Protein AF-A0A4V3XDA2-F1 (afdb_monomer)

Radius of gyration: 31.99 Å; Cα contacts (8 Å, |Δi|>4): 1890; chains: 1; bounding box: 114×94×76 Å

Secondary structure (DSSP, 8-state):
-----------------------------PPPP-------TT---HHHHSS-EEETTEEE-TT--EE--EEEEE-GGGGS-TT--TTTTTS-TTS---TTSSS-TTTHHHHHHHHHHTT--EEEEEEEHHHHHSSBTTB--HHHHHHHHHHHTTGGGGT-EEEEEEE-BSS-GGGTSBSS-HHHHHHHTB-GGGTTTTTS---TTTTT---STTTTT-GGGGTTSHHHHHHHHHHHHHHHH-TT-EETTEEHHHHHHHHHHHHHHHHHHHHTTSTTEEEEES-SS---TTTT-S-SS---TTTS---EE---HHHHHHHHBT--EEEEEEEE-SSSSEEEEEEEEE-TT--B-B-TTSTTTTS-HHHHTTSEEEETTTTEEEES-TTTTTB-TTT-PBP-HIIIIIHHHHHHHHHHHHHHS-TTSEEEE--STT----TT--STTPPTTEEE--B---HHHHHHT---SEEE-HHHHTTT--GGGSEEEHHHHHHHHHHHHHHHHHHHHHHHS-S--BEEEEEE--TTHHHHHHHHHS--HHHHHHHHHHHHHHHTTT-EEEEE---SS-BTTTBTSSSS----SB-GGG-----S---TT-GGGGTTBSSHHHHS--EEEEESSEEEEEEE-TTT--EEEEEE---TT-----SSSSSPP---SPPP---EEEEE--HHHHTTSEEEEE---TT-EEEEETTTTEEEEE-S---TT-EEEEEEEEESPPPPSS----HHHHHHHHTTTS-------HHHHHHHHHHTSEE--TTTTSS--------PPPPS-SS-------SSSEEEEE-TTS-EEEEE---S--------S-PPTT---S-TTT--TTTSSSSPPSP-HHHHHHHHHHHHHHHHHHEETTEE--TTTTGGGG-SSHHHHHHHHHHHHH---SSSS-TTTHHHIIIIIHHHHHHHHHHHHHHHHHHHHHHHHHTTT---PPP-TTTTTTTS-HHHHHHHHT-

Structure (mmCIF, N/CA/C/O backbone):
data_AF-A0A4V3XDA2-F1
#
_entry.id   AF-A0A4V3XDA2-F1
#
loop_
_atom_site.group_PDB
_atom_site.id
_atom_site.type_symbol
_atom_site.label_atom_id
_atom_site.label_alt_id
_atom_site.label_comp_id
_atom_site.label_asym_id
_atom_site.label_entity_id
_atom_site.label_seq_id
_atom_site.pdbx_PDB_ins_code
_atom_site.Cartn_x
_atom_site.Cartn_y
_atom_site.Cartn_z
_atom_site.occupancy
_atom_site.B_iso_or_equiv
_atom_site.auth_seq_id
_atom_site.auth_comp_id
_atom_site.auth_asym_id
_atom_site.auth_atom_id
_atom_site.pdbx_PDB_model_num
ATOM 1 N N . MET A 1 1 ? -45.654 -39.714 -20.742 1.00 28.86 1 MET A N 1
ATOM 2 C CA . MET A 1 1 ? -46.242 -40.497 -19.630 1.00 28.86 1 MET A CA 1
ATOM 3 C C . MET A 1 1 ? -45.577 -39.979 -18.365 1.00 28.86 1 MET A C 1
ATOM 5 O O . MET A 1 1 ? -44.358 -39.957 -18.372 1.00 28.86 1 MET A O 1
ATOM 9 N N . SER A 1 2 ? -46.224 -39.477 -17.316 1.00 26.77 2 SER A N 1
ATOM 10 C CA . SER A 1 2 ? -47.628 -39.148 -16.969 1.00 26.77 2 SER A CA 1
ATOM 11 C C . SER A 1 2 ? -47.521 -38.215 -15.735 1.00 26.77 2 SER A C 1
ATOM 13 O O . SER A 1 2 ? -46.572 -38.385 -14.980 1.00 26.77 2 SER A O 1
ATOM 15 N N . SER A 1 3 ? -48.375 -37.230 -15.436 1.00 26.89 3 SER A N 1
ATOM 16 C CA . SER A 1 3 ? -49.745 -36.923 -15.890 1.00 26.89 3 SER A CA 1
ATOM 17 C C . SER A 1 3 ? -50.244 -35.603 -15.260 1.00 26.89 3 SER A C 1
ATOM 19 O O . SER A 1 3 ? -50.069 -35.493 -14.055 1.00 26.89 3 SER A O 1
ATOM 21 N N . PHE A 1 4 ? -50.961 -34.745 -16.025 1.00 26.83 4 PHE A N 1
ATOM 22 C CA . PHE A 1 4 ? -51.965 -33.721 -15.591 1.00 26.83 4 PHE A CA 1
ATOM 23 C C . PHE A 1 4 ? -51.520 -32.653 -14.536 1.00 26.83 4 PHE A C 1
ATOM 25 O O . PHE A 1 4 ? -50.597 -32.885 -13.777 1.00 26.83 4 PHE A O 1
ATOM 32 N N . SER A 1 5 ? -52.080 -31.448 -14.341 1.00 26.75 5 SER A N 1
ATOM 33 C CA . SER A 1 5 ? -53.033 -30.524 -15.015 1.00 26.75 5 SER A CA 1
ATOM 34 C C . SER A 1 5 ? -53.033 -29.201 -14.183 1.00 26.75 5 SER A C 1
ATOM 36 O O . SER A 1 5 ? -52.717 -29.278 -13.000 1.00 26.75 5 SER A O 1
ATOM 38 N N . ASN A 1 6 ? -53.393 -27.988 -14.633 1.00 25.33 6 ASN A N 1
ATOM 39 C CA . ASN A 1 6 ? -54.020 -27.546 -15.887 1.00 25.33 6 ASN A CA 1
ATOM 40 C C . ASN A 1 6 ? -53.706 -26.052 -16.229 1.00 25.33 6 ASN A C 1
ATOM 42 O O . ASN A 1 6 ? -52.784 -25.457 -15.683 1.00 25.33 6 ASN A O 1
ATOM 46 N N . VAL A 1 7 ? -54.489 -25.496 -17.161 1.00 25.50 7 VAL A N 1
ATOM 47 C CA . VAL A 1 7 ? -54.579 -24.121 -17.708 1.00 25.50 7 VAL A CA 1
ATOM 48 C C . VAL A 1 7 ? -55.202 -23.050 -16.783 1.00 25.50 7 VAL A C 1
ATOM 50 O O . VAL A 1 7 ? -56.072 -23.379 -15.984 1.00 25.50 7 VAL A O 1
ATOM 53 N N . ASP A 1 8 ? -54.782 -21.788 -16.988 1.00 24.70 8 ASP A N 1
ATOM 54 C CA . ASP A 1 8 ? -55.570 -20.547 -17.264 1.00 24.70 8 ASP A CA 1
ATOM 55 C C . ASP A 1 8 ? -54.923 -19.309 -16.584 1.00 24.70 8 ASP A C 1
ATOM 57 O O . ASP A 1 8 ? -54.677 -19.316 -15.384 1.00 24.70 8 ASP A O 1
ATOM 61 N N . ALA A 1 9 ? -54.428 -18.262 -17.262 1.00 23.17 9 ALA A N 1
ATOM 62 C CA . ALA A 1 9 ? -54.955 -17.394 -18.333 1.00 23.17 9 ALA A CA 1
ATOM 63 C C . ALA A 1 9 ? -55.721 -16.140 -17.830 1.00 23.17 9 ALA A C 1
ATOM 65 O O . ALA A 1 9 ? -56.935 -16.148 -17.686 1.00 23.17 9 ALA A O 1
ATOM 66 N N . SER A 1 10 ? -54.968 -15.032 -17.695 1.00 23.23 10 SER A N 1
ATOM 67 C CA . SER A 1 10 ? -55.341 -13.628 -18.015 1.00 23.23 10 SER A CA 1
ATOM 68 C C . SER A 1 10 ? -56.608 -12.973 -17.414 1.00 23.23 10 SER A C 1
ATOM 70 O O . SER A 1 10 ? -57.718 -13.372 -17.739 1.00 23.23 10 SER A O 1
ATOM 72 N N . PHE A 1 11 ? -56.468 -11.814 -16.744 1.00 22.45 11 PHE A N 1
ATOM 73 C CA . PHE A 1 11 ? -56.603 -10.478 -17.377 1.00 22.45 11 PHE A CA 1
ATOM 74 C C . PHE A 1 11 ? -56.334 -9.299 -16.404 1.00 22.45 11 PHE A C 1
ATOM 76 O O . PHE A 1 11 ? -56.123 -9.487 -15.211 1.00 22.45 11 PHE A O 1
ATOM 83 N N . ILE A 1 12 ? -56.264 -8.093 -16.977 1.00 28.55 12 ILE A N 1
ATOM 84 C CA . ILE A 1 12 ? -55.833 -6.799 -16.407 1.00 28.55 12 ILE A CA 1
ATOM 85 C C . ILE A 1 12 ? -57.029 -6.021 -15.829 1.00 28.55 12 ILE A C 1
ATOM 87 O O . ILE A 1 12 ? -58.125 -6.154 -16.365 1.00 28.55 12 ILE A O 1
ATOM 91 N N . LEU A 1 13 ? -56.805 -5.125 -14.856 1.00 21.78 13 LEU A N 1
ATOM 92 C CA . LEU A 1 13 ? -57.464 -3.805 -14.802 1.00 21.78 13 LEU A CA 1
ATOM 93 C C . LEU A 1 13 ? -56.651 -2.802 -13.956 1.00 21.78 13 LEU A C 1
ATOM 95 O O . LEU A 1 13 ? -55.924 -3.194 -13.046 1.00 21.78 13 LEU A O 1
ATOM 99 N N . VAL A 1 14 ? -56.766 -1.519 -14.300 1.00 27.42 14 VAL A N 1
ATOM 100 C CA . VAL A 1 14 ? -56.057 -0.365 -13.720 1.00 27.42 14 VAL A CA 1
ATOM 101 C C . VAL A 1 14 ? -57.104 0.727 -13.465 1.00 27.42 14 VAL A C 1
ATOM 103 O O . VAL A 1 14 ? -57.921 0.939 -14.356 1.00 27.42 14 VAL A O 1
ATOM 106 N N . ASP A 1 15 ? -57.121 1.338 -12.270 1.00 24.61 15 ASP A N 1
ATOM 107 C CA . ASP A 1 15 ? -57.191 2.802 -12.029 1.00 24.61 15 ASP A CA 1
ATOM 108 C C . ASP A 1 15 ? -57.683 3.217 -10.616 1.00 24.61 15 ASP A C 1
ATOM 110 O O . ASP A 1 15 ? -58.545 2.592 -10.004 1.00 24.61 15 ASP A O 1
ATOM 114 N N . ASP A 1 16 ? -57.081 4.322 -10.163 1.00 24.86 16 ASP A N 1
ATOM 115 C CA . ASP A 1 16 ? -57.533 5.416 -9.285 1.00 24.86 16 ASP A CA 1
ATOM 116 C C . ASP A 1 16 ? -58.114 5.263 -7.850 1.00 24.86 16 ASP A C 1
ATOM 118 O O . ASP A 1 16 ? -59.229 4.825 -7.585 1.00 24.86 16 ASP A O 1
ATOM 122 N N . ALA A 1 17 ? -57.344 5.871 -6.932 1.00 26.00 17 ALA A N 1
ATOM 123 C CA . ALA A 1 17 ? -57.720 6.896 -5.944 1.00 26.00 17 ALA A CA 1
ATOM 124 C C . ALA A 1 17 ? -58.963 6.739 -5.030 1.00 26.00 17 ALA A C 1
ATOM 126 O O . ALA A 1 17 ? -60.100 6.984 -5.423 1.00 26.00 17 ALA A O 1
ATOM 127 N N . SER A 1 18 ? -58.721 6.657 -3.711 1.00 24.75 18 SER A N 1
ATOM 128 C CA . SER A 1 18 ? -59.218 7.687 -2.767 1.00 24.75 18 SER A CA 1
ATOM 129 C C . SER A 1 18 ? -58.582 7.607 -1.367 1.00 24.75 18 SER A C 1
ATOM 131 O O . SER A 1 18 ? -58.018 6.600 -0.947 1.00 24.75 18 SER A O 1
ATOM 133 N N . THR A 1 19 ? -58.643 8.729 -0.650 1.00 27.08 19 THR A N 1
ATOM 134 C CA . THR A 1 19 ? -58.075 8.975 0.684 1.00 27.08 19 THR A CA 1
ATOM 135 C C . THR A 1 19 ? -58.870 8.340 1.830 1.00 27.08 19 THR A C 1
ATOM 137 O O . THR A 1 19 ? -60.068 8.591 1.934 1.00 27.08 19 THR A O 1
ATOM 140 N N . SER A 1 20 ? -58.201 7.719 2.810 1.00 24.02 20 SER A N 1
ATOM 141 C CA . SER A 1 20 ? -58.600 7.849 4.227 1.00 24.02 20 SER A CA 1
ATOM 142 C C . SER A 1 20 ? -57.454 7.531 5.201 1.00 24.02 20 SER A C 1
ATOM 144 O O . SER A 1 20 ? -56.537 6.775 4.892 1.00 24.02 20 SER A O 1
ATOM 146 N N . ALA A 1 21 ? -57.484 8.185 6.362 1.00 30.88 21 ALA A N 1
ATOM 147 C CA . ALA A 1 21 ? -56.413 8.218 7.352 1.00 30.88 21 ALA A CA 1
ATOM 148 C C . ALA A 1 21 ? -56.113 6.861 8.019 1.00 30.88 21 ALA A C 1
ATOM 150 O O . ALA A 1 21 ? -57.022 6.174 8.478 1.00 30.88 21 ALA A O 1
ATOM 151 N N . SER A 1 22 ? -54.822 6.554 8.197 1.00 24.05 22 SER A N 1
ATOM 152 C CA . SER A 1 22 ? -54.360 5.503 9.112 1.00 24.05 22 SER A CA 1
ATOM 153 C C . SER A 1 22 ? -53.925 6.117 10.444 1.00 24.05 22 SER A C 1
ATOM 155 O O . SER A 1 22 ? -52.942 6.858 10.524 1.00 24.05 22 SER A O 1
ATOM 157 N N . THR A 1 23 ? -54.678 5.825 11.503 1.00 24.47 23 THR A N 1
ATOM 158 C CA . THR A 1 23 ? -54.332 6.163 12.888 1.00 24.47 23 THR A CA 1
ATOM 159 C C . THR A 1 23 ? -53.044 5.458 13.313 1.00 24.47 23 THR A C 1
ATOM 161 O O . THR A 1 23 ? -52.998 4.229 13.358 1.00 24.47 23 THR A O 1
ATOM 164 N N . ARG A 1 24 ? -52.016 6.226 13.700 1.00 26.58 24 ARG A N 1
ATOM 165 C CA . ARG A 1 24 ? -50.803 5.682 14.330 1.00 26.58 24 ARG A CA 1
ATOM 166 C C . ARG A 1 24 ? -51.156 5.031 15.670 1.00 26.58 24 ARG A C 1
ATOM 168 O O . ARG A 1 24 ? -51.510 5.730 16.615 1.00 26.58 24 ARG A O 1
ATOM 175 N N . SER A 1 25 ? -51.003 3.713 15.761 1.00 24.34 25 SER A N 1
ATOM 176 C CA . SER A 1 25 ? -50.927 3.013 17.043 1.00 24.34 25 SER A CA 1
ATOM 177 C C . SER A 1 25 ? -49.475 3.028 17.522 1.00 24.34 25 SER A C 1
ATOM 179 O O . SER A 1 25 ? -48.618 2.352 16.958 1.00 24.34 25 SER A O 1
ATOM 181 N N . THR A 1 26 ? -49.185 3.846 18.532 1.00 30.02 26 THR A N 1
ATOM 182 C CA . THR A 1 26 ? -47.903 3.833 19.245 1.00 30.02 26 THR A CA 1
ATOM 183 C C . THR A 1 26 ? -47.937 2.747 20.318 1.00 30.02 26 THR A C 1
ATOM 185 O O . THR A 1 26 ? -48.381 2.996 21.439 1.00 30.02 26 THR A O 1
ATOM 188 N N . THR A 1 27 ? -47.474 1.546 19.980 1.00 25.33 27 THR A N 1
ATOM 189 C CA . THR A 1 27 ? -47.229 0.482 20.963 1.00 25.33 27 THR A CA 1
ATOM 190 C C . THR A 1 27 ? -45.787 0.600 21.465 1.00 25.33 27 THR A C 1
ATOM 192 O O . THR A 1 27 ? -44.879 0.579 20.633 1.00 25.33 27 THR A O 1
ATOM 195 N N . PRO A 1 28 ? -45.535 0.721 22.782 1.00 26.42 28 PRO A N 1
ATOM 196 C CA . PRO A 1 28 ? -44.175 0.714 23.316 1.00 26.42 28 PRO A CA 1
ATOM 197 C C . PRO A 1 28 ? -43.463 -0.606 23.000 1.00 26.42 28 PRO A C 1
ATOM 199 O O . PRO A 1 28 ? -44.058 -1.679 23.122 1.00 26.42 28 PRO A O 1
ATOM 202 N N . LEU A 1 29 ? -42.185 -0.529 22.628 1.00 31.05 29 LEU A N 1
ATOM 203 C CA . LEU A 1 29 ? -41.337 -1.703 22.427 1.00 31.05 29 LEU A CA 1
ATOM 204 C C . LEU A 1 29 ? -41.161 -2.449 23.758 1.00 31.05 29 LEU A C 1
ATOM 206 O O . LEU A 1 29 ? -40.528 -1.949 24.687 1.00 31.05 29 LEU A O 1
ATOM 210 N N . ILE A 1 30 ? -41.721 -3.656 23.847 1.00 27.66 30 ILE A N 1
ATOM 211 C CA . ILE A 1 30 ? -41.461 -4.577 24.959 1.00 27.66 30 ILE A CA 1
ATOM 212 C C . ILE A 1 30 ? -40.076 -5.205 24.728 1.00 27.66 30 ILE A C 1
ATOM 214 O O . ILE A 1 30 ? -39.846 -5.725 23.632 1.00 27.66 30 ILE A O 1
ATOM 218 N N . PRO A 1 31 ? -39.158 -5.204 25.714 1.00 30.58 31 PRO A N 1
ATOM 219 C CA . PRO A 1 31 ? -37.855 -5.839 25.555 1.00 30.58 31 PRO A CA 1
ATOM 220 C C . PRO A 1 31 ? -38.009 -7.349 25.339 1.00 30.58 31 PRO A C 1
ATOM 222 O O . PRO A 1 31 ? -38.519 -8.050 26.213 1.00 30.58 31 PRO A O 1
ATOM 225 N N . GLN A 1 32 ? -37.543 -7.868 24.200 1.00 29.66 32 GLN A N 1
ATOM 226 C CA . GLN A 1 32 ? -37.264 -9.300 24.089 1.00 29.66 32 GLN A CA 1
ATOM 227 C C . GLN A 1 32 ? -36.017 -9.629 24.916 1.00 29.66 32 GLN A C 1
ATOM 229 O O . GLN A 1 32 ? -35.025 -8.901 24.870 1.00 29.66 32 GLN A O 1
ATOM 234 N N . GLU A 1 33 ? -36.077 -10.725 25.673 1.00 28.50 33 GLU A N 1
ATOM 235 C CA . GLU A 1 33 ? -34.959 -11.203 26.487 1.00 28.50 33 GLU A CA 1
ATOM 236 C C . GLU A 1 33 ? -33.714 -11.426 25.620 1.00 28.50 33 GLU A C 1
ATOM 238 O O . GLU A 1 33 ? -33.759 -12.105 24.589 1.00 28.50 33 GLU A O 1
ATOM 243 N N . SER A 1 34 ? -32.586 -10.849 26.038 1.00 32.06 34 SER A N 1
ATOM 244 C CA . SER A 1 34 ? -31.341 -10.922 25.286 1.00 32.06 34 SER A CA 1
ATOM 245 C C . SER A 1 34 ? -30.760 -12.337 25.330 1.00 32.06 34 SER A C 1
ATOM 247 O O . SER A 1 34 ? -30.082 -12.739 26.277 1.00 32.06 34 SER A O 1
ATOM 249 N N . GLN A 1 35 ? -30.955 -13.093 24.247 1.00 27.19 35 GLN A N 1
ATOM 250 C CA . GLN A 1 35 ? -30.144 -14.278 23.967 1.00 27.19 35 GLN A CA 1
ATOM 251 C C . GLN A 1 35 ? -28.719 -13.831 23.618 1.00 27.19 35 GLN A C 1
ATOM 253 O O . GLN A 1 35 ? -28.338 -13.684 22.456 1.00 27.19 35 GLN A O 1
ATOM 258 N N . THR A 1 36 ? -27.939 -13.564 24.664 1.00 31.34 36 THR A N 1
ATOM 259 C CA . THR A 1 36 ? -26.550 -13.119 24.586 1.00 31.34 36 THR A CA 1
ATOM 260 C C . THR A 1 36 ? -25.681 -14.210 23.968 1.00 31.34 36 THR A C 1
ATOM 262 O O . THR A 1 36 ? -25.166 -15.106 24.633 1.00 31.34 36 THR A O 1
ATOM 265 N N . THR A 1 37 ? -25.467 -14.111 22.657 1.00 36.97 37 THR A N 1
ATOM 266 C CA . THR A 1 37 ? -24.346 -14.811 22.024 1.00 36.97 37 THR A CA 1
ATOM 267 C C . THR A 1 37 ? -23.060 -14.207 22.609 1.00 36.97 37 THR A C 1
ATOM 269 O O . THR A 1 37 ? -22.962 -12.977 22.644 1.00 36.97 37 THR A O 1
ATOM 272 N N . PRO A 1 38 ? -22.081 -14.995 23.097 1.00 55.16 38 PRO A N 1
ATOM 273 C CA . PRO A 1 38 ? -20.864 -14.464 23.717 1.00 55.16 38 PRO A CA 1
ATOM 274 C C . PRO A 1 38 ? -19.900 -13.878 22.664 1.00 55.16 38 PRO A C 1
ATOM 276 O O . PRO A 1 38 ? -18.874 -14.461 22.318 1.00 55.16 38 PRO A O 1
ATOM 279 N N . SER A 1 39 ? -20.282 -12.712 22.143 1.00 72.56 39 SER A N 1
ATOM 280 C CA . SER A 1 39 ? -19.540 -11.843 21.226 1.00 72.56 39 SER A CA 1
ATOM 281 C C . SER A 1 39 ? -18.641 -10.872 21.997 1.00 72.56 39 SER A C 1
ATOM 283 O O . SER A 1 39 ? -18.866 -10.601 23.182 1.00 72.56 39 SER A O 1
ATOM 285 N N . TYR A 1 40 ? -17.647 -10.335 21.293 1.00 90.12 40 TYR A N 1
ATOM 286 C CA . TYR A 1 40 ? -16.782 -9.226 21.694 1.00 90.12 40 TYR A CA 1
ATOM 287 C C . TYR A 1 40 ? -16.754 -8.158 20.590 1.00 90.12 40 TYR A C 1
ATOM 289 O O . TYR A 1 40 ? -17.110 -8.435 19.441 1.00 90.12 40 TYR A O 1
ATOM 297 N N . ALA A 1 41 ? -16.327 -6.939 20.926 1.00 95.88 41 ALA A N 1
ATOM 298 C CA . ALA A 1 41 ? -16.465 -5.751 20.080 1.00 95.88 41 ALA A CA 1
ATOM 299 C C . ALA A 1 41 ? -15.973 -5.952 18.642 1.00 95.88 41 ALA A C 1
ATOM 301 O O . ALA A 1 41 ? -16.674 -5.614 17.695 1.00 95.88 41 ALA A O 1
ATOM 302 N N . HIS A 1 42 ? -14.802 -6.563 18.481 1.00 96.00 42 HIS A N 1
ATOM 303 C CA . HIS A 1 42 ? -14.140 -6.787 17.195 1.00 96.00 42 HIS A CA 1
ATOM 304 C C . HIS A 1 42 ? -14.361 -8.212 16.629 1.00 96.00 42 HIS A C 1
ATOM 306 O O . HIS A 1 42 ? -13.563 -8.693 15.828 1.00 96.00 42 HIS A O 1
ATOM 312 N N . ASP A 1 43 ? -15.413 -8.916 17.064 1.00 96.56 43 ASP A N 1
ATOM 313 C CA . ASP A 1 43 ? -15.856 -10.195 16.488 1.00 96.56 43 ASP A CA 1
ATOM 314 C C . ASP A 1 43 ? -16.723 -9.972 15.240 1.00 96.56 43 ASP A C 1
ATOM 316 O O . ASP A 1 43 ? -17.844 -9.456 15.340 1.00 96.56 43 ASP A O 1
ATOM 320 N N . TRP A 1 44 ? -16.221 -10.396 14.079 1.00 96.81 44 TRP A N 1
ATOM 321 C CA . TRP A 1 44 ? -16.870 -10.188 12.781 1.00 96.81 44 TRP A CA 1
ATOM 322 C C . TRP A 1 44 ? -17.617 -11.409 12.227 1.00 96.81 44 TRP A C 1
ATOM 324 O O . TRP A 1 44 ? -18.223 -11.297 11.157 1.00 96.81 44 TRP A O 1
ATOM 334 N N . ARG A 1 45 ? -17.632 -12.548 12.943 1.00 94.56 45 ARG A N 1
ATOM 335 C CA . ARG A 1 45 ? -18.327 -13.788 12.529 1.00 94.56 45 ARG A CA 1
ATOM 336 C C . ARG A 1 45 ? -19.745 -13.532 12.030 1.00 94.56 45 ARG A C 1
ATOM 338 O O . ARG A 1 45 ? -20.478 -12.733 12.616 1.00 94.56 45 ARG A O 1
ATOM 345 N N . ALA A 1 46 ? -20.185 -14.291 11.031 1.00 92.06 46 ALA A N 1
ATOM 346 C CA . ALA A 1 46 ? -21.539 -14.201 10.497 1.00 92.06 46 ALA A CA 1
ATOM 347 C C . ALA A 1 46 ? -22.602 -14.626 11.526 1.00 92.06 46 ALA A C 1
ATOM 349 O O . ALA A 1 46 ? -23.713 -14.101 11.510 1.00 92.06 46 ALA A O 1
ATOM 350 N N . SER A 1 47 ? -22.274 -15.503 12.480 1.00 90.44 47 SER A N 1
ATOM 351 C CA . SER A 1 47 ? -23.157 -15.802 13.622 1.00 90.44 47 SER A CA 1
ATOM 352 C C . SER A 1 47 ? -23.428 -14.561 14.492 1.00 90.44 47 SER A C 1
ATOM 354 O O . SER A 1 47 ? -24.580 -14.260 14.830 1.00 90.44 47 SER A O 1
ATOM 356 N N . THR A 1 48 ? -22.378 -13.788 14.773 1.00 89.81 48 THR A N 1
ATOM 357 C CA . THR A 1 48 ? -22.406 -12.552 15.563 1.00 89.81 48 THR A CA 1
ATOM 358 C C . THR A 1 48 ? -23.064 -11.403 14.795 1.00 89.81 48 THR A C 1
ATOM 360 O O . THR A 1 48 ? -24.087 -10.867 15.228 1.00 89.81 48 THR A O 1
ATOM 363 N N . THR A 1 49 ? -22.525 -11.055 13.625 1.00 92.94 49 THR A N 1
ATOM 364 C CA . THR A 1 49 ? -22.928 -9.885 12.825 1.00 92.94 49 THR A CA 1
ATOM 365 C C . THR A 1 49 ? -24.133 -10.144 11.922 1.00 92.94 49 THR A C 1
ATOM 367 O O . THR A 1 49 ? -24.767 -9.200 11.472 1.00 92.94 49 THR A O 1
ATOM 370 N N . GLY A 1 50 ? -24.478 -11.403 11.640 1.00 91.31 50 GLY A N 1
ATOM 371 C CA . GLY A 1 50 ? -25.391 -11.769 10.546 1.00 91.31 50 GLY A CA 1
ATOM 372 C C . GLY A 1 50 ? -24.782 -11.668 9.149 1.00 91.31 50 GLY A C 1
ATOM 373 O O . GLY A 1 50 ? -25.521 -11.765 8.172 1.00 91.31 50 GLY A O 1
ATOM 374 N N . GLY A 1 51 ? -23.467 -11.458 9.060 1.00 92.25 51 GLY A N 1
ATOM 375 C CA . GLY A 1 51 ? -22.789 -11.026 7.846 1.00 92.25 51 GLY A CA 1
ATOM 376 C C . GLY A 1 51 ? -22.774 -9.501 7.750 1.00 92.25 51 GLY A C 1
ATOM 377 O O . GLY A 1 51 ? -23.783 -8.834 7.980 1.00 92.25 51 GLY A O 1
ATOM 378 N N . LEU A 1 52 ? -21.611 -8.948 7.408 1.00 95.00 52 LEU A N 1
ATOM 379 C CA . LEU A 1 52 ? -21.472 -7.527 7.102 1.00 95.00 52 LEU A CA 1
ATOM 380 C C . LEU A 1 52 ? -22.192 -7.215 5.783 1.00 95.00 52 LEU A C 1
ATOM 382 O O . LEU A 1 52 ? -22.120 -7.994 4.832 1.00 95.00 52 LEU A O 1
ATOM 386 N N . ARG A 1 53 ? -22.846 -6.055 5.705 1.00 93.88 53 ARG A N 1
ATOM 387 C CA . ARG A 1 53 ? -23.454 -5.511 4.478 1.00 93.88 53 ARG A CA 1
ATOM 388 C C . ARG A 1 53 ? -23.058 -4.045 4.295 1.00 93.88 53 ARG A C 1
ATOM 390 O O . ARG A 1 53 ? -22.697 -3.384 5.264 1.00 93.88 53 ARG A O 1
ATOM 397 N N . ILE A 1 54 ? -23.143 -3.539 3.068 1.00 92.69 54 ILE A N 1
ATOM 398 C CA . ILE A 1 54 ? -22.901 -2.122 2.761 1.00 92.69 54 ILE A CA 1
ATOM 399 C C . ILE A 1 54 ? -24.218 -1.344 2.857 1.00 92.69 54 ILE A C 1
ATOM 401 O O . ILE A 1 54 ? -25.252 -1.819 2.389 1.00 92.69 54 ILE A O 1
ATOM 405 N N . SER A 1 55 ? -24.162 -0.155 3.455 1.00 88.50 55 SER A N 1
ATOM 406 C CA . SER A 1 55 ? -25.234 0.841 3.497 1.00 88.50 55 SER A CA 1
ATOM 407 C C . SER A 1 55 ? -24.589 2.221 3.325 1.00 88.50 55 SER A C 1
ATOM 409 O O . SER A 1 55 ? -23.874 2.692 4.213 1.00 88.50 55 SER A O 1
ATOM 411 N N . GLY A 1 56 ? -24.745 2.824 2.143 1.00 87.12 56 GLY A N 1
ATOM 412 C CA . GLY A 1 56 ? -23.992 4.008 1.726 1.00 87.12 56 GLY A CA 1
ATOM 413 C C . GLY A 1 56 ? -22.484 3.811 1.918 1.00 87.12 56 GLY A C 1
ATOM 414 O O . GLY A 1 56 ? -21.926 2.779 1.547 1.00 87.12 56 GLY A O 1
ATOM 415 N N . ARG A 1 57 ? -21.828 4.773 2.577 1.00 89.44 57 ARG A N 1
ATOM 416 C CA . ARG A 1 57 ? -20.395 4.704 2.921 1.00 89.44 57 ARG A CA 1
ATOM 417 C C . ARG A 1 57 ? -20.039 3.782 4.101 1.00 89.44 57 ARG A C 1
ATOM 419 O O . ARG A 1 57 ? -18.876 3.740 4.496 1.00 89.44 57 ARG A O 1
ATOM 426 N N . HIS A 1 58 ? -21.000 3.077 4.698 1.00 92.56 58 HIS A N 1
ATOM 427 C CA . HIS A 1 58 ? -20.795 2.303 5.925 1.00 92.56 58 HIS A CA 1
ATOM 428 C C . HIS A 1 58 ? -20.913 0.792 5.704 1.00 92.56 58 HIS A C 1
ATOM 430 O O . HIS A 1 58 ? -21.780 0.312 4.974 1.00 92.56 58 HIS A O 1
ATOM 436 N N . PHE A 1 59 ? -20.084 0.032 6.421 1.00 95.50 59 PHE A N 1
ATOM 437 C CA . PHE A 1 59 ? -20.382 -1.363 6.735 1.00 95.50 59 PHE A CA 1
ATOM 438 C C . PHE A 1 59 ? -21.353 -1.393 7.913 1.00 95.50 59 PHE A C 1
ATOM 440 O O . PHE A 1 59 ? -21.155 -0.660 8.884 1.00 95.50 59 PHE A O 1
ATOM 447 N N . VAL A 1 60 ? -22.377 -2.238 7.849 1.00 94.69 60 VAL A N 1
ATOM 448 C CA . VAL A 1 60 ? -23.331 -2.433 8.947 1.00 94.69 60 VAL A CA 1
ATOM 449 C C . VAL A 1 60 ? -23.602 -3.915 9.205 1.00 94.69 60 VAL A C 1
ATOM 451 O O . VAL A 1 60 ? -23.461 -4.748 8.305 1.00 94.69 60 VAL A O 1
ATOM 454 N N . ASP A 1 61 ? -24.006 -4.244 10.432 1.00 94.94 61 ASP A N 1
ATOM 455 C CA . ASP A 1 61 ? -24.427 -5.594 10.830 1.00 94.94 61 ASP A CA 1
ATOM 456 C C . ASP A 1 61 ? -25.952 -5.813 10.680 1.00 94.94 61 ASP A C 1
ATOM 458 O O . ASP A 1 61 ? -26.708 -4.915 10.286 1.00 94.94 61 ASP A O 1
ATOM 462 N N . LYS A 1 62 ? -26.443 -7.021 10.997 1.00 93.50 62 LYS A N 1
ATOM 463 C CA . LYS A 1 62 ? -27.877 -7.369 10.948 1.00 93.50 62 LYS A CA 1
ATOM 464 C C . LYS A 1 62 ? -28.753 -6.474 11.824 1.00 93.50 62 LYS A C 1
ATOM 466 O O . LYS A 1 62 ? -29.921 -6.282 11.483 1.00 93.50 62 LYS A O 1
ATOM 471 N N . TYR A 1 63 ? -28.194 -5.916 12.897 1.00 92.69 63 TYR A N 1
ATOM 472 C CA . TYR A 1 63 ? -28.876 -5.023 13.829 1.00 92.69 63 TYR A CA 1
ATOM 473 C C . TYR A 1 63 ? -28.858 -3.557 13.369 1.00 92.69 63 TYR A C 1
ATOM 475 O O . TYR A 1 63 ? -29.440 -2.713 14.043 1.00 92.69 63 TYR A O 1
ATOM 483 N N . GLY A 1 64 ? -28.216 -3.243 12.237 1.00 90.81 64 GLY A N 1
ATOM 484 C CA . GLY A 1 64 ? -28.108 -1.875 11.724 1.00 90.81 64 GLY A CA 1
ATOM 485 C C . GLY A 1 64 ? -27.043 -1.035 12.429 1.00 90.81 64 GLY A C 1
ATOM 486 O O . GLY A 1 64 ? -27.071 0.183 12.308 1.00 90.81 64 GLY A O 1
ATOM 487 N N . ARG A 1 65 ? -26.110 -1.657 13.160 1.00 94.19 65 ARG A N 1
ATOM 488 C CA . ARG A 1 65 ? -24.988 -0.942 13.781 1.00 94.19 65 ARG A CA 1
ATOM 489 C C . ARG A 1 65 ? -23.887 -0.689 12.761 1.00 94.19 65 ARG A C 1
ATOM 491 O O . ARG A 1 65 ? -23.580 -1.590 11.983 1.00 94.19 65 ARG A O 1
ATOM 498 N N . VAL A 1 66 ? -23.254 0.484 12.795 1.00 95.50 66 VAL A N 1
ATOM 499 C CA . VAL A 1 66 ? -22.093 0.791 11.940 1.00 95.50 66 VAL A CA 1
ATOM 500 C C . VAL A 1 66 ? -20.859 0.046 12.448 1.00 95.50 66 VAL A C 1
ATOM 502 O O . VAL A 1 66 ? -20.497 0.159 13.622 1.00 95.50 66 VAL A O 1
ATOM 505 N N . CYS A 1 67 ? -20.214 -0.707 11.559 1.00 97.31 67 CYS A N 1
ATOM 506 C CA . CYS A 1 67 ? -19.048 -1.536 11.847 1.00 97.31 67 CYS A CA 1
ATOM 507 C C . CYS A 1 67 ? -17.747 -0.845 11.411 1.00 97.31 67 CYS A C 1
ATOM 509 O O . CYS A 1 67 ? -17.477 -0.706 10.217 1.00 97.31 67 CYS A O 1
ATOM 511 N N . SER A 1 68 ? -16.918 -0.446 12.376 1.00 97.12 68 SER A N 1
ATOM 512 C CA . SER A 1 68 ? -15.609 0.172 12.124 1.00 97.12 68 SER A CA 1
ATOM 513 C C . SER A 1 68 ? -14.536 -0.908 11.983 1.00 97.12 68 SER A C 1
ATOM 515 O O . SER A 1 68 ? -14.030 -1.415 12.982 1.00 97.12 68 SER A O 1
ATOM 517 N N . LEU A 1 69 ? -14.180 -1.273 10.752 1.00 98.00 69 LEU A N 1
ATOM 518 C CA . LEU A 1 69 ? -13.214 -2.345 10.490 1.00 98.00 69 LEU A CA 1
ATOM 519 C C . LEU A 1 69 ? -11.762 -1.855 10.652 1.00 98.00 69 LEU A C 1
ATOM 521 O O . LEU A 1 69 ? -11.368 -0.851 10.057 1.00 98.00 69 LEU A O 1
ATOM 525 N N . ARG A 1 70 ? -10.953 -2.576 11.438 1.00 98.00 70 ARG A N 1
ATOM 526 C CA . ARG A 1 70 ? -9.511 -2.327 11.617 1.00 98.00 70 ARG A CA 1
ATOM 527 C C . ARG A 1 70 ? -8.726 -3.636 11.629 1.00 98.00 70 ARG A C 1
ATOM 529 O O . ARG A 1 70 ? -9.139 -4.600 12.276 1.00 98.00 70 ARG A O 1
ATOM 536 N N . GLY A 1 71 ? -7.565 -3.653 10.984 1.00 97.88 71 GLY A N 1
ATOM 537 C CA . GLY A 1 71 ? -6.608 -4.743 11.142 1.00 97.88 71 GLY A CA 1
ATOM 538 C C . GLY A 1 71 ? -5.333 -4.589 10.323 1.00 97.88 71 GLY A C 1
ATOM 539 O O . GLY A 1 71 ? -4.652 -3.570 10.445 1.00 97.88 71 GLY A O 1
ATOM 540 N N . VAL A 1 72 ? -4.952 -5.622 9.569 1.00 98.44 72 VAL A N 1
ATOM 541 C CA . VAL A 1 72 ? -3.575 -5.812 9.071 1.00 98.44 72 VAL A CA 1
ATOM 542 C C . VAL A 1 72 ? -3.501 -6.334 7.645 1.00 98.44 72 VAL A C 1
ATOM 544 O O . VAL A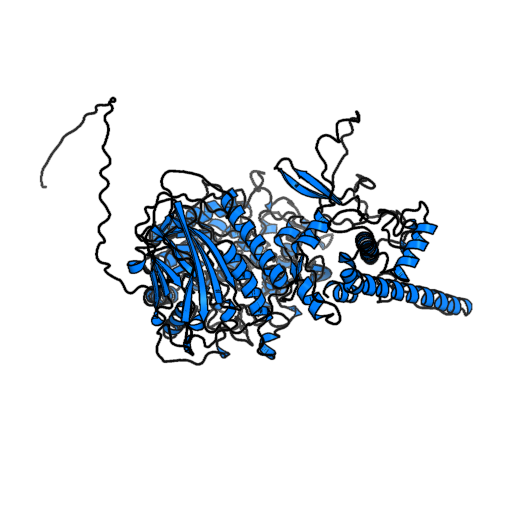 1 72 ? -4.387 -7.051 7.191 1.00 98.44 72 VAL A O 1
ATOM 547 N N . ASN A 1 73 ? -2.374 -6.054 6.999 1.00 98.75 73 ASN A N 1
ATOM 548 C CA . ASN A 1 73 ? -1.867 -6.826 5.874 1.00 98.75 73 ASN A CA 1
ATOM 549 C C . ASN A 1 73 ? -1.147 -8.087 6.383 1.00 98.75 73 ASN A C 1
ATOM 551 O O . ASN A 1 73 ? -0.190 -7.986 7.160 1.00 98.75 73 ASN A O 1
ATOM 555 N N . LEU A 1 74 ? -1.614 -9.262 5.949 1.00 98.06 74 LEU A N 1
ATOM 556 C CA . LEU A 1 74 ? -1.140 -10.588 6.355 1.00 98.06 74 LEU A CA 1
ATOM 557 C C . LEU A 1 74 ? -0.843 -11.470 5.119 1.00 98.06 74 LEU A C 1
ATOM 559 O O . LEU A 1 74 ? -1.747 -12.085 4.566 1.00 98.06 74 LEU A O 1
ATOM 563 N N . SER A 1 75 ? 0.399 -11.562 4.647 1.00 95.69 75 SER A N 1
ATOM 564 C CA . SER A 1 75 ? 1.569 -10.779 5.068 1.00 95.69 75 SER A CA 1
ATOM 565 C C . SER A 1 75 ? 2.502 -10.482 3.898 1.00 95.69 75 SER A C 1
ATOM 567 O O . SER A 1 75 ? 2.452 -11.152 2.869 1.00 95.69 75 SER A O 1
ATOM 569 N N . GLY A 1 76 ? 3.446 -9.560 4.102 1.00 93.75 76 GLY A N 1
ATOM 570 C CA . GLY A 1 76 ? 4.570 -9.361 3.180 1.00 93.75 76 GLY A CA 1
ATOM 571 C C . GLY A 1 76 ? 5.471 -10.595 2.987 1.00 93.75 76 GLY A C 1
ATOM 572 O O . GLY A 1 76 ? 6.263 -10.604 2.056 1.00 93.75 76 GLY A O 1
ATOM 573 N N . ALA A 1 77 ? 5.331 -11.663 3.788 1.00 94.81 77 ALA A N 1
ATOM 574 C CA . ALA A 1 77 ? 6.034 -12.928 3.539 1.00 94.81 77 ALA A CA 1
ATOM 575 C C . ALA A 1 77 ? 5.511 -13.669 2.291 1.00 94.81 77 ALA A C 1
ATOM 577 O O . ALA A 1 77 ? 6.169 -14.584 1.814 1.00 94.81 77 ALA A O 1
ATOM 578 N N . CYS A 1 78 ? 4.359 -13.279 1.725 1.00 95.38 78 CYS A N 1
ATOM 579 C CA . CYS A 1 78 ? 3.911 -13.796 0.425 1.00 95.38 78 CYS A CA 1
ATOM 580 C C . CYS A 1 78 ? 4.835 -13.397 -0.742 1.00 95.38 78 CYS A C 1
ATOM 582 O O . CYS A 1 78 ? 4.751 -14.006 -1.806 1.00 95.38 78 CYS A O 1
ATOM 584 N N . LYS A 1 79 ? 5.704 -12.388 -0.562 1.00 95.44 79 LYS A N 1
ATOM 585 C CA . LYS A 1 79 ? 6.562 -11.845 -1.624 1.00 95.44 79 LYS A CA 1
ATOM 586 C C . LYS A 1 79 ? 7.713 -12.776 -2.021 1.00 95.44 79 LYS A C 1
ATOM 588 O O . LYS A 1 79 ? 8.290 -12.567 -3.084 1.00 95.44 79 LYS A O 1
ATOM 593 N N . THR A 1 80 ? 8.030 -13.794 -1.213 1.00 93.50 80 THR A N 1
ATOM 594 C CA . THR A 1 80 ? 9.057 -14.812 -1.502 1.00 93.50 80 THR A CA 1
ATOM 595 C C . THR A 1 80 ? 8.566 -16.226 -1.146 1.00 93.50 80 THR A C 1
ATOM 597 O O . THR A 1 80 ? 7.874 -16.408 -0.136 1.00 93.50 80 THR A O 1
ATOM 600 N N . PRO A 1 81 ? 8.901 -17.262 -1.939 1.00 95.50 81 PRO A N 1
ATOM 601 C CA . PRO A 1 81 ? 8.555 -18.645 -1.616 1.00 95.50 81 PRO A CA 1
ATOM 602 C C . PRO A 1 81 ? 9.237 -19.119 -0.323 1.00 95.50 81 PRO A C 1
ATOM 604 O O . PRO A 1 81 ? 10.167 -18.493 0.184 1.00 95.50 81 PRO A O 1
ATOM 607 N N . THR A 1 82 ? 8.763 -20.222 0.254 1.00 94.94 82 THR A N 1
ATOM 608 C CA . THR A 1 82 ? 9.339 -20.805 1.485 1.00 94.94 82 THR A CA 1
ATOM 609 C C . THR A 1 82 ? 10.676 -21.510 1.250 1.00 94.94 82 THR A C 1
ATOM 611 O O . THR A 1 82 ? 11.459 -21.656 2.185 1.00 94.94 82 THR A O 1
ATOM 614 N N . ASN A 1 83 ? 10.948 -21.917 0.008 1.00 93.81 83 ASN A N 1
ATOM 615 C CA . ASN A 1 83 ? 12.183 -22.560 -0.438 1.00 93.81 83 ASN A CA 1
ATOM 616 C C . ASN A 1 83 ? 13.075 -21.637 -1.294 1.00 93.81 83 ASN A C 1
ATOM 618 O O . ASN A 1 83 ? 13.851 -22.144 -2.101 1.00 93.81 83 ASN A O 1
ATOM 622 N N . ASP A 1 84 ? 12.949 -20.310 -1.153 1.00 87.69 84 ASP A N 1
ATOM 623 C CA . ASP A 1 84 ? 13.739 -19.352 -1.940 1.00 87.69 84 ASP A CA 1
ATOM 624 C C . ASP A 1 84 ? 15.244 -19.441 -1.631 1.00 87.69 84 ASP A C 1
ATOM 626 O O . ASP A 1 84 ? 15.644 -19.623 -0.477 1.00 87.69 84 ASP A O 1
ATOM 630 N N . ASP A 1 85 ? 16.079 -19.267 -2.657 1.00 87.44 85 ASP A N 1
ATOM 631 C CA . ASP A 1 85 ? 17.539 -19.213 -2.529 1.00 87.44 85 ASP A CA 1
ATOM 632 C C . ASP A 1 85 ? 18.124 -18.076 -3.380 1.00 87.44 85 ASP A C 1
ATOM 634 O O . ASP A 1 85 ? 18.278 -18.166 -4.604 1.00 87.44 85 ASP A O 1
ATOM 638 N N . ASN A 1 86 ? 18.516 -17.009 -2.684 1.00 87.69 86 ASN A N 1
ATOM 639 C CA . ASN A 1 86 ? 19.138 -15.813 -3.248 1.00 87.69 86 ASN A CA 1
ATOM 640 C C . ASN A 1 86 ? 20.419 -16.112 -4.050 1.00 87.69 86 ASN A C 1
ATOM 642 O O . ASN A 1 86 ? 20.788 -15.310 -4.910 1.00 87.69 86 ASN A O 1
ATOM 646 N N . ALA A 1 87 ? 21.117 -17.220 -3.766 1.00 87.00 87 ALA A N 1
ATOM 647 C CA . ALA A 1 87 ? 22.353 -17.594 -4.450 1.00 87.00 87 ALA A CA 1
ATOM 648 C C . ALA A 1 87 ? 22.107 -18.229 -5.828 1.00 87.00 87 ALA A C 1
ATOM 650 O O . ALA A 1 87 ? 22.953 -18.086 -6.712 1.00 87.00 87 ALA A O 1
ATOM 651 N N . THR A 1 88 ? 20.964 -18.895 -6.025 1.00 88.56 88 THR A N 1
ATOM 652 C CA . THR A 1 88 ? 20.571 -19.493 -7.314 1.00 88.56 88 THR A CA 1
ATOM 653 C C . THR A 1 88 ? 19.581 -18.641 -8.111 1.00 88.56 88 THR A C 1
ATOM 655 O O . THR A 1 88 ? 19.403 -18.875 -9.301 1.00 88.56 88 THR A O 1
ATOM 658 N N . PHE A 1 89 ? 18.956 -17.620 -7.516 1.00 92.06 89 PHE A N 1
ATOM 659 C CA . PHE A 1 89 ? 17.997 -16.751 -8.212 1.00 92.06 89 PHE A CA 1
ATOM 660 C C . PHE A 1 89 ? 18.602 -16.065 -9.472 1.00 92.06 89 PHE A C 1
ATOM 662 O O . PHE A 1 89 ? 19.535 -15.249 -9.364 1.00 92.06 89 PHE A O 1
ATOM 669 N N . PRO A 1 90 ? 18.056 -16.306 -10.685 1.00 93.06 90 PRO A N 1
ATOM 670 C CA . PRO A 1 90 ? 16.642 -16.569 -10.967 1.00 93.06 90 PRO A CA 1
ATOM 671 C C . PRO A 1 90 ? 16.322 -18.012 -11.414 1.00 93.06 90 PRO A C 1
ATOM 673 O O . PRO A 1 90 ? 15.277 -18.230 -12.027 1.00 93.06 90 PRO A O 1
ATOM 676 N N . ASP A 1 91 ? 17.203 -18.979 -11.160 1.00 92.12 91 ASP A N 1
ATOM 677 C CA . ASP A 1 91 ? 17.018 -20.379 -11.562 1.00 92.12 91 ASP A CA 1
ATOM 678 C C . ASP A 1 91 ? 15.827 -21.044 -10.835 1.00 92.12 91 ASP A C 1
ATOM 680 O O . ASP A 1 91 ? 15.407 -20.601 -9.764 1.00 92.12 91 ASP A O 1
ATOM 684 N N . ARG A 1 92 ? 15.323 -22.157 -11.395 1.00 89.81 92 ARG A N 1
ATOM 685 C CA . ARG A 1 92 ? 14.316 -23.055 -10.784 1.00 89.81 92 ARG A CA 1
ATOM 686 C C . ARG A 1 92 ? 13.007 -22.372 -10.362 1.00 89.81 92 ARG A C 1
ATOM 688 O O . ARG A 1 92 ? 12.401 -22.733 -9.352 1.00 89.81 92 ARG A O 1
ATOM 695 N N . HIS A 1 93 ? 12.552 -21.399 -11.147 1.00 93.56 93 HIS A N 1
ATOM 696 C CA . HIS A 1 93 ? 11.293 -20.688 -10.912 1.00 93.56 93 HIS A CA 1
ATOM 697 C C . HIS A 1 93 ? 10.055 -21.603 -10.958 1.00 93.56 93 HIS A C 1
ATOM 699 O O . HIS A 1 93 ? 8.995 -21.241 -10.461 1.00 93.56 93 HIS A O 1
ATOM 705 N N . GLU A 1 94 ? 10.180 -22.771 -11.582 1.00 95.06 94 GLU A N 1
ATOM 706 C CA . GLU A 1 94 ? 9.161 -23.807 -11.726 1.00 95.06 94 GLU A CA 1
ATOM 707 C C . GLU A 1 94 ? 9.060 -24.767 -10.524 1.00 95.06 94 GLU A C 1
ATOM 709 O O . GLU A 1 94 ? 8.089 -25.508 -10.441 1.00 95.06 94 GLU A O 1
ATOM 714 N N . ASP A 1 95 ? 10.025 -24.736 -9.592 1.00 94.44 95 ASP A N 1
ATOM 715 C CA . ASP A 1 95 ? 10.111 -25.628 -8.416 1.00 94.44 95 ASP A CA 1
ATOM 716 C C . ASP A 1 95 ? 9.833 -24.900 -7.075 1.00 94.44 95 ASP A C 1
ATOM 718 O O . ASP A 1 95 ? 10.086 -25.434 -5.985 1.00 94.44 95 ASP A O 1
ATOM 722 N N . VAL A 1 96 ? 9.409 -23.635 -7.120 1.00 96.31 96 VAL A N 1
ATOM 723 C CA . VAL A 1 96 ? 9.173 -22.819 -5.916 1.00 96.31 96 VAL A CA 1
ATOM 724 C C . VAL A 1 96 ? 7.889 -23.240 -5.202 1.00 96.31 96 VAL A C 1
ATOM 726 O O . VAL A 1 96 ? 6.946 -23.694 -5.829 1.00 96.31 96 VAL A O 1
ATOM 729 N N . THR A 1 97 ? 7.796 -23.061 -3.883 1.00 97.12 97 THR A N 1
ATOM 730 C CA . THR A 1 97 ? 6.537 -23.312 -3.166 1.00 97.12 97 THR A CA 1
ATOM 731 C C . THR A 1 97 ? 6.235 -22.265 -2.106 1.00 97.12 97 THR A C 1
ATOM 733 O O . THR A 1 97 ? 7.099 -21.823 -1.344 1.00 97.12 97 THR A O 1
ATOM 736 N N . PHE A 1 98 ? 4.963 -21.881 -2.039 1.00 97.94 98 PHE A N 1
ATOM 737 C CA . PHE A 1 98 ? 4.426 -20.909 -1.088 1.00 97.94 98 PHE A CA 1
ATOM 738 C C . PHE A 1 98 ? 3.565 -21.578 -0.006 1.00 97.94 98 PHE A C 1
ATOM 740 O O . PHE A 1 98 ? 3.018 -20.892 0.861 1.00 97.94 98 PHE A O 1
ATOM 747 N N . VAL A 1 99 ? 3.466 -22.916 -0.008 1.00 98.44 99 VAL A N 1
ATOM 748 C CA . VAL A 1 99 ? 2.862 -23.689 1.087 1.00 98.44 99 VAL A CA 1
ATOM 749 C C . VAL A 1 99 ? 3.573 -23.328 2.391 1.00 98.44 99 VAL A C 1
ATOM 751 O O . VAL A 1 99 ? 4.787 -23.461 2.501 1.00 98.44 99 VAL A O 1
ATOM 754 N N . GLY A 1 100 ? 2.820 -22.847 3.381 1.00 97.00 100 GLY A N 1
ATOM 755 C CA . GLY A 1 100 ? 3.384 -22.330 4.631 1.00 97.00 100 GLY A CA 1
ATOM 756 C C . GLY A 1 100 ? 3.646 -20.818 4.665 1.00 97.00 100 GLY A C 1
ATOM 757 O O . GLY A 1 100 ? 4.107 -20.342 5.697 1.00 97.00 100 GLY A O 1
ATOM 758 N N . ARG A 1 101 ? 3.320 -20.039 3.619 1.00 96.44 101 ARG A N 1
ATOM 759 C CA . ARG A 1 101 ? 3.201 -18.565 3.702 1.00 96.44 101 ARG A CA 1
ATOM 760 C C . ARG A 1 101 ? 1.754 -18.157 4.022 1.00 96.44 101 ARG A C 1
ATOM 762 O O . ARG A 1 101 ? 0.857 -18.559 3.289 1.00 96.44 101 ARG A O 1
ATOM 769 N N . PRO A 1 102 ? 1.487 -17.308 5.031 1.00 96.38 102 PRO A N 1
ATOM 770 C CA . PRO A 1 102 ? 2.446 -16.506 5.787 1.00 96.38 102 PRO A CA 1
ATOM 771 C C . PRO A 1 102 ? 3.183 -17.276 6.892 1.00 96.38 102 PRO A C 1
ATOM 773 O O . PRO A 1 102 ? 4.258 -16.840 7.273 1.00 96.38 102 PRO A O 1
ATOM 776 N N . PHE A 1 103 ? 2.623 -18.375 7.403 1.00 96.06 103 PHE A N 1
ATOM 777 C CA . PHE A 1 103 ? 3.235 -19.236 8.428 1.00 96.06 103 PHE A CA 1
ATOM 778 C C . PHE A 1 103 ? 2.679 -20.677 8.355 1.00 96.06 103 PHE A C 1
ATOM 780 O O . PHE A 1 103 ? 1.596 -20.889 7.789 1.00 96.06 103 PHE A O 1
ATOM 787 N N . PRO A 1 104 ? 3.358 -21.683 8.940 1.00 96.25 104 PRO A N 1
ATOM 788 C CA . PRO A 1 104 ? 2.837 -23.048 9.053 1.00 96.25 104 PRO A CA 1
ATOM 789 C C . PRO A 1 104 ? 1.471 -23.122 9.764 1.00 96.25 104 PRO A C 1
ATOM 791 O O . PRO A 1 104 ? 1.141 -22.288 10.613 1.00 96.25 104 PRO A O 1
ATOM 794 N N . LEU A 1 105 ? 0.656 -24.133 9.436 1.00 96.69 105 LEU A N 1
ATOM 795 C CA . LEU A 1 105 ? -0.709 -24.275 9.977 1.00 96.69 105 LEU A CA 1
ATOM 796 C C . LEU A 1 105 ? -0.727 -24.459 11.504 1.00 96.69 105 LEU A C 1
ATOM 798 O O . LEU A 1 105 ? -1.687 -24.066 12.163 1.00 96.69 105 LEU A O 1
ATOM 802 N N . GLU A 1 106 ? 0.331 -25.034 12.067 1.00 95.38 106 GLU A N 1
ATOM 803 C CA . GLU A 1 106 ? 0.536 -25.224 13.500 1.00 95.38 106 GLU A CA 1
ATOM 804 C C . GLU A 1 106 ? 0.866 -23.926 14.258 1.00 95.38 106 GLU A C 1
ATOM 806 O O . GLU A 1 106 ? 0.555 -23.834 15.446 1.00 95.38 106 GLU A O 1
ATOM 811 N N . GLU A 1 107 ? 1.440 -22.917 13.592 1.00 94.75 107 GLU A N 1
ATOM 812 C CA . GLU A 1 107 ? 1.719 -21.591 14.175 1.00 94.75 107 GLU A CA 1
ATOM 813 C C . GLU A 1 107 ? 0.487 -20.664 14.067 1.00 94.75 107 GLU A C 1
ATOM 815 O O . GLU A 1 107 ? 0.295 -19.759 14.886 1.00 94.75 107 GLU A O 1
ATOM 820 N N . ALA A 1 108 ? -0.406 -20.924 13.102 1.00 96.62 108 ALA A N 1
ATOM 821 C CA . ALA A 1 108 ? -1.564 -20.084 12.789 1.00 96.62 108 ALA A CA 1
ATOM 822 C C . ALA A 1 108 ? -2.468 -19.707 13.986 1.00 96.62 108 ALA A C 1
ATOM 824 O O . ALA A 1 108 ? -2.825 -18.529 14.093 1.00 96.62 108 ALA A O 1
ATOM 825 N N . PRO A 1 109 ? -2.823 -20.619 14.920 1.00 96.50 109 PRO A N 1
ATOM 826 C CA . PRO A 1 109 ? -3.635 -20.270 16.087 1.00 96.50 109 PRO A CA 1
ATOM 827 C C . PRO A 1 109 ? -3.011 -19.187 16.978 1.00 96.50 109 PRO A C 1
ATOM 829 O O . PRO A 1 109 ? -3.741 -18.354 17.515 1.00 96.50 109 PRO A O 1
ATOM 832 N N . GLU A 1 110 ? -1.680 -19.160 17.125 1.00 95.69 110 GLU A N 1
ATOM 833 C CA . GLU A 1 110 ? -0.987 -18.164 17.953 1.00 95.69 110 GLU A CA 1
ATOM 834 C C . GLU A 1 110 ? -1.012 -16.784 17.281 1.00 95.69 110 GLU A C 1
ATOM 836 O O . GLU A 1 110 ? -1.383 -15.788 17.907 1.00 95.69 110 GLU A O 1
ATOM 841 N N . HIS A 1 111 ? -0.709 -16.723 15.980 1.00 96.88 111 HIS A N 1
ATOM 842 C CA . HIS A 1 111 ? -0.773 -15.482 15.203 1.00 96.88 111 HIS A CA 1
ATOM 843 C C . HIS A 1 111 ? -2.197 -14.901 15.157 1.00 96.88 111 HIS A C 1
ATOM 845 O O . HIS A 1 111 ? -2.384 -13.700 15.363 1.00 96.88 111 HIS A O 1
ATOM 851 N N . PHE A 1 112 ? -3.217 -15.741 14.967 1.00 98.00 112 PHE A N 1
ATOM 852 C CA . PHE A 1 112 ? -4.619 -15.315 14.976 1.00 98.00 112 PHE A CA 1
ATOM 853 C C . PHE A 1 112 ? -5.104 -14.872 16.366 1.00 98.00 112 PHE A C 1
ATOM 855 O O . PHE A 1 112 ? -5.802 -13.860 16.476 1.00 98.00 112 PHE A O 1
ATOM 862 N N . ALA A 1 113 ? -4.683 -15.547 17.441 1.00 96.75 113 ALA A N 1
ATOM 863 C CA . ALA A 1 113 ? -4.952 -15.108 18.811 1.00 96.75 113 ALA A CA 1
ATOM 864 C C . ALA A 1 113 ? -4.299 -13.754 19.135 1.00 96.75 113 ALA A C 1
ATOM 866 O O . ALA A 1 113 ? -4.936 -12.903 19.761 1.00 96.75 113 ALA A O 1
ATOM 867 N N . ARG A 1 114 ? -3.064 -13.535 18.667 1.00 96.38 114 ARG A N 1
ATOM 868 C CA . ARG A 1 114 ? -2.311 -12.278 18.797 1.00 96.38 114 ARG A CA 1
ATOM 869 C C . ARG A 1 114 ? -3.008 -11.120 18.075 1.00 96.38 114 ARG A C 1
ATOM 871 O O . ARG A 1 114 ? -3.277 -10.096 18.698 1.00 96.38 114 ARG A O 1
ATOM 878 N N . LEU A 1 115 ? -3.399 -11.301 16.810 1.00 98.12 115 LEU A N 1
ATOM 879 C CA . LEU A 1 115 ? -4.159 -10.292 16.053 1.00 98.12 115 LEU A CA 1
ATOM 880 C C . LEU A 1 115 ? -5.507 -9.954 16.715 1.00 98.12 115 LEU A C 1
ATOM 882 O O . LEU A 1 115 ? -5.853 -8.776 16.834 1.00 98.12 115 LEU A O 1
ATOM 886 N N . ARG A 1 116 ? -6.224 -10.964 17.230 1.00 97.69 116 ARG A N 1
ATOM 887 C CA . ARG A 1 116 ? -7.442 -10.770 18.034 1.00 97.69 116 ARG A CA 1
ATOM 888 C C . ARG A 1 116 ? -7.174 -9.954 19.299 1.00 97.69 116 ARG A C 1
ATOM 890 O O . ARG A 1 116 ? -7.852 -8.957 19.522 1.00 97.69 116 ARG A O 1
ATOM 897 N N . ARG A 1 117 ? -6.173 -10.325 20.107 1.00 96.62 117 ARG A N 1
ATOM 898 C CA . ARG A 1 117 ? -5.801 -9.594 21.335 1.00 96.62 117 ARG A CA 1
ATOM 899 C C . ARG A 1 117 ? -5.515 -8.114 21.061 1.00 96.62 117 ARG A C 1
ATOM 901 O O . ARG A 1 117 ? -5.818 -7.280 21.911 1.00 96.62 117 ARG A O 1
ATOM 908 N N . TRP A 1 118 ? -4.950 -7.799 19.898 1.00 98.00 118 TRP A N 1
ATOM 909 C CA . TRP A 1 118 ? -4.632 -6.440 19.453 1.00 98.00 118 TRP A CA 1
ATOM 910 C C . TRP A 1 118 ? -5.820 -5.678 18.834 1.00 98.00 118 TRP A C 1
ATOM 912 O O . TRP A 1 118 ? -5.667 -4.518 18.455 1.00 98.00 118 TRP A O 1
ATOM 922 N N . GLY A 1 119 ? -7.000 -6.303 18.731 1.00 97.75 119 GLY A N 1
ATOM 923 C CA . GLY A 1 119 ? -8.202 -5.720 18.123 1.00 97.75 119 GLY A CA 1
ATOM 924 C C . GLY A 1 119 ? -8.121 -5.571 16.602 1.00 97.75 119 GLY A C 1
ATOM 925 O O . GLY A 1 119 ? -8.927 -4.849 16.014 1.00 97.75 119 GLY A O 1
ATOM 926 N N . LEU A 1 120 ? -7.148 -6.231 15.969 1.00 98.25 120 LEU A N 1
ATOM 927 C CA . LEU A 1 120 ? -6.798 -6.108 14.556 1.00 98.25 120 LEU A CA 1
ATOM 928 C C . LEU A 1 120 ? -7.396 -7.264 13.742 1.00 98.25 120 LEU A C 1
ATOM 930 O O . LEU A 1 120 ? -6.676 -8.066 13.147 1.00 98.25 120 LEU A O 1
ATOM 934 N N . THR A 1 121 ? -8.723 -7.384 13.761 1.00 98.06 121 THR A N 1
ATOM 935 C CA . THR A 1 121 ? -9.429 -8.584 13.282 1.00 98.06 121 THR A CA 1
ATOM 936 C C . THR A 1 121 ? -9.966 -8.525 11.854 1.00 98.06 121 THR A C 1
ATOM 938 O O . THR A 1 121 ? -10.582 -9.488 11.391 1.00 98.06 121 THR A O 1
ATOM 941 N N . PHE A 1 122 ? -9.710 -7.430 11.139 1.00 98.62 122 PHE A N 1
ATOM 942 C CA . PHE A 1 122 ? -9.994 -7.294 9.713 1.00 98.62 122 PHE A CA 1
ATOM 943 C C . PHE A 1 122 ? -8.705 -7.426 8.888 1.00 98.62 122 PHE A C 1
ATOM 945 O O . PHE A 1 122 ? -7.815 -6.584 8.976 1.00 98.62 122 PHE A O 1
ATOM 952 N N . ILE A 1 123 ? -8.575 -8.501 8.116 1.00 98.75 123 ILE A N 1
ATOM 953 C CA . ILE A 1 123 ? -7.334 -8.859 7.420 1.00 98.75 123 ILE A CA 1
ATOM 954 C C . ILE A 1 123 ? -7.430 -8.533 5.917 1.00 98.75 123 ILE A C 1
ATOM 956 O O . ILE A 1 123 ? -8.340 -8.998 5.235 1.00 98.75 123 ILE A O 1
ATOM 960 N N . ARG A 1 124 ? -6.441 -7.816 5.376 1.00 98.81 124 ARG A N 1
ATOM 961 C CA . ARG A 1 124 ? -6.060 -7.907 3.957 1.00 98.81 124 ARG A CA 1
ATOM 962 C C . ARG A 1 124 ? -5.123 -9.105 3.863 1.00 98.81 124 ARG A C 1
ATOM 964 O O . ARG A 1 124 ? -4.053 -9.078 4.470 1.00 98.81 124 ARG A O 1
ATOM 971 N N . PHE A 1 125 ? -5.564 -10.196 3.245 1.00 98.81 125 PHE A N 1
ATOM 972 C CA . PHE A 1 125 ? -4.791 -11.437 3.161 1.00 98.81 125 PHE A CA 1
ATOM 973 C C . PHE A 1 125 ? -4.125 -11.533 1.792 1.00 98.81 125 PHE A C 1
ATOM 975 O O . PHE A 1 125 ? -4.811 -11.478 0.770 1.00 98.81 125 PHE A O 1
ATOM 982 N N . LEU A 1 126 ? -2.803 -11.672 1.788 1.00 98.62 126 LEU A N 1
ATOM 983 C CA . LEU A 1 126 ? -1.987 -11.514 0.592 1.00 98.62 126 LEU A CA 1
ATOM 984 C C . LEU A 1 126 ? -1.632 -12.864 -0.028 1.00 98.62 126 LEU A C 1
ATOM 986 O O . LEU A 1 126 ? -1.128 -13.763 0.649 1.00 98.62 126 LEU A O 1
ATOM 990 N N . VAL A 1 127 ? -1.839 -12.963 -1.335 1.00 98.50 127 VAL A N 1
ATOM 991 C CA . VAL A 1 127 ? -1.456 -14.091 -2.190 1.00 98.50 127 VAL A CA 1
ATOM 992 C C . VAL A 1 127 ? -0.742 -13.521 -3.409 1.00 98.50 127 VAL A C 1
ATOM 994 O O . VAL A 1 127 ? -1.185 -12.513 -3.928 1.00 98.50 127 VAL A O 1
ATOM 997 N N . THR A 1 128 ? 0.330 -14.130 -3.910 1.00 98.62 128 THR A N 1
ATOM 998 C CA . THR A 1 128 ? 0.930 -13.722 -5.195 1.00 98.62 128 THR A CA 1
ATOM 999 C C . THR A 1 128 ? 0.415 -14.613 -6.326 1.00 98.62 128 THR A C 1
ATOM 1001 O O . THR A 1 128 ? 0.055 -15.769 -6.102 1.00 98.62 128 THR A O 1
ATOM 1004 N N . TRP A 1 129 ? 0.386 -14.112 -7.564 1.00 98.75 129 TRP A N 1
ATOM 1005 C CA . TRP A 1 129 ? 0.033 -14.945 -8.726 1.00 98.75 129 TRP A CA 1
ATOM 1006 C C . TRP A 1 129 ? 1.049 -16.083 -8.923 1.00 98.75 129 TRP A C 1
ATOM 1008 O O . TRP A 1 129 ? 0.674 -17.214 -9.228 1.00 98.75 129 TRP A O 1
ATOM 1018 N N . GLU A 1 130 ? 2.326 -15.816 -8.644 1.00 98.62 130 GLU A N 1
ATOM 1019 C CA . GLU A 1 130 ? 3.400 -16.807 -8.594 1.00 98.62 130 GLU A CA 1
ATOM 1020 C C . GLU A 1 130 ? 3.071 -17.963 -7.639 1.00 98.62 130 GLU A C 1
ATOM 1022 O O . GLU A 1 130 ? 3.229 -19.122 -8.012 1.00 98.62 130 GLU A O 1
ATOM 1027 N N . ALA A 1 131 ? 2.506 -17.686 -6.462 1.00 98.38 131 ALA A N 1
ATOM 1028 C CA . ALA A 1 131 ? 2.104 -18.732 -5.526 1.00 98.38 131 ALA A CA 1
ATOM 1029 C C . ALA A 1 131 ? 1.034 -19.693 -6.072 1.00 98.38 131 ALA A C 1
ATOM 1031 O O . ALA A 1 131 ? 0.942 -20.824 -5.606 1.00 98.38 131 ALA A O 1
ATOM 1032 N N . ILE A 1 132 ? 0.237 -19.264 -7.055 1.00 98.75 132 ILE A N 1
ATOM 1033 C CA . ILE A 1 132 ? -0.843 -20.064 -7.649 1.00 98.75 132 ILE A CA 1
ATOM 1034 C C . ILE A 1 132 ? -0.387 -20.772 -8.932 1.00 98.75 132 ILE A C 1
ATOM 1036 O O . ILE A 1 132 ? -0.884 -21.855 -9.215 1.00 98.75 132 ILE A O 1
ATOM 1040 N N . GLU A 1 133 ? 0.506 -20.173 -9.725 1.00 98.56 133 GLU A N 1
ATOM 1041 C CA . GLU A 1 133 ? 0.768 -20.572 -11.122 1.00 98.56 133 GLU A CA 1
ATOM 1042 C C . GLU A 1 133 ? 2.267 -20.447 -11.495 1.00 98.56 133 GLU A C 1
ATOM 1044 O O . GLU A 1 133 ? 2.613 -19.937 -12.561 1.00 98.56 133 GLU A O 1
ATOM 1049 N N . HIS A 1 134 ? 3.188 -20.852 -10.607 1.00 97.88 134 HIS A N 1
ATOM 1050 C CA . HIS A 1 134 ? 4.643 -20.751 -10.837 1.00 97.88 134 HIS A CA 1
ATOM 1051 C C . HIS A 1 134 ? 5.172 -21.712 -11.914 1.00 97.88 134 HIS A C 1
ATOM 1053 O O . HIS A 1 134 ? 5.962 -21.290 -12.763 1.00 97.88 134 HIS A O 1
ATOM 1059 N N . THR A 1 135 ? 4.727 -22.975 -11.907 1.00 97.81 135 THR A N 1
ATOM 1060 C CA . THR A 1 135 ? 5.230 -24.050 -12.784 1.00 97.81 135 THR A CA 1
ATOM 1061 C C . THR A 1 135 ? 5.066 -23.709 -14.259 1.00 97.81 135 THR A C 1
ATOM 1063 O O . THR A 1 135 ? 5.979 -23.899 -15.063 1.00 97.81 135 THR A O 1
ATOM 1066 N N . GLY A 1 136 ? 3.904 -23.167 -14.630 1.00 97.25 136 GLY A N 1
ATOM 1067 C CA . GLY A 1 136 ? 3.619 -22.797 -16.005 1.00 97.25 136 GLY A CA 1
ATOM 1068 C C . GLY A 1 136 ? 2.182 -22.325 -16.236 1.00 97.25 136 GLY A C 1
ATOM 1069 O O . GLY A 1 136 ? 1.321 -22.457 -15.369 1.00 97.25 136 GLY A O 1
ATOM 1070 N N . PRO A 1 137 ? 1.902 -21.780 -17.430 1.00 97.81 137 PRO A N 1
ATOM 1071 C CA . PRO A 1 137 ? 0.628 -21.148 -17.748 1.00 97.81 137 PRO A CA 1
ATOM 1072 C C . PRO A 1 137 ? -0.523 -22.167 -17.812 1.00 97.81 137 PRO A C 1
ATOM 1074 O O . PRO A 1 137 ? -0.728 -22.844 -18.824 1.00 97.81 137 PRO A O 1
ATOM 1077 N N . GLY A 1 138 ? -1.385 -22.170 -16.801 1.00 97.44 138 GLY A N 1
ATOM 1078 C CA . GLY A 1 138 ? -2.515 -23.079 -16.598 1.00 97.44 138 GLY A CA 1
ATOM 1079 C C . GLY A 1 138 ? -2.206 -24.286 -15.712 1.00 97.44 138 GLY A C 1
ATOM 1080 O O . GLY A 1 138 ? -3.060 -25.166 -15.612 1.00 97.44 138 GLY A O 1
ATOM 1081 N N . ASP A 1 139 ? -1.018 -24.340 -15.108 1.00 98.31 139 ASP A N 1
ATOM 1082 C CA . ASP A 1 139 ? -0.625 -25.365 -14.142 1.00 98.31 139 ASP A CA 1
ATOM 1083 C C . ASP A 1 139 ? -0.673 -24.760 -12.733 1.00 98.31 139 ASP A C 1
ATOM 1085 O O . ASP A 1 139 ? 0.090 -23.847 -12.411 1.00 98.31 139 ASP A O 1
ATOM 1089 N N . TYR A 1 140 ? -1.651 -25.195 -11.935 1.00 98.69 140 TYR A N 1
ATOM 1090 C CA . TYR A 1 140 ? -2.025 -24.536 -10.683 1.00 98.69 140 TYR A CA 1
ATOM 1091 C C . TYR A 1 140 ? -1.528 -25.314 -9.460 1.00 98.69 140 TYR A C 1
ATOM 1093 O O . TYR A 1 140 ? -1.811 -26.507 -9.332 1.00 98.69 140 TYR A O 1
ATOM 1101 N N . ASP A 1 141 ? -0.879 -24.627 -8.513 1.00 98.62 141 ASP A N 1
ATOM 1102 C CA . ASP A 1 141 ? -0.444 -25.207 -7.236 1.00 98.62 141 ASP A CA 1
ATOM 1103 C C . ASP A 1 141 ? -1.657 -25.516 -6.339 1.00 98.62 141 ASP A C 1
ATOM 1105 O O . ASP A 1 141 ? -2.137 -24.712 -5.529 1.00 98.62 141 ASP A O 1
ATOM 1109 N N . MET A 1 142 ? -2.179 -26.729 -6.505 1.00 98.56 142 MET A N 1
ATOM 1110 C CA . MET A 1 142 ? -3.301 -27.233 -5.723 1.00 98.56 142 MET A CA 1
ATOM 1111 C C . MET A 1 142 ? -2.941 -27.460 -4.251 1.00 98.56 142 MET A C 1
ATOM 1113 O O . MET A 1 142 ? -3.842 -27.398 -3.410 1.00 98.56 142 MET A O 1
ATOM 1117 N N . ASP A 1 143 ? -1.672 -27.693 -3.911 1.00 98.62 143 ASP A N 1
ATOM 1118 C CA . ASP A 1 143 ? -1.243 -27.879 -2.523 1.00 98.62 143 ASP A CA 1
ATOM 1119 C C . ASP A 1 143 ? -1.250 -26.540 -1.781 1.00 98.62 143 ASP A C 1
ATOM 1121 O O . ASP A 1 143 ? -1.794 -26.457 -0.674 1.00 98.62 143 ASP A O 1
ATOM 1125 N N . TYR A 1 144 ? -0.794 -25.462 -2.424 1.00 98.75 144 TYR A N 1
ATOM 1126 C CA . TYR A 1 144 ? -0.933 -24.100 -1.913 1.00 98.75 144 TYR A CA 1
ATOM 1127 C C . TYR A 1 144 ? -2.403 -23.687 -1.759 1.00 98.75 144 TYR A C 1
ATOM 1129 O O . TYR A 1 144 ? -2.794 -23.211 -0.690 1.00 98.75 144 TYR A O 1
ATOM 1137 N N . LEU A 1 145 ? -3.262 -23.946 -2.752 1.00 98.81 145 LEU A N 1
ATOM 1138 C CA . LEU A 1 145 ? -4.701 -23.652 -2.651 1.00 98.81 145 LEU A CA 1
ATOM 1139 C C . LEU A 1 145 ? -5.395 -24.444 -1.523 1.00 98.81 145 LEU A C 1
ATOM 1141 O O . LEU A 1 145 ? -6.245 -23.900 -0.807 1.00 98.81 145 LEU A O 1
ATOM 1145 N N . ASN A 1 146 ? -5.024 -25.712 -1.314 1.00 98.81 146 ASN A N 1
ATOM 1146 C CA . ASN A 1 146 ? -5.518 -26.534 -0.202 1.00 98.81 146 ASN A CA 1
ATOM 1147 C C . ASN A 1 146 ? -5.011 -26.035 1.162 1.00 98.81 146 ASN A C 1
ATOM 1149 O O . ASN A 1 146 ? -5.770 -26.012 2.140 1.00 98.81 146 ASN A O 1
ATOM 1153 N N . TYR A 1 147 ? -3.754 -25.598 1.232 1.00 98.81 147 TYR A N 1
ATOM 1154 C CA . TYR A 1 147 ? -3.170 -24.966 2.412 1.00 98.81 147 TYR A CA 1
ATOM 1155 C C . TYR A 1 147 ? -3.884 -23.641 2.747 1.00 98.81 147 TYR A C 1
ATOM 1157 O O . TYR A 1 147 ? -4.324 -23.475 3.886 1.00 98.81 147 TYR A O 1
ATOM 1165 N N . LEU A 1 148 ? -4.125 -22.757 1.768 1.00 98.75 148 LEU A N 1
ATOM 1166 C CA . LEU A 1 148 ? -4.875 -21.506 1.962 1.00 98.75 148 LEU A CA 1
ATOM 1167 C C . LEU A 1 148 ? -6.290 -21.761 2.480 1.00 98.75 148 LEU A C 1
ATOM 1169 O O . LEU A 1 148 ? -6.740 -21.109 3.423 1.00 98.75 148 LEU A O 1
ATOM 1173 N N . LYS A 1 149 ? -6.992 -22.744 1.908 1.00 98.75 149 LYS A N 1
ATOM 1174 C CA . LYS A 1 149 ? -8.316 -23.163 2.382 1.00 98.75 149 LYS A CA 1
ATOM 1175 C C . LYS A 1 149 ? -8.285 -23.640 3.833 1.00 98.75 149 LYS A C 1
ATOM 1177 O O . LYS A 1 149 ? -9.166 -23.276 4.612 1.00 98.75 149 LYS A O 1
ATOM 1182 N N . SER A 1 150 ? -7.274 -24.424 4.198 1.00 98.75 150 SER A N 1
ATOM 1183 C CA . SER A 1 150 ? -7.086 -24.923 5.564 1.00 98.75 150 SER A CA 1
ATOM 1184 C C . SER A 1 150 ? -6.825 -23.769 6.535 1.00 98.75 150 SER A C 1
ATOM 1186 O O . SER A 1 150 ? -7.516 -23.649 7.545 1.00 98.75 150 SER A O 1
ATOM 1188 N N . LEU A 1 151 ? -5.914 -22.863 6.180 1.00 98.69 151 LEU A N 1
ATOM 1189 C CA . LEU A 1 151 ? -5.552 -21.687 6.965 1.00 98.69 151 LEU A CA 1
ATOM 1190 C C . LEU A 1 151 ? -6.739 -20.736 7.185 1.00 98.69 151 LEU A C 1
ATOM 1192 O O . LEU A 1 151 ? -7.075 -20.403 8.322 1.00 98.69 151 LEU A O 1
ATOM 1196 N N . LEU A 1 152 ? -7.405 -20.316 6.105 1.00 98.69 152 LEU A N 1
ATOM 1197 C CA . LEU A 1 152 ? -8.493 -19.334 6.166 1.00 98.69 152 LEU A CA 1
ATOM 1198 C C . LEU A 1 152 ? -9.762 -19.894 6.834 1.00 98.69 152 LEU A C 1
ATOM 1200 O O . LEU A 1 152 ? -10.574 -19.122 7.346 1.00 98.69 152 LEU A O 1
ATOM 1204 N N . SER A 1 153 ? -9.920 -21.222 6.911 1.00 98.25 153 SER A N 1
ATOM 1205 C CA . SER A 1 153 ? -11.001 -21.859 7.681 1.00 98.25 153 SER A CA 1
ATOM 1206 C C . SER A 1 153 ? -10.895 -21.639 9.199 1.00 98.25 153 SER A C 1
ATOM 1208 O O . SER A 1 153 ? -11.893 -21.771 9.909 1.00 98.25 153 SER A O 1
ATOM 1210 N N . LEU A 1 154 ? -9.713 -21.266 9.705 1.00 98.19 154 LEU A N 1
ATOM 1211 C CA . LEU A 1 154 ? -9.489 -20.985 11.125 1.00 98.19 154 LEU A CA 1
ATOM 1212 C C . LEU A 1 154 ? -9.960 -19.581 11.539 1.00 98.19 154 LEU A C 1
ATOM 1214 O O . LEU A 1 154 ? -10.262 -19.380 12.714 1.00 98.19 154 LEU A O 1
ATOM 1218 N N . LEU A 1 155 ? -10.063 -18.622 10.607 1.00 98.12 155 LEU A N 1
ATOM 1219 C CA . LEU A 1 155 ? -10.361 -17.212 10.913 1.00 98.12 155 LEU A CA 1
ATOM 1220 C C . LEU A 1 155 ? -11.601 -17.009 11.817 1.00 98.12 155 LEU A C 1
ATOM 1222 O O . LEU A 1 155 ? -11.474 -16.318 12.837 1.00 98.12 155 LEU A O 1
ATOM 1226 N N . PRO A 1 156 ? -12.763 -17.658 11.567 1.00 96.38 156 PRO A N 1
ATOM 1227 C CA . PRO A 1 156 ? -13.943 -17.497 12.418 1.00 96.38 156 PRO A CA 1
ATOM 1228 C C . PRO A 1 156 ? -13.709 -17.915 13.878 1.00 96.38 156 PRO A C 1
ATOM 1230 O O . PRO A 1 156 ? -14.311 -17.338 14.782 1.00 96.38 156 PRO A O 1
ATOM 1233 N N . GLN A 1 157 ? -12.801 -18.859 14.155 1.00 95.44 157 GLN A N 1
ATOM 1234 C CA . GLN A 1 157 ? -12.501 -19.312 15.525 1.00 95.44 157 GLN A CA 1
ATOM 1235 C C . GLN A 1 157 ? -11.914 -18.183 16.398 1.00 95.44 157 GLN A C 1
ATOM 1237 O O . GLN A 1 157 ? -12.047 -18.199 17.624 1.00 95.44 157 GLN A O 1
ATOM 1242 N N . PHE A 1 158 ? -11.336 -17.161 15.761 1.00 96.31 158 PHE A N 1
ATOM 1243 C CA . PHE A 1 158 ? -10.740 -15.986 16.396 1.00 96.31 158 PHE A CA 1
ATOM 1244 C C . PHE A 1 158 ? -11.523 -14.690 16.122 1.00 96.31 158 PHE A C 1
ATOM 1246 O O . PHE A 1 158 ? -11.018 -13.607 16.405 1.00 96.31 158 PHE A O 1
ATOM 1253 N N . GLY A 1 159 ? -12.749 -14.779 15.588 1.00 96.12 159 GLY A N 1
ATOM 1254 C CA . GLY A 1 159 ? -13.556 -13.601 15.236 1.00 96.12 159 GLY A CA 1
ATOM 1255 C C . GLY A 1 159 ? -13.003 -12.798 14.053 1.00 96.12 159 GLY A C 1
ATOM 1256 O O . GLY A 1 159 ? -13.451 -11.676 13.816 1.00 96.12 159 GLY A O 1
ATOM 1257 N N . LEU A 1 160 ? -12.028 -13.363 13.333 1.00 98.06 160 LEU A N 1
ATOM 1258 C CA . LEU A 1 160 ? -11.347 -12.741 12.204 1.00 98.06 160 LEU A CA 1
ATOM 1259 C C . LEU A 1 160 ? -12.184 -12.874 10.931 1.00 98.06 160 LEU A C 1
ATOM 1261 O O . LEU A 1 160 ? -12.807 -13.911 10.686 1.00 98.06 160 LEU A O 1
ATOM 1265 N N . VAL A 1 161 ? -12.104 -11.856 10.081 1.00 98.44 161 VAL A N 1
ATOM 1266 C CA . VAL A 1 161 ? -12.511 -11.932 8.673 1.00 98.44 161 VAL A CA 1
ATOM 1267 C C . VAL A 1 161 ? -11.434 -11.310 7.793 1.00 98.44 161 VAL A C 1
ATOM 1269 O O . VAL A 1 161 ? -10.687 -10.436 8.233 1.00 98.44 161 VAL A O 1
ATOM 1272 N N . ALA A 1 162 ? -11.362 -11.758 6.548 1.00 98.56 162 ALA A N 1
ATOM 1273 C CA . ALA A 1 162 ? -10.396 -11.326 5.561 1.00 98.56 162 ALA A CA 1
ATOM 1274 C C . ALA A 1 162 ? -11.061 -10.972 4.228 1.00 98.56 162 ALA A C 1
ATOM 1276 O O . ALA A 1 162 ? -12.065 -11.570 3.831 1.00 98.56 162 ALA A O 1
ATOM 1277 N N . PHE A 1 163 ? -10.450 -10.047 3.500 1.00 98.62 163 PHE A N 1
ATOM 1278 C CA . PHE A 1 163 ? -10.553 -9.985 2.047 1.00 98.62 163 PHE A CA 1
ATOM 1279 C C . PHE A 1 163 ? -9.216 -10.422 1.452 1.00 98.62 163 PHE A C 1
ATOM 1281 O O . PHE A 1 163 ? -8.168 -10.196 2.058 1.00 98.62 163 PHE A O 1
ATOM 1288 N N . VAL A 1 164 ? -9.260 -11.112 0.314 1.00 98.81 164 VAL A N 1
ATOM 1289 C CA . VAL A 1 164 ? -8.065 -11.722 -0.288 1.00 98.81 164 VAL A CA 1
ATOM 1290 C C . VAL A 1 164 ? -7.642 -10.941 -1.523 1.00 98.81 164 VAL A C 1
ATOM 1292 O O . VAL A 1 164 ? -8.476 -10.569 -2.347 1.00 98.81 164 VAL A O 1
ATOM 1295 N N . GLU A 1 165 ? -6.348 -10.681 -1.620 1.00 98.06 165 GLU A N 1
ATOM 1296 C CA . GLU A 1 165 ? -5.731 -9.753 -2.560 1.00 98.06 165 GLU A CA 1
ATOM 1297 C C . GLU A 1 165 ? -4.593 -10.462 -3.313 1.00 98.06 165 GLU A C 1
ATOM 1299 O O . GLU A 1 165 ? -3.854 -11.242 -2.704 1.00 98.06 165 GLU A O 1
ATOM 1304 N N . MET A 1 166 ? -4.490 -10.240 -4.632 1.00 97.94 166 MET A N 1
ATOM 1305 C CA . MET A 1 166 ? -3.427 -10.821 -5.466 1.00 97.94 166 MET A CA 1
ATOM 1306 C C . MET A 1 166 ? -2.246 -9.850 -5.619 1.00 97.94 166 MET A C 1
ATOM 1308 O O . MET A 1 166 ? -2.132 -9.112 -6.603 1.00 97.94 166 MET A O 1
ATOM 1312 N N . HIS A 1 167 ? -1.372 -9.898 -4.620 1.00 98.50 167 HIS A N 1
ATOM 1313 C CA . HIS A 1 167 ? -0.300 -8.953 -4.379 1.00 98.50 167 HIS A CA 1
ATOM 1314 C C . HIS A 1 167 ? 0.762 -8.972 -5.479 1.00 98.50 167 HIS A C 1
ATOM 1316 O O . HIS A 1 167 ? 1.146 -10.028 -5.990 1.00 98.50 167 HIS A O 1
ATOM 1322 N N . GLN A 1 168 ? 1.274 -7.787 -5.798 1.00 97.81 168 GLN A N 1
ATOM 1323 C CA . GLN A 1 168 ? 2.428 -7.576 -6.663 1.00 97.81 168 GLN A CA 1
ATOM 1324 C C . GLN A 1 168 ? 3.143 -6.286 -6.273 1.00 97.81 168 GLN A C 1
ATOM 1326 O O . GLN A 1 168 ? 2.508 -5.330 -5.835 1.00 97.81 168 GLN A O 1
ATOM 1331 N N . ASP A 1 169 ? 4.438 -6.229 -6.541 1.00 96.81 169 ASP A N 1
ATOM 1332 C CA . ASP A 1 169 ? 5.192 -4.984 -6.629 1.00 96.81 169 ASP A CA 1
ATOM 1333 C C . ASP A 1 169 ? 6.085 -5.081 -7.855 1.00 96.81 169 ASP A C 1
ATOM 1335 O O . ASP A 1 169 ? 6.737 -6.106 -8.056 1.00 96.81 169 ASP A O 1
ATOM 1339 N N . VAL A 1 170 ? 6.195 -4.020 -8.655 1.00 97.00 170 VAL A N 1
ATOM 1340 C CA . VAL A 1 170 ? 7.103 -4.007 -9.820 1.00 97.00 170 VAL A CA 1
ATOM 1341 C C . VAL A 1 170 ? 6.868 -5.235 -10.722 1.00 97.00 170 VAL A C 1
ATOM 1343 O O . VAL A 1 170 ? 7.796 -5.789 -11.305 1.00 97.00 170 VAL A O 1
ATOM 1346 N N . TRP A 1 171 ? 5.613 -5.676 -10.829 1.00 98.12 171 TRP A N 1
ATOM 1347 C CA . TRP A 1 171 ? 5.125 -6.862 -11.536 1.00 98.12 171 TRP A CA 1
ATOM 1348 C C . TRP A 1 171 ? 5.558 -8.238 -10.988 1.00 98.12 171 TRP A C 1
ATOM 1350 O O . TRP A 1 171 ? 4.718 -9.130 -10.913 1.00 98.12 171 TRP A O 1
ATOM 1360 N N . SER A 1 172 ? 6.836 -8.474 -10.676 1.00 97.88 172 SER A N 1
ATOM 1361 C CA . SER A 1 172 ? 7.376 -9.815 -10.387 1.00 97.88 172 SER A CA 1
ATOM 1362 C C . SER A 1 172 ? 8.726 -9.776 -9.659 1.00 97.88 172 SER A C 1
ATOM 1364 O O . SER A 1 172 ? 9.496 -8.822 -9.809 1.00 97.88 172 SER A O 1
ATOM 1366 N N . ARG A 1 173 ? 9.092 -10.866 -8.961 1.00 96.25 173 ARG A N 1
ATOM 1367 C CA . ARG A 1 173 ? 10.469 -11.083 -8.461 1.00 96.25 173 ARG A CA 1
ATOM 1368 C C . ARG A 1 173 ? 11.497 -10.964 -9.584 1.00 96.25 173 ARG A C 1
ATOM 1370 O O . ARG A 1 173 ? 12.533 -10.325 -9.425 1.00 96.25 173 ARG A O 1
ATOM 1377 N N . TYR A 1 174 ? 11.158 -11.476 -10.764 1.00 96.81 174 TYR A N 1
ATOM 1378 C CA . TYR A 1 174 ? 12.005 -11.479 -11.961 1.00 96.81 174 TYR A CA 1
ATOM 1379 C C . TYR A 1 174 ? 12.147 -10.105 -12.633 1.00 96.81 174 TYR A C 1
ATOM 1381 O O . TYR A 1 174 ? 12.910 -9.960 -13.586 1.00 96.81 174 TYR A O 1
ATOM 1389 N N . THR A 1 175 ? 11.456 -9.082 -12.126 1.00 97.31 175 THR A N 1
ATOM 1390 C CA . THR A 1 175 ? 11.578 -7.682 -12.558 1.00 97.31 175 THR A CA 1
ATOM 1391 C C . THR A 1 175 ? 12.017 -6.734 -11.437 1.00 97.31 175 THR A C 1
ATOM 1393 O O . THR A 1 175 ? 12.236 -5.551 -11.703 1.00 97.31 175 THR A O 1
ATOM 1396 N N . GLY A 1 176 ? 12.256 -7.257 -10.227 1.00 94.31 176 GLY A N 1
ATOM 1397 C CA . GLY A 1 176 ? 12.813 -6.529 -9.079 1.00 94.31 176 GLY A CA 1
ATOM 1398 C C . GLY A 1 176 ? 11.869 -6.344 -7.889 1.00 94.31 176 GLY A C 1
ATOM 1399 O O . GLY A 1 176 ? 12.234 -5.667 -6.927 1.00 94.31 176 GLY A O 1
ATOM 1400 N N . GLY A 1 177 ? 10.669 -6.925 -7.941 1.00 95.06 177 GLY A N 1
ATOM 1401 C CA . GLY A 1 177 ? 9.674 -6.831 -6.877 1.00 95.06 177 GLY A CA 1
ATOM 1402 C C . GLY A 1 177 ? 9.051 -8.179 -6.515 1.00 95.06 177 GLY A C 1
ATOM 1403 O O . GLY A 1 177 ? 9.758 -9.069 -6.051 1.00 95.06 177 GLY A O 1
ATOM 1404 N N . SER A 1 178 ? 7.736 -8.329 -6.648 1.00 96.75 178 SER A N 1
ATOM 1405 C CA . SER A 1 178 ? 6.978 -9.534 -6.280 1.00 96.75 178 SER A CA 1
ATOM 1406 C C . SER A 1 178 ? 5.707 -9.674 -7.135 1.00 96.75 178 SER A C 1
ATOM 1408 O O . SER A 1 178 ? 5.312 -8.717 -7.798 1.00 96.75 178 SER A O 1
ATOM 1410 N N . GLY A 1 179 ? 5.054 -10.841 -7.141 1.00 97.81 179 GLY A N 1
ATOM 1411 C CA . GLY A 1 179 ? 3.696 -10.981 -7.687 1.00 97.81 179 GLY A CA 1
ATOM 1412 C C . GLY A 1 179 ? 3.540 -12.011 -8.799 1.00 97.81 179 GLY A C 1
ATOM 1413 O O . GLY A 1 179 ? 3.120 -13.132 -8.532 1.00 97.81 179 GLY A O 1
ATOM 1414 N N . ALA A 1 180 ? 3.798 -11.637 -10.051 1.00 98.56 180 ALA A N 1
ATOM 1415 C CA . ALA A 1 180 ? 3.568 -12.489 -11.218 1.00 98.56 180 ALA A CA 1
ATOM 1416 C C . ALA A 1 180 ? 4.660 -13.564 -11.409 1.00 98.56 180 ALA A C 1
ATOM 1418 O O . ALA A 1 180 ? 5.840 -13.280 -11.177 1.00 98.56 180 ALA A O 1
ATOM 1419 N N . PRO A 1 181 ? 4.312 -14.771 -11.897 1.00 98.31 181 PRO A N 1
ATOM 1420 C CA . PRO A 1 181 ? 5.278 -15.839 -12.144 1.00 98.31 181 PRO A CA 1
ATOM 1421 C C . PRO A 1 181 ? 6.230 -15.519 -13.303 1.00 98.31 181 PRO A C 1
ATOM 1423 O O . PRO A 1 181 ? 5.890 -14.785 -14.240 1.00 98.31 181 PRO A O 1
ATOM 1426 N N . ALA A 1 182 ? 7.420 -16.127 -13.267 1.00 98.12 182 ALA A N 1
ATOM 1427 C CA . ALA A 1 182 ? 8.502 -15.920 -14.233 1.00 98.12 182 ALA A CA 1
ATOM 1428 C C . ALA A 1 182 ? 8.074 -16.099 -15.698 1.00 98.12 182 ALA A C 1
ATOM 1430 O O . ALA A 1 182 ? 8.519 -15.355 -16.578 1.00 98.12 182 ALA A O 1
ATOM 1431 N N . TRP A 1 183 ? 7.173 -17.050 -15.972 1.00 98.06 183 TRP A N 1
ATOM 1432 C CA . TRP A 1 183 ? 6.715 -17.326 -17.332 1.00 98.06 183 TRP A CA 1
ATOM 1433 C C . TRP A 1 183 ? 5.978 -16.137 -17.967 1.00 98.06 183 TRP A C 1
ATOM 1435 O O . TRP A 1 183 ? 5.986 -16.016 -19.188 1.00 98.06 183 TRP A O 1
ATOM 1445 N N . THR A 1 184 ? 5.418 -15.200 -17.189 1.00 98.56 184 THR A N 1
ATOM 1446 C CA . THR A 1 184 ? 4.809 -13.967 -17.739 1.00 98.56 184 THR A CA 1
ATOM 1447 C C . THR A 1 184 ? 5.845 -13.067 -18.417 1.00 98.56 184 THR A C 1
ATOM 1449 O O . THR A 1 184 ? 5.567 -12.445 -19.442 1.00 98.56 184 THR A O 1
ATOM 1452 N N . ILE A 1 185 ? 7.068 -13.051 -17.880 1.00 98.38 185 ILE A N 1
ATOM 1453 C CA . ILE A 1 185 ? 8.212 -12.291 -18.389 1.00 98.38 185 ILE A CA 1
ATOM 1454 C C . ILE A 1 185 ? 8.773 -12.974 -19.640 1.00 98.38 185 ILE A C 1
ATOM 1456 O O . ILE A 1 185 ? 8.980 -12.335 -20.677 1.00 98.38 185 ILE A O 1
ATOM 1460 N N . THR A 1 186 ? 8.957 -14.296 -19.585 1.00 97.88 186 THR A N 1
ATOM 1461 C CA . THR A 1 186 ? 9.486 -15.058 -20.724 1.00 97.88 186 THR A CA 1
ATOM 1462 C C . THR A 1 186 ? 8.482 -15.146 -21.880 1.00 97.88 186 THR A C 1
ATOM 1464 O O . THR A 1 186 ? 8.914 -15.113 -23.036 1.00 97.88 186 THR A O 1
ATOM 1467 N N . ALA A 1 187 ? 7.169 -15.149 -21.612 1.00 98.00 187 ALA A N 1
ATOM 1468 C CA . ALA A 1 187 ? 6.098 -15.088 -22.614 1.00 98.00 187 ALA A CA 1
ATOM 1469 C C . ALA A 1 187 ? 6.104 -13.783 -23.430 1.00 98.00 187 ALA A C 1
ATOM 1471 O O . ALA A 1 187 ? 5.751 -13.797 -24.604 1.00 98.00 187 ALA A O 1
ATOM 1472 N N . VAL A 1 188 ? 6.564 -12.663 -22.861 1.00 97.94 188 VAL A N 1
ATOM 1473 C CA . VAL A 1 188 ? 6.780 -11.414 -23.621 1.00 97.94 188 VAL A CA 1
ATOM 1474 C C . VAL A 1 188 ? 8.062 -11.464 -24.472 1.00 97.94 188 VAL A C 1
ATOM 1476 O O . VAL A 1 188 ? 8.192 -10.720 -25.443 1.00 97.94 188 VAL A O 1
ATOM 1479 N N . GLY A 1 189 ? 8.975 -12.393 -24.172 1.00 98.00 189 GLY A N 1
ATOM 1480 C CA . GLY A 1 189 ? 10.189 -12.674 -24.947 1.00 98.00 189 GLY A CA 1
ATOM 1481 C C . GLY A 1 189 ? 11.502 -12.418 -24.211 1.00 98.00 189 GLY A C 1
ATOM 1482 O O . GLY A 1 189 ? 12.562 -12.599 -24.807 1.00 98.00 189 GLY A O 1
ATOM 1483 N N . PHE A 1 190 ? 11.457 -12.031 -22.936 1.00 98.50 190 PHE A N 1
ATOM 1484 C CA . PHE A 1 190 ? 12.646 -11.744 -22.135 1.00 98.50 190 PHE A CA 1
ATOM 1485 C C . PHE A 1 190 ? 13.431 -13.001 -21.718 1.00 98.50 190 PHE A C 1
ATOM 1487 O O . PHE A 1 190 ? 12.867 -14.083 -21.537 1.00 98.50 190 PHE A O 1
ATOM 1494 N N . ASP A 1 191 ? 14.737 -12.819 -21.531 1.00 98.12 191 ASP A N 1
ATOM 1495 C CA . ASP A 1 191 ? 15.699 -13.736 -20.918 1.00 98.12 191 ASP A CA 1
ATOM 1496 C C . ASP A 1 191 ? 15.997 -13.276 -19.483 1.00 98.12 191 ASP A C 1
ATOM 1498 O O . ASP A 1 191 ? 16.601 -12.219 -19.274 1.00 98.12 191 ASP A O 1
ATOM 1502 N N . LEU A 1 192 ? 15.573 -14.071 -18.497 1.00 97.44 192 LEU A N 1
ATOM 1503 C CA . LEU A 1 192 ? 15.620 -13.722 -17.072 1.00 97.44 192 LEU A CA 1
ATOM 1504 C C . LEU A 1 192 ? 17.045 -13.446 -16.569 1.00 97.44 192 LEU A C 1
ATOM 1506 O O . LEU A 1 192 ? 17.250 -12.556 -15.743 1.00 97.44 192 LEU A O 1
ATOM 1510 N N . HIS A 1 193 ? 18.046 -14.160 -17.091 1.00 96.81 193 HIS A N 1
ATOM 1511 C CA . HIS A 1 193 ? 19.430 -14.071 -16.612 1.00 96.81 193 HIS A CA 1
ATOM 1512 C C . HIS A 1 193 ? 20.135 -12.797 -17.098 1.00 96.81 193 HIS A C 1
ATOM 1514 O O . HIS A 1 193 ? 21.161 -12.404 -16.541 1.00 96.81 193 HIS A O 1
ATOM 1520 N N . LYS A 1 194 ? 19.584 -12.124 -18.117 1.00 97.75 194 LYS A N 1
ATOM 1521 C CA . LYS A 1 194 ? 20.176 -10.934 -18.750 1.00 97.75 194 LYS A CA 1
ATOM 1522 C C . LYS A 1 194 ? 19.608 -9.605 -18.246 1.00 97.75 194 LYS A C 1
ATOM 1524 O O . LYS A 1 194 ? 20.217 -8.563 -18.491 1.00 97.75 194 LYS A O 1
ATOM 1529 N N . LEU A 1 195 ? 18.470 -9.626 -17.546 1.00 97.56 195 LEU A N 1
ATOM 1530 C CA . LEU A 1 195 ? 17.717 -8.418 -17.184 1.00 97.56 195 LEU A CA 1
ATOM 1531 C C . LEU A 1 195 ? 18.515 -7.428 -16.323 1.00 97.56 195 LEU A C 1
ATOM 1533 O O . LEU A 1 195 ? 18.483 -6.229 -16.595 1.00 97.56 195 LEU A O 1
ATOM 1537 N N . GLU A 1 196 ? 19.247 -7.915 -15.318 1.00 95.19 196 GLU A N 1
ATOM 1538 C CA . GLU A 1 196 ? 20.020 -7.051 -14.413 1.00 95.19 196 GLU A CA 1
ATOM 1539 C C . GLU A 1 196 ? 21.187 -6.368 -15.131 1.00 95.19 196 GLU A C 1
ATOM 1541 O O . GLU A 1 196 ? 21.315 -5.146 -15.103 1.00 95.19 196 GLU A O 1
ATOM 1546 N N . ASN A 1 197 ? 22.010 -7.152 -15.831 1.00 95.25 197 ASN A N 1
ATOM 1547 C CA . ASN A 1 197 ? 23.256 -6.671 -16.432 1.00 95.25 197 ASN A CA 1
ATOM 1548 C C . ASN A 1 197 ? 23.002 -5.698 -17.599 1.00 95.25 197 ASN A C 1
ATOM 1550 O O . ASN A 1 197 ? 23.790 -4.782 -17.831 1.00 95.25 197 ASN A O 1
ATOM 1554 N N . ALA A 1 198 ? 21.874 -5.851 -18.301 1.00 96.69 198 ALA A N 1
ATOM 1555 C CA . ALA A 1 198 ? 21.417 -4.888 -19.300 1.00 96.69 198 ALA A CA 1
ATOM 1556 C C . ALA A 1 198 ? 20.746 -3.634 -18.693 1.00 96.69 198 ALA A C 1
ATOM 1558 O O . ALA A 1 198 ? 20.416 -2.706 -19.424 1.00 96.69 198 ALA A O 1
ATOM 1559 N N . GLY A 1 199 ? 20.505 -3.590 -17.377 1.00 96.25 199 GLY A N 1
ATOM 1560 C CA . GLY A 1 199 ? 19.793 -2.503 -16.689 1.00 96.25 199 GLY A CA 1
ATOM 1561 C C . GLY A 1 199 ? 18.262 -2.539 -16.823 1.00 96.25 199 GLY A C 1
ATOM 1562 O O . GLY A 1 199 ? 17.587 -1.618 -16.350 1.00 96.25 199 GLY A O 1
ATOM 1563 N N . ALA A 1 200 ? 17.713 -3.596 -17.432 1.00 97.50 200 ALA A N 1
ATOM 1564 C CA . ALA A 1 200 ? 16.291 -3.792 -17.729 1.00 97.50 200 ALA A CA 1
ATOM 1565 C C . ALA A 1 200 ? 15.424 -4.153 -16.502 1.00 97.50 200 ALA A C 1
ATOM 1567 O O . ALA A 1 200 ? 14.199 -4.045 -16.584 1.00 97.50 200 ALA A O 1
ATOM 1568 N N . ALA A 1 201 ? 16.051 -4.540 -15.386 1.00 97.19 201 ALA A N 1
ATOM 1569 C CA . ALA A 1 201 ? 15.444 -4.751 -14.067 1.00 97.19 201 ALA A CA 1
ATOM 1570 C C . ALA A 1 201 ? 16.357 -4.200 -12.942 1.00 97.19 201 ALA A C 1
ATOM 1572 O O . ALA A 1 201 ? 17.380 -3.562 -13.221 1.00 97.19 201 ALA A O 1
ATOM 1573 N N . TRP A 1 202 ? 15.940 -4.356 -11.683 1.00 94.38 202 TRP A N 1
ATOM 1574 C CA . TRP A 1 202 ? 16.803 -4.222 -10.501 1.00 94.38 202 TRP A CA 1
ATOM 1575 C C . TRP A 1 202 ? 16.533 -5.402 -9.564 1.00 94.38 202 TRP A C 1
ATOM 1577 O O . TRP A 1 202 ? 15.589 -5.391 -8.787 1.00 94.38 202 TRP A O 1
ATOM 1587 N N . LEU A 1 203 ? 17.338 -6.449 -9.684 1.00 94.31 203 LEU A N 1
ATOM 1588 C CA . LEU A 1 203 ? 17.194 -7.733 -8.999 1.00 94.31 203 LEU A CA 1
ATOM 1589 C C . LEU A 1 203 ? 18.063 -7.822 -7.739 1.00 94.31 203 LEU A C 1
ATOM 1591 O O . LEU A 1 203 ? 18.075 -8.849 -7.066 1.00 94.31 203 LEU A O 1
ATOM 1595 N N . LYS A 1 204 ? 18.835 -6.775 -7.418 1.00 91.31 204 LYS A N 1
ATOM 1596 C CA . LYS A 1 204 ? 19.748 -6.808 -6.272 1.00 91.31 204 LYS A CA 1
ATOM 1597 C C . LYS A 1 204 ? 19.018 -6.988 -4.939 1.00 91.31 204 LYS A C 1
ATOM 1599 O O . LYS A 1 204 ? 19.515 -7.734 -4.104 1.00 91.31 204 LYS A O 1
ATOM 1604 N N . GLY A 1 205 ? 17.866 -6.346 -4.740 1.00 87.81 205 GLY A N 1
ATOM 1605 C CA . GLY A 1 205 ? 17.083 -6.486 -3.508 1.00 87.81 205 GLY A CA 1
ATOM 1606 C C . GLY A 1 205 ? 16.614 -7.926 -3.278 1.00 87.81 205 GLY A C 1
ATOM 1607 O O . GLY A 1 205 ? 17.041 -8.534 -2.300 1.00 87.81 205 GLY A O 1
ATOM 1608 N N . VAL A 1 206 ? 15.910 -8.517 -4.254 1.00 90.12 206 VAL A N 1
ATOM 1609 C CA . VAL A 1 206 ? 15.461 -9.929 -4.225 1.00 90.12 206 VAL A CA 1
ATOM 1610 C C . VAL A 1 206 ? 16.598 -10.965 -4.173 1.00 90.12 206 VAL A C 1
ATOM 1612 O O . VAL A 1 206 ? 16.354 -12.133 -3.904 1.00 90.12 206 VAL A O 1
ATOM 1615 N N . ARG A 1 207 ? 17.858 -10.555 -4.376 1.00 90.56 207 ARG A N 1
ATOM 1616 C CA . ARG A 1 207 ? 19.068 -11.371 -4.145 1.00 90.56 207 ARG A CA 1
ATOM 1617 C C . ARG A 1 207 ? 19.708 -11.133 -2.765 1.00 90.56 207 ARG A C 1
ATOM 1619 O O . ARG A 1 207 ? 20.894 -11.400 -2.576 1.00 90.56 207 ARG A O 1
ATOM 1626 N N . GLY A 1 208 ? 18.952 -10.622 -1.791 1.00 85.62 208 GLY A N 1
ATOM 1627 C CA . GLY A 1 208 ? 19.434 -10.316 -0.435 1.00 85.62 208 GLY A CA 1
ATOM 1628 C C . GLY A 1 208 ? 20.195 -8.990 -0.316 1.00 85.62 208 GLY A C 1
ATOM 1629 O O . GLY A 1 208 ? 21.048 -8.837 0.560 1.00 85.62 208 GLY A O 1
ATOM 1630 N N . GLY A 1 209 ? 19.941 -8.048 -1.226 1.00 88.19 209 GLY A N 1
ATOM 1631 C CA . GLY A 1 209 ? 20.455 -6.677 -1.182 1.00 88.19 209 GLY 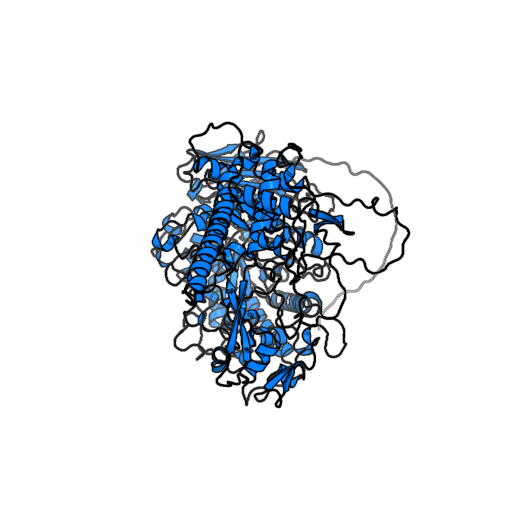A CA 1
ATOM 1632 C C . GLY A 1 209 ? 19.501 -5.708 -0.477 1.00 88.19 209 GLY A C 1
ATOM 1633 O O . GLY A 1 209 ? 18.631 -6.101 0.291 1.00 88.19 209 GLY A O 1
ATOM 1634 N N . GLY A 1 210 ? 19.664 -4.403 -0.708 1.00 83.38 210 GLY A N 1
ATOM 1635 C CA . GLY A 1 210 ? 18.740 -3.382 -0.178 1.00 83.38 210 GLY A CA 1
ATOM 1636 C C . GLY A 1 210 ? 18.977 -2.983 1.286 1.00 83.38 210 GLY A C 1
ATOM 1637 O O . GLY A 1 210 ? 18.577 -1.897 1.703 1.00 83.38 210 GLY A O 1
ATOM 1638 N N . HIS A 1 211 ? 19.701 -3.794 2.064 1.00 82.12 211 HIS A N 1
ATOM 1639 C CA . HIS A 1 211 ? 19.979 -3.527 3.482 1.00 82.12 211 HIS A CA 1
ATOM 1640 C C . HIS A 1 211 ? 20.906 -2.317 3.729 1.00 82.12 211 HIS A C 1
ATOM 1642 O O . HIS A 1 211 ? 20.826 -1.687 4.791 1.00 82.12 211 HIS A O 1
ATOM 1648 N N . VAL A 1 212 ? 21.778 -1.967 2.774 1.00 85.19 212 VAL A N 1
ATOM 1649 C CA . VAL A 1 212 ? 22.739 -0.850 2.886 1.00 85.19 212 VAL A CA 1
ATOM 1650 C C . VAL A 1 212 ? 22.146 0.480 2.414 1.00 85.19 212 VAL A C 1
ATOM 1652 O O . VAL A 1 212 ? 21.308 0.522 1.520 1.00 85.19 212 VAL A O 1
ATOM 1655 N N . GLU A 1 213 ? 22.604 1.592 2.993 1.00 78.88 213 GLU A N 1
ATOM 1656 C CA . GLU A 1 213 ? 22.001 2.924 2.801 1.00 78.88 213 GLU A CA 1
ATOM 1657 C C . GLU A 1 213 ? 21.899 3.370 1.330 1.00 78.88 213 GLU A C 1
ATOM 1659 O O . GLU A 1 213 ? 20.919 4.000 0.939 1.00 78.88 213 GLU A O 1
ATOM 1664 N N . THR A 1 214 ? 22.883 3.004 0.505 1.00 81.94 214 THR A N 1
ATOM 1665 C CA . THR A 1 214 ? 22.921 3.306 -0.935 1.00 81.94 214 THR A CA 1
ATOM 1666 C C . THR A 1 214 ? 21.907 2.519 -1.763 1.00 81.94 214 THR A C 1
ATOM 1668 O O . THR A 1 214 ? 21.683 2.878 -2.910 1.00 81.94 214 THR A O 1
ATOM 1671 N N . GLU A 1 215 ? 21.305 1.461 -1.215 1.00 85.94 215 GLU A N 1
ATOM 1672 C CA . GLU A 1 215 ? 20.370 0.568 -1.919 1.00 85.94 215 GLU A CA 1
ATOM 1673 C C . GLU A 1 215 ? 18.923 0.691 -1.417 1.00 85.94 215 GLU A C 1
ATOM 1675 O O . GLU A 1 215 ? 17.984 0.273 -2.096 1.00 85.94 215 GLU A O 1
ATOM 1680 N N . ARG A 1 216 ? 18.719 1.299 -0.242 1.00 82.88 216 ARG A N 1
ATOM 1681 C CA . ARG A 1 216 ? 17.397 1.446 0.380 1.00 82.88 216 ARG A CA 1
ATOM 1682 C C . ARG A 1 216 ? 16.457 2.302 -0.463 1.00 82.88 216 ARG A C 1
ATOM 1684 O O . ARG A 1 216 ? 16.774 3.448 -0.798 1.00 82.88 216 ARG A O 1
ATOM 1691 N N . GLY A 1 217 ? 15.256 1.778 -0.707 1.00 83.81 217 GLY A N 1
ATOM 1692 C CA . GLY A 1 217 ? 14.187 2.476 -1.426 1.00 83.81 217 GLY A CA 1
ATOM 1693 C C . GLY A 1 217 ? 14.437 2.644 -2.928 1.00 83.81 217 GLY A C 1
ATOM 1694 O O . GLY A 1 217 ? 13.808 3.502 -3.536 1.00 83.81 217 GLY A O 1
ATOM 1695 N N . ILE A 1 218 ? 15.356 1.870 -3.524 1.00 89.19 218 ILE A N 1
ATOM 1696 C CA . ILE A 1 218 ? 15.542 1.836 -4.986 1.00 89.19 218 ILE A CA 1
ATOM 1697 C C . ILE A 1 218 ? 14.448 1.012 -5.672 1.00 89.19 218 ILE A C 1
ATOM 1699 O O . ILE A 1 218 ? 14.030 1.379 -6.767 1.00 89.19 218 ILE A O 1
ATOM 1703 N N . TRP A 1 219 ? 13.961 -0.063 -5.041 1.00 91.38 219 TRP A N 1
ATOM 1704 C CA . TRP A 1 219 ? 13.045 -1.021 -5.672 1.00 91.38 219 TRP A CA 1
ATOM 1705 C C . TRP A 1 219 ? 11.817 -0.400 -6.377 1.00 91.38 219 TRP A C 1
ATOM 1707 O O . TRP A 1 219 ? 11.524 -0.860 -7.481 1.00 91.38 219 TRP A O 1
ATOM 1717 N N . PRO A 1 220 ? 11.151 0.677 -5.890 1.00 91.12 220 PRO A N 1
ATOM 1718 C CA . PRO A 1 220 ? 9.991 1.230 -6.593 1.00 91.12 220 PRO A CA 1
ATOM 1719 C C . PRO A 1 220 ? 10.369 1.937 -7.906 1.00 91.12 220 PRO A C 1
ATOM 1721 O O . PRO A 1 220 ? 9.530 2.064 -8.791 1.00 91.12 220 PRO A O 1
ATOM 1724 N N . CYS A 1 221 ? 11.641 2.318 -8.095 1.00 92.19 221 CYS A N 1
ATOM 1725 C CA . CYS A 1 221 ? 12.157 2.808 -9.384 1.00 92.19 221 CYS A CA 1
ATOM 1726 C C . CYS A 1 221 ? 12.255 1.689 -10.444 1.00 92.19 221 CYS A C 1
ATOM 1728 O O . CYS A 1 221 ? 12.646 1.924 -11.588 1.00 92.19 221 CYS A O 1
ATOM 1730 N N . GLY A 1 222 ? 11.933 0.446 -10.073 1.00 94.69 222 GLY A N 1
ATOM 1731 C CA . GLY A 1 222 ? 11.782 -0.661 -11.003 1.00 94.69 222 GLY A CA 1
ATOM 1732 C C . GLY A 1 222 ? 10.545 -0.544 -11.896 1.00 94.69 222 GLY A C 1
ATOM 1733 O O . GLY A 1 222 ? 10.569 -1.079 -13.002 1.00 94.69 222 GLY A O 1
ATOM 1734 N N . TYR A 1 223 ? 9.504 0.197 -11.492 1.00 94.25 223 TYR A N 1
ATOM 1735 C CA . TYR A 1 223 ? 8.297 0.398 -12.310 1.00 94.25 223 TYR A CA 1
ATOM 1736 C C . TYR A 1 223 ? 8.587 1.091 -13.655 1.00 94.25 223 TYR A C 1
ATOM 1738 O O . TYR A 1 223 ? 7.899 0.828 -14.641 1.00 94.25 223 TYR A O 1
ATOM 1746 N N . GLN A 1 224 ? 9.630 1.925 -13.712 1.00 92.50 224 GLN A N 1
ATOM 1747 C CA . GLN A 1 224 ? 10.105 2.635 -14.906 1.00 92.50 224 GLN A CA 1
ATOM 1748 C C . GLN A 1 224 ? 11.055 1.786 -15.774 1.00 92.50 224 GLN A C 1
ATOM 1750 O O . GLN A 1 224 ? 11.374 2.161 -16.905 1.00 92.50 224 GLN A O 1
ATOM 1755 N N . LYS A 1 225 ? 11.534 0.639 -15.272 1.00 96.62 225 LYS A N 1
ATOM 1756 C CA . LYS A 1 225 ? 12.490 -0.216 -15.987 1.00 96.62 225 LYS A CA 1
ATOM 1757 C C . LYS A 1 225 ? 11.809 -1.075 -17.048 1.00 96.62 225 LYS A C 1
ATOM 1759 O O . LYS A 1 225 ? 10.644 -1.453 -16.922 1.00 96.62 225 LYS A O 1
ATOM 1764 N N . LEU A 1 226 ? 12.584 -1.410 -18.086 1.00 98.38 226 LEU A N 1
ATOM 1765 C CA . LEU A 1 226 ? 12.103 -2.043 -19.317 1.00 98.38 226 LEU A CA 1
ATOM 1766 C C . LEU A 1 226 ? 11.154 -3.215 -19.066 1.00 98.38 226 LEU A C 1
ATOM 1768 O O . LEU A 1 226 ? 10.100 -3.278 -19.695 1.00 98.38 226 LEU A O 1
ATOM 1772 N N . ALA A 1 227 ? 11.540 -4.156 -18.203 1.00 98.38 227 ALA A N 1
ATOM 1773 C CA . ALA A 1 227 ? 10.808 -5.404 -18.058 1.00 98.38 227 ALA A CA 1
ATOM 1774 C C . ALA A 1 227 ? 9.433 -5.184 -17.403 1.00 98.38 227 ALA A C 1
ATOM 1776 O O . ALA A 1 227 ? 8.418 -5.496 -18.025 1.00 98.38 227 ALA A O 1
ATOM 1777 N N . ALA A 1 228 ? 9.378 -4.562 -16.219 1.00 98.19 228 ALA A N 1
ATOM 1778 C CA . ALA A 1 228 ? 8.119 -4.278 -15.524 1.00 98.19 228 ALA A CA 1
ATOM 1779 C C . ALA A 1 228 ? 7.187 -3.386 -16.364 1.00 98.19 228 ALA A C 1
ATOM 1781 O O . ALA A 1 228 ? 6.022 -3.729 -16.577 1.00 98.19 228 ALA A O 1
ATOM 1782 N N . ALA A 1 229 ? 7.709 -2.284 -16.916 1.00 98.00 229 ALA A N 1
ATOM 1783 C CA . ALA A 1 229 ? 6.922 -1.366 -17.735 1.00 98.00 229 ALA A CA 1
ATOM 1784 C C . ALA A 1 229 ? 6.392 -2.032 -19.017 1.00 98.00 229 ALA A C 1
ATOM 1786 O O . ALA A 1 229 ? 5.238 -1.812 -19.398 1.00 98.00 229 ALA A O 1
ATOM 1787 N N . THR A 1 230 ? 7.191 -2.889 -19.666 1.00 98.69 230 THR A N 1
ATOM 1788 C CA . THR A 1 230 ? 6.763 -3.609 -20.874 1.00 98.69 230 THR A CA 1
ATOM 1789 C C . THR A 1 230 ? 5.668 -4.623 -20.566 1.00 98.69 230 THR A C 1
ATOM 1791 O O . THR A 1 230 ? 4.634 -4.590 -21.232 1.00 98.69 230 THR A O 1
ATOM 1794 N N . VAL A 1 231 ? 5.851 -5.501 -19.572 1.00 98.62 231 VAL A N 1
ATOM 1795 C CA . VAL A 1 231 ? 4.868 -6.566 -19.303 1.00 98.62 231 VAL A CA 1
ATOM 1796 C C . VAL A 1 231 ? 3.551 -5.984 -18.779 1.00 98.62 231 VAL A C 1
ATOM 1798 O O . VAL A 1 231 ? 2.494 -6.390 -19.260 1.00 98.62 231 VAL A O 1
ATOM 1801 N N . ALA A 1 232 ? 3.591 -4.944 -17.936 1.00 98.38 232 ALA A N 1
ATOM 1802 C CA . ALA A 1 232 ? 2.392 -4.198 -17.543 1.00 98.38 232 ALA A CA 1
ATOM 1803 C C . ALA A 1 232 ? 1.657 -3.594 -18.759 1.00 98.38 232 ALA A C 1
ATOM 1805 O O . ALA A 1 232 ? 0.438 -3.723 -18.880 1.00 98.38 232 ALA A O 1
ATOM 1806 N N . THR A 1 233 ? 2.386 -3.001 -19.714 1.00 98.69 233 THR A N 1
ATOM 1807 C CA . THR A 1 233 ? 1.784 -2.462 -20.951 1.00 98.69 233 THR A CA 1
ATOM 1808 C C . THR A 1 233 ? 1.149 -3.568 -21.801 1.00 98.69 233 THR A C 1
ATOM 1810 O O . THR A 1 233 ? 0.056 -3.381 -22.336 1.00 98.69 233 THR A O 1
ATOM 1813 N N . CYS A 1 234 ? 1.794 -4.735 -21.909 1.00 98.69 234 CYS A N 1
ATOM 1814 C CA . CYS A 1 234 ? 1.252 -5.897 -22.616 1.00 98.69 234 CYS A CA 1
ATOM 1815 C C . CYS A 1 234 ? -0.004 -6.470 -21.939 1.00 98.69 234 CYS A C 1
ATOM 1817 O O . CYS A 1 234 ? -0.936 -6.856 -22.641 1.00 98.69 234 CYS A O 1
ATOM 1819 N N . PHE A 1 235 ? -0.050 -6.500 -20.605 1.00 98.75 235 PHE A N 1
ATOM 1820 C CA . PHE A 1 235 ? -1.198 -6.982 -19.834 1.00 98.75 235 PHE A CA 1
ATOM 1821 C C . PHE A 1 235 ? -2.415 -6.058 -19.932 1.00 98.75 235 PHE A C 1
ATOM 1823 O O . PHE A 1 235 ? -3.528 -6.534 -20.147 1.00 98.75 235 PHE A O 1
ATOM 1830 N N . TRP A 1 236 ? -2.227 -4.743 -19.796 1.00 98.44 236 TRP A N 1
ATOM 1831 C CA . TRP A 1 236 ? -3.340 -3.788 -19.833 1.00 98.44 236 TRP A CA 1
ATOM 1832 C C . TRP A 1 236 ? -3.820 -3.478 -21.255 1.00 98.44 236 TRP A C 1
ATOM 1834 O O . TRP A 1 236 ? -5.023 -3.360 -21.474 1.00 98.44 236 TRP A O 1
ATOM 1844 N N . ALA A 1 237 ? -2.894 -3.338 -22.208 1.00 98.25 237 ALA A N 1
ATOM 1845 C CA . ALA A 1 237 ? -3.166 -2.732 -23.513 1.00 98.25 237 ALA A CA 1
ATOM 1846 C C . ALA A 1 237 ? -2.366 -3.356 -24.674 1.00 98.25 237 ALA A C 1
ATOM 1848 O O . ALA A 1 237 ? -2.095 -2.696 -25.685 1.00 98.25 237 ALA A O 1
ATOM 1849 N N . GLY A 1 238 ? -1.975 -4.628 -24.556 1.00 98.06 238 GLY A N 1
ATOM 1850 C CA . GLY A 1 238 ? -1.272 -5.360 -25.609 1.00 98.06 238 GLY A CA 1
ATOM 1851 C C . GLY A 1 238 ? -2.028 -5.423 -26.942 1.00 98.06 238 GLY A C 1
ATOM 1852 O O . GLY A 1 238 ? -1.389 -5.337 -27.986 1.00 98.06 238 GLY A O 1
ATOM 1853 N N . ASP A 1 239 ? -3.362 -5.456 -26.947 1.00 97.69 239 ASP A N 1
ATOM 1854 C CA . ASP A 1 239 ? -4.152 -5.438 -28.190 1.00 97.69 239 ASP A CA 1
ATOM 1855 C C . ASP A 1 239 ? -4.056 -4.079 -28.920 1.00 97.69 239 ASP A C 1
ATOM 1857 O O . ASP A 1 239 ? -4.155 -4.017 -30.147 1.00 97.69 239 ASP A O 1
ATOM 1861 N N . ALA A 1 240 ? -3.809 -2.986 -28.187 1.00 97.31 240 ALA A N 1
ATOM 1862 C CA . ALA A 1 240 ? -3.648 -1.641 -28.744 1.00 97.31 240 ALA A CA 1
ATOM 1863 C C . ALA A 1 240 ? -2.189 -1.324 -29.125 1.00 97.31 240 ALA A C 1
ATOM 1865 O O . ALA A 1 240 ? -1.935 -0.801 -30.215 1.00 97.31 240 ALA A O 1
ATOM 1866 N N . PHE A 1 241 ? -1.233 -1.629 -28.239 1.00 98.31 241 PHE A N 1
ATOM 1867 C CA . PHE A 1 241 ? 0.175 -1.219 -28.359 1.00 98.31 241 PHE A CA 1
ATOM 1868 C C . PHE A 1 241 ? 1.146 -2.359 -28.710 1.00 98.31 241 PHE A C 1
ATOM 1870 O O . PHE A 1 241 ? 2.259 -2.087 -29.147 1.00 98.31 241 PHE A O 1
ATOM 1877 N N . ALA A 1 242 ? 0.758 -3.627 -28.566 1.00 98.00 242 ALA A N 1
ATOM 1878 C CA . ALA A 1 242 ? 1.581 -4.779 -28.947 1.00 98.00 242 ALA A CA 1
ATOM 1879 C C . ALA A 1 242 ? 0.878 -5.791 -29.896 1.00 98.00 242 ALA A C 1
ATOM 1881 O O . ALA A 1 242 ? 1.131 -6.991 -29.769 1.00 98.00 242 ALA A O 1
ATOM 1882 N N . PRO A 1 243 ? 0.049 -5.375 -30.885 1.00 97.12 243 PRO A N 1
ATOM 1883 C CA . PRO A 1 243 ? -0.826 -6.276 -31.656 1.00 97.12 243 PRO A CA 1
ATOM 1884 C C . PRO A 1 243 ? -0.114 -7.332 -32.523 1.00 97.12 243 PRO A C 1
ATOM 1886 O O . PRO A 1 243 ? -0.761 -8.239 -33.041 1.00 97.12 243 PRO A O 1
ATOM 1889 N N . LYS A 1 244 ? 1.205 -7.228 -32.734 1.00 97.19 244 LYS A N 1
ATOM 1890 C CA . LYS A 1 244 ? 2.002 -8.261 -33.421 1.00 97.19 244 LYS A CA 1
ATOM 1891 C C . LYS A 1 244 ? 2.492 -9.357 -32.470 1.00 97.19 244 LYS A C 1
ATOM 1893 O O . LYS A 1 244 ? 2.856 -10.432 -32.943 1.00 97.19 244 LYS A O 1
ATOM 1898 N N . LEU A 1 245 ? 2.540 -9.096 -31.161 1.00 98.12 245 LEU A N 1
ATOM 1899 C CA . LEU A 1 245 ? 3.053 -10.038 -30.170 1.00 98.12 245 LEU A CA 1
ATOM 1900 C C . LEU A 1 245 ? 1.983 -11.085 -29.837 1.00 98.12 245 LEU A C 1
ATOM 1902 O O . LEU A 1 245 ? 0.952 -10.776 -29.239 1.00 98.12 245 LEU A O 1
ATOM 1906 N N . ASN A 1 246 ? 2.257 -12.328 -30.226 1.00 96.75 246 ASN A N 1
ATOM 1907 C CA . ASN A 1 246 ? 1.389 -13.473 -29.988 1.00 96.75 246 ASN A CA 1
ATOM 1908 C C . ASN A 1 246 ? 2.174 -14.578 -29.274 1.00 96.75 246 ASN A C 1
ATOM 1910 O O . ASN A 1 246 ? 3.341 -14.810 -29.590 1.00 96.75 246 ASN A O 1
ATOM 1914 N N . VAL A 1 247 ? 1.512 -15.274 -28.354 1.00 95.81 247 VAL A N 1
ATOM 1915 C CA . VAL A 1 247 ? 2.027 -16.443 -27.628 1.00 95.81 247 VAL A CA 1
ATOM 1916 C C . VAL A 1 247 ? 1.056 -17.586 -27.890 1.00 95.81 247 VAL A C 1
ATOM 1918 O O . VAL A 1 247 ? -0.150 -17.409 -27.739 1.00 95.81 247 VAL A O 1
ATOM 1921 N N . ASP A 1 248 ? 1.553 -18.718 -28.385 1.00 91.62 248 ASP A N 1
ATOM 1922 C CA . ASP A 1 248 ? 0.741 -19.880 -28.791 1.00 91.62 248 ASP A CA 1
ATOM 1923 C C . ASP A 1 248 ? -0.422 -19.542 -29.755 1.00 91.62 248 ASP A C 1
ATOM 1925 O O . ASP A 1 248 ? -1.474 -20.179 -29.759 1.00 91.62 248 ASP A O 1
ATOM 1929 N N . GLY A 1 249 ? -0.236 -18.513 -30.592 1.00 94.38 249 GLY A N 1
ATOM 1930 C CA . GLY A 1 249 ? -1.252 -18.012 -31.529 1.00 94.38 249 GLY A CA 1
ATOM 1931 C C . GLY A 1 249 ? -2.317 -17.094 -30.911 1.00 94.38 249 GLY A C 1
ATOM 1932 O O . GLY A 1 249 ? -3.249 -16.703 -31.612 1.00 94.38 249 GLY A O 1
ATOM 1933 N N . VAL A 1 250 ? -2.183 -16.732 -29.632 1.00 97.81 250 VAL A N 1
ATOM 1934 C CA . VAL A 1 250 ? -3.080 -15.827 -28.897 1.00 97.81 250 VAL A CA 1
ATOM 1935 C C . VAL A 1 250 ? -2.409 -14.455 -28.708 1.00 97.81 250 VAL A C 1
ATOM 1937 O O . VAL A 1 250 ? -1.233 -14.415 -28.334 1.00 97.81 250 VAL A O 1
ATOM 1940 N N . PRO A 1 251 ? -3.116 -13.323 -28.909 1.00 98.44 251 PRO A N 1
ATOM 1941 C CA . PRO A 1 251 ? -2.588 -11.991 -28.608 1.00 98.44 251 PRO A CA 1
ATOM 1942 C C . PRO A 1 251 ? -2.147 -11.857 -27.147 1.00 98.44 251 PRO A C 1
ATOM 1944 O O . PRO A 1 251 ? -2.842 -12.321 -26.240 1.00 98.44 251 PRO A O 1
ATOM 1947 N N . ILE A 1 252 ? -1.008 -11.198 -26.904 1.00 98.50 252 ILE A N 1
ATOM 1948 C CA . ILE A 1 252 ? -0.359 -11.168 -25.580 1.00 98.50 252 ILE A CA 1
ATOM 1949 C C . ILE A 1 252 ? -1.270 -10.683 -24.440 1.00 98.50 252 ILE A C 1
ATOM 1951 O O . ILE A 1 252 ? -1.223 -11.242 -23.345 1.00 98.50 252 ILE A O 1
ATOM 1955 N N . GLN A 1 253 ? -2.133 -9.694 -24.695 1.00 98.56 253 GLN A N 1
ATOM 1956 C CA . GLN A 1 253 ? -3.078 -9.190 -23.698 1.00 98.56 253 GLN A CA 1
ATOM 1957 C C . GLN A 1 253 ? -4.076 -10.276 -23.299 1.00 98.56 253 GLN A C 1
ATOM 1959 O O . GLN A 1 253 ? -4.222 -10.575 -22.117 1.00 98.56 253 GLN A O 1
ATOM 1964 N N . GLN A 1 254 ? -4.724 -10.905 -24.282 1.00 98.50 254 GLN A N 1
ATOM 1965 C CA . GLN A 1 254 ? -5.701 -11.970 -24.048 1.00 98.50 254 GLN A CA 1
ATOM 1966 C C . GLN A 1 254 ? -5.059 -13.199 -23.390 1.00 98.50 254 GLN A C 1
ATOM 1968 O O . GLN A 1 254 ? -5.685 -13.831 -22.540 1.00 98.50 254 GLN A O 1
ATOM 1973 N N . TYR A 1 255 ? -3.801 -13.503 -23.727 1.00 98.69 255 TYR A N 1
ATOM 1974 C CA . TYR A 1 255 ? -3.023 -14.570 -23.100 1.00 98.69 255 TYR A CA 1
ATOM 1975 C C . TYR A 1 255 ? -2.778 -14.295 -21.607 1.00 98.69 255 TYR A C 1
ATOM 1977 O O . TYR A 1 255 ? -3.212 -15.076 -20.760 1.00 98.69 255 TYR A O 1
ATOM 1985 N N . LEU A 1 256 ? -2.144 -13.164 -21.267 1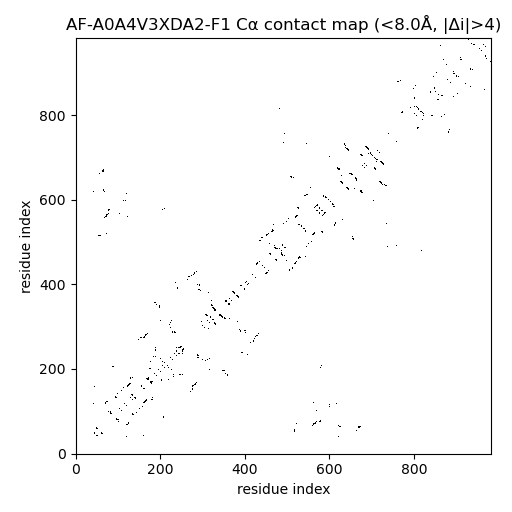.00 98.75 256 LEU A N 1
ATOM 1986 C CA . LEU A 1 256 ? -1.807 -12.829 -19.878 1.00 98.75 256 LEU A CA 1
ATOM 1987 C C . LEU A 1 256 ? -3.065 -12.597 -19.024 1.00 98.75 256 LEU A C 1
ATOM 1989 O O . LEU A 1 256 ? -3.172 -13.148 -17.929 1.00 98.75 256 LEU A O 1
ATOM 1993 N N . GLN A 1 257 ? -4.047 -11.844 -19.534 1.00 98.69 257 GLN A N 1
ATOM 1994 C CA . GLN A 1 257 ? -5.320 -11.614 -18.843 1.00 98.69 257 GLN A CA 1
ATOM 1995 C C . GLN A 1 257 ? -6.120 -12.908 -18.654 1.00 98.69 257 GLN A C 1
ATOM 1997 O O . GLN A 1 257 ? -6.722 -13.103 -17.602 1.00 98.69 257 GLN A O 1
ATOM 2002 N N . GLY A 1 258 ? -6.138 -13.800 -19.650 1.00 98.62 258 GLY A N 1
ATOM 2003 C CA . GLY A 1 258 ? -6.843 -15.079 -19.564 1.00 98.62 258 GLY A CA 1
ATOM 2004 C C . GLY A 1 258 ? -6.276 -15.988 -18.473 1.00 98.62 258 GLY A C 1
ATOM 2005 O O . GLY A 1 258 ? -7.040 -16.559 -17.698 1.00 98.62 258 GLY A O 1
ATOM 2006 N N . LYS A 1 259 ? -4.944 -16.073 -18.368 1.00 98.69 259 LYS A N 1
ATOM 2007 C CA . LYS A 1 259 ? -4.262 -16.861 -17.329 1.00 98.69 259 LYS A CA 1
ATOM 2008 C C . LYS A 1 259 ? -4.464 -16.266 -15.932 1.00 98.69 259 LYS A C 1
ATOM 2010 O O . LYS A 1 259 ? -4.918 -16.978 -15.042 1.00 98.69 259 LYS A O 1
ATOM 2015 N N . PHE A 1 260 ? -4.289 -14.951 -15.779 1.00 98.81 260 PHE A N 1
ATOM 2016 C CA . PHE A 1 260 ? -4.546 -14.236 -14.520 1.00 98.81 260 PHE A CA 1
ATOM 2017 C C . PHE A 1 260 ? -5.985 -14.424 -14.009 1.00 98.81 260 PHE A C 1
ATOM 2019 O O . PHE A 1 260 ? -6.205 -14.660 -12.821 1.00 98.81 260 PHE A O 1
ATOM 2026 N N . LEU A 1 261 ? -6.980 -14.368 -14.905 1.00 98.88 261 LEU A N 1
ATOM 2027 C CA . LEU A 1 261 ? -8.376 -14.649 -14.552 1.00 98.88 261 LEU A CA 1
ATOM 2028 C C . LEU A 1 261 ? -8.600 -16.121 -14.170 1.00 98.88 261 LEU A C 1
ATOM 2030 O O . LEU A 1 261 ? -9.388 -16.383 -13.267 1.00 98.88 261 LEU A O 1
ATOM 2034 N N . GLY A 1 262 ? -7.889 -17.065 -14.795 1.00 98.81 262 GLY A N 1
ATOM 2035 C CA . GLY A 1 262 ? -7.909 -18.482 -14.418 1.00 98.81 262 GLY A CA 1
ATOM 2036 C C . GLY A 1 262 ? -7.342 -18.740 -13.016 1.00 98.81 262 GLY A C 1
ATOM 2037 O O . GLY A 1 262 ? -7.986 -19.416 -12.214 1.00 98.81 262 GLY A O 1
ATOM 2038 N N . ALA A 1 263 ? -6.200 -18.135 -12.671 1.00 98.88 263 ALA A N 1
ATOM 2039 C CA . ALA A 1 263 ? -5.652 -18.178 -11.311 1.00 98.88 263 ALA A CA 1
ATOM 2040 C C . ALA A 1 263 ? -6.632 -17.590 -10.278 1.00 98.88 263 ALA A C 1
ATOM 2042 O O . ALA A 1 263 ? -6.877 -18.197 -9.232 1.00 98.88 263 ALA A O 1
ATOM 2043 N N . TRP A 1 264 ? -7.265 -16.455 -10.599 1.00 98.81 264 TRP A N 1
ATOM 2044 C CA . TRP A 1 264 ? -8.324 -15.865 -9.774 1.00 98.81 264 TRP A CA 1
ATOM 2045 C C . TRP A 1 264 ? -9.548 -16.769 -9.615 1.00 98.81 264 TRP A C 1
ATOM 2047 O O . TRP A 1 264 ? -10.097 -16.858 -8.515 1.00 98.81 264 TRP A O 1
ATOM 2057 N N . GLU A 1 265 ? -9.981 -17.447 -10.680 1.00 98.81 265 GLU A N 1
ATOM 2058 C CA . GLU A 1 265 ? -11.088 -18.403 -10.627 1.00 98.81 265 GLU A CA 1
ATOM 2059 C C . GLU A 1 265 ? -10.759 -19.561 -9.675 1.00 98.81 265 GLU A C 1
ATOM 2061 O O . GLU A 1 265 ? -11.562 -19.891 -8.800 1.00 98.81 265 GLU A O 1
ATOM 2066 N N . MET A 1 266 ? -9.560 -20.139 -9.791 1.00 98.75 266 MET A N 1
ATOM 2067 C CA . MET A 1 266 ? -9.100 -21.240 -8.939 1.00 98.75 266 MET A CA 1
ATOM 2068 C C . MET A 1 266 ? -8.999 -20.832 -7.466 1.00 98.75 266 MET A C 1
ATOM 2070 O O . MET A 1 266 ? -9.516 -21.543 -6.598 1.00 98.75 266 MET A O 1
ATOM 2074 N N . LEU A 1 267 ? -8.433 -19.655 -7.179 1.00 98.81 267 LEU A N 1
ATOM 2075 C CA . LEU A 1 267 ? -8.392 -19.091 -5.829 1.00 98.81 267 LEU A CA 1
ATOM 2076 C C . LEU A 1 267 ? -9.809 -18.880 -5.272 1.00 98.81 267 LEU A C 1
ATOM 2078 O O . LEU A 1 267 ? -10.148 -19.397 -4.204 1.00 98.81 267 LEU A O 1
ATOM 2082 N N . ALA A 1 268 ? -10.681 -18.193 -6.013 1.00 98.62 268 ALA A N 1
ATOM 2083 C CA . ALA A 1 268 ? -12.050 -17.918 -5.581 1.00 98.62 268 ALA A CA 1
ATOM 2084 C C . ALA A 1 268 ? -12.871 -19.204 -5.353 1.00 98.62 268 ALA A C 1
ATOM 2086 O O . ALA A 1 268 ? -13.630 -19.269 -4.382 1.00 98.62 268 ALA A O 1
ATOM 2087 N N . ARG A 1 269 ? -12.672 -20.256 -6.163 1.00 98.56 269 ARG A N 1
ATOM 2088 C CA . ARG A 1 269 ? -13.277 -21.587 -5.949 1.00 98.56 269 ARG A CA 1
ATOM 2089 C C . ARG A 1 269 ? -12.757 -22.277 -4.686 1.00 98.56 269 ARG A C 1
ATOM 2091 O O . ARG A 1 269 ? -13.544 -22.910 -3.979 1.00 98.56 269 ARG A O 1
ATOM 2098 N N . ALA A 1 270 ? -11.461 -22.168 -4.390 1.00 98.56 270 ALA A N 1
ATOM 2099 C CA . ALA A 1 270 ? -10.840 -22.821 -3.237 1.00 98.56 270 ALA A CA 1
ATOM 2100 C C . ALA A 1 270 ? -11.303 -22.225 -1.896 1.00 98.56 270 ALA A C 1
ATOM 2102 O O . ALA A 1 270 ? -11.623 -22.975 -0.967 1.00 98.56 270 ALA A O 1
ATOM 2103 N N . ILE A 1 271 ? -11.362 -20.891 -1.801 1.00 98.56 271 ILE A N 1
ATOM 2104 C CA . ILE A 1 271 ? -11.534 -20.172 -0.525 1.00 98.56 271 ILE A CA 1
ATOM 2105 C C . ILE A 1 271 ? -12.818 -19.335 -0.420 1.00 98.56 271 ILE A C 1
ATOM 2107 O O . ILE A 1 271 ? -13.225 -18.970 0.682 1.00 98.56 271 ILE A O 1
ATOM 2111 N N . GLY A 1 272 ? -13.508 -19.048 -1.526 1.00 97.44 272 GLY A N 1
ATOM 2112 C CA . GLY A 1 272 ? -14.636 -18.112 -1.541 1.00 97.44 272 GLY A CA 1
ATOM 2113 C C . GLY A 1 272 ? -15.868 -18.568 -0.754 1.00 97.44 272 GLY A C 1
ATOM 2114 O O . GLY A 1 272 ? -16.653 -17.733 -0.317 1.00 97.44 272 GLY A O 1
ATOM 2115 N N . ASN A 1 273 ? -16.036 -19.865 -0.495 1.00 96.31 273 ASN A N 1
ATOM 2116 C CA . ASN A 1 273 ? -17.142 -20.373 0.328 1.00 96.31 273 ASN A CA 1
ATOM 2117 C C . ASN A 1 273 ? -16.865 -20.348 1.844 1.00 96.31 273 ASN A C 1
ATOM 2119 O O . ASN A 1 273 ? -17.734 -20.731 2.625 1.00 96.31 273 ASN A O 1
ATOM 2123 N N . LEU A 1 274 ? -15.682 -19.903 2.281 1.00 97.56 274 LEU A N 1
ATOM 2124 C CA . LEU A 1 274 ? -15.344 -19.798 3.702 1.00 97.56 274 LEU A CA 1
ATOM 2125 C C . LEU A 1 274 ? -16.039 -18.586 4.345 1.00 97.56 274 LEU A C 1
ATOM 2127 O O . LEU A 1 274 ? -16.056 -17.498 3.769 1.00 97.56 274 LEU A O 1
ATOM 2131 N N . GLU A 1 275 ? -16.569 -18.761 5.563 1.00 95.00 275 GLU A N 1
ATOM 2132 C CA . GLU A 1 275 ? -17.203 -17.683 6.351 1.00 95.00 275 GLU A CA 1
ATOM 2133 C C . GLU A 1 275 ? -16.238 -16.513 6.584 1.00 95.00 275 GLU A C 1
ATOM 2135 O O . GLU A 1 275 ? -16.625 -15.353 6.467 1.00 95.00 275 GLU A O 1
ATOM 2140 N N . GLY A 1 276 ? -14.970 -16.827 6.865 1.00 96.25 276 GLY A N 1
ATOM 2141 C CA . GLY A 1 276 ? -13.928 -15.838 7.121 1.00 96.25 276 GLY A CA 1
ATOM 2142 C C . GLY A 1 276 ? -13.535 -14.994 5.905 1.00 96.25 276 GLY A C 1
ATOM 2143 O O . GLY A 1 276 ? -12.882 -13.981 6.098 1.00 96.25 276 GLY A O 1
ATOM 2144 N N . VAL A 1 277 ? -13.908 -15.358 4.673 1.00 98.38 277 VAL A N 1
ATOM 2145 C CA . VAL A 1 277 ? -13.541 -14.608 3.455 1.00 98.38 277 VAL A CA 1
ATOM 2146 C C . VAL A 1 277 ? -14.728 -13.752 3.018 1.00 98.38 277 VAL A C 1
ATOM 2148 O O . VAL A 1 277 ? -15.714 -14.286 2.515 1.00 98.38 277 VAL A O 1
ATOM 2151 N N . ILE A 1 278 ? -14.669 -12.428 3.177 1.00 97.69 278 ILE A N 1
ATOM 2152 C CA . ILE A 1 278 ? -15.809 -11.530 2.891 1.00 97.69 278 ILE A CA 1
ATOM 2153 C C . ILE A 1 278 ? -15.749 -10.853 1.516 1.00 97.69 278 ILE A C 1
ATOM 2155 O O . ILE A 1 278 ? -16.766 -10.360 1.030 1.00 97.69 278 ILE A O 1
ATOM 2159 N N . GLY A 1 279 ? -14.588 -10.839 0.866 1.00 98.12 279 GLY A N 1
ATOM 2160 C CA . GLY A 1 279 ? -14.394 -10.152 -0.407 1.00 98.12 279 GLY A CA 1
ATOM 2161 C C . GLY A 1 279 ? -13.032 -10.409 -1.034 1.00 98.12 279 GLY A C 1
ATOM 2162 O O . GLY A 1 279 ? -12.215 -11.149 -0.483 1.00 98.12 279 GLY A O 1
ATOM 2163 N N . PHE A 1 280 ? -12.806 -9.775 -2.179 1.00 98.62 280 PHE A N 1
ATOM 2164 C CA . PHE A 1 280 ? -11.573 -9.888 -2.956 1.00 98.62 280 PHE A CA 1
ATOM 2165 C C . PHE A 1 280 ? -11.104 -8.518 -3.455 1.00 98.62 280 PHE A C 1
ATOM 2167 O O . PHE A 1 280 ? -11.928 -7.615 -3.618 1.00 98.62 280 PHE A O 1
ATOM 2174 N N . GLN A 1 281 ? -9.808 -8.387 -3.732 1.00 98.38 281 GLN A N 1
ATOM 2175 C CA . GLN A 1 281 ? -9.169 -7.217 -4.343 1.00 98.38 281 GLN A CA 1
ATOM 2176 C C . GLN A 1 281 ? -8.284 -7.672 -5.508 1.00 98.38 281 GLN A C 1
ATOM 2178 O O . GLN A 1 281 ? -7.469 -8.567 -5.321 1.00 98.38 281 GLN A O 1
ATOM 2183 N N . MET A 1 282 ? -8.457 -7.092 -6.700 1.00 97.62 282 MET A N 1
ATOM 2184 C CA . MET A 1 282 ? -7.917 -7.654 -7.950 1.00 97.62 282 MET A CA 1
ATOM 2185 C C . MET A 1 282 ? -6.391 -7.758 -7.997 1.00 97.62 282 MET A C 1
ATOM 2187 O O . MET A 1 282 ? -5.876 -8.753 -8.506 1.00 97.62 282 MET A O 1
ATOM 2191 N N . MET A 1 283 ? -5.702 -6.697 -7.579 1.00 96.50 283 MET A N 1
ATOM 2192 C CA . MET A 1 283 ? -4.263 -6.502 -7.751 1.00 96.50 283 MET A CA 1
ATOM 2193 C C . MET A 1 283 ? -3.810 -5.304 -6.911 1.00 96.50 283 MET A C 1
ATOM 2195 O O . MET A 1 283 ? -4.378 -4.221 -7.067 1.00 96.50 283 MET A O 1
ATOM 2199 N N . ASN A 1 284 ? -2.778 -5.503 -6.095 1.00 97.69 284 ASN A N 1
ATOM 2200 C CA . ASN A 1 284 ? -2.033 -4.468 -5.379 1.00 97.69 284 ASN A CA 1
ATOM 2201 C C . ASN A 1 284 ? -1.399 -3.456 -6.338 1.00 97.69 284 ASN A C 1
ATOM 2203 O O . ASN A 1 284 ? -0.809 -3.845 -7.345 1.00 97.69 284 ASN A O 1
ATOM 2207 N N . GLU A 1 285 ? -1.476 -2.177 -5.994 1.00 95.69 285 GLU A N 1
ATOM 2208 C CA . GLU A 1 285 ? -0.784 -1.030 -6.588 1.00 95.69 285 GLU A CA 1
ATOM 2209 C C . GLU A 1 285 ? -0.679 -1.091 -8.126 1.00 95.69 285 GLU A C 1
ATOM 2211 O O . GLU A 1 285 ? 0.424 -1.096 -8.686 1.00 95.69 285 GLU A O 1
ATOM 2216 N N . PRO A 1 286 ? -1.818 -1.190 -8.842 1.00 94.25 286 PRO A N 1
ATOM 2217 C CA . PRO A 1 286 ? -1.838 -1.504 -10.266 1.00 94.25 286 PRO A CA 1
ATOM 2218 C C . PRO A 1 286 ? -1.122 -0.420 -11.080 1.00 94.25 286 PRO A C 1
ATOM 2220 O O . PRO A 1 286 ? -1.555 0.729 -11.132 1.00 94.25 286 PRO A O 1
ATOM 2223 N N . HIS A 1 287 ? -0.032 -0.792 -11.755 1.00 92.75 287 HIS A N 1
ATOM 2224 C CA . HIS A 1 287 ? 0.791 0.144 -12.523 1.00 92.75 287 HIS A CA 1
ATOM 2225 C C . HIS A 1 287 ? 0.498 0.081 -14.032 1.00 92.75 287 HIS A C 1
ATOM 2227 O O . HIS A 1 287 ? 0.389 -0.999 -14.618 1.00 92.75 287 HIS A O 1
ATOM 2233 N N . ARG A 1 288 ? 0.422 1.250 -14.685 1.00 94.50 288 ARG A N 1
ATOM 2234 C CA . ARG A 1 288 ? 0.036 1.408 -16.105 1.00 94.50 288 ARG A CA 1
ATOM 2235 C C . ARG A 1 288 ? 1.130 1.070 -17.130 1.00 94.50 288 ARG A C 1
ATOM 2237 O O . ARG A 1 288 ? 0.854 0.997 -18.325 1.00 94.50 288 ARG A O 1
ATOM 2244 N N . GLY A 1 289 ? 2.372 0.868 -16.691 1.00 95.62 289 GLY A N 1
ATOM 2245 C CA . GLY A 1 289 ? 3.517 0.678 -17.589 1.00 95.62 289 GLY A CA 1
ATOM 2246 C C . GLY A 1 289 ? 3.818 1.951 -18.387 1.00 95.62 289 GLY A C 1
ATOM 2247 O O . GLY A 1 289 ? 3.892 3.030 -17.809 1.00 95.62 289 GLY A O 1
ATOM 2248 N N . TYR A 1 290 ? 3.972 1.841 -19.709 1.00 96.94 290 TYR A N 1
ATOM 2249 C CA . TYR A 1 290 ? 4.198 2.993 -20.594 1.00 96.94 290 TYR A CA 1
ATOM 2250 C C . TYR A 1 290 ? 2.914 3.722 -21.008 1.00 96.94 290 TYR A C 1
ATOM 2252 O O . TYR A 1 290 ? 2.997 4.766 -21.653 1.00 96.94 290 TYR A O 1
ATOM 2260 N N . ILE A 1 291 ? 1.730 3.191 -20.688 1.00 96.62 291 ILE A N 1
ATOM 2261 C CA . ILE A 1 291 ? 0.448 3.791 -21.080 1.00 96.62 291 ILE A CA 1
ATOM 2262 C C . ILE A 1 291 ? 0.355 5.203 -20.485 1.00 96.62 291 ILE A C 1
ATOM 2264 O O . ILE A 1 291 ? 0.631 5.398 -19.306 1.00 96.62 291 ILE A O 1
ATOM 2268 N N . GLU A 1 292 ? -0.001 6.188 -21.314 1.00 93.50 292 GLU A N 1
ATOM 2269 C CA . GLU A 1 292 ? 0.001 7.618 -20.962 1.00 93.50 292 GLU A CA 1
ATOM 2270 C C . GLU A 1 292 ? 1.363 8.211 -20.528 1.00 93.50 292 GLU A C 1
ATOM 2272 O O . GLU A 1 292 ? 1.385 9.319 -19.990 1.00 93.50 292 GLU A O 1
ATOM 2277 N N . VAL A 1 293 ? 2.507 7.563 -20.812 1.00 91.75 293 VAL A N 1
ATOM 2278 C CA . VAL A 1 293 ? 3.826 8.187 -20.577 1.00 91.75 293 VAL A CA 1
ATOM 2279 C C . VAL A 1 293 ? 3.928 9.518 -21.355 1.00 91.75 293 VAL A C 1
ATOM 2281 O O . VAL A 1 293 ? 3.664 9.525 -22.562 1.00 91.75 293 VAL A O 1
ATOM 2284 N N . PRO A 1 294 ? 4.275 10.659 -20.717 1.00 86.25 294 PRO A N 1
ATOM 2285 C CA . PRO A 1 294 ? 4.178 11.968 -21.375 1.00 86.25 294 PRO A CA 1
ATOM 2286 C C . PRO A 1 294 ? 5.131 12.164 -22.558 1.00 86.25 294 PRO A C 1
ATOM 2288 O O . PRO A 1 294 ? 4.828 12.938 -23.466 1.00 86.25 294 PRO A O 1
ATOM 2291 N N . SER A 1 295 ? 6.283 11.489 -22.544 1.00 91.19 295 SER A N 1
ATOM 2292 C CA . SER A 1 295 ? 7.267 11.494 -23.627 1.00 91.19 295 SER A CA 1
ATOM 2293 C C . SER A 1 295 ? 8.063 10.191 -23.643 1.00 91.19 295 SER A C 1
ATOM 2295 O O . SER A 1 295 ? 8.285 9.560 -22.611 1.00 91.19 295 SER A O 1
ATOM 2297 N N . MET A 1 296 ? 8.583 9.823 -24.811 1.00 94.12 296 MET A N 1
ATOM 2298 C CA . MET A 1 296 ? 9.556 8.734 -24.937 1.00 94.12 296 MET A CA 1
ATOM 2299 C C . MET A 1 296 ? 10.908 9.054 -24.278 1.00 94.12 296 MET A C 1
ATOM 2301 O O . MET A 1 296 ? 11.694 8.140 -24.016 1.00 94.12 296 MET A O 1
ATOM 2305 N N . HIS A 1 297 ? 11.182 10.336 -24.014 1.00 94.00 297 HIS A N 1
ATOM 2306 C CA . HIS A 1 297 ? 12.463 10.838 -23.521 1.00 94.00 297 HIS A CA 1
ATOM 2307 C C . HIS A 1 297 ? 12.524 11.067 -22.003 1.00 94.00 297 HIS A C 1
ATOM 2309 O O . HIS A 1 297 ? 13.630 11.189 -21.480 1.00 94.00 297 HIS A O 1
ATOM 2315 N N . ALA A 1 298 ? 11.391 11.094 -21.290 1.00 88.12 298 ALA A N 1
ATOM 2316 C CA . ALA A 1 298 ? 11.342 11.285 -19.837 1.00 88.12 298 ALA A CA 1
ATOM 2317 C C . ALA A 1 298 ? 10.030 10.767 -19.218 1.00 88.12 298 ALA A C 1
ATOM 2319 O O . ALA A 1 298 ? 8.976 10.816 -19.850 1.00 88.12 298 ALA A O 1
ATOM 2320 N N . PHE A 1 299 ? 10.114 10.326 -17.961 1.00 85.50 299 PHE A N 1
ATOM 2321 C CA . PHE A 1 299 ? 8.970 10.079 -17.076 1.00 85.50 299 PHE A CA 1
ATOM 2322 C C . PHE A 1 299 ? 8.464 11.397 -16.449 1.00 85.50 299 PHE A C 1
ATOM 2324 O O . PHE A 1 299 ? 9.133 12.430 -16.559 1.00 85.50 299 PHE A O 1
ATOM 2331 N N . ASP A 1 300 ? 7.288 11.405 -15.809 1.00 82.31 300 ASP A N 1
ATOM 2332 C CA . ASP A 1 300 ? 6.794 12.605 -15.119 1.00 82.31 300 ASP A CA 1
ATOM 2333 C C . ASP A 1 300 ? 7.470 12.742 -13.758 1.00 82.31 300 ASP A C 1
ATOM 2335 O O . ASP A 1 300 ? 7.138 12.062 -12.791 1.00 82.31 300 ASP A O 1
ATOM 2339 N N . TYR A 1 301 ? 8.384 13.701 -13.663 1.00 76.56 301 TYR A N 1
ATOM 2340 C CA . TYR A 1 301 ? 9.127 13.995 -12.444 1.00 76.56 301 TYR A CA 1
ATOM 2341 C C . TYR A 1 301 ? 8.254 14.281 -11.198 1.00 76.56 301 TYR A C 1
ATOM 2343 O O . TYR A 1 301 ? 8.732 14.157 -10.071 1.00 76.56 301 TYR A O 1
ATOM 2351 N N . ASN A 1 302 ? 6.986 14.672 -11.369 1.00 71.69 302 ASN A N 1
ATOM 2352 C CA . ASN A 1 302 ? 6.088 15.001 -10.256 1.00 71.69 302 ASN A CA 1
ATOM 2353 C C . ASN A 1 302 ? 5.268 13.810 -9.739 1.00 71.69 302 ASN A C 1
ATOM 2355 O O . ASN A 1 302 ? 4.743 13.893 -8.625 1.00 71.69 302 ASN A O 1
ATOM 2359 N N . THR A 1 303 ? 5.122 12.745 -10.534 1.00 73.88 303 THR A N 1
ATOM 2360 C CA . THR A 1 303 ? 4.300 11.568 -10.194 1.00 73.88 303 THR A CA 1
ATOM 2361 C C . THR A 1 303 ? 5.094 10.260 -10.167 1.00 73.88 303 THR A C 1
ATOM 2363 O O . THR A 1 303 ? 4.772 9.388 -9.364 1.00 73.88 303 THR A O 1
ATOM 2366 N N . ASP A 1 304 ? 6.176 10.151 -10.940 1.00 82.44 304 ASP A N 1
ATOM 2367 C CA . ASP A 1 304 ? 7.072 8.993 -10.985 1.00 82.44 304 ASP A CA 1
ATOM 2368 C C . ASP A 1 304 ? 8.271 9.151 -10.023 1.00 82.44 304 ASP A C 1
ATOM 2370 O O . ASP A 1 304 ? 8.870 10.226 -9.899 1.00 82.44 304 ASP A O 1
ATOM 2374 N N . LEU A 1 305 ? 8.678 8.068 -9.350 1.00 84.56 305 LEU A N 1
ATOM 2375 C CA . LEU A 1 305 ? 9.828 8.078 -8.436 1.00 84.56 305 LEU A CA 1
ATOM 2376 C C . LEU A 1 305 ? 11.163 8.058 -9.203 1.00 84.56 305 LEU A C 1
ATOM 2378 O O . LEU A 1 305 ? 11.355 7.243 -10.100 1.00 84.56 305 LEU A O 1
ATOM 2382 N N . HIS A 1 306 ? 12.109 8.916 -8.804 1.00 87.06 306 HIS A N 1
ATOM 2383 C CA . HIS A 1 306 ? 13.393 9.086 -9.494 1.00 87.06 306 HIS A CA 1
ATOM 2384 C C . HIS A 1 306 ? 14.614 8.857 -8.577 1.00 87.06 306 HIS A C 1
ATOM 2386 O O . HIS A 1 306 ? 15.146 9.800 -8.001 1.00 87.06 306 HIS A O 1
ATOM 2392 N N . LEU A 1 307 ? 15.109 7.624 -8.427 1.00 89.62 307 LEU A N 1
ATOM 2393 C CA . LEU A 1 307 ? 16.306 7.328 -7.618 1.00 89.62 307 LEU A CA 1
ATOM 2394 C C . LEU A 1 307 ? 17.237 6.326 -8.320 1.00 89.62 307 LEU A C 1
ATOM 2396 O O . LEU A 1 307 ? 16.777 5.375 -8.945 1.00 89.62 307 LEU A O 1
ATOM 2400 N N . ALA A 1 308 ? 18.552 6.527 -8.181 1.00 92.00 308 ALA A N 1
ATOM 2401 C CA . ALA A 1 308 ? 19.588 5.793 -8.909 1.00 92.00 308 ALA A CA 1
ATOM 2402 C C . ALA A 1 308 ? 19.380 5.882 -10.437 1.00 92.00 308 ALA A C 1
ATOM 2404 O O . ALA A 1 308 ? 19.069 6.959 -10.943 1.00 92.00 308 ALA A O 1
ATOM 2405 N N . TYR A 1 309 ? 19.600 4.797 -11.185 1.00 92.75 309 TYR A N 1
ATOM 2406 C CA . TYR A 1 309 ? 19.483 4.784 -12.648 1.00 92.75 309 TYR A CA 1
ATOM 2407 C C . TYR A 1 309 ? 18.023 4.709 -13.104 1.00 92.75 309 TYR A C 1
ATOM 2409 O O . TYR A 1 309 ? 17.381 3.665 -12.959 1.00 92.75 309 TYR A O 1
ATOM 2417 N N . VAL A 1 310 ? 17.534 5.785 -13.725 1.00 92.25 310 VAL A N 1
ATOM 2418 C CA . VAL A 1 310 ? 16.141 5.904 -14.189 1.00 92.25 310 VAL A CA 1
ATOM 2419 C C . VAL A 1 310 ? 16.136 6.158 -15.701 1.00 92.25 310 VAL A C 1
ATOM 2421 O O . VAL A 1 310 ? 16.096 7.309 -16.133 1.00 92.25 310 VAL A O 1
ATOM 2424 N N . PRO A 1 311 ? 16.252 5.110 -16.538 1.00 95.62 311 PRO A N 1
ATOM 2425 C CA . PRO A 1 311 ? 16.237 5.281 -17.986 1.00 95.62 311 PRO A CA 1
ATOM 2426 C C . PRO A 1 311 ? 14.859 5.752 -18.449 1.00 95.62 311 PRO A C 1
ATOM 2428 O O . PRO A 1 311 ? 13.845 5.253 -17.974 1.00 95.62 311 PRO A O 1
ATOM 2431 N N . SER A 1 312 ? 14.809 6.651 -19.430 1.00 96.00 312 SER A N 1
ATOM 2432 C CA . SER A 1 312 ? 13.576 6.952 -20.163 1.00 96.00 312 SER A CA 1
ATOM 2433 C C . SER A 1 312 ? 13.065 5.735 -20.938 1.00 96.00 312 SER A C 1
ATOM 2435 O O . SER A 1 312 ? 13.802 4.767 -21.145 1.00 96.00 312 SER A O 1
ATOM 2437 N N . ALA A 1 313 ? 11.825 5.785 -21.435 1.00 97.00 313 ALA A N 1
ATOM 2438 C CA . ALA A 1 313 ? 11.274 4.706 -22.253 1.00 97.00 313 ALA A CA 1
ATOM 2439 C C . ALA A 1 313 ? 12.205 4.356 -23.435 1.00 97.00 313 ALA A C 1
ATOM 2441 O O . ALA A 1 313 ? 12.613 3.201 -23.565 1.00 97.00 313 ALA A O 1
ATOM 2442 N N . LEU A 1 314 ? 12.665 5.348 -24.209 1.00 98.19 314 LEU A N 1
ATOM 2443 C CA . LEU A 1 314 ? 13.610 5.141 -25.315 1.00 98.19 314 LEU A CA 1
ATOM 2444 C C . LEU A 1 314 ? 14.956 4.546 -24.862 1.00 98.19 314 LEU A C 1
ATOM 2446 O O . LEU A 1 314 ? 15.453 3.614 -25.494 1.00 98.19 314 LEU A O 1
ATOM 2450 N N . GLN A 1 315 ? 15.541 5.055 -23.771 1.00 98.06 315 GLN A N 1
ATOM 2451 C CA . GLN A 1 315 ? 16.790 4.509 -23.220 1.00 98.06 315 GLN A CA 1
ATOM 2452 C C . GLN A 1 315 ? 16.603 3.054 -22.780 1.00 98.06 315 GLN A C 1
ATOM 2454 O O . GLN A 1 315 ? 17.429 2.207 -23.104 1.00 98.06 315 GLN A O 1
ATOM 2459 N N . SER A 1 316 ? 15.496 2.744 -22.102 1.00 98.00 316 SER A N 1
ATOM 2460 C CA . SER A 1 316 ? 15.179 1.393 -21.635 1.00 98.00 316 SER A CA 1
ATOM 2461 C C . SER A 1 316 ? 15.026 0.405 -22.798 1.00 98.00 316 SER A C 1
ATOM 2463 O O . SER A 1 316 ? 15.492 -0.730 -22.704 1.00 98.00 316 SER A O 1
ATOM 2465 N N . PHE A 1 317 ? 14.460 0.843 -23.929 1.00 98.50 317 PHE A N 1
ATOM 2466 C CA . PHE A 1 317 ? 14.328 0.022 -25.135 1.00 98.50 317 PHE A CA 1
ATOM 2467 C C . PHE A 1 317 ? 15.692 -0.289 -25.757 1.00 98.50 317 PHE A C 1
ATOM 2469 O O . PHE A 1 317 ? 15.980 -1.448 -26.062 1.00 98.50 317 PHE A O 1
ATOM 2476 N N . ALA A 1 318 ? 16.539 0.735 -25.895 1.00 98.44 318 ALA A N 1
ATOM 2477 C CA . ALA A 1 318 ? 17.890 0.608 -26.430 1.00 98.44 318 ALA A CA 1
ATOM 2478 C C . ALA A 1 318 ? 18.765 -0.309 -25.562 1.00 98.44 318 ALA A C 1
ATOM 2480 O O . ALA A 1 318 ? 19.403 -1.220 -26.093 1.00 98.44 318 ALA A O 1
ATOM 2481 N N . LEU A 1 319 ? 18.715 -0.136 -24.234 1.00 98.31 319 LEU A N 1
ATOM 2482 C CA . LEU A 1 319 ? 19.362 -1.027 -23.268 1.00 98.31 319 LEU A CA 1
ATOM 2483 C C . LEU A 1 319 ? 18.970 -2.484 -23.512 1.00 98.31 319 LEU A C 1
ATOM 2485 O O . LEU A 1 319 ? 19.843 -3.325 -23.707 1.00 98.31 319 LEU A O 1
ATOM 2489 N N . GLY A 1 320 ? 17.669 -2.783 -23.568 1.00 98.06 320 GLY A N 1
ATOM 2490 C CA . GLY A 1 320 ? 17.194 -4.150 -23.780 1.00 98.06 320 GLY A CA 1
ATOM 2491 C C . GLY A 1 320 ? 17.581 -4.753 -25.131 1.00 98.06 320 GLY A C 1
ATOM 2492 O O . GLY A 1 320 ? 17.822 -5.953 -25.215 1.00 98.06 320 GLY A O 1
ATOM 2493 N N . ALA A 1 321 ? 17.670 -3.943 -26.187 1.00 98.25 321 ALA A N 1
ATOM 2494 C CA . ALA A 1 321 ? 18.115 -4.387 -27.511 1.00 98.25 321 ALA A CA 1
ATOM 2495 C C . ALA A 1 321 ? 19.638 -4.642 -27.613 1.00 98.25 321 ALA A C 1
ATOM 2497 O O . ALA A 1 321 ? 20.109 -5.079 -28.661 1.00 98.25 321 ALA A O 1
ATOM 2498 N N . GLY A 1 322 ? 20.411 -4.423 -26.542 1.00 97.75 322 GLY A N 1
ATOM 2499 C CA . GLY A 1 322 ? 21.864 -4.626 -26.539 1.00 97.75 322 GLY A CA 1
ATOM 2500 C C . GLY A 1 322 ? 22.673 -3.385 -26.915 1.00 97.75 322 GLY A C 1
ATOM 2501 O O . GLY A 1 322 ? 23.815 -3.507 -27.356 1.00 97.75 322 GLY A O 1
ATOM 2502 N N . HIS A 1 323 ? 22.118 -2.185 -26.746 1.00 97.94 323 HIS A N 1
ATOM 2503 C CA . HIS A 1 323 ? 22.859 -0.939 -26.928 1.00 97.94 323 HIS A CA 1
ATOM 2504 C C . HIS A 1 323 ? 23.324 -0.368 -25.590 1.00 97.94 323 HIS A C 1
ATOM 2506 O O . HIS A 1 323 ? 22.559 -0.291 -24.629 1.00 97.94 323 HIS A O 1
ATOM 2512 N N . ALA A 1 324 ? 24.577 0.083 -25.555 1.00 96.94 324 ALA A N 1
ATOM 2513 C CA . ALA A 1 324 ? 25.106 0.836 -24.430 1.00 96.94 324 ALA A CA 1
ATOM 2514 C C . ALA A 1 324 ? 24.619 2.289 -24.527 1.00 96.94 324 ALA A C 1
ATOM 2516 O O . ALA A 1 324 ? 24.842 2.937 -25.551 1.00 96.94 324 ALA A O 1
ATOM 2517 N N . VAL A 1 325 ? 23.963 2.810 -23.489 1.00 96.50 325 VAL A N 1
ATOM 2518 C CA . VAL A 1 325 ? 23.440 4.189 -23.477 1.00 96.50 325 VAL A CA 1
ATOM 2519 C C . VAL A 1 325 ? 23.739 4.890 -22.160 1.00 96.50 325 VAL A C 1
ATOM 2521 O O . VAL A 1 325 ? 23.817 4.263 -21.105 1.00 96.50 325 VAL A O 1
ATOM 2524 N N . HIS A 1 326 ? 23.904 6.211 -22.226 1.00 96.25 326 HIS A N 1
ATOM 2525 C CA . HIS A 1 326 ? 24.053 7.048 -21.041 1.00 96.25 326 HIS A CA 1
ATOM 2526 C C . HIS A 1 326 ? 22.688 7.242 -20.375 1.00 96.25 326 HIS A C 1
ATOM 2528 O O . HIS A 1 326 ? 21.789 7.842 -20.966 1.00 96.25 326 HIS A O 1
ATOM 2534 N N . VAL A 1 327 ? 22.542 6.725 -19.158 1.00 96.25 327 VAL A N 1
ATOM 2535 C CA . VAL A 1 327 ? 21.323 6.776 -18.339 1.00 96.25 327 VAL A CA 1
ATOM 2536 C C . VAL A 1 327 ? 21.495 7.842 -17.255 1.00 96.25 327 VAL A C 1
ATOM 2538 O O . VAL A 1 327 ? 22.560 7.884 -16.634 1.00 96.25 327 VAL A O 1
ATOM 2541 N N . PRO A 1 328 ? 20.493 8.704 -17.002 1.00 94.75 328 PRO A N 1
ATOM 2542 C CA . PRO A 1 328 ? 20.551 9.655 -15.899 1.00 94.75 328 PRO A CA 1
ATOM 2543 C C . PRO A 1 328 ? 20.534 8.928 -14.546 1.00 94.75 328 PRO A C 1
ATOM 2545 O O . PRO A 1 328 ? 19.725 8.024 -14.310 1.00 94.75 328 PRO A O 1
ATOM 2548 N N . HIS A 1 329 ? 21.423 9.347 -13.651 1.00 93.69 329 HIS A N 1
ATOM 2549 C CA . HIS A 1 329 ? 21.510 8.858 -12.283 1.00 93.69 329 HIS A CA 1
ATOM 2550 C C . HIS A 1 329 ? 21.030 9.939 -11.306 1.00 93.69 329 HIS A C 1
ATOM 2552 O O . HIS A 1 329 ? 21.552 11.058 -11.277 1.00 93.69 329 HIS A O 1
ATOM 2558 N N . TYR A 1 330 ? 20.033 9.597 -10.492 1.00 90.44 330 TYR A N 1
ATOM 2559 C CA . TYR A 1 330 ? 19.406 10.485 -9.517 1.00 90.44 330 TYR A CA 1
ATOM 2560 C C . TYR A 1 330 ? 19.841 10.153 -8.090 1.00 90.44 330 TYR A C 1
ATOM 2562 O O . TYR A 1 330 ? 19.949 8.993 -7.692 1.00 90.44 330 TYR A O 1
ATOM 2570 N N . SER A 1 331 ? 20.061 11.180 -7.276 1.00 86.31 331 SER A N 1
ATOM 2571 C CA . SER A 1 331 ? 20.387 11.047 -5.851 1.00 86.31 331 SER A CA 1
ATOM 2572 C C . SER A 1 331 ? 19.423 11.862 -4.993 1.00 86.31 331 SER A C 1
ATOM 2574 O O . SER A 1 331 ? 18.873 12.858 -5.458 1.00 86.31 331 SER A O 1
ATOM 2576 N N . ARG A 1 332 ? 19.230 11.454 -3.732 1.00 80.75 332 ARG A N 1
ATOM 2577 C CA . ARG A 1 332 ? 18.379 12.173 -2.765 1.00 80.75 332 ARG A CA 1
ATOM 2578 C C . ARG A 1 332 ? 18.846 13.626 -2.585 1.00 80.75 332 ARG A C 1
ATOM 2580 O O . ARG A 1 332 ? 20.047 13.885 -2.498 1.00 80.75 332 ARG A O 1
ATOM 2587 N N . SER A 1 333 ? 17.904 14.560 -2.489 1.00 66.75 333 SER A N 1
ATOM 2588 C CA . SER A 1 333 ? 18.152 15.988 -2.255 1.00 66.75 333 SER A CA 1
ATOM 2589 C C . SER A 1 333 ? 16.976 16.669 -1.542 1.00 66.75 333 SER A C 1
ATOM 2591 O O . SER A 1 333 ? 16.016 16.020 -1.134 1.00 66.75 333 SER A O 1
ATOM 2593 N N . PHE A 1 334 ? 17.069 17.987 -1.368 1.00 54.56 334 PHE A N 1
ATOM 2594 C CA . PHE A 1 334 ? 16.035 18.855 -0.803 1.00 54.56 334 PHE A CA 1
ATOM 2595 C C . PHE A 1 334 ? 16.227 20.276 -1.377 1.00 54.56 334 PHE A C 1
ATOM 2597 O O . PHE A 1 334 ? 17.367 20.621 -1.696 1.00 54.56 334 PHE A O 1
ATOM 2604 N N . PRO A 1 335 ? 15.185 21.125 -1.511 1.00 50.53 335 PRO A N 1
ATOM 2605 C CA . PRO A 1 335 ? 13.767 20.879 -1.205 1.00 50.53 335 PRO A CA 1
ATOM 2606 C C . PRO A 1 335 ? 13.068 19.955 -2.204 1.00 50.53 335 PRO A C 1
ATOM 2608 O O . PRO A 1 335 ? 12.034 19.377 -1.885 1.00 50.53 335 PRO A O 1
ATOM 2611 N N . ILE A 1 336 ? 13.645 19.784 -3.393 1.00 65.38 336 ILE A N 1
ATOM 2612 C CA . ILE A 1 336 ? 13.211 18.789 -4.374 1.00 65.38 336 ILE A CA 1
ATOM 2613 C C . ILE A 1 336 ? 13.764 17.422 -3.926 1.00 65.38 336 ILE A C 1
ATOM 2615 O O . ILE A 1 336 ? 14.967 17.349 -3.663 1.00 65.38 336 ILE A O 1
ATOM 2619 N N . PRO A 1 337 ? 12.947 16.351 -3.832 1.00 67.44 337 PRO A N 1
ATOM 2620 C CA . PRO A 1 337 ? 13.336 15.096 -3.171 1.00 67.44 337 PRO A CA 1
ATOM 2621 C C . PRO A 1 337 ? 14.521 14.384 -3.832 1.00 67.44 337 PRO A C 1
ATOM 2623 O O . PRO A 1 337 ? 15.266 13.668 -3.163 1.00 67.44 337 PRO A O 1
ATOM 2626 N N . THR A 1 338 ? 14.719 14.573 -5.137 1.00 80.38 338 THR A N 1
ATOM 2627 C CA . THR A 1 338 ? 15.836 13.990 -5.884 1.00 80.38 338 THR A CA 1
ATOM 2628 C C . THR A 1 338 ? 16.461 15.034 -6.806 1.00 80.38 338 THR A C 1
ATOM 2630 O O . THR A 1 338 ? 15.819 16.023 -7.169 1.00 80.38 338 THR A O 1
ATOM 2633 N N . LYS A 1 339 ? 17.718 14.825 -7.193 1.00 82.75 339 LYS A N 1
ATOM 2634 C CA . LYS A 1 339 ? 18.380 15.597 -8.244 1.00 82.75 339 LYS A CA 1
ATOM 2635 C C . LYS A 1 339 ? 19.184 14.680 -9.148 1.00 82.75 339 LYS A C 1
ATOM 2637 O O . LYS A 1 339 ? 19.771 13.703 -8.683 1.00 82.75 339 LYS A O 1
ATOM 2642 N N . LEU A 1 340 ? 19.232 15.037 -10.424 1.00 87.75 340 LEU A N 1
ATOM 2643 C CA . LEU A 1 340 ? 20.141 14.450 -11.399 1.00 87.75 340 LEU A CA 1
ATOM 2644 C C . LEU A 1 340 ? 21.586 14.783 -10.992 1.00 87.75 340 LEU A C 1
ATOM 2646 O O . LEU A 1 340 ? 21.914 15.958 -10.832 1.00 87.75 340 LEU A O 1
ATOM 2650 N N . THR A 1 341 ? 22.425 13.768 -10.780 1.00 89.25 341 THR A N 1
ATOM 2651 C CA . THR A 1 341 ? 23.820 13.938 -10.326 1.00 89.25 341 THR A CA 1
ATOM 2652 C C . THR A 1 341 ? 24.856 13.554 -11.374 1.00 89.25 341 THR A C 1
ATOM 2654 O O . THR A 1 341 ? 25.900 14.199 -11.448 1.00 89.25 341 THR A O 1
ATOM 2657 N N . SER A 1 342 ? 24.574 12.553 -12.205 1.00 93.06 342 SER A N 1
ATOM 2658 C CA . SER A 1 342 ? 25.458 12.098 -13.283 1.00 93.06 342 SER A CA 1
ATOM 2659 C C . SER A 1 342 ? 24.647 11.498 -14.437 1.00 93.06 342 SER A C 1
ATOM 2661 O O . SER A 1 342 ? 23.442 11.269 -14.327 1.00 93.06 342 SER A O 1
ATOM 2663 N N . HIS A 1 343 ? 25.315 11.251 -15.563 1.00 94.94 343 HIS A N 1
ATOM 2664 C CA . HIS A 1 343 ? 24.858 10.294 -16.568 1.00 94.94 343 HIS A CA 1
ATOM 2665 C C . HIS A 1 343 ? 25.933 9.226 -16.713 1.00 94.94 343 HIS A C 1
ATOM 2667 O O . HIS A 1 343 ? 27.112 9.564 -16.821 1.00 94.94 343 HIS A O 1
ATOM 2673 N N . GLU A 1 344 ? 25.542 7.957 -16.743 1.00 94.56 344 GLU A N 1
ATOM 2674 C CA . GLU A 1 344 ? 26.485 6.836 -16.734 1.00 94.56 344 GLU A CA 1
ATOM 2675 C C . GLU A 1 344 ? 26.147 5.827 -17.829 1.00 94.56 344 GLU A C 1
ATOM 2677 O O . GLU A 1 344 ? 24.980 5.622 -18.164 1.00 94.56 344 GLU A O 1
ATOM 2682 N N . LEU A 1 345 ? 27.179 5.228 -18.425 1.00 96.19 345 LEU A N 1
ATOM 2683 C CA . LEU A 1 345 ? 27.029 4.281 -19.525 1.00 96.19 345 LEU A CA 1
ATOM 2684 C C . LEU A 1 345 ? 26.574 2.917 -18.988 1.00 96.19 345 LEU A C 1
ATOM 2686 O O . LEU A 1 345 ? 27.361 2.181 -18.395 1.00 96.19 345 LEU A O 1
ATOM 2690 N N . VAL A 1 346 ? 25.314 2.566 -19.235 1.00 96.75 346 VAL A N 1
ATOM 2691 C CA . VAL A 1 346 ? 24.715 1.281 -18.837 1.00 96.75 346 VAL A CA 1
ATOM 2692 C C . VAL A 1 346 ? 24.695 0.325 -20.039 1.00 96.75 346 VAL A C 1
ATOM 2694 O O . VAL A 1 346 ? 24.647 0.765 -21.187 1.00 96.75 346 VAL A O 1
ATOM 2697 N N . ASN A 1 347 ? 24.766 -0.986 -19.776 1.00 96.94 347 ASN A N 1
ATOM 2698 C CA . ASN A 1 347 ? 24.885 -2.067 -20.767 1.00 96.94 347 ASN A CA 1
ATOM 2699 C C . ASN A 1 347 ? 26.104 -1.955 -21.713 1.00 96.94 347 ASN A C 1
ATOM 2701 O O . ASN A 1 347 ? 26.011 -2.187 -22.920 1.00 96.94 347 ASN A O 1
ATOM 2705 N N . ALA A 1 348 ? 27.279 -1.624 -21.165 1.00 96.12 348 ALA A N 1
ATOM 2706 C CA . ALA A 1 348 ? 28.536 -1.559 -21.923 1.00 96.12 348 ALA A CA 1
ATOM 2707 C C . ALA A 1 348 ? 28.908 -2.888 -22.625 1.00 96.12 348 ALA A C 1
ATOM 2709 O O . ALA A 1 348 ? 29.556 -2.871 -23.671 1.00 96.12 348 ALA A O 1
ATOM 2710 N N . GLU A 1 349 ? 28.457 -4.025 -22.085 1.00 96.75 349 GLU A N 1
ATOM 2711 C CA . GLU A 1 349 ? 28.654 -5.372 -22.644 1.00 96.75 349 GLU A CA 1
ATOM 2712 C C . GLU A 1 349 ? 27.721 -5.703 -23.826 1.00 96.75 349 GLU A C 1
ATOM 2714 O O . GLU A 1 349 ? 27.878 -6.752 -24.451 1.00 96.75 349 GLU A O 1
ATOM 2719 N N . LYS A 1 350 ? 26.785 -4.807 -24.179 1.00 96.88 350 LYS A N 1
ATOM 2720 C CA . LYS A 1 350 ? 25.851 -4.955 -25.313 1.00 96.88 350 LYS A CA 1
ATOM 2721 C C . LYS A 1 350 ? 24.959 -6.202 -25.219 1.00 96.88 350 LYS A C 1
ATOM 2723 O O . LYS A 1 350 ? 24.658 -6.866 -26.212 1.00 96.88 350 LYS A O 1
ATOM 2728 N N . ILE A 1 351 ? 24.509 -6.510 -24.005 1.00 98.06 351 ILE A N 1
ATOM 2729 C CA . ILE A 1 351 ? 23.648 -7.651 -23.687 1.00 98.06 351 ILE A CA 1
ATOM 2730 C C . ILE A 1 351 ? 22.234 -7.388 -24.212 1.00 98.06 351 ILE A C 1
ATOM 2732 O O . ILE A 1 351 ? 21.543 -6.497 -23.724 1.00 98.06 351 ILE A O 1
ATOM 2736 N N . ASN A 1 352 ? 21.787 -8.188 -25.178 1.00 98.19 352 ASN A N 1
ATOM 2737 C CA . ASN A 1 352 ? 20.400 -8.200 -25.640 1.00 98.19 352 ASN A CA 1
ATOM 2738 C C . ASN A 1 352 ? 19.560 -9.128 -24.737 1.00 98.19 352 ASN A C 1
ATOM 2740 O O . ASN A 1 352 ? 19.880 -10.312 -24.602 1.00 98.19 352 ASN A O 1
ATOM 2744 N N . VAL A 1 353 ? 18.498 -8.595 -24.122 1.00 98.44 353 VAL A N 1
ATOM 2745 C CA . VAL A 1 353 ? 17.618 -9.327 -23.184 1.00 98.44 353 VAL A CA 1
ATOM 2746 C C . VAL A 1 353 ? 16.508 -10.131 -23.863 1.00 98.44 353 VAL A C 1
ATOM 2748 O O . VAL A 1 353 ? 15.741 -10.797 -23.175 1.00 98.44 353 VAL A O 1
ATOM 2751 N N . TRP A 1 354 ? 16.375 -10.057 -25.185 1.00 98.38 354 TRP A N 1
ATOM 2752 C CA . TRP A 1 354 ? 15.324 -10.724 -25.947 1.00 98.38 354 TRP A CA 1
ATOM 2753 C C . TRP A 1 354 ? 15.807 -12.090 -26.441 1.00 98.38 354 TRP A C 1
ATOM 2755 O O . TRP A 1 354 ? 16.892 -12.223 -27.013 1.00 98.38 354 TRP A O 1
ATOM 2765 N N . ARG A 1 355 ? 14.995 -13.125 -26.225 1.00 97.38 355 ARG A N 1
ATOM 2766 C CA . ARG A 1 355 ? 15.330 -14.512 -26.569 1.00 97.38 355 ARG A CA 1
ATOM 2767 C C . ARG A 1 355 ? 15.250 -14.744 -28.086 1.00 97.38 355 ARG A C 1
ATOM 2769 O O . ARG A 1 355 ? 14.194 -14.464 -28.660 1.00 97.38 355 ARG A O 1
ATOM 2776 N N . PRO A 1 356 ? 16.301 -15.273 -28.748 1.00 96.38 356 PRO A N 1
ATOM 2777 C CA . PRO A 1 356 ? 16.269 -15.616 -30.177 1.00 96.38 356 PRO A CA 1
ATOM 2778 C C . PRO A 1 356 ? 15.147 -16.592 -30.554 1.00 96.38 356 PRO A C 1
ATOM 2780 O O . PRO A 1 356 ? 14.584 -16.497 -31.640 1.00 96.38 356 PRO A O 1
ATOM 2783 N N . GLU A 1 357 ? 14.810 -17.506 -29.647 1.00 94.94 357 GLU A N 1
ATOM 2784 C CA . GLU A 1 357 ? 13.717 -18.478 -29.747 1.00 94.94 357 GLU A CA 1
ATOM 2785 C C . GLU A 1 357 ? 12.379 -17.976 -29.168 1.00 94.94 357 GLU A C 1
ATOM 2787 O O . GLU A 1 357 ? 11.380 -18.692 -29.203 1.00 94.94 357 GLU A O 1
ATOM 2792 N N . GLY A 1 358 ? 12.347 -16.752 -28.632 1.00 93.88 358 GLY A N 1
ATOM 2793 C CA . GLY A 1 358 ? 11.139 -16.110 -28.117 1.00 93.88 358 GLY A CA 1
ATOM 2794 C C . GLY A 1 358 ? 10.221 -15.563 -29.223 1.00 93.88 358 GLY A C 1
ATOM 2795 O O . GLY A 1 358 ? 10.616 -15.476 -30.387 1.00 93.88 358 GLY A O 1
ATOM 2796 N N . PRO A 1 359 ? 9.002 -15.109 -28.875 1.00 95.19 359 PRO A N 1
ATOM 2797 C CA . PRO A 1 359 ? 8.002 -14.643 -29.843 1.00 95.19 359 PRO A CA 1
ATOM 2798 C C . PRO A 1 359 ? 8.392 -13.359 -30.598 1.00 95.19 359 PRO A C 1
ATOM 2800 O O . PRO A 1 359 ? 7.758 -13.025 -31.597 1.00 95.19 359 PRO A O 1
ATOM 2803 N N . THR A 1 360 ? 9.436 -12.645 -30.160 1.00 94.06 360 THR A N 1
ATOM 2804 C CA . THR A 1 360 ? 10.023 -11.501 -30.880 1.00 94.06 360 THR A CA 1
ATOM 2805 C C . THR A 1 360 ? 11.277 -11.860 -31.690 1.00 94.06 360 THR A C 1
ATOM 2807 O O . THR A 1 360 ? 11.888 -10.969 -32.278 1.00 94.06 360 THR A O 1
ATOM 2810 N N . ALA A 1 361 ? 11.685 -13.135 -31.725 1.00 95.12 361 ALA A N 1
ATOM 2811 C CA . ALA A 1 361 ? 12.878 -13.634 -32.420 1.00 95.12 361 ALA A CA 1
ATOM 2812 C C . ALA A 1 361 ? 14.174 -12.849 -32.099 1.00 95.12 361 ALA A C 1
ATOM 2814 O O . ALA A 1 361 ? 14.965 -12.524 -32.986 1.00 95.12 361 ALA A O 1
ATOM 2815 N N . GLY A 1 362 ? 14.378 -12.501 -30.823 1.00 95.94 362 GLY A N 1
ATOM 2816 C CA . GLY A 1 362 ? 15.531 -11.724 -30.349 1.00 95.94 362 GLY A CA 1
ATOM 2817 C C . GLY A 1 362 ? 15.463 -10.210 -30.598 1.00 95.94 362 GLY A C 1
ATOM 2818 O O . GLY A 1 362 ? 16.429 -9.508 -30.297 1.00 95.94 362 GLY A O 1
ATOM 2819 N N . ALA A 1 363 ? 14.354 -9.686 -31.130 1.00 96.12 363 ALA A N 1
ATOM 2820 C CA . ALA A 1 363 ? 14.140 -8.250 -31.324 1.00 96.12 363 ALA A CA 1
ATOM 2821 C C . ALA A 1 363 ? 13.391 -7.601 -30.148 1.00 96.12 363 ALA A C 1
ATOM 2823 O O . ALA A 1 363 ? 12.623 -8.252 -29.434 1.00 96.12 363 ALA A O 1
ATOM 2824 N N . CYS A 1 364 ? 13.548 -6.284 -29.987 1.00 98.25 364 CYS A N 1
ATOM 2825 C CA . CYS A 1 364 ? 12.758 -5.518 -29.027 1.00 98.25 364 CYS A CA 1
ATOM 2826 C C . CYS A 1 364 ? 11.284 -5.456 -29.458 1.00 98.25 364 CYS A C 1
ATOM 2828 O O . CYS A 1 364 ? 10.985 -5.066 -30.589 1.00 98.25 364 CYS A O 1
ATOM 2830 N N . VAL A 1 365 ? 10.344 -5.758 -28.551 1.00 98.19 365 VAL A N 1
ATOM 2831 C CA . VAL A 1 365 ? 8.899 -5.694 -28.857 1.00 98.19 365 VAL A CA 1
ATOM 2832 C C . VAL A 1 365 ? 8.477 -4.319 -29.396 1.00 98.19 365 VAL A C 1
ATOM 2834 O O . VAL A 1 365 ? 7.681 -4.239 -30.330 1.00 98.19 365 VAL A O 1
ATOM 2837 N N . TRP A 1 366 ? 9.052 -3.228 -28.888 1.00 98.44 366 TRP A N 1
ATOM 2838 C CA . TRP A 1 366 ? 8.719 -1.867 -29.317 1.00 98.44 366 TRP A CA 1
ATOM 2839 C C . TRP A 1 366 ? 9.388 -1.475 -30.647 1.00 98.44 366 TRP A C 1
ATOM 2841 O O . TRP A 1 366 ? 8.826 -0.691 -31.413 1.00 98.44 366 TRP A O 1
ATOM 2851 N N . GLU A 1 367 ? 10.534 -2.075 -30.983 1.00 97.75 367 GLU A N 1
ATOM 2852 C CA . GLU A 1 367 ? 11.155 -1.945 -32.313 1.00 97.75 367 GLU A CA 1
ATOM 2853 C C . GLU A 1 367 ? 10.338 -2.716 -33.361 1.00 97.75 367 GLU A C 1
ATOM 2855 O O . GLU A 1 367 ? 9.997 -2.179 -34.415 1.00 97.75 367 GLU A O 1
ATOM 2860 N N . MET A 1 368 ? 9.893 -3.935 -33.027 1.00 96.81 368 MET A N 1
ATOM 2861 C CA . MET A 1 368 ? 8.996 -4.755 -33.853 1.00 96.81 368 MET A CA 1
ATOM 2862 C C . MET A 1 368 ? 7.688 -4.021 -34.210 1.00 96.81 368 MET A C 1
ATOM 2864 O O . MET A 1 368 ? 7.124 -4.232 -35.289 1.00 96.81 368 MET A O 1
ATOM 2868 N N . HIS A 1 369 ? 7.207 -3.124 -33.344 1.00 97.50 369 HIS A N 1
ATOM 2869 C CA . HIS A 1 369 ? 6.033 -2.274 -33.584 1.00 97.50 369 HIS A CA 1
ATOM 2870 C C . HIS A 1 369 ? 6.342 -0.930 -34.270 1.00 97.50 369 HIS A C 1
ATOM 2872 O O . HIS A 1 369 ? 5.413 -0.189 -34.606 1.00 97.50 369 HIS A O 1
ATOM 2878 N N . GLY A 1 370 ? 7.615 -0.633 -34.549 1.00 96.81 370 GLY A N 1
ATOM 2879 C CA . GLY A 1 370 ? 8.051 0.609 -35.188 1.00 96.81 370 GLY A CA 1
ATOM 2880 C C . GLY A 1 370 ? 7.852 1.838 -34.302 1.00 96.81 370 GLY A C 1
ATOM 2881 O O . GLY A 1 370 ? 7.504 2.901 -34.811 1.00 96.81 370 GLY A O 1
ATOM 2882 N N . VAL A 1 371 ? 8.005 1.691 -32.982 1.00 97.62 371 VAL A N 1
ATOM 2883 C CA . VAL A 1 371 ? 7.934 2.801 -32.012 1.00 97.62 371 VAL A CA 1
ATOM 2884 C C . VAL A 1 371 ? 9.248 3.586 -31.991 1.00 97.62 371 VAL A C 1
ATOM 2886 O O . VAL A 1 371 ? 9.243 4.814 -31.895 1.00 97.62 371 VAL A O 1
ATOM 2889 N N . TRP A 1 372 ? 10.366 2.875 -32.139 1.00 98.19 372 TRP A N 1
ATOM 2890 C CA . TRP A 1 372 ? 11.735 3.389 -32.113 1.00 98.19 372 TRP A CA 1
ATOM 2891 C C . TRP A 1 372 ? 12.641 2.555 -33.043 1.00 98.19 372 TRP A C 1
ATOM 2893 O O . TRP A 1 372 ? 12.195 1.542 -33.586 1.00 98.19 372 TRP A O 1
ATOM 2903 N N . GLY A 1 373 ? 13.900 2.966 -33.211 1.00 97.81 373 GLY A N 1
ATOM 2904 C CA . GLY A 1 373 ? 14.967 2.158 -33.820 1.00 97.81 373 GLY A CA 1
ATOM 2905 C C . GLY A 1 373 ? 16.361 2.749 -33.566 1.00 97.81 373 GLY A C 1
ATOM 2906 O O . GLY A 1 373 ? 16.478 3.799 -32.936 1.00 97.81 373 GLY A O 1
ATOM 2907 N N . TRP A 1 374 ? 17.423 2.105 -34.063 1.00 97.44 374 TRP A N 1
ATOM 2908 C CA . TRP A 1 374 ? 18.813 2.577 -33.903 1.00 97.44 374 TRP A CA 1
ATOM 2909 C C . TRP A 1 374 ? 19.366 3.258 -35.167 1.00 97.44 374 TRP A C 1
ATOM 2911 O O . TRP A 1 374 ? 19.459 2.633 -36.232 1.00 97.44 374 TRP A O 1
ATOM 2921 N N . ASP A 1 375 ? 19.802 4.518 -35.062 1.00 96.50 375 ASP A N 1
ATOM 2922 C CA . ASP A 1 375 ? 20.538 5.204 -36.131 1.00 96.50 375 ASP A CA 1
ATOM 2923 C C . ASP A 1 375 ? 22.002 4.744 -36.136 1.00 96.50 375 ASP A C 1
ATOM 2925 O O . ASP A 1 375 ? 22.859 5.252 -35.413 1.00 96.50 375 ASP A O 1
ATOM 2929 N N . ARG A 1 376 ? 22.308 3.798 -37.029 1.00 94.31 376 ARG A N 1
ATOM 2930 C CA . ARG A 1 376 ? 23.653 3.225 -37.214 1.00 94.31 376 ARG A CA 1
ATOM 2931 C C . ARG A 1 376 ? 24.736 4.225 -37.644 1.00 94.31 376 ARG A C 1
ATOM 2933 O O . ARG A 1 376 ? 25.904 3.849 -37.648 1.00 94.31 376 ARG A O 1
ATOM 2940 N N . LYS A 1 377 ? 24.389 5.442 -38.083 1.00 94.75 377 LYS A N 1
ATOM 2941 C CA . LYS A 1 377 ? 25.377 6.476 -38.452 1.00 94.75 377 LYS A CA 1
ATOM 2942 C C . LYS A 1 377 ? 25.775 7.343 -37.266 1.00 94.75 377 LYS A C 1
ATOM 2944 O O . LYS A 1 377 ? 26.906 7.817 -37.232 1.00 94.75 377 LYS A O 1
ATOM 2949 N N . LYS A 1 378 ? 24.838 7.580 -36.351 1.00 93.38 378 LYS A N 1
ATOM 2950 C CA . LYS A 1 378 ? 25.040 8.395 -35.149 1.00 93.38 378 LYS A CA 1
ATOM 2951 C C . LYS A 1 378 ? 25.360 7.570 -33.902 1.00 93.38 378 LYS A C 1
ATOM 2953 O O . LYS A 1 378 ? 25.872 8.126 -32.941 1.00 93.38 378 LYS A O 1
ATOM 2958 N N . ASP A 1 379 ? 25.060 6.272 -33.945 1.00 93.12 379 ASP A N 1
ATOM 2959 C CA . ASP A 1 379 ? 25.082 5.352 -32.805 1.00 93.12 379 ASP A CA 1
ATOM 2960 C C . ASP A 1 379 ? 24.154 5.828 -31.666 1.00 93.12 379 ASP A C 1
ATOM 2962 O O . ASP A 1 379 ? 24.529 5.868 -30.497 1.00 93.12 379 ASP A O 1
ATOM 2966 N N . GLU A 1 380 ? 22.923 6.218 -32.033 1.00 95.25 380 GLU A N 1
ATOM 2967 C CA . GLU A 1 380 ? 21.887 6.691 -31.104 1.00 95.25 380 GLU A CA 1
ATOM 2968 C C . GLU A 1 380 ? 20.529 6.010 -31.343 1.00 95.25 380 GLU A C 1
ATOM 2970 O O . GLU A 1 380 ? 20.185 5.619 -32.464 1.00 95.25 380 GLU A O 1
ATOM 2975 N N . ALA A 1 381 ? 19.719 5.914 -30.287 1.00 97.25 381 ALA A N 1
ATOM 2976 C CA . ALA A 1 381 ? 18.326 5.497 -30.386 1.00 97.25 381 ALA A CA 1
ATOM 2977 C C . ALA A 1 381 ? 17.456 6.666 -30.867 1.00 97.25 381 ALA A C 1
ATOM 2979 O O . ALA A 1 381 ? 17.553 7.775 -30.342 1.00 97.25 381 ALA A O 1
ATOM 2980 N N . ILE A 1 382 ? 16.572 6.410 -31.831 1.00 97.31 382 ILE A N 1
ATOM 2981 C CA . ILE A 1 382 ? 15.649 7.400 -32.393 1.00 97.31 382 ILE A CA 1
ATOM 2982 C C . ILE A 1 382 ? 14.195 6.991 -32.165 1.00 97.31 382 ILE A C 1
ATOM 2984 O O . ILE A 1 382 ? 13.818 5.830 -32.344 1.00 97.31 382 ILE A O 1
ATOM 2988 N N . VAL A 1 383 ? 13.354 7.959 -31.803 1.00 97.50 383 VAL A N 1
ATOM 2989 C CA . VAL A 1 383 ? 11.904 7.762 -31.724 1.00 97.50 383 VAL A CA 1
ATOM 2990 C C . VAL A 1 383 ? 11.306 7.836 -33.125 1.00 97.50 383 VAL A C 1
ATOM 2992 O O . VAL A 1 383 ? 11.553 8.782 -33.870 1.00 97.50 383 VAL A O 1
ATOM 2995 N N . LEU A 1 384 ? 10.476 6.854 -33.474 1.00 97.25 384 LEU A N 1
ATOM 2996 C CA . LEU A 1 384 ? 9.709 6.840 -34.721 1.00 97.25 384 LEU A CA 1
ATOM 2997 C C . LEU A 1 384 ? 8.253 7.283 -34.495 1.00 97.25 384 LEU A C 1
ATOM 2999 O O . LEU A 1 384 ? 7.602 7.761 -35.424 1.00 97.25 384 LEU A O 1
ATOM 3003 N N . ARG A 1 385 ? 7.723 7.124 -33.270 1.00 95.50 385 ARG A N 1
ATOM 3004 C CA . ARG A 1 385 ? 6.328 7.434 -32.909 1.00 95.50 385 ARG A CA 1
ATOM 3005 C C . ARG A 1 385 ? 6.204 8.000 -31.484 1.00 95.50 385 ARG A C 1
ATOM 3007 O O . ARG A 1 385 ? 5.782 7.290 -30.583 1.00 95.50 385 ARG A O 1
ATOM 3014 N N . GLU A 1 386 ? 6.488 9.290 -31.284 1.00 94.12 386 GLU A N 1
ATOM 3015 C CA . GLU A 1 386 ? 6.480 9.928 -29.944 1.00 94.12 386 GLU A CA 1
ATOM 3016 C C . GLU A 1 386 ? 5.174 9.714 -29.159 1.00 94.12 386 GLU A C 1
ATOM 3018 O O . GLU A 1 386 ? 5.183 9.365 -27.988 1.00 94.12 386 GLU A O 1
ATOM 3023 N N . ASN A 1 387 ? 4.025 9.854 -29.824 1.00 93.19 387 ASN A N 1
ATOM 3024 C CA . ASN A 1 387 ? 2.713 9.751 -29.179 1.00 93.19 387 ASN A CA 1
ATOM 3025 C C . ASN A 1 387 ? 2.201 8.298 -29.040 1.00 93.19 387 ASN A C 1
ATOM 3027 O O . ASN A 1 387 ? 0.998 8.109 -28.847 1.00 93.19 387 ASN A O 1
ATOM 3031 N N . TYR A 1 388 ? 3.053 7.272 -29.204 1.00 96.31 388 TYR A N 1
ATOM 3032 C CA . TYR A 1 388 ? 2.599 5.882 -29.368 1.00 96.31 388 TYR A CA 1
ATOM 3033 C C . TYR A 1 388 ? 1.762 5.363 -28.202 1.00 96.31 388 TYR A C 1
ATOM 3035 O O . TYR A 1 388 ? 0.765 4.704 -28.458 1.00 96.31 388 TYR A O 1
ATOM 3043 N N . PHE A 1 389 ? 2.122 5.697 -26.960 1.00 96.69 389 PHE A N 1
ATOM 3044 C CA . PHE A 1 389 ? 1.420 5.236 -25.755 1.00 96.69 389 PHE A CA 1
ATOM 3045 C C . PHE A 1 389 ? 0.366 6.221 -25.214 1.00 96.69 389 PHE A C 1
ATOM 3047 O O . PHE A 1 389 ? -0.365 5.899 -24.280 1.00 96.69 389 PHE A O 1
ATOM 3054 N N . VAL A 1 390 ? 0.266 7.415 -25.809 1.00 95.56 390 VAL A N 1
ATOM 3055 C CA . VAL A 1 390 ? -0.715 8.460 -25.445 1.00 95.56 390 VAL A CA 1
ATOM 3056 C C . VAL A 1 390 ? -1.949 8.409 -26.355 1.00 95.56 390 VAL A C 1
ATOM 3058 O O . VAL A 1 390 ? -3.027 8.890 -25.994 1.00 95.56 390 VAL A O 1
ATOM 3061 N N . LYS A 1 391 ? -1.815 7.838 -27.560 1.00 95.06 391 LYS A N 1
ATOM 3062 C CA . LYS A 1 391 ? -2.894 7.728 -28.548 1.00 95.06 391 LYS A CA 1
ATOM 3063 C C . LYS A 1 391 ? -2.981 6.325 -29.126 1.00 95.06 391 LYS A C 1
ATOM 3065 O O . LYS A 1 391 ? -1.979 5.771 -29.564 1.00 95.06 391 LYS A O 1
ATOM 3070 N N . HIS A 1 392 ? -4.197 5.797 -29.229 1.00 94.44 392 HIS A N 1
ATOM 3071 C CA . HIS A 1 392 ? -4.450 4.462 -29.761 1.00 94.44 392 HIS A CA 1
ATOM 3072 C C . HIS A 1 392 ? -3.904 4.338 -31.205 1.00 94.44 392 HIS A C 1
ATOM 3074 O O . HIS A 1 392 ? -4.416 5.024 -32.103 1.00 94.44 392 HIS A O 1
ATOM 3080 N N . PRO A 1 393 ? -2.929 3.446 -31.491 1.00 90.75 393 PRO A N 1
ATOM 3081 C CA . PRO A 1 393 ? -2.136 3.479 -32.725 1.00 90.75 393 PRO A CA 1
ATOM 3082 C C . PRO A 1 393 ? -2.915 3.393 -34.040 1.00 90.75 393 PRO A C 1
ATOM 3084 O O . PRO A 1 393 ? -2.428 3.903 -35.048 1.00 90.75 393 PRO A O 1
ATOM 3087 N N . MET A 1 394 ? -4.091 2.753 -34.027 1.00 88.19 394 MET A N 1
ATOM 3088 C CA . MET A 1 394 ? -4.965 2.579 -35.199 1.00 88.19 394 MET A CA 1
ATOM 3089 C C . MET A 1 394 ? -6.070 3.638 -35.350 1.00 88.19 394 MET A C 1
ATOM 3091 O O . MET A 1 394 ? -6.579 3.814 -36.451 1.00 88.19 394 MET A O 1
ATOM 3095 N N . THR A 1 395 ? -6.482 4.320 -34.273 1.00 92.81 395 THR A N 1
ATOM 3096 C CA . THR A 1 395 ? -7.655 5.226 -34.290 1.00 92.81 395 THR A CA 1
ATOM 3097 C C . THR A 1 395 ? -7.287 6.686 -34.038 1.00 92.81 395 THR A C 1
ATOM 3099 O O . THR A 1 395 ? -8.102 7.571 -34.287 1.00 92.81 395 THR A O 1
ATOM 3102 N N . GLY A 1 396 ? -6.080 6.957 -33.529 1.00 93.00 396 GLY A N 1
ATOM 3103 C CA . GLY A 1 396 ? -5.586 8.303 -33.229 1.00 93.00 396 GLY A CA 1
ATOM 3104 C C . GLY A 1 396 ? -6.247 8.988 -32.026 1.00 93.00 396 GLY A C 1
ATOM 3105 O O . GLY A 1 396 ? -5.832 10.091 -31.667 1.00 93.00 396 GLY A O 1
ATOM 3106 N N . LYS A 1 397 ? -7.245 8.357 -31.390 1.00 95.00 397 LYS A N 1
ATOM 3107 C CA . LYS A 1 397 ? -7.881 8.857 -30.162 1.00 95.00 397 LYS A CA 1
ATOM 3108 C C . LYS A 1 397 ? -6.867 8.905 -29.018 1.00 95.00 397 LYS A C 1
ATOM 3110 O O . LYS A 1 397 ? -6.019 8.017 -28.934 1.00 95.00 397 LYS A O 1
ATOM 3115 N N . LYS A 1 398 ? -6.970 9.913 -28.141 1.00 95.56 398 LYS A N 1
ATOM 3116 C CA . LYS A 1 398 ? -6.254 9.894 -26.855 1.00 95.56 398 LYS A CA 1
ATOM 3117 C C . LYS A 1 398 ? -6.756 8.694 -26.048 1.00 95.56 398 LYS A C 1
ATOM 3119 O O . LYS A 1 398 ? -7.953 8.428 -26.072 1.00 95.56 398 LYS A O 1
ATOM 3124 N N . VAL A 1 399 ? -5.830 8.015 -25.390 1.00 95.06 399 VAL A N 1
ATOM 3125 C CA . VAL A 1 399 ? -6.086 6.946 -24.427 1.00 95.06 399 VAL A CA 1
ATOM 3126 C C . VAL A 1 399 ? -6.150 7.535 -23.013 1.00 95.06 399 VAL A C 1
ATOM 3128 O O . VAL A 1 399 ? -5.457 8.518 -22.734 1.00 95.06 399 VAL A O 1
ATOM 3131 N N . GLU A 1 400 ? -6.968 6.951 -22.140 1.00 93.31 400 GLU A N 1
ATOM 3132 C CA . GLU A 1 400 ? -6.930 7.155 -20.684 1.00 93.31 400 GLU A CA 1
ATOM 3133 C C . GLU A 1 400 ? -6.989 5.786 -19.989 1.00 93.31 400 GLU A C 1
ATOM 3135 O O . GLU A 1 400 ? -7.884 4.980 -20.243 1.00 93.31 400 GLU A O 1
ATOM 3140 N N . TRP A 1 401 ? -5.976 5.467 -19.177 1.00 94.56 401 TRP A N 1
ATOM 3141 C CA . TRP A 1 401 ? -5.726 4.084 -18.742 1.00 94.56 401 TRP A CA 1
ATOM 3142 C C . TRP A 1 401 ? -6.846 3.502 -17.871 1.00 94.56 401 TRP A C 1
ATOM 3144 O O . TRP A 1 401 ? -7.181 2.320 -18.011 1.00 94.56 401 TRP A O 1
ATOM 3154 N N . TYR A 1 402 ? -7.445 4.320 -17.000 1.00 92.88 402 TYR A N 1
ATOM 3155 C CA . TYR A 1 402 ? -8.491 3.856 -16.095 1.00 92.88 402 TYR A CA 1
ATOM 3156 C C . TYR A 1 402 ? -9.755 3.427 -16.867 1.00 92.88 402 TYR A C 1
ATOM 3158 O O . TYR A 1 402 ? -10.283 2.338 -16.638 1.00 92.88 402 TYR A O 1
ATOM 3166 N N . THR A 1 403 ? -10.206 4.252 -17.814 1.00 91.38 403 THR A N 1
ATOM 3167 C CA . THR A 1 403 ? -11.420 4.053 -18.625 1.00 91.38 403 THR A CA 1
ATOM 3168 C C . THR A 1 403 ? -11.246 3.034 -19.741 1.00 91.38 403 THR A C 1
ATOM 3170 O O . THR A 1 403 ? -12.098 2.157 -19.884 1.00 91.38 403 THR A O 1
ATOM 3173 N N . ASP A 1 404 ? -10.161 3.115 -20.516 1.00 93.38 404 ASP A N 1
ATOM 3174 C CA . ASP A 1 404 ? -9.975 2.268 -21.700 1.00 93.38 404 ASP A CA 1
ATOM 3175 C C . ASP A 1 404 ? -9.538 0.834 -21.346 1.00 93.38 404 ASP A C 1
ATOM 3177 O O . ASP A 1 404 ? -9.831 -0.093 -22.106 1.00 93.38 404 ASP A O 1
ATOM 3181 N N . PHE A 1 405 ? -8.857 0.624 -20.207 1.00 95.50 405 PHE A N 1
ATOM 3182 C CA . PHE A 1 405 ? -8.248 -0.672 -19.864 1.00 95.50 405 PHE A CA 1
ATOM 3183 C C . PHE A 1 405 ? -8.561 -1.181 -18.452 1.00 95.50 405 PHE A C 1
ATOM 3185 O O . PHE A 1 405 ? -8.964 -2.339 -18.307 1.00 95.50 405 PHE A O 1
ATOM 3192 N N . TYR A 1 406 ? -8.399 -0.356 -17.411 1.00 94.94 406 TYR A N 1
ATOM 3193 C CA . TYR A 1 406 ? -8.506 -0.827 -16.024 1.00 94.94 406 TYR A CA 1
ATOM 3194 C C . TYR A 1 406 ? -9.938 -1.226 -15.631 1.00 94.94 406 TYR A C 1
ATOM 3196 O O . TYR A 1 406 ? -10.135 -2.368 -15.212 1.00 94.94 406 TYR A O 1
ATOM 3204 N N . TYR A 1 407 ? -10.961 -0.364 -15.777 1.00 90.56 407 TYR A N 1
ATOM 3205 C CA . TYR A 1 407 ? -12.331 -0.757 -15.387 1.00 90.56 407 TYR A CA 1
ATOM 3206 C C . TYR A 1 407 ? -12.898 -1.909 -16.216 1.00 90.56 407 TYR A C 1
ATOM 3208 O O . TYR A 1 407 ? -13.494 -2.796 -15.605 1.00 90.56 407 TYR A O 1
ATOM 3216 N N . PRO A 1 408 ? -12.749 -1.949 -17.560 1.00 92.69 408 PRO A N 1
ATOM 3217 C CA . PRO A 1 408 ? -13.245 -3.073 -18.349 1.00 92.69 408 PRO A CA 1
ATOM 3218 C C . PRO A 1 408 ? -12.681 -4.410 -17.855 1.00 92.69 408 PRO A C 1
ATOM 3220 O O . PRO A 1 408 ? -13.409 -5.401 -17.779 1.00 92.69 408 PRO A O 1
ATOM 3223 N N . PHE A 1 409 ? -11.409 -4.425 -17.444 1.00 96.44 409 PHE A N 1
ATOM 3224 C CA . PHE A 1 409 ? -10.793 -5.604 -16.851 1.00 96.44 409 PHE A CA 1
ATOM 3225 C C . PHE A 1 409 ? -11.261 -5.873 -15.412 1.00 96.44 409 PHE A C 1
ATOM 3227 O O . PHE A 1 409 ? -11.613 -7.007 -15.100 1.00 96.44 409 PHE A O 1
ATOM 3234 N N . ASN A 1 410 ? -11.352 -4.850 -14.559 1.00 94.38 410 ASN A N 1
ATOM 3235 C CA . ASN A 1 410 ? -11.839 -4.966 -13.179 1.00 94.38 410 ASN A CA 1
ATOM 3236 C C . ASN A 1 410 ? -13.294 -5.471 -13.104 1.00 94.38 410 ASN A C 1
ATOM 3238 O O . ASN A 1 410 ? -13.622 -6.289 -12.249 1.00 94.38 410 ASN A O 1
ATOM 3242 N N . LEU A 1 411 ? -14.169 -5.043 -14.021 1.00 93.56 411 LEU A N 1
ATOM 3243 C CA . LEU A 1 411 ? -15.543 -5.546 -14.129 1.00 93.56 411 LEU A CA 1
ATOM 3244 C C . LEU A 1 411 ? -15.560 -7.029 -14.534 1.00 93.56 411 LEU A C 1
ATOM 3246 O O . LEU A 1 411 ? -16.175 -7.841 -13.843 1.00 93.56 411 LEU A O 1
ATOM 3250 N N . LYS A 1 412 ? -14.811 -7.399 -15.582 1.00 96.19 412 LYS A N 1
ATOM 3251 C CA . LYS A 1 412 ? -14.641 -8.794 -16.031 1.00 96.19 412 LYS A CA 1
ATOM 3252 C C . LYS A 1 412 ? -14.079 -9.692 -14.919 1.00 96.19 412 LYS A C 1
ATOM 3254 O O . LYS A 1 412 ? -14.535 -10.817 -14.735 1.00 96.19 412 LYS A O 1
ATOM 3259 N N . TRP A 1 413 ? -13.112 -9.196 -14.151 1.00 97.81 413 TRP A N 1
ATOM 3260 C CA . TRP A 1 413 ? -12.560 -9.889 -12.988 1.00 97.81 413 TRP A CA 1
ATOM 3261 C C . TRP A 1 413 ? -13.593 -10.056 -11.864 1.00 97.81 413 TRP A C 1
ATOM 3263 O O . TRP A 1 413 ? -13.761 -11.163 -11.348 1.00 97.81 413 TRP A O 1
ATOM 3273 N N . ALA A 1 414 ? -14.329 -8.994 -11.519 1.00 96.94 414 ALA A N 1
ATOM 3274 C CA . ALA A 1 414 ? -15.360 -9.024 -10.482 1.00 96.94 414 ALA A CA 1
ATOM 3275 C C . ALA A 1 414 ? -16.485 -10.027 -10.804 1.00 96.94 414 ALA A C 1
ATOM 3277 O O . ALA A 1 414 ? -17.020 -10.669 -9.895 1.00 96.94 414 ALA A O 1
ATOM 3278 N N . GLU A 1 415 ? -16.824 -10.195 -12.086 1.00 96.38 415 GLU A N 1
ATOM 3279 C CA . GLU A 1 415 ? -17.726 -11.245 -12.571 1.00 96.38 415 GLU A CA 1
ATOM 3280 C C . GLU A 1 415 ? -17.144 -12.649 -12.342 1.00 96.38 415 GLU A C 1
ATOM 3282 O O . GLU A 1 415 ? -17.822 -13.492 -11.749 1.00 96.38 415 GLU A O 1
ATOM 3287 N N . VAL A 1 416 ? -15.885 -12.891 -12.733 1.00 97.94 416 VAL A N 1
ATOM 3288 C CA . VAL A 1 416 ? -15.197 -14.188 -12.557 1.00 97.94 416 VAL A CA 1
ATOM 3289 C C . VAL A 1 416 ? -15.151 -14.606 -11.086 1.00 97.94 416 VAL A C 1
ATOM 3291 O O . VAL A 1 416 ? -15.627 -15.693 -10.747 1.00 97.94 416 VAL A O 1
ATOM 3294 N N . VAL A 1 417 ? -14.648 -13.754 -10.183 1.00 97.81 417 VAL A N 1
ATOM 3295 C CA . VAL A 1 417 ? -14.499 -14.136 -8.763 1.00 97.81 417 VAL A CA 1
ATOM 3296 C C . VAL A 1 417 ? -15.844 -14.366 -8.075 1.00 97.81 417 VAL A C 1
ATOM 3298 O O . VAL A 1 417 ? -15.947 -15.235 -7.208 1.00 97.81 417 VAL A O 1
ATOM 3301 N N . ARG A 1 418 ? -16.906 -13.653 -8.476 1.00 95.81 418 ARG A N 1
ATOM 3302 C CA . ARG A 1 418 ? -18.264 -13.860 -7.942 1.00 95.81 418 ARG A CA 1
ATOM 3303 C C . ARG A 1 418 ? -18.943 -15.099 -8.504 1.00 95.81 418 ARG A C 1
ATOM 3305 O O . ARG A 1 418 ? -19.583 -15.810 -7.734 1.00 95.81 418 ARG A O 1
ATOM 3312 N N . ALA A 1 419 ? -18.779 -15.390 -9.793 1.00 97.12 419 ALA A N 1
ATOM 3313 C CA . ALA A 1 419 ? -19.268 -16.626 -10.405 1.00 97.12 419 ALA A CA 1
ATOM 3314 C C . ALA A 1 419 ? -18.576 -17.871 -9.816 1.00 97.12 419 ALA A C 1
ATOM 3316 O O . ALA A 1 419 ? -19.201 -18.921 -9.666 1.00 97.12 419 ALA A O 1
ATOM 3317 N N . ALA A 1 420 ? -17.305 -17.739 -9.432 1.00 97.75 420 ALA A N 1
ATOM 3318 C CA . ALA A 1 420 ? -16.527 -18.766 -8.744 1.00 97.75 420 ALA A CA 1
ATOM 3319 C C . ALA A 1 420 ? -16.871 -18.938 -7.248 1.00 97.75 420 ALA A C 1
ATOM 3321 O O . ALA A 1 420 ? -16.537 -19.976 -6.676 1.00 97.75 420 ALA A O 1
ATOM 3322 N N . SER A 1 421 ? -17.521 -17.950 -6.614 1.00 96.19 421 SER A N 1
ATOM 3323 C CA . SER A 1 421 ? -17.790 -17.934 -5.168 1.00 96.19 421 SER A CA 1
ATOM 3324 C C . SER A 1 421 ? -19.240 -17.566 -4.811 1.00 96.19 421 SER A C 1
ATOM 3326 O O . SER A 1 421 ? -20.080 -18.447 -4.648 1.00 96.19 421 SER A O 1
ATOM 3328 N N . SER A 1 422 ? -19.554 -16.279 -4.640 1.00 92.94 422 SER A N 1
ATOM 3329 C CA . SER A 1 422 ? -20.890 -15.783 -4.300 1.00 92.94 422 SER A CA 1
ATOM 3330 C C . SER A 1 422 ? -21.072 -14.321 -4.731 1.00 92.94 422 SER A C 1
ATOM 3332 O O . SER A 1 422 ? -20.151 -13.520 -4.548 1.00 92.94 422 SER A O 1
ATOM 3334 N N . PRO A 1 423 ? -22.266 -13.908 -5.206 1.00 91.50 423 PRO A N 1
ATOM 3335 C CA . PRO A 1 423 ? -22.554 -12.504 -5.518 1.00 91.50 423 PRO A CA 1
ATOM 3336 C C . PRO A 1 423 ? -22.462 -11.573 -4.297 1.00 91.50 423 PRO A C 1
ATOM 3338 O O . PRO A 1 423 ? -22.247 -10.376 -4.464 1.00 91.50 423 PRO A O 1
ATOM 3341 N N . ASN A 1 424 ? -22.569 -12.111 -3.076 1.00 91.25 424 ASN A N 1
ATOM 3342 C CA . ASN A 1 424 ? -22.537 -11.331 -1.834 1.00 91.25 424 ASN A CA 1
ATOM 3343 C C . ASN A 1 424 ? -21.122 -10.896 -1.406 1.00 91.25 424 ASN A C 1
ATOM 3345 O O . ASN A 1 424 ? -20.991 -10.169 -0.425 1.00 91.25 424 ASN A O 1
ATOM 3349 N N . LYS A 1 425 ? -20.061 -11.349 -2.088 1.00 95.94 425 LYS A N 1
ATOM 3350 C CA . LYS A 1 425 ? -18.681 -10.956 -1.761 1.00 95.94 425 LYS A CA 1
ATOM 3351 C C . LYS A 1 425 ? -18.426 -9.500 -2.131 1.00 95.94 425 LYS A C 1
ATOM 3353 O O . LYS A 1 425 ? -18.818 -9.067 -3.218 1.00 95.94 425 LYS A O 1
ATOM 3358 N N . PHE A 1 426 ? -17.753 -8.763 -1.254 1.00 97.69 426 PHE A N 1
ATOM 3359 C CA . PHE A 1 426 ? -17.324 -7.393 -1.532 1.00 97.69 426 PHE A CA 1
ATOM 3360 C C . PHE A 1 426 ? -16.214 -7.358 -2.581 1.00 97.69 426 PHE A C 1
ATOM 3362 O O . PHE A 1 426 ? -15.382 -8.265 -2.653 1.00 97.69 426 PHE A O 1
ATOM 3369 N N . ILE A 1 427 ? -16.210 -6.290 -3.374 1.00 97.62 427 ILE A N 1
ATOM 3370 C CA . ILE A 1 427 ? -15.220 -6.049 -4.421 1.00 97.62 427 ILE A CA 1
ATOM 3371 C C . ILE A 1 427 ? -14.404 -4.826 -4.016 1.00 97.62 427 ILE A C 1
ATOM 3373 O O . ILE A 1 427 ? -14.866 -3.693 -4.132 1.00 97.62 427 ILE A O 1
ATOM 3377 N N . PHE A 1 428 ? -13.213 -5.060 -3.482 1.00 97.94 428 PHE A N 1
ATOM 3378 C CA . PHE A 1 428 ? -12.279 -4.009 -3.100 1.00 97.94 428 PHE A CA 1
ATOM 3379 C C . PHE A 1 428 ? -11.532 -3.547 -4.354 1.00 97.94 428 PHE A C 1
ATOM 3381 O O . PHE A 1 428 ? -11.010 -4.368 -5.109 1.00 97.94 428 PHE A O 1
ATOM 3388 N N . VAL A 1 429 ? -11.515 -2.238 -4.599 1.00 95.31 429 VAL A N 1
ATOM 3389 C CA . VAL A 1 429 ? -10.903 -1.640 -5.794 1.00 95.31 429 VAL A CA 1
ATOM 3390 C C . VAL A 1 429 ? -9.990 -0.499 -5.365 1.00 95.31 429 VAL A C 1
ATOM 3392 O O . VAL A 1 429 ? -10.413 0.401 -4.634 1.00 95.31 429 VAL A O 1
ATOM 3395 N N . GLU A 1 430 ? -8.746 -0.536 -5.833 1.00 93.50 430 GLU A N 1
ATOM 3396 C CA . GLU A 1 430 ? -7.692 0.425 -5.506 1.00 93.50 430 GLU A CA 1
ATOM 3397 C C . GLU A 1 430 ? -7.175 1.158 -6.761 1.00 93.50 430 GLU A C 1
ATOM 3399 O O . GLU A 1 430 ? -7.107 0.556 -7.834 1.00 93.50 430 GLU A O 1
ATOM 3404 N N . PRO A 1 431 ? -6.861 2.463 -6.667 1.00 91.88 431 PRO A N 1
ATOM 3405 C CA . PRO A 1 431 ? -6.148 3.206 -7.704 1.00 91.88 431 PRO A CA 1
ATOM 3406 C C . PRO A 1 431 ? -4.628 2.992 -7.574 1.00 91.88 431 PRO A C 1
ATOM 3408 O O . PRO A 1 431 ? -4.164 2.253 -6.709 1.00 91.88 431 PRO A O 1
ATOM 3411 N N . ILE A 1 432 ? -3.843 3.732 -8.359 1.00 89.75 432 ILE A N 1
ATOM 3412 C CA . ILE A 1 432 ? -2.411 3.928 -8.085 1.00 89.75 432 ILE A CA 1
ATOM 3413 C C . ILE A 1 432 ? -2.224 4.544 -6.667 1.00 89.75 432 ILE A C 1
ATOM 3415 O O . ILE A 1 432 ? -3.019 5.400 -6.256 1.00 89.75 432 ILE A O 1
ATOM 3419 N N . PRO A 1 433 ? -1.190 4.147 -5.897 1.00 85.88 433 PRO A N 1
ATOM 3420 C CA . PRO A 1 433 ? -0.981 4.585 -4.511 1.00 85.88 433 PRO A CA 1
ATOM 3421 C C . PRO A 1 433 ? -0.884 6.097 -4.331 1.00 85.88 433 PRO A C 1
ATOM 3423 O O . PRO A 1 433 ? -0.339 6.806 -5.175 1.00 85.88 433 PRO A O 1
ATOM 3426 N N . ASN A 1 434 ? -1.370 6.604 -3.192 1.00 82.81 434 ASN A N 1
ATOM 3427 C CA . ASN A 1 434 ? -1.358 8.030 -2.838 1.00 82.81 434 ASN A CA 1
ATOM 3428 C C . ASN A 1 434 ? -2.033 8.985 -3.868 1.00 82.81 434 ASN A C 1
ATOM 3430 O O . ASN A 1 434 ? -2.040 10.209 -3.658 1.00 82.81 434 ASN A O 1
ATOM 3434 N N . GLU A 1 435 ? -2.644 8.472 -4.944 1.00 86.19 435 GLU A N 1
ATOM 3435 C CA . GLU A 1 435 ? -3.497 9.247 -5.844 1.00 86.19 435 GLU A CA 1
ATOM 3436 C C . GLU A 1 435 ? -4.835 9.612 -5.178 1.00 86.19 435 GLU A C 1
ATOM 3438 O O . GLU A 1 435 ? -5.260 9.072 -4.153 1.00 86.19 435 GLU A O 1
ATOM 3443 N N . PHE A 1 436 ? -5.520 10.584 -5.775 1.00 90.44 436 PHE A N 1
ATOM 3444 C CA . PHE A 1 436 ? -6.929 10.822 -5.478 1.00 90.44 436 PHE A CA 1
ATOM 3445 C C . PHE A 1 436 ? -7.776 9.925 -6.368 1.00 90.44 436 PHE A C 1
ATOM 3447 O O . PHE A 1 436 ? -7.395 9.711 -7.512 1.00 90.44 436 PHE A O 1
ATOM 3454 N N . CYS A 1 437 ? -8.938 9.486 -5.868 1.00 90.38 437 CYS A N 1
ATOM 3455 C CA . CYS A 1 437 ? -9.919 8.731 -6.649 1.00 90.38 437 CYS A CA 1
ATOM 3456 C C . CYS A 1 437 ? -10.161 9.435 -7.998 1.00 90.38 437 CYS A C 1
ATOM 3458 O O . CYS A 1 437 ? -10.721 10.543 -7.991 1.00 90.38 437 CYS A O 1
ATOM 3460 N N . PRO A 1 438 ? -9.699 8.865 -9.129 1.00 87.62 438 PRO A N 1
ATOM 3461 C CA . PRO A 1 438 ? -9.689 9.577 -10.397 1.00 87.62 438 PRO A CA 1
ATOM 3462 C C . PRO A 1 438 ? -11.099 10.012 -10.789 1.00 87.62 438 PRO A C 1
ATOM 3464 O O . PRO A 1 438 ? -12.079 9.314 -10.543 1.00 87.62 438 PRO A O 1
ATOM 3467 N N . THR A 1 439 ? -11.228 11.189 -11.399 1.00 88.88 439 THR A N 1
ATOM 3468 C CA . THR A 1 439 ? -12.544 11.778 -11.711 1.00 88.88 439 THR A CA 1
ATOM 3469 C C . THR A 1 439 ? -13.325 11.007 -12.777 1.00 88.88 439 THR A C 1
ATOM 3471 O O . THR A 1 439 ? -14.500 11.289 -12.989 1.00 88.88 439 THR A O 1
ATOM 3474 N N . SER A 1 440 ? -12.682 10.047 -13.447 1.00 84.94 440 SER A N 1
ATOM 3475 C CA . SER A 1 440 ? -13.310 9.072 -14.337 1.00 84.94 440 SER A CA 1
ATOM 3476 C C . SER A 1 440 ? -14.003 7.919 -13.590 1.00 84.94 440 SER A C 1
ATOM 3478 O O . SER A 1 440 ? -14.796 7.210 -14.204 1.00 84.94 440 SER A O 1
ATOM 3480 N N . TRP A 1 441 ? -13.776 7.743 -12.279 1.00 85.00 441 TRP A N 1
ATOM 3481 C CA . TRP A 1 441 ? -14.484 6.760 -11.447 1.00 85.00 441 TRP A CA 1
ATOM 3482 C C . 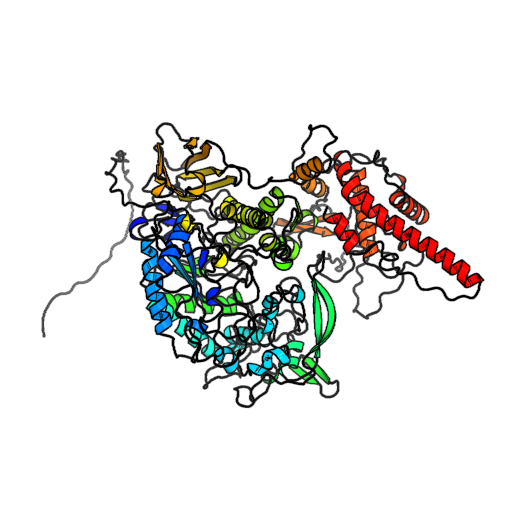TRP A 1 441 ? -15.891 7.303 -11.133 1.00 85.00 441 TRP A C 1
ATOM 3484 O O . TRP A 1 441 ? -16.118 7.906 -10.087 1.00 85.00 441 TRP A O 1
ATOM 3494 N N . THR A 1 442 ? -16.843 7.142 -12.050 1.00 83.88 442 THR A N 1
ATOM 3495 C CA . THR A 1 442 ? -18.245 7.585 -11.897 1.00 83.88 442 THR A CA 1
ATOM 3496 C C . THR A 1 442 ? -19.124 6.492 -11.252 1.00 83.88 442 THR A C 1
ATOM 3498 O O . THR A 1 442 ? -18.629 5.467 -10.787 1.00 83.88 442 THR A O 1
ATOM 3501 N N . THR A 1 443 ? -20.445 6.693 -11.129 1.00 79.06 443 THR A N 1
ATOM 3502 C CA . THR A 1 443 ? -21.405 5.665 -10.643 1.00 79.06 443 THR A CA 1
ATOM 3503 C C . THR A 1 443 ? -21.485 4.424 -11.532 1.00 79.06 443 THR A C 1
ATOM 3505 O O . THR A 1 443 ? -21.677 3.324 -11.028 1.00 79.06 443 THR A O 1
ATOM 3508 N N . GLU A 1 444 ? -21.356 4.616 -12.839 1.00 78.88 444 GLU A N 1
ATOM 3509 C CA . GLU A 1 444 ? -21.522 3.612 -13.901 1.00 78.88 444 GLU A CA 1
ATOM 3510 C C . GLU A 1 444 ? -20.363 2.603 -13.989 1.00 78.88 444 GLU A C 1
ATOM 3512 O O . GLU A 1 444 ? -20.607 1.444 -14.309 1.00 78.88 444 GLU A O 1
ATOM 3517 N N . TYR A 1 445 ? -19.128 2.989 -13.639 1.00 76.12 445 TYR A N 1
ATOM 3518 C CA . TYR A 1 445 ? -17.952 2.099 -13.684 1.00 76.12 445 TYR A CA 1
ATOM 3519 C C . TYR A 1 445 ? -17.706 1.311 -12.386 1.00 76.12 445 TYR A C 1
ATOM 3521 O O . TYR A 1 445 ? -16.656 0.684 -12.228 1.00 76.12 445 TYR A O 1
ATOM 3529 N N . ARG A 1 446 ? -18.649 1.322 -11.434 1.00 83.50 446 ARG A N 1
ATOM 3530 C CA . ARG A 1 446 ? -18.498 0.605 -10.158 1.00 83.50 446 ARG A CA 1
ATOM 3531 C C . ARG A 1 446 ? -19.022 -0.825 -10.256 1.00 83.50 446 ARG A C 1
ATOM 3533 O O . ARG A 1 446 ? -20.204 -1.009 -10.556 1.00 83.50 446 ARG A O 1
ATOM 3540 N N . PRO A 1 447 ? -18.222 -1.841 -9.889 1.00 87.00 447 PRO A N 1
ATOM 3541 C CA . PRO A 1 447 ? -18.765 -3.151 -9.561 1.00 87.00 447 PRO A CA 1
ATOM 3542 C C . PRO A 1 447 ? -19.852 -3.021 -8.470 1.00 87.00 447 PRO A C 1
ATOM 3544 O O . PRO A 1 447 ? -19.685 -2.238 -7.530 1.00 87.00 447 PRO A O 1
ATOM 3547 N N . PRO A 1 448 ? -20.954 -3.792 -8.514 1.00 87.31 448 PRO A N 1
ATOM 3548 C CA . PRO A 1 448 ? -21.906 -3.837 -7.403 1.00 87.31 448 PRO A CA 1
ATOM 3549 C C . PRO A 1 448 ? -21.189 -4.212 -6.098 1.00 87.31 448 PRO A C 1
ATOM 3551 O O . PRO A 1 448 ? -20.266 -5.021 -6.135 1.00 87.31 448 PRO A O 1
ATOM 3554 N N . GLY A 1 449 ? -21.582 -3.673 -4.940 1.00 89.56 449 GLY A N 1
ATOM 3555 C CA . GLY A 1 449 ? -20.924 -3.998 -3.659 1.00 89.56 449 GLY A CA 1
ATOM 3556 C C . GLY A 1 449 ? -19.427 -3.648 -3.602 1.00 89.56 449 GLY A C 1
ATOM 3557 O O . GLY A 1 449 ? -18.654 -4.367 -2.964 1.00 89.56 449 GLY A O 1
ATOM 3558 N N . MET A 1 450 ? -19.025 -2.594 -4.317 1.00 94.62 450 MET A N 1
ATOM 3559 C CA . MET A 1 450 ? -17.670 -2.048 -4.311 1.00 94.62 450 MET A CA 1
ATOM 3560 C C . MET A 1 450 ? -17.298 -1.446 -2.949 1.00 94.62 450 MET A C 1
ATOM 3562 O O . MET A 1 450 ? -18.105 -0.765 -2.317 1.00 94.62 450 MET A O 1
ATOM 3566 N N . VAL A 1 451 ? -16.043 -1.640 -2.553 1.00 97.12 451 VAL A N 1
ATOM 3567 C CA . VAL A 1 451 ? -15.355 -0.904 -1.487 1.00 97.12 451 VAL A CA 1
ATOM 3568 C C . VAL A 1 451 ? -14.163 -0.195 -2.120 1.00 97.12 451 VAL A C 1
ATOM 3570 O O . VAL A 1 451 ? -13.399 -0.807 -2.865 1.00 97.12 451 VAL A O 1
ATOM 3573 N N . TYR A 1 452 ? -13.994 1.092 -1.839 1.00 96.75 452 TYR A N 1
ATOM 3574 C CA . TYR A 1 452 ? -12.829 1.847 -2.287 1.00 96.75 452 TYR A CA 1
ATOM 3575 C C . TYR A 1 452 ? -11.671 1.636 -1.311 1.00 96.75 452 TYR A C 1
ATOM 3577 O O . TYR A 1 452 ? -11.817 1.893 -0.115 1.00 96.75 452 TYR A O 1
ATOM 3585 N N . ALA A 1 453 ? -10.544 1.142 -1.822 1.00 97.06 453 ALA A N 1
ATOM 3586 C CA . ALA A 1 453 ? -9.457 0.588 -1.017 1.00 97.06 453 ALA A CA 1
ATOM 3587 C C . ALA A 1 453 ? -8.080 1.262 -1.253 1.00 97.06 453 ALA A C 1
ATOM 3589 O O . ALA A 1 453 ? -7.098 0.556 -1.456 1.00 97.06 453 ALA A O 1
ATOM 3590 N N . PRO A 1 454 ? -7.966 2.607 -1.276 1.00 97.00 454 PRO A N 1
ATOM 3591 C CA . PRO A 1 454 ? -6.714 3.296 -1.591 1.00 97.00 454 PRO A CA 1
ATOM 3592 C C . PRO A 1 454 ? -5.640 3.095 -0.518 1.00 97.00 454 PRO A C 1
ATOM 3594 O O . PRO A 1 454 ? -5.941 2.838 0.648 1.00 97.00 454 PRO A O 1
ATOM 3597 N N . HIS A 1 455 ? -4.382 3.304 -0.898 1.00 96.69 455 HIS A N 1
ATOM 3598 C CA . HIS A 1 455 ? -3.246 3.296 0.025 1.00 96.69 455 HIS A CA 1
ATOM 3599 C C . HIS A 1 455 ? -2.849 4.713 0.445 1.00 96.69 455 HIS A C 1
ATOM 3601 O O . HIS A 1 455 ? -3.048 5.682 -0.297 1.00 96.69 455 HIS A O 1
ATOM 3607 N N . TRP A 1 456 ? -2.276 4.836 1.643 1.00 95.56 456 TRP A N 1
ATOM 3608 C CA . TRP A 1 456 ? -1.692 6.086 2.118 1.00 95.56 456 TRP A CA 1
ATOM 3609 C C . TRP A 1 456 ? -0.395 5.855 2.890 1.00 95.56 456 TRP A C 1
ATOM 3611 O O . TRP A 1 456 ? -0.384 5.233 3.952 1.00 95.56 456 TRP A O 1
ATOM 3621 N N . TYR A 1 457 ? 0.673 6.477 2.400 1.00 93.88 457 TYR A N 1
ATOM 3622 C CA . TYR A 1 457 ? 1.943 6.624 3.103 1.00 93.88 457 TYR A CA 1
ATOM 3623 C C . TYR A 1 457 ? 2.360 8.097 3.216 1.00 93.88 457 TYR A C 1
ATOM 3625 O O . TYR A 1 457 ? 2.120 8.899 2.306 1.00 93.88 457 TYR A O 1
ATOM 3633 N N . ASP A 1 458 ? 3.064 8.456 4.297 1.00 92.88 458 ASP A N 1
ATOM 3634 C CA . ASP A 1 458 ? 3.835 9.704 4.347 1.00 92.88 458 ASP A CA 1
ATOM 3635 C C . ASP A 1 458 ? 5.064 9.574 3.441 1.00 92.88 458 ASP A C 1
ATOM 3637 O O . ASP A 1 458 ? 6.119 9.082 3.850 1.00 92.88 458 ASP A O 1
ATOM 3641 N N . LEU A 1 459 ? 4.919 10.030 2.197 1.00 87.94 459 LEU A N 1
ATOM 3642 C CA . LEU A 1 459 ? 5.957 9.937 1.170 1.00 87.94 459 LEU A CA 1
ATOM 3643 C C . LEU A 1 459 ? 7.280 10.591 1.600 1.00 87.94 459 LEU A C 1
ATOM 3645 O O . LEU A 1 459 ? 8.340 10.125 1.194 1.00 87.94 459 LEU A O 1
ATOM 3649 N N . ASN A 1 460 ? 7.251 11.626 2.449 1.00 85.81 460 ASN A N 1
ATOM 3650 C CA . ASN A 1 460 ? 8.474 12.261 2.941 1.00 85.81 460 ASN A CA 1
ATOM 3651 C C . ASN A 1 460 ? 9.225 11.361 3.936 1.00 85.81 460 ASN A C 1
ATOM 3653 O O . ASN A 1 460 ? 10.438 11.185 3.801 1.00 85.81 460 ASN A O 1
ATOM 3657 N N . GLY A 1 461 ? 8.524 10.790 4.920 1.00 87.44 461 GLY A N 1
ATOM 3658 C CA . GLY A 1 461 ? 9.111 9.860 5.883 1.00 87.44 461 GLY A CA 1
ATOM 3659 C C . GLY A 1 461 ? 9.546 8.538 5.248 1.00 87.44 461 GLY A C 1
ATOM 3660 O O . GLY A 1 461 ? 10.610 8.017 5.586 1.00 87.44 461 GLY A O 1
ATOM 3661 N N . LEU A 1 462 ? 8.772 8.042 4.277 1.00 87.75 462 LEU A N 1
ATOM 3662 C CA . LEU A 1 462 ? 9.065 6.841 3.492 1.00 87.75 462 LEU A CA 1
ATOM 3663 C C . LEU A 1 462 ? 10.329 7.014 2.635 1.00 87.75 462 LEU A C 1
ATOM 3665 O O . LEU A 1 462 ? 11.288 6.260 2.788 1.00 87.75 462 LEU A O 1
ATOM 3669 N N . PHE A 1 463 ? 10.376 8.048 1.790 1.00 84.56 463 PHE A N 1
ATOM 3670 C CA . PHE A 1 463 ? 11.478 8.280 0.848 1.00 84.56 463 PHE A CA 1
ATOM 3671 C C . PHE A 1 463 ? 12.834 8.528 1.533 1.00 84.56 463 PHE A C 1
ATOM 3673 O O . PHE A 1 463 ? 13.879 8.043 1.077 1.00 84.56 463 PHE A O 1
ATOM 3680 N N . ASN A 1 464 ? 12.817 9.272 2.645 1.00 82.00 464 ASN A N 1
ATOM 3681 C CA . ASN A 1 464 ? 13.999 9.543 3.466 1.00 82.00 464 ASN A CA 1
ATOM 3682 C C . ASN A 1 464 ? 14.305 8.428 4.479 1.00 82.00 464 ASN A C 1
ATOM 3684 O O . ASN A 1 464 ? 15.350 8.478 5.125 1.00 82.00 464 ASN A O 1
ATOM 3688 N N . LYS A 1 465 ? 13.392 7.462 4.660 1.00 86.12 465 LYS A N 1
ATOM 3689 C CA . LYS A 1 465 ? 13.431 6.431 5.710 1.00 86.12 465 LYS A CA 1
ATOM 3690 C C . LYS A 1 465 ? 13.729 7.028 7.097 1.00 86.12 465 LYS A C 1
ATOM 3692 O O . LYS A 1 465 ? 14.569 6.535 7.854 1.00 86.12 465 LYS A O 1
ATOM 3697 N N . ALA A 1 466 ? 13.081 8.148 7.415 1.00 87.31 466 ALA A N 1
ATOM 3698 C CA . ALA A 1 466 ? 13.390 8.963 8.586 1.00 87.31 466 ALA A CA 1
ATOM 3699 C C . ALA A 1 466 ? 12.173 9.753 9.082 1.00 87.31 466 ALA A C 1
ATOM 3701 O O . ALA A 1 466 ? 11.386 10.255 8.284 1.00 87.31 466 ALA A O 1
ATOM 3702 N N . PHE A 1 467 ? 12.052 9.919 10.400 1.00 91.44 467 PHE A N 1
ATOM 3703 C CA . PHE A 1 467 ? 10.984 10.705 11.020 1.00 91.44 467 PHE A CA 1
ATOM 3704 C C . PHE A 1 467 ? 11.511 11.536 12.196 1.00 91.44 467 PHE A C 1
ATOM 3706 O O . PHE A 1 467 ? 12.429 11.124 12.909 1.00 91.44 467 PHE A O 1
ATOM 3713 N N . GLY A 1 468 ? 10.932 12.721 12.394 1.00 87.44 468 GLY A N 1
ATOM 3714 C CA . GLY A 1 468 ? 11.394 13.717 13.360 1.00 87.44 468 GLY A CA 1
ATOM 3715 C C . GLY A 1 468 ? 10.281 14.676 13.788 1.00 87.44 468 GLY A C 1
ATOM 3716 O O . GLY A 1 468 ? 9.102 14.414 13.585 1.00 87.44 468 GLY A O 1
ATOM 3717 N N . ASN A 1 469 ? 10.643 15.834 14.349 1.00 82.19 469 ASN A N 1
ATOM 3718 C CA . ASN A 1 469 ? 9.677 16.883 14.723 1.00 82.19 469 ASN A CA 1
ATOM 3719 C C . ASN A 1 469 ? 9.247 17.774 13.531 1.00 82.19 469 ASN A C 1
ATOM 3721 O O . ASN A 1 469 ? 8.826 18.911 13.739 1.00 82.19 469 ASN A O 1
ATOM 3725 N N . PHE A 1 470 ? 9.366 17.282 12.298 1.00 79.88 470 PHE A N 1
ATOM 3726 C CA . PHE A 1 470 ? 9.005 17.981 11.065 1.00 79.88 470 PHE A CA 1
ATOM 3727 C C . PHE A 1 470 ? 8.378 16.984 10.088 1.00 79.88 470 PHE A C 1
ATOM 3729 O O . PHE A 1 470 ? 8.918 15.894 9.900 1.00 79.88 470 PHE A O 1
ATOM 3736 N N . SER A 1 471 ? 7.257 17.353 9.470 1.00 84.06 471 SER A N 1
ATOM 3737 C CA . SER A 1 471 ? 6.602 16.560 8.424 1.00 84.06 471 SER A CA 1
ATOM 3738 C C . SER A 1 471 ? 6.118 17.454 7.285 1.00 84.06 471 SER A C 1
ATOM 3740 O O . SER A 1 471 ? 5.935 18.663 7.460 1.00 84.06 471 SER A O 1
ATOM 3742 N N . VAL A 1 472 ? 5.933 16.852 6.109 1.00 82.62 472 VAL A N 1
ATOM 3743 C CA . VAL A 1 472 ? 5.648 17.567 4.861 1.00 82.62 472 VAL A CA 1
ATOM 3744 C C . VAL A 1 472 ? 4.364 17.034 4.233 1.00 82.62 472 VAL A C 1
ATOM 3746 O O . VAL A 1 472 ? 4.150 15.827 4.154 1.00 82.62 472 VAL A O 1
ATOM 3749 N N . ASN A 1 473 ? 3.505 17.926 3.754 1.00 86.19 473 ASN A N 1
ATOM 3750 C CA . ASN A 1 473 ? 2.336 17.584 2.955 1.00 86.19 473 ASN A CA 1
ATOM 3751 C C . ASN A 1 473 ? 2.747 17.402 1.484 1.00 86.19 473 ASN A C 1
ATOM 3753 O O . ASN A 1 473 ? 2.540 18.281 0.644 1.00 86.19 473 ASN A O 1
ATOM 3757 N N . VAL A 1 474 ? 3.368 16.259 1.179 1.00 83.19 474 VAL A N 1
ATOM 3758 C CA . VAL A 1 474 ? 3.838 15.920 -0.178 1.00 83.19 474 VAL A CA 1
ATOM 3759 C C . VAL A 1 474 ? 2.673 15.840 -1.170 1.00 83.19 474 VAL A C 1
ATOM 3761 O O . VAL A 1 474 ? 2.802 16.296 -2.307 1.00 83.19 474 VAL A O 1
ATOM 3764 N N . GLN A 1 475 ? 1.505 15.356 -0.732 1.00 85.00 475 GLN A N 1
ATOM 3765 C CA . GLN A 1 475 ? 0.267 15.358 -1.521 1.00 85.00 475 GLN A CA 1
ATOM 3766 C C . GLN A 1 475 ? -0.135 16.779 -1.961 1.00 85.00 475 GLN A C 1
ATOM 3768 O O . GLN A 1 475 ? -0.589 16.974 -3.089 1.00 85.00 475 GLN A O 1
ATOM 3773 N N . GLY A 1 476 ? 0.061 17.775 -1.093 1.00 77.38 476 GLY A N 1
ATOM 3774 C CA . GLY A 1 476 ? -0.129 19.189 -1.397 1.00 77.38 476 GLY A CA 1
ATOM 3775 C C . GLY A 1 476 ? 0.944 19.742 -2.335 1.00 77.38 476 GLY A C 1
ATOM 3776 O O . GLY A 1 476 ? 0.603 20.359 -3.343 1.00 77.38 476 GLY A O 1
ATOM 3777 N N . LEU A 1 477 ? 2.229 19.525 -2.028 1.00 74.81 477 LEU A N 1
ATOM 3778 C CA . LEU A 1 477 ? 3.354 20.045 -2.826 1.00 74.81 477 LEU A CA 1
ATOM 3779 C C . LEU A 1 477 ? 3.300 19.577 -4.285 1.00 74.81 477 LEU A C 1
ATOM 3781 O O . LEU A 1 477 ? 3.346 20.408 -5.188 1.00 74.81 477 LEU A O 1
ATOM 3785 N N . SER A 1 478 ? 3.105 18.273 -4.507 1.00 71.62 478 SER A N 1
ATOM 3786 C CA . SER A 1 478 ? 2.938 17.659 -5.841 1.00 71.62 478 SER A CA 1
ATOM 3787 C C . SER A 1 478 ? 1.766 18.234 -6.650 1.00 71.62 478 SER A C 1
ATOM 3789 O O . SER A 1 478 ? 1.698 18.059 -7.862 1.00 71.62 478 SER A O 1
ATOM 3791 N N . ARG A 1 479 ? 0.840 18.949 -5.997 1.00 74.44 479 ARG A N 1
ATOM 3792 C CA . ARG A 1 479 ? -0.333 19.597 -6.605 1.00 74.44 479 ARG A CA 1
ATOM 3793 C C . ARG A 1 479 ? -0.246 21.132 -6.567 1.00 74.44 479 ARG A C 1
ATOM 3795 O O . ARG A 1 479 ? -1.262 21.813 -6.715 1.00 74.44 479 ARG A O 1
ATOM 3802 N N . GLY A 1 480 ? 0.956 21.686 -6.376 1.00 66.75 480 GLY A N 1
ATOM 3803 C CA . GLY A 1 480 ? 1.230 23.127 -6.425 1.00 66.75 480 GLY A CA 1
ATOM 3804 C C . GLY A 1 480 ? 0.904 23.901 -5.142 1.00 66.75 480 GLY A C 1
ATOM 3805 O O . GLY A 1 480 ? 0.693 25.114 -5.194 1.00 66.75 480 GLY A O 1
ATOM 3806 N N . MET A 1 481 ? 0.830 23.239 -3.982 1.00 70.62 481 MET A N 1
ATOM 3807 C CA . MET A 1 481 ? 0.698 23.932 -2.694 1.00 70.62 481 MET A CA 1
ATOM 3808 C C . MET A 1 481 ? 1.945 24.775 -2.398 1.00 70.62 481 MET A C 1
ATOM 3810 O O . MET A 1 481 ? 3.072 24.303 -2.519 1.00 70.62 481 MET A O 1
ATOM 3814 N N . PHE A 1 482 ? 1.742 26.014 -1.943 1.00 68.69 482 PHE A N 1
ATOM 3815 C CA . PHE A 1 482 ? 2.834 26.886 -1.506 1.00 68.69 482 PHE A CA 1
ATOM 3816 C C . PHE A 1 482 ? 3.625 26.244 -0.342 1.00 68.69 482 PHE A C 1
ATOM 3818 O O . PHE A 1 482 ? 2.990 25.883 0.655 1.00 68.69 482 PHE A O 1
ATOM 3825 N N . PRO A 1 483 ? 4.970 26.131 -0.401 1.00 64.75 483 PRO A N 1
ATOM 3826 C CA . PRO A 1 483 ? 5.731 25.283 0.521 1.00 64.75 483 PRO A CA 1
ATOM 3827 C C . PRO A 1 483 ? 5.503 25.529 2.015 1.00 64.75 483 PRO A C 1
ATOM 3829 O O . PRO A 1 483 ? 5.334 24.571 2.763 1.00 64.75 483 PRO A O 1
ATOM 3832 N N . LEU A 1 484 ? 5.385 26.785 2.461 1.00 65.00 484 LEU A N 1
ATOM 3833 C CA . LEU A 1 484 ? 5.152 27.084 3.884 1.00 65.00 484 LEU A CA 1
ATOM 3834 C C . LEU A 1 484 ? 3.777 26.612 4.400 1.00 65.00 484 LEU A C 1
ATOM 3836 O O . LEU A 1 484 ? 3.603 26.474 5.606 1.00 65.00 484 LEU A O 1
ATOM 3840 N N . LYS A 1 485 ? 2.811 26.328 3.512 1.00 68.56 485 LYS A N 1
ATOM 3841 C CA . LYS A 1 485 ? 1.525 25.691 3.865 1.00 68.56 485 LYS A CA 1
ATOM 3842 C C . LYS A 1 485 ? 1.602 24.164 3.908 1.00 68.56 485 LYS A C 1
ATOM 3844 O O . LYS A 1 485 ? 0.691 23.534 4.433 1.00 68.56 485 LYS A O 1
ATOM 3849 N N . ALA A 1 486 ? 2.668 23.580 3.367 1.00 75.50 486 ALA A N 1
ATOM 3850 C CA . ALA A 1 486 ? 2.909 22.144 3.375 1.00 75.50 486 ALA A CA 1
ATOM 3851 C C . ALA A 1 486 ? 3.816 21.689 4.530 1.00 75.50 486 ALA A C 1
ATOM 3853 O O . ALA A 1 486 ? 4.085 20.498 4.645 1.00 75.50 486 ALA A O 1
ATOM 3854 N N . PHE A 1 487 ? 4.312 22.602 5.366 1.00 80.44 487 PHE A N 1
ATOM 3855 C CA . PHE A 1 487 ? 5.271 22.308 6.430 1.00 80.44 487 PHE A CA 1
ATOM 3856 C C . PHE A 1 487 ? 4.598 22.282 7.806 1.00 80.44 487 PHE A C 1
ATOM 3858 O O . PHE A 1 487 ? 3.846 23.191 8.156 1.00 80.44 487 PHE A O 1
ATOM 3865 N N . TYR A 1 488 ? 4.884 21.239 8.589 1.00 83.31 488 TYR A N 1
ATOM 3866 C CA . TYR A 1 488 ? 4.254 20.984 9.885 1.00 83.31 488 TYR A CA 1
ATOM 3867 C C . TYR A 1 488 ? 5.297 20.599 10.940 1.00 83.31 488 TYR A C 1
ATOM 3869 O O . TYR A 1 488 ? 6.192 19.798 10.668 1.00 83.31 488 TYR A O 1
ATOM 3877 N N . TRP A 1 489 ? 5.151 21.125 12.161 1.00 80.38 489 TRP A N 1
ATOM 3878 C CA . TRP A 1 489 ? 6.135 20.984 13.243 1.00 80.38 489 TRP A CA 1
ATOM 3879 C C . TRP A 1 489 ? 5.572 20.313 14.501 1.00 80.38 489 TRP A C 1
ATOM 3881 O O . TRP A 1 489 ? 4.457 20.598 14.944 1.00 80.38 489 TRP A O 1
ATOM 3891 N N . GLY A 1 490 ? 6.405 19.477 15.121 1.00 84.25 490 GLY A N 1
ATOM 3892 C CA . GLY A 1 490 ? 6.080 18.697 16.314 1.00 84.25 490 GLY A CA 1
ATOM 3893 C C . GLY A 1 490 ? 5.074 17.568 16.061 1.00 84.25 490 GLY A C 1
ATOM 3894 O O . GLY A 1 490 ? 4.531 17.419 14.966 1.00 84.25 490 GLY A O 1
ATOM 3895 N N . GLN A 1 491 ? 4.812 16.763 17.093 1.00 92.81 491 GLN A N 1
ATOM 3896 C CA . GLN A 1 491 ? 3.844 15.663 17.018 1.00 92.81 491 GLN A CA 1
ATOM 3897 C C . GLN A 1 491 ? 2.419 16.159 16.725 1.00 92.81 491 GLN A C 1
ATOM 3899 O O . GLN A 1 491 ? 1.671 15.487 16.018 1.00 92.81 491 GLN A O 1
ATOM 3904 N N . ALA A 1 492 ? 2.048 17.341 17.232 1.00 88.56 492 ALA A N 1
ATOM 3905 C CA . ALA A 1 492 ? 0.755 17.954 16.930 1.00 88.56 492 ALA A CA 1
ATOM 3906 C C . ALA A 1 492 ? 0.619 18.273 15.430 1.00 88.56 492 ALA A C 1
ATOM 3908 O O . ALA A 1 492 ? -0.350 17.854 14.802 1.00 88.56 492 ALA A O 1
ATOM 3909 N N . GLY A 1 493 ? 1.633 18.913 14.834 1.00 88.25 493 GLY A N 1
ATOM 3910 C CA . GLY A 1 493 ? 1.647 19.207 13.401 1.00 88.25 493 GLY A CA 1
ATOM 3911 C C . GLY A 1 493 ? 1.654 17.946 12.532 1.00 88.25 493 GLY A C 1
ATOM 3912 O O . GLY A 1 493 ? 0.982 17.915 11.508 1.00 88.25 493 GLY A O 1
ATOM 3913 N N . ALA A 1 494 ? 2.355 16.883 12.943 1.00 93.69 494 ALA A N 1
ATOM 3914 C CA . ALA A 1 494 ? 2.325 15.603 12.229 1.00 93.69 494 ALA A CA 1
ATOM 3915 C C . ALA A 1 494 ? 0.923 14.964 12.225 1.00 93.69 494 ALA A C 1
ATOM 3917 O O . ALA A 1 494 ? 0.450 14.544 11.169 1.00 93.69 494 ALA A O 1
ATOM 3918 N N . ARG A 1 495 ? 0.229 14.957 13.376 1.00 96.31 495 ARG A N 1
ATOM 3919 C CA . ARG A 1 495 ? -1.179 14.524 13.472 1.00 96.31 495 ARG A CA 1
ATOM 3920 C C . ARG A 1 495 ? -2.069 15.353 12.533 1.00 96.31 495 ARG A C 1
ATOM 3922 O O . ARG A 1 495 ? -2.779 14.779 11.717 1.00 96.31 495 ARG A O 1
ATOM 3929 N N . GLU A 1 496 ? -1.983 16.686 12.579 1.00 94.50 496 GLU A N 1
ATOM 3930 C CA . GLU A 1 496 ? -2.758 17.592 11.708 1.00 94.50 496 GLU A CA 1
ATOM 3931 C C . GLU A 1 496 ? -2.507 17.350 10.205 1.00 94.50 496 GLU A C 1
ATOM 3933 O O . GLU A 1 496 ? -3.458 17.272 9.421 1.00 94.50 496 GLU A O 1
ATOM 3938 N N . ASN A 1 497 ? -1.240 17.200 9.803 1.00 94.31 497 ASN A N 1
ATOM 3939 C CA . ASN A 1 497 ? -0.823 16.926 8.425 1.00 94.31 497 ASN A CA 1
ATOM 3940 C C . ASN A 1 497 ? -1.442 15.624 7.897 1.00 94.31 497 ASN A C 1
ATOM 3942 O O . ASN A 1 497 ? -2.058 15.599 6.827 1.00 94.31 497 ASN A O 1
ATOM 3946 N N . PHE A 1 498 ? -1.304 14.539 8.661 1.00 97.00 498 PHE A N 1
ATOM 3947 C CA . PHE A 1 498 ? -1.766 13.218 8.243 1.00 97.00 498 PHE A CA 1
ATOM 3948 C C . PHE A 1 498 ? -3.303 13.155 8.231 1.00 97.00 498 PHE A C 1
ATOM 3950 O O . PHE A 1 498 ? -3.876 12.686 7.246 1.00 97.00 498 PHE A O 1
ATOM 3957 N N . THR A 1 499 ? -3.985 13.747 9.225 1.00 96.94 499 THR A N 1
ATOM 3958 C CA . THR A 1 499 ? -5.450 13.938 9.211 1.00 96.94 499 THR A CA 1
ATOM 3959 C C . THR A 1 499 ? -5.922 14.640 7.934 1.00 96.94 499 THR A C 1
ATOM 3961 O O . THR A 1 499 ? -6.912 14.213 7.337 1.00 96.94 499 THR A O 1
ATOM 3964 N N . LEU A 1 500 ? -5.236 15.697 7.482 1.00 95.12 500 LEU A N 1
ATOM 3965 C CA . LEU A 1 500 ? -5.615 16.426 6.267 1.00 95.12 500 LEU A CA 1
ATOM 3966 C C . LEU A 1 500 ? -5.406 15.594 4.992 1.00 95.12 500 LEU A C 1
ATOM 3968 O O . LEU A 1 500 ? -6.303 15.533 4.152 1.00 95.12 500 LEU A O 1
ATOM 3972 N N . GLN A 1 501 ? -4.249 14.945 4.837 1.00 94.69 501 GLN A N 1
ATOM 3973 C CA . GLN A 1 501 ? -3.942 14.170 3.627 1.00 94.69 501 GLN A CA 1
ATOM 3974 C C . GLN A 1 501 ? -4.868 12.957 3.454 1.00 94.69 501 GLN A C 1
ATOM 3976 O O . GLN A 1 501 ? -5.325 12.690 2.340 1.00 94.69 501 GLN A O 1
ATOM 3981 N N . ILE A 1 502 ? -5.190 12.267 4.553 1.00 95.88 502 ILE A N 1
ATOM 3982 C CA . ILE A 1 502 ? -6.132 11.138 4.579 1.00 95.88 502 ILE A CA 1
ATOM 3983 C C . ILE A 1 502 ? -7.557 11.615 4.258 1.00 95.88 502 ILE A C 1
ATOM 3985 O O . ILE A 1 502 ? -8.244 11.000 3.439 1.00 95.88 502 ILE A O 1
ATOM 3989 N N . ARG A 1 503 ? -7.988 12.756 4.823 1.00 95.56 503 ARG A N 1
ATOM 3990 C CA . ARG A 1 503 ? -9.290 13.369 4.506 1.00 95.56 503 ARG A CA 1
ATOM 3991 C C . ARG A 1 503 ? -9.445 13.629 3.015 1.00 95.56 503 ARG A C 1
ATOM 3993 O O . ARG A 1 503 ? -10.475 13.287 2.443 1.00 95.56 503 ARG A O 1
ATOM 4000 N N . ASN A 1 504 ? -8.427 14.214 2.387 1.00 94.62 504 ASN A N 1
ATOM 4001 C CA . ASN A 1 504 ? -8.473 14.565 0.970 1.00 94.62 504 ASN A CA 1
ATOM 4002 C C . ASN A 1 504 ? -8.698 13.340 0.068 1.00 94.62 504 ASN A C 1
ATOM 4004 O O . ASN A 1 504 ? -9.426 13.455 -0.914 1.00 94.62 504 ASN A O 1
ATOM 4008 N N . ILE A 1 505 ? -8.121 12.178 0.404 1.00 93.50 505 ILE A N 1
ATOM 4009 C CA . ILE A 1 505 ? -8.289 10.932 -0.364 1.00 93.50 505 ILE A CA 1
ATOM 4010 C C . ILE A 1 505 ? -9.735 10.429 -0.288 1.00 93.50 505 ILE A C 1
ATOM 4012 O O . ILE A 1 505 ? -10.350 10.189 -1.328 1.00 93.50 505 ILE A O 1
ATOM 4016 N N . ALA A 1 506 ? -10.303 10.327 0.917 1.00 93.38 506 ALA A N 1
ATOM 4017 C CA . ALA A 1 506 ? -11.682 9.865 1.092 1.00 93.38 506 ALA A CA 1
ATOM 4018 C C . ALA A 1 506 ? -12.716 10.882 0.570 1.00 93.38 506 ALA A C 1
ATOM 4020 O O . ALA A 1 506 ? -13.699 10.514 -0.067 1.00 93.38 506 ALA A O 1
ATOM 4021 N N . GLU A 1 507 ? -12.493 12.185 0.747 1.00 94.06 507 GLU A N 1
ATOM 4022 C CA . GLU A 1 507 ? -13.370 13.189 0.137 1.00 94.06 507 GLU A CA 1
ATOM 4023 C C . GLU A 1 507 ? -13.254 13.239 -1.391 1.00 94.06 507 GLU A C 1
ATOM 4025 O O . GLU A 1 507 ? -14.232 13.567 -2.060 1.00 94.06 507 GLU A O 1
ATOM 4030 N N . ALA A 1 508 ? -12.090 12.930 -1.971 1.00 93.38 508 ALA A N 1
ATOM 4031 C CA . ALA A 1 508 ? -11.971 12.767 -3.418 1.00 93.38 508 ALA A CA 1
ATOM 4032 C C . ALA A 1 508 ? -12.800 11.573 -3.908 1.00 93.38 508 ALA A C 1
ATOM 4034 O O . ALA A 1 508 ? -13.501 11.706 -4.911 1.00 93.38 508 ALA A O 1
ATOM 4035 N N . SER A 1 509 ? -12.816 10.451 -3.177 1.00 92.62 509 SER A N 1
ATOM 4036 C CA . SER A 1 509 ? -13.697 9.334 -3.531 1.00 92.62 509 SER A CA 1
ATOM 4037 C C . SER A 1 509 ? -15.170 9.684 -3.395 1.00 92.62 509 SER A C 1
ATOM 4039 O O . SER A 1 509 ? -15.924 9.391 -4.310 1.00 92.62 509 SER A O 1
ATOM 4041 N N . TYR A 1 510 ? -15.604 10.405 -2.360 1.00 91.56 510 TYR A N 1
ATOM 4042 C CA . TYR A 1 510 ? -17.010 10.833 -2.286 1.00 91.56 510 TYR A CA 1
ATOM 4043 C C . TYR A 1 510 ? -17.410 11.815 -3.409 1.00 91.56 510 TYR A C 1
ATOM 4045 O O . TYR A 1 510 ? -18.588 11.911 -3.748 1.00 91.56 510 TYR A O 1
ATOM 4053 N N . LYS A 1 511 ? -16.449 12.523 -4.024 1.00 91.62 511 LYS A N 1
ATOM 4054 C CA . LYS A 1 511 ? -16.679 13.415 -5.182 1.00 91.62 511 LYS A CA 1
ATOM 4055 C C . LYS A 1 511 ? -16.819 12.644 -6.498 1.00 91.62 511 LYS A C 1
ATOM 4057 O O . LYS A 1 511 ? -17.711 12.975 -7.272 1.00 91.62 511 LYS A O 1
ATOM 4062 N N . SER A 1 512 ? -15.983 11.633 -6.738 1.00 91.00 512 SER A N 1
ATOM 4063 C CA . SER A 1 512 ? -16.034 10.797 -7.953 1.00 91.00 512 SER A CA 1
ATOM 4064 C C . SER A 1 512 ? -17.070 9.666 -7.812 1.00 91.00 512 SER A C 1
ATOM 4066 O O . SER A 1 512 ? -18.052 9.582 -8.554 1.00 91.00 512 SER A O 1
ATOM 4068 N N . ILE A 1 513 ? -16.908 8.841 -6.773 1.00 90.00 513 ILE A N 1
ATOM 4069 C CA . ILE A 1 513 ? -17.694 7.635 -6.491 1.00 90.00 513 ILE A CA 1
ATOM 4070 C C . ILE A 1 513 ? -18.732 7.777 -5.358 1.00 90.00 513 ILE A C 1
ATOM 4072 O O . ILE A 1 513 ? -19.175 6.762 -4.826 1.00 90.00 513 ILE A O 1
ATOM 4076 N N . GLY A 1 514 ? -19.214 8.979 -5.023 1.00 88.88 514 GLY A N 1
ATOM 4077 C CA . GLY A 1 514 ? -20.376 9.170 -4.128 1.00 88.88 514 GL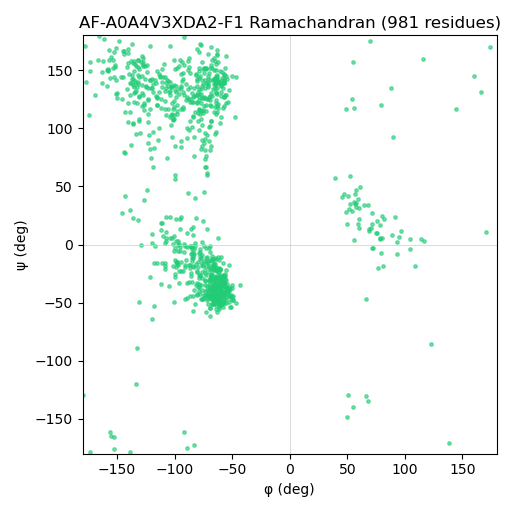Y A CA 1
ATOM 4078 C C . GLY A 1 514 ? -20.310 8.378 -2.810 1.00 88.88 514 GLY A C 1
ATOM 4079 O O . GLY A 1 514 ? -19.230 8.104 -2.307 1.00 88.88 514 GLY A O 1
ATOM 4080 N N . GLU A 1 515 ? -21.456 7.962 -2.265 1.00 86.94 515 GLU A N 1
ATOM 4081 C CA . GLU A 1 515 ? -21.554 7.209 -0.997 1.00 86.94 515 GLU A CA 1
ATOM 4082 C C . GLU A 1 515 ? -21.077 5.741 -1.107 1.00 86.94 515 GLU A C 1
ATOM 4084 O O . GLU A 1 515 ? -21.872 4.812 -0.990 1.00 86.94 515 GLU A O 1
ATOM 4089 N N . THR A 1 516 ? -19.781 5.530 -1.349 1.00 91.19 516 THR A N 1
ATOM 4090 C CA . THR A 1 516 ? -19.117 4.211 -1.381 1.00 91.19 516 THR A CA 1
ATOM 4091 C C . THR A 1 516 ? -18.237 4.043 -0.132 1.00 91.19 516 THR A C 1
ATOM 4093 O O . THR A 1 516 ? -17.569 5.009 0.241 1.00 91.19 516 THR A O 1
ATOM 4096 N N . PRO A 1 517 ? -18.186 2.870 0.533 1.00 94.25 517 PRO A N 1
ATOM 4097 C CA . PRO A 1 517 ? -17.320 2.676 1.696 1.00 94.25 517 PRO A CA 1
ATOM 4098 C C . PRO A 1 517 ? -15.842 2.841 1.350 1.00 94.25 517 PRO A C 1
ATOM 4100 O O . PRO A 1 517 ? -15.391 2.362 0.308 1.00 94.25 517 PRO A O 1
ATOM 4103 N N . VAL A 1 518 ? -15.092 3.479 2.251 1.00 96.25 518 VAL A N 1
ATOM 4104 C CA . VAL A 1 518 ? -13.648 3.702 2.116 1.00 96.25 518 VAL A CA 1
ATOM 4105 C C . VAL A 1 518 ? -12.904 2.965 3.224 1.00 96.25 518 VAL A C 1
ATOM 4107 O O . VAL A 1 518 ? -13.192 3.154 4.407 1.00 96.25 518 VAL A O 1
ATOM 4110 N N . ILE A 1 519 ? -11.921 2.161 2.833 1.00 97.81 519 ILE A N 1
ATOM 4111 C CA . ILE A 1 519 ? -10.926 1.539 3.709 1.00 97.81 519 ILE A CA 1
ATOM 4112 C C . ILE A 1 519 ? -9.550 1.970 3.204 1.00 97.81 519 ILE A C 1
ATOM 4114 O O . ILE A 1 519 ? -9.305 1.895 2.005 1.00 97.81 519 ILE A O 1
ATOM 4118 N N . ILE A 1 520 ? -8.630 2.381 4.079 1.00 98.12 520 ILE A N 1
ATOM 4119 C CA . ILE A 1 520 ? -7.223 2.488 3.669 1.00 98.12 520 ILE A CA 1
ATOM 4120 C C . ILE A 1 520 ? -6.639 1.072 3.627 1.00 98.12 520 ILE A C 1
ATOM 4122 O O . ILE A 1 520 ? -6.388 0.476 4.677 1.00 98.12 520 ILE A O 1
ATOM 4126 N N . GLY A 1 521 ? -6.495 0.521 2.417 1.00 97.31 521 GLY A N 1
ATOM 4127 C CA . GLY A 1 521 ? -6.055 -0.861 2.180 1.00 97.31 521 GLY A CA 1
ATOM 4128 C C . GLY A 1 521 ? -4.625 -1.117 2.658 1.00 97.31 521 GLY A C 1
ATOM 4129 O O . GLY A 1 521 ? -4.299 -2.208 3.134 1.00 97.31 521 GLY A O 1
ATOM 4130 N N . GLU A 1 522 ? -3.798 -0.077 2.639 1.00 97.88 522 GLU A N 1
ATOM 4131 C CA . GLU A 1 522 ? -2.425 -0.153 3.103 1.00 97.88 522 GLU A CA 1
ATOM 4132 C C . GLU A 1 522 ? -1.936 1.192 3.648 1.00 97.88 522 GLU A C 1
ATOM 4134 O O . GLU A 1 522 ? -2.090 2.241 3.014 1.00 97.88 522 GLU A O 1
ATOM 4139 N N . CYS A 1 523 ? -1.375 1.158 4.857 1.00 97.19 523 CYS A N 1
ATOM 4140 C CA . CYS A 1 523 ? -0.679 2.277 5.486 1.00 97.19 523 CYS A CA 1
ATOM 4141 C C . CYS A 1 523 ? 0.266 1.768 6.587 1.00 97.19 523 CYS A C 1
ATOM 4143 O O . CYS A 1 523 ? -0.091 0.886 7.370 1.00 97.19 523 CYS A O 1
ATOM 4145 N N . GLY A 1 524 ? 1.486 2.297 6.665 1.00 96.19 524 GLY A N 1
ATOM 4146 C CA . GLY A 1 524 ? 2.530 1.748 7.537 1.00 96.19 524 GLY A CA 1
ATOM 4147 C C . GLY A 1 524 ? 3.669 2.717 7.832 1.00 96.19 524 GLY A C 1
ATOM 4148 O O . GLY A 1 524 ? 3.719 3.828 7.303 1.00 96.19 524 GLY A O 1
ATOM 4149 N N . VAL A 1 525 ? 4.607 2.285 8.680 1.00 96.50 525 VAL A N 1
ATOM 4150 C CA . VAL A 1 525 ? 5.831 3.042 9.001 1.00 96.50 525 VAL A CA 1
ATOM 4151 C C . VAL A 1 525 ? 7.055 2.117 8.966 1.00 96.50 525 VAL A C 1
ATOM 4153 O O . VAL A 1 525 ? 6.960 0.985 9.440 1.00 96.50 525 VAL A O 1
ATOM 4156 N N . PRO A 1 526 ? 8.215 2.563 8.452 1.00 94.50 526 PRO A N 1
ATOM 4157 C CA . PRO A 1 526 ? 9.425 1.746 8.451 1.00 94.50 526 PRO A CA 1
ATOM 4158 C C . PRO A 1 526 ? 10.033 1.675 9.860 1.00 94.50 526 PRO A C 1
ATOM 4160 O O . PRO A 1 526 ? 10.440 2.689 10.426 1.00 94.50 526 PRO A O 1
ATOM 4163 N N . MET A 1 527 ? 10.143 0.480 10.437 1.00 95.31 527 MET A N 1
ATOM 4164 C CA . MET A 1 527 ? 10.765 0.267 11.750 1.00 95.31 527 MET A CA 1
ATOM 4165 C C . MET A 1 527 ? 12.271 0.525 11.743 1.00 95.31 527 MET A C 1
ATOM 4167 O O . MET A 1 527 ? 12.827 0.901 12.774 1.00 95.31 527 MET A O 1
ATOM 4171 N N . ASP A 1 528 ? 12.925 0.378 10.594 1.00 92.06 528 ASP A N 1
ATOM 4172 C CA . ASP A 1 528 ? 14.352 0.645 10.398 1.00 92.06 528 ASP A CA 1
ATOM 4173 C C . ASP A 1 528 ? 14.669 2.119 10.074 1.00 92.06 528 ASP A C 1
ATOM 4175 O O . ASP A 1 528 ? 15.797 2.456 9.693 1.00 92.06 528 ASP A O 1
ATOM 4179 N N . MET A 1 529 ? 13.695 3.015 10.280 1.00 91.25 529 MET A N 1
ATOM 4180 C CA . MET A 1 529 ? 13.873 4.458 10.135 1.00 91.25 529 MET A CA 1
ATOM 4181 C C . MET A 1 529 ? 15.017 5.028 10.991 1.00 91.25 529 MET A C 1
ATOM 4183 O O . MET A 1 529 ? 15.472 4.432 11.973 1.00 91.25 529 MET A O 1
ATOM 4187 N N . ASN A 1 530 ? 15.469 6.232 10.630 1.00 90.81 530 ASN A N 1
ATOM 4188 C CA . ASN A 1 530 ? 16.531 6.964 11.330 1.00 90.81 530 ASN A CA 1
ATOM 4189 C C . ASN A 1 530 ? 17.851 6.164 11.404 1.00 90.81 530 ASN A C 1
ATOM 4191 O O . ASN A 1 530 ? 18.606 6.254 12.374 1.00 90.81 530 ASN A O 1
ATOM 4195 N N . ARG A 1 531 ? 18.159 5.401 10.342 1.00 89.25 531 ARG A N 1
ATOM 4196 C CA . ARG A 1 531 ? 19.330 4.505 10.229 1.00 89.25 531 ARG A CA 1
ATOM 4197 C C . ARG A 1 531 ? 19.319 3.407 11.303 1.00 89.25 531 ARG A C 1
ATOM 4199 O O . ARG A 1 531 ? 20.307 3.217 12.025 1.00 89.25 531 ARG A O 1
ATOM 4206 N N . GLY A 1 532 ? 18.178 2.725 11.443 1.00 90.19 532 GLY A N 1
ATOM 4207 C CA . GLY A 1 532 ? 17.985 1.607 12.371 1.00 90.19 532 GLY A CA 1
ATOM 4208 C C . GLY A 1 532 ? 18.278 1.958 13.831 1.00 90.19 532 GLY A C 1
ATOM 4209 O O . GLY A 1 532 ? 18.852 1.144 14.553 1.00 90.19 532 GLY A O 1
ATOM 4210 N N . GLU A 1 533 ? 17.975 3.187 14.265 1.00 92.50 533 GLU A N 1
ATOM 4211 C CA . GLU A 1 533 ? 18.280 3.639 15.631 1.00 92.50 533 GLU A CA 1
ATOM 4212 C C . GLU A 1 533 ? 17.598 2.763 16.682 1.00 92.50 533 GLU A C 1
ATOM 4214 O O . GLU A 1 533 ? 18.289 2.227 17.548 1.00 92.50 533 GLU A O 1
ATOM 4219 N N . GLY A 1 534 ? 16.292 2.525 16.532 1.00 93.50 534 GLY A N 1
ATOM 4220 C CA . GLY A 1 534 ? 15.500 1.743 17.484 1.00 93.50 534 GLY A CA 1
ATOM 4221 C C . GLY A 1 534 ? 15.958 0.294 17.657 1.00 93.50 534 GLY A C 1
ATOM 4222 O O . GLY A 1 534 ? 15.853 -0.239 18.756 1.00 93.50 534 GLY A O 1
ATOM 4223 N N . PHE A 1 535 ? 16.562 -0.331 16.640 1.00 93.00 535 PHE A N 1
ATOM 4224 C CA . PHE A 1 535 ? 17.146 -1.673 16.788 1.00 93.00 535 PHE A CA 1
ATOM 4225 C C . PHE A 1 535 ? 18.407 -1.665 17.660 1.00 93.00 535 PHE A C 1
ATOM 4227 O O . PHE A 1 535 ? 18.639 -2.593 18.429 1.00 93.00 535 PHE A O 1
ATOM 4234 N N . ARG A 1 536 ? 19.221 -0.604 17.566 1.00 92.69 536 ARG A N 1
ATOM 4235 C CA . ARG A 1 536 ? 20.481 -0.464 18.317 1.00 92.69 536 ARG A CA 1
ATOM 4236 C C . ARG A 1 536 ? 20.271 0.022 19.749 1.00 92.69 536 ARG A C 1
ATOM 4238 O O . ARG A 1 536 ? 21.037 -0.353 20.629 1.00 92.69 536 ARG A O 1
ATOM 4245 N N . THR A 1 537 ? 19.286 0.889 19.974 1.00 93.69 537 THR A N 1
ATOM 4246 C CA . THR A 1 537 ? 19.006 1.505 21.285 1.00 93.69 537 THR A CA 1
ATOM 4247 C C . THR A 1 537 ? 17.877 0.817 22.049 1.00 93.69 537 THR A C 1
ATOM 4249 O O . THR A 1 537 ? 17.717 1.067 23.241 1.00 93.69 537 THR A O 1
ATOM 4252 N N . ASN A 1 538 ? 17.085 -0.022 21.373 1.00 93.50 538 ASN A N 1
ATOM 4253 C CA . ASN A 1 538 ? 15.778 -0.507 21.823 1.00 93.50 538 ASN A CA 1
ATOM 4254 C C . ASN A 1 538 ? 14.736 0.615 22.067 1.00 93.50 538 ASN A C 1
ATOM 4256 O O . ASN A 1 538 ? 13.693 0.365 22.670 1.00 93.50 538 ASN A O 1
ATOM 4260 N N . ASP A 1 539 ? 14.996 1.839 21.588 1.00 94.25 539 ASP A N 1
ATOM 4261 C CA . ASP A 1 539 ? 14.089 2.989 21.668 1.00 94.25 539 ASP A CA 1
ATOM 4262 C C . ASP A 1 539 ? 13.408 3.241 20.315 1.00 94.25 539 ASP A C 1
ATOM 4264 O O . ASP A 1 539 ? 13.987 3.806 19.387 1.00 94.25 539 ASP A O 1
ATOM 4268 N N . PHE A 1 540 ? 12.143 2.833 20.223 1.00 95.69 540 PHE A N 1
ATOM 4269 C CA . PHE A 1 540 ? 11.302 2.994 19.037 1.00 95.69 540 PHE A CA 1
ATOM 4270 C C . PHE A 1 540 ? 10.433 4.268 19.079 1.00 95.69 540 PHE A C 1
ATOM 4272 O O . PHE A 1 540 ? 9.383 4.323 18.437 1.00 95.69 540 PHE A O 1
ATOM 4279 N N . THR A 1 541 ? 10.818 5.302 19.840 1.00 94.75 541 THR A N 1
ATOM 4280 C CA . THR A 1 541 ? 10.009 6.527 20.021 1.00 94.75 541 THR A CA 1
ATOM 4281 C C . THR A 1 541 ? 9.589 7.182 18.700 1.00 94.75 541 THR A C 1
ATOM 4283 O O . THR A 1 541 ? 8.456 7.654 18.594 1.00 94.75 541 THR A O 1
ATOM 4286 N N . TRP A 1 542 ? 10.448 7.209 17.676 1.00 95.06 542 TRP A N 1
ATOM 4287 C CA . TRP A 1 542 ? 10.117 7.834 16.386 1.00 95.06 542 TRP A CA 1
ATOM 4288 C C . TRP A 1 542 ? 9.110 7.018 15.569 1.00 95.06 542 TRP A C 1
ATOM 4290 O O . TRP A 1 542 ? 8.166 7.586 15.023 1.00 95.06 542 TRP A O 1
ATOM 4300 N N . GLN A 1 543 ? 9.245 5.693 15.583 1.00 97.31 543 GLN A N 1
ATOM 4301 C CA . GLN A 1 543 ? 8.309 4.735 15.001 1.00 97.31 543 GLN A CA 1
ATOM 4302 C C . GLN A 1 543 ? 6.944 4.847 15.700 1.00 97.31 543 GLN A C 1
ATOM 4304 O O . GLN A 1 543 ? 5.919 5.011 15.037 1.00 97.31 543 GLN A O 1
ATOM 4309 N N . SER A 1 544 ? 6.932 4.862 17.040 1.00 97.56 544 SER A N 1
ATOM 4310 C CA . SER A 1 544 ? 5.726 5.072 17.851 1.00 97.56 544 SER A CA 1
ATOM 4311 C C . SER A 1 544 ? 5.042 6.402 17.533 1.00 97.56 544 SER A C 1
ATOM 4313 O O . SER A 1 544 ? 3.817 6.441 17.430 1.00 97.56 544 SER A O 1
ATOM 4315 N N . LYS A 1 545 ? 5.809 7.486 17.358 1.00 97.25 545 LYS A N 1
ATOM 4316 C CA . LYS A 1 545 ? 5.294 8.815 16.993 1.00 97.25 545 LYS A CA 1
ATOM 4317 C C . LYS A 1 545 ? 4.688 8.852 15.592 1.00 97.25 545 LYS A C 1
ATOM 4319 O O . LYS A 1 545 ? 3.593 9.385 15.43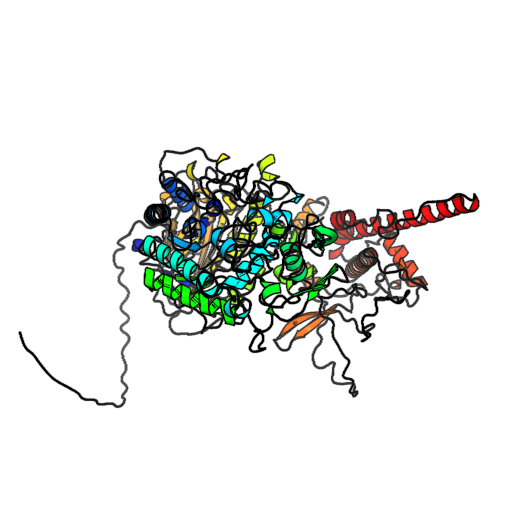1 1.00 97.25 545 LYS A O 1
ATOM 4324 N N . MET A 1 546 ? 5.366 8.291 14.592 1.00 97.88 546 MET A N 1
ATOM 4325 C CA . MET A 1 546 ? 4.867 8.267 13.213 1.00 97.88 546 MET A CA 1
ATOM 4326 C C . MET A 1 546 ? 3.587 7.422 13.106 1.00 97.88 546 MET A C 1
ATOM 4328 O O . MET A 1 546 ? 2.598 7.873 12.531 1.00 97.88 546 MET A O 1
ATOM 4332 N N . MET A 1 547 ? 3.570 6.246 13.747 1.00 98.25 547 MET A N 1
ATOM 4333 C CA . MET A 1 547 ? 2.398 5.364 13.824 1.00 98.25 547 MET A CA 1
ATOM 4334 C C . MET A 1 547 ? 1.227 6.032 14.564 1.00 98.25 547 MET A C 1
ATOM 4336 O O . MET A 1 547 ? 0.089 5.972 14.104 1.00 98.25 547 MET A O 1
ATOM 4340 N N . ASP A 1 548 ? 1.495 6.725 15.678 1.00 98.12 548 ASP A N 1
ATOM 4341 C CA . ASP A 1 548 ? 0.484 7.503 16.403 1.00 98.12 548 ASP A CA 1
ATOM 4342 C C . ASP A 1 548 ? -0.108 8.621 15.539 1.00 98.12 548 ASP A C 1
ATOM 4344 O O . ASP A 1 548 ? -1.328 8.770 15.506 1.00 98.12 548 ASP A O 1
ATOM 4348 N N . ALA A 1 549 ? 0.719 9.383 14.818 1.00 98.19 549 ALA A N 1
ATOM 4349 C CA . ALA A 1 549 ? 0.238 10.439 13.932 1.00 98.19 549 ALA A CA 1
ATOM 4350 C C . ALA A 1 549 ? -0.653 9.873 12.814 1.00 98.19 549 ALA A C 1
ATOM 4352 O O . ALA A 1 549 ? -1.716 10.429 12.537 1.00 98.19 549 ALA A O 1
ATOM 4353 N N . MET A 1 550 ? -0.257 8.742 12.220 1.00 98.25 550 MET A N 1
ATOM 4354 C CA . MET A 1 550 ? -0.996 8.088 11.138 1.00 98.25 550 MET A CA 1
ATOM 4355 C C . MET A 1 550 ? -2.350 7.562 11.614 1.00 98.25 550 MET A C 1
ATOM 4357 O O . MET A 1 550 ? -3.379 7.895 11.025 1.00 98.25 550 MET A O 1
ATOM 4361 N N . ILE A 1 551 ? -2.378 6.791 12.705 1.00 98.44 551 ILE A N 1
ATOM 4362 C CA . ILE A 1 551 ? -3.636 6.226 13.203 1.00 98.44 551 ILE A CA 1
ATOM 4363 C C . ILE A 1 551 ? -4.540 7.316 13.795 1.00 98.44 551 ILE A C 1
ATOM 4365 O O . ILE A 1 551 ? -5.750 7.247 13.606 1.00 98.44 551 ILE A O 1
ATOM 4369 N N . THR A 1 552 ? -3.985 8.382 14.385 1.00 98.25 552 THR A N 1
ATOM 4370 C CA . THR A 1 552 ? -4.776 9.574 14.754 1.00 98.25 552 THR A CA 1
ATOM 4371 C C . THR A 1 552 ? -5.445 10.201 13.521 1.00 98.25 552 THR A C 1
ATOM 4373 O O . THR A 1 552 ? -6.613 10.579 13.585 1.00 98.25 552 THR A O 1
ATOM 4376 N N . GLY A 1 553 ? -4.751 10.256 12.377 1.00 97.69 553 GLY A N 1
ATOM 4377 C CA . GLY A 1 553 ? -5.307 10.752 11.114 1.00 97.69 553 GLY A CA 1
ATOM 4378 C C . GLY A 1 553 ? -6.423 9.886 10.523 1.00 97.69 553 GLY A C 1
ATOM 4379 O O . GLY A 1 553 ? -7.373 10.416 9.944 1.00 97.69 553 GLY A O 1
ATOM 4380 N N . LEU A 1 554 ? -6.353 8.568 10.713 1.00 97.81 554 LEU A N 1
ATOM 4381 C CA . LEU A 1 554 ? -7.423 7.625 10.359 1.00 97.81 554 LEU A CA 1
ATOM 4382 C C . LEU A 1 554 ? -8.623 7.777 11.313 1.00 97.81 554 LEU A C 1
ATOM 4384 O O . LEU A 1 554 ? -9.768 7.878 10.872 1.00 97.81 554 LEU A O 1
ATOM 4388 N N . GLU A 1 555 ? -8.351 7.889 12.616 1.00 97.00 555 GLU A N 1
ATOM 4389 C CA . GLU A 1 555 ? -9.330 8.077 13.696 1.00 97.00 555 GLU A CA 1
ATOM 4390 C C . GLU A 1 555 ? -10.144 9.366 13.546 1.00 97.00 555 GLU A C 1
ATOM 4392 O O . GLU A 1 555 ? -11.374 9.324 13.582 1.00 97.00 555 GLU A O 1
ATOM 4397 N N . HIS A 1 556 ? -9.479 10.499 13.304 1.00 95.88 556 HIS A N 1
ATOM 4398 C CA . HIS A 1 556 ? -10.115 11.813 13.123 1.00 95.88 556 HIS A CA 1
ATOM 4399 C C . HIS A 1 556 ? -10.982 11.917 11.864 1.00 95.88 556 HIS A C 1
ATOM 4401 O O . HIS A 1 556 ? -11.784 12.845 11.755 1.00 95.88 556 HIS A O 1
ATOM 4407 N N . ASN A 1 557 ? -10.828 10.992 10.916 1.00 96.38 557 ASN A N 1
ATOM 4408 C CA . ASN A 1 557 ? -11.650 10.905 9.709 1.00 96.38 557 ASN A CA 1
ATOM 4409 C C . ASN A 1 557 ? -12.616 9.707 9.717 1.00 96.38 557 ASN A C 1
ATOM 4411 O O . ASN A 1 557 ? -13.364 9.547 8.756 1.00 96.38 557 ASN A O 1
ATOM 4415 N N . LEU A 1 558 ? -12.635 8.901 10.789 1.00 95.56 558 LEU A N 1
ATOM 4416 C CA . LEU A 1 558 ? -13.501 7.724 10.958 1.00 95.56 558 LEU A CA 1
ATOM 4417 C C . LEU A 1 558 ? -13.345 6.665 9.845 1.00 95.56 558 LEU A C 1
ATOM 4419 O O . LEU A 1 558 ? -14.304 5.978 9.496 1.00 95.56 558 LEU A O 1
ATOM 4423 N N . ILE A 1 559 ? -12.138 6.526 9.289 1.00 95.12 559 ILE A N 1
ATOM 4424 C CA . ILE A 1 559 ? -11.844 5.586 8.196 1.00 95.12 559 ILE A CA 1
ATOM 4425 C C . ILE A 1 559 ? -11.274 4.278 8.764 1.00 95.12 559 ILE A C 1
ATOM 4427 O O . ILE A 1 559 ? -10.381 4.295 9.614 1.00 95.12 559 ILE A O 1
ATOM 4431 N N . GLY A 1 560 ? -11.789 3.141 8.286 1.00 97.31 560 GLY A N 1
ATOM 4432 C CA . GLY A 1 560 ? -11.239 1.813 8.579 1.00 97.31 560 GLY A CA 1
ATOM 4433 C C . GLY A 1 560 ? -9.968 1.526 7.776 1.00 97.31 560 GLY A C 1
ATOM 4434 O O . GLY A 1 560 ? -9.733 2.144 6.740 1.00 97.31 560 GLY A O 1
ATOM 4435 N N . TYR A 1 561 ? -9.116 0.616 8.247 1.00 98.50 561 TYR A N 1
ATOM 4436 C CA . TYR A 1 561 ? -7.778 0.442 7.670 1.00 98.50 561 TYR A CA 1
ATOM 4437 C C . TYR A 1 561 ? -7.156 -0.936 7.914 1.00 98.50 561 TYR A C 1
ATOM 4439 O O . TYR A 1 561 ? -7.490 -1.624 8.885 1.00 98.50 561 TYR A O 1
ATOM 4447 N N . THR A 1 562 ? -6.182 -1.285 7.073 1.00 98.50 562 THR A N 1
ATOM 4448 C CA . THR A 1 562 ? -5.308 -2.458 7.212 1.00 98.50 562 THR A CA 1
ATOM 4449 C C . THR A 1 562 ? -3.836 -2.032 7.226 1.00 98.50 562 THR A C 1
ATOM 4451 O O . THR A 1 562 ? -3.299 -1.534 6.241 1.00 98.50 562 THR A O 1
ATOM 4454 N N . LEU A 1 563 ? -3.168 -2.201 8.372 1.00 98.44 563 LEU A N 1
ATOM 4455 C CA . LEU A 1 563 ? -1.800 -1.713 8.597 1.00 98.44 563 LEU A CA 1
ATOM 4456 C C . LEU A 1 563 ? -0.740 -2.546 7.855 1.00 98.44 563 LEU A C 1
ATOM 4458 O O . LEU A 1 563 ? -0.820 -3.778 7.836 1.00 98.44 563 LEU A O 1
ATOM 4462 N N . TRP A 1 564 ? 0.287 -1.882 7.318 1.00 97.44 564 TRP A N 1
ATOM 4463 C CA . TRP A 1 564 ? 1.493 -2.486 6.741 1.00 97.44 564 TRP A CA 1
ATOM 4464 C C . TRP A 1 564 ? 2.653 -2.495 7.755 1.00 97.44 564 TRP A C 1
ATOM 4466 O O . TRP A 1 564 ? 3.113 -1.435 8.179 1.00 97.44 564 TRP A O 1
ATOM 4476 N N . SER A 1 565 ? 3.138 -3.653 8.206 1.00 93.06 565 SER A N 1
ATOM 4477 C CA . SER A 1 565 ? 2.565 -4.996 7.995 1.00 93.06 565 SER A CA 1
ATOM 4478 C C . SER A 1 565 ? 2.649 -5.887 9.234 1.00 93.06 565 SER A C 1
ATOM 4480 O O . SER A 1 565 ? 3.337 -5.590 10.209 1.00 93.06 565 SER A O 1
ATOM 4482 N N . TYR A 1 566 ? 1.940 -7.013 9.202 1.00 97.25 566 TYR A N 1
ATOM 4483 C CA . TYR A 1 566 ? 2.219 -8.126 10.097 1.00 97.25 566 TYR A CA 1
ATOM 4484 C C . TYR A 1 566 ? 2.973 -9.192 9.302 1.00 97.25 566 TYR A C 1
ATOM 4486 O O . TYR A 1 566 ? 2.351 -10.024 8.647 1.00 97.25 566 TYR A O 1
ATOM 4494 N N . ASN A 1 567 ? 4.307 -9.158 9.317 1.00 96.44 567 ASN A N 1
ATOM 4495 C CA . ASN A 1 567 ? 5.135 -10.224 8.746 1.00 96.44 567 ASN A CA 1
ATOM 4496 C C . ASN A 1 567 ? 5.655 -11.125 9.890 1.00 96.44 567 ASN A C 1
ATOM 4498 O O . ASN A 1 567 ? 6.382 -10.621 10.748 1.00 96.44 567 ASN A O 1
ATOM 4502 N N . PRO A 1 568 ? 5.272 -12.419 9.935 1.00 94.56 568 PRO A N 1
ATOM 4503 C CA . PRO A 1 568 ? 5.636 -13.347 11.011 1.00 94.56 568 PRO A CA 1
ATOM 4504 C C . PRO A 1 568 ? 7.101 -13.796 10.971 1.00 94.56 568 PRO A C 1
ATOM 4506 O O . PRO A 1 568 ? 7.644 -14.149 12.014 1.00 94.56 568 PRO A O 1
ATOM 4509 N N . ASP A 1 569 ? 7.733 -13.759 9.797 1.00 92.75 569 ASP A N 1
ATOM 4510 C CA . ASP A 1 569 ? 9.137 -14.131 9.610 1.00 92.75 569 ASP A CA 1
ATOM 4511 C C . ASP A 1 569 ? 10.084 -12.945 9.785 1.00 92.75 569 ASP A C 1
ATOM 4513 O O . ASP A 1 569 ? 11.287 -13.136 9.921 1.00 92.75 569 ASP A O 1
ATOM 4517 N N . ASN A 1 570 ? 9.556 -11.718 9.812 1.00 94.75 570 ASN A N 1
ATOM 4518 C CA . ASN A 1 570 ? 10.373 -10.517 9.908 1.00 94.75 570 ASN A CA 1
ATOM 4519 C C . ASN A 1 570 ? 11.155 -10.450 11.225 1.00 94.75 570 ASN A C 1
ATOM 4521 O O . ASN A 1 570 ? 10.622 -10.763 12.290 1.00 94.75 570 ASN A O 1
ATOM 4525 N N . ASP A 1 571 ? 12.390 -9.955 11.160 1.00 92.69 571 ASP A N 1
ATOM 4526 C CA . ASP A 1 571 ? 13.190 -9.642 12.341 1.00 92.69 571 ASP A CA 1
ATOM 4527 C C . ASP A 1 571 ? 13.949 -8.305 12.226 1.00 92.69 571 ASP A C 1
ATOM 4529 O O . ASP A 1 571 ? 13.943 -7.623 11.199 1.00 92.69 571 ASP A O 1
ATOM 4533 N N . ASP A 1 572 ? 14.576 -7.891 13.328 1.00 91.31 572 ASP A N 1
ATOM 4534 C CA . ASP A 1 572 ? 15.318 -6.631 13.460 1.00 91.31 572 ASP A CA 1
ATOM 4535 C C . ASP A 1 572 ? 16.591 -6.527 12.585 1.00 91.31 572 ASP A C 1
ATOM 4537 O O . ASP A 1 572 ? 17.066 -5.416 12.346 1.00 91.31 572 ASP A O 1
ATOM 4541 N N . ALA A 1 573 ? 17.168 -7.644 12.131 1.00 87.88 573 ALA A N 1
ATOM 4542 C CA . ALA A 1 573 ? 18.420 -7.697 11.372 1.00 87.88 573 ALA A CA 1
ATOM 4543 C C . ALA A 1 573 ? 18.186 -7.869 9.863 1.00 87.88 573 ALA A C 1
ATOM 4545 O O . ALA A 1 573 ? 18.740 -7.111 9.064 1.00 87.88 573 ALA A O 1
ATOM 4546 N N . SER A 1 574 ? 17.360 -8.843 9.483 1.00 85.44 574 SER A N 1
ATOM 4547 C CA . SER A 1 574 ? 17.057 -9.207 8.095 1.00 85.44 574 SER A CA 1
ATOM 4548 C C . SER A 1 574 ? 15.850 -8.466 7.521 1.00 85.44 574 SER A C 1
ATOM 4550 O O . SER A 1 574 ? 15.707 -8.389 6.303 1.00 85.44 574 SER A O 1
ATOM 4552 N N . GLY A 1 575 ? 14.993 -7.877 8.357 1.00 91.44 575 GLY A N 1
ATOM 4553 C CA . GLY A 1 575 ? 13.789 -7.215 7.869 1.00 91.44 575 GLY A CA 1
ATOM 4554 C C . GLY A 1 575 ? 12.788 -8.214 7.300 1.00 91.44 575 GLY A C 1
ATOM 4555 O O . GLY A 1 575 ? 12.475 -9.205 7.945 1.00 91.44 575 GLY A O 1
ATOM 4556 N N . ASP A 1 576 ? 12.209 -7.915 6.143 1.00 88.38 576 ASP A N 1
ATOM 4557 C CA . ASP A 1 576 ? 11.122 -8.674 5.516 1.00 88.38 576 ASP A CA 1
ATOM 4558 C C . ASP A 1 576 ? 11.555 -9.849 4.628 1.00 88.38 576 ASP A C 1
ATOM 4560 O O . ASP A 1 576 ? 10.682 -10.549 4.119 1.00 88.38 576 ASP A O 1
ATOM 4564 N N . TYR A 1 577 ? 12.866 -10.076 4.476 1.00 86.06 577 TYR A N 1
ATOM 4565 C CA . TYR A 1 577 ? 13.461 -11.083 3.585 1.00 86.06 577 TYR A CA 1
ATOM 4566 C C . TYR A 1 577 ? 13.132 -10.910 2.089 1.00 86.06 577 TYR A C 1
ATOM 4568 O O . TYR A 1 577 ? 13.250 -11.867 1.327 1.00 86.06 577 TYR A O 1
ATOM 4576 N N . TRP A 1 578 ? 12.757 -9.702 1.649 1.00 88.94 578 TRP A N 1
ATOM 4577 C CA . TRP A 1 578 ? 12.394 -9.435 0.252 1.00 88.94 578 TRP A CA 1
ATOM 4578 C C . TRP A 1 578 ? 13.287 -8.386 -0.424 1.00 88.94 578 TRP A C 1
ATOM 4580 O O . TRP A 1 578 ? 14.005 -8.716 -1.361 1.00 88.94 578 TRP A O 1
ATOM 4590 N N . ASN A 1 579 ? 13.272 -7.135 0.048 1.00 87.25 579 ASN A N 1
ATOM 4591 C CA . ASN A 1 579 ? 14.021 -6.020 -0.566 1.00 87.25 579 ASN A CA 1
ATOM 4592 C C . ASN A 1 579 ? 14.829 -5.200 0.463 1.00 87.25 579 ASN A C 1
ATOM 4594 O O . ASN A 1 579 ? 15.190 -4.042 0.229 1.00 87.25 579 ASN A O 1
ATOM 4598 N N . GLY A 1 580 ? 15.111 -5.795 1.626 1.00 84.44 580 GLY A N 1
ATOM 4599 C CA . GLY A 1 580 ? 15.808 -5.136 2.732 1.00 84.44 580 GLY A CA 1
ATOM 4600 C C . GLY A 1 580 ? 14.956 -4.084 3.448 1.00 84.44 580 GLY A C 1
ATOM 4601 O O . GLY A 1 580 ? 15.489 -3.118 4.007 1.00 84.44 580 GLY A O 1
ATOM 4602 N N . GLU A 1 581 ? 13.632 -4.243 3.426 1.00 88.12 581 GLU A N 1
ATOM 4603 C CA . GLU A 1 581 ? 12.704 -3.373 4.144 1.00 88.12 581 GLU A CA 1
ATOM 4604 C C . GLU A 1 581 ? 12.320 -3.951 5.505 1.00 88.12 581 GLU A C 1
ATOM 4606 O O . GLU A 1 581 ? 12.444 -5.144 5.765 1.00 88.12 581 GLU A O 1
ATOM 4611 N N . ASN A 1 582 ? 11.854 -3.100 6.421 1.00 93.12 582 ASN A N 1
ATOM 4612 C CA . ASN A 1 582 ? 11.391 -3.550 7.728 1.00 93.12 582 ASN A CA 1
ATOM 4613 C C . ASN A 1 582 ? 10.176 -2.728 8.170 1.00 93.12 582 ASN A C 1
ATOM 4615 O O . ASN A 1 582 ? 10.299 -1.803 8.964 1.00 93.12 582 ASN A O 1
ATOM 4619 N N . PHE A 1 583 ? 9.000 -3.049 7.627 1.00 94.56 583 PHE A N 1
ATOM 4620 C CA . PHE A 1 583 ? 7.724 -2.408 7.990 1.00 94.56 583 PHE A CA 1
ATOM 4621 C C . PHE A 1 583 ? 6.931 -3.152 9.060 1.00 94.56 583 PHE A C 1
ATOM 4623 O O . PHE A 1 583 ? 5.998 -2.592 9.635 1.00 94.56 583 PHE A O 1
ATOM 4630 N N . SER A 1 584 ? 7.274 -4.413 9.329 1.00 96.25 584 SER A N 1
ATOM 4631 C CA . SER A 1 584 ? 6.524 -5.194 10.303 1.00 96.25 584 SER A CA 1
ATOM 4632 C C . SER A 1 584 ? 6.647 -4.559 11.682 1.00 96.25 584 SER A C 1
ATOM 4634 O O . SER A 1 584 ? 7.755 -4.231 12.087 1.00 96.25 584 SER A O 1
ATOM 4636 N N . TRP A 1 585 ? 5.568 -4.408 12.453 1.00 96.31 585 TRP A N 1
ATOM 4637 C CA . TRP A 1 585 ? 5.734 -4.142 13.893 1.00 96.31 585 TRP A CA 1
ATOM 4638 C C . TRP A 1 585 ? 5.960 -5.442 14.676 1.00 96.31 585 TRP A C 1
ATOM 4640 O O . TRP A 1 585 ? 6.530 -5.400 15.761 1.00 96.31 585 TRP A O 1
ATOM 4650 N N . PHE A 1 586 ? 5.615 -6.613 14.133 1.00 96.50 586 PHE A N 1
ATOM 4651 C CA . PHE A 1 586 ? 5.975 -7.905 14.729 1.00 96.50 586 PHE A CA 1
ATOM 4652 C C . PHE A 1 586 ? 7.401 -8.316 14.331 1.00 96.50 586 PHE A C 1
ATOM 4654 O O . PHE A 1 586 ? 7.767 -8.169 13.169 1.00 96.50 586 PHE A O 1
ATOM 4661 N N . SER A 1 587 ? 8.213 -8.790 15.277 1.00 95.56 587 SER A N 1
ATOM 4662 C CA . SER A 1 587 ? 9.585 -9.273 15.061 1.00 95.56 587 SER A CA 1
ATOM 4663 C C . SER A 1 587 ? 9.756 -10.662 15.680 1.00 95.56 587 SER A C 1
ATOM 4665 O O . SER A 1 587 ? 9.617 -10.817 16.898 1.00 95.56 587 SER A O 1
ATOM 4667 N N . ARG A 1 588 ? 10.075 -11.675 14.865 1.00 93.50 588 ARG A N 1
ATOM 4668 C CA . ARG A 1 588 ? 10.218 -13.080 15.283 1.00 93.50 588 ARG A CA 1
ATOM 4669 C C . ARG A 1 588 ? 11.320 -13.253 16.328 1.00 93.50 588 ARG A C 1
ATOM 4671 O O . ARG A 1 588 ? 11.131 -13.980 17.298 1.00 93.50 588 ARG A O 1
ATOM 4678 N N . SER A 1 589 ? 12.425 -12.512 16.203 1.00 92.44 589 SER A N 1
ATOM 4679 C CA . SER A 1 589 ? 13.540 -12.530 17.168 1.00 92.44 589 SER A CA 1
ATOM 4680 C C . SER A 1 589 ? 13.192 -11.944 18.544 1.00 92.44 589 SER A C 1
ATOM 4682 O O . SER A 1 589 ? 13.938 -12.141 19.504 1.00 92.44 589 SER A O 1
ATOM 4684 N N . ARG A 1 590 ? 12.049 -11.252 18.661 1.00 91.56 590 ARG A N 1
ATOM 4685 C CA . ARG A 1 590 ? 11.512 -10.675 19.905 1.00 91.56 590 ARG A CA 1
ATOM 4686 C C . ARG A 1 590 ? 10.349 -11.483 20.495 1.00 91.56 590 ARG A C 1
ATOM 4688 O O . ARG A 1 590 ? 9.737 -11.026 21.460 1.00 91.56 590 ARG A O 1
ATOM 4695 N N . SER A 1 591 ? 10.024 -12.639 19.916 1.00 89.25 591 SER A N 1
ATOM 4696 C CA . SER A 1 591 ? 8.972 -13.547 20.383 1.00 89.25 591 SER A CA 1
ATOM 4697 C C . SER A 1 591 ? 9.583 -14.829 20.940 1.00 89.25 591 SER A C 1
ATOM 4699 O O . SER A 1 591 ? 10.505 -15.389 20.344 1.00 89.25 591 SER A O 1
ATOM 4701 N N . HIS A 1 592 ? 9.052 -15.351 22.045 1.00 79.62 592 HIS A N 1
ATOM 4702 C CA . HIS A 1 592 ? 9.348 -16.713 22.479 1.00 79.62 592 HIS A CA 1
ATOM 4703 C C . HIS A 1 592 ? 8.164 -17.625 22.132 1.00 79.62 592 HIS A C 1
ATOM 4705 O O . HIS A 1 592 ? 7.009 -17.253 22.304 1.00 79.62 592 HIS A O 1
ATOM 4711 N N . SER A 1 593 ? 8.440 -18.819 21.592 1.00 64.25 593 SER A N 1
ATOM 4712 C CA . SER A 1 593 ? 7.403 -19.774 21.162 1.00 64.25 593 SER A CA 1
ATOM 4713 C C . SER A 1 593 ? 6.529 -20.195 22.351 1.00 64.25 593 SER A C 1
ATOM 4715 O O . SER A 1 593 ? 6.940 -21.039 23.158 1.00 64.25 593 SER A O 1
ATOM 4717 N N . SER A 1 594 ? 5.306 -19.670 22.438 1.00 55.25 594 SER A N 1
ATOM 4718 C CA . SER A 1 594 ? 4.414 -19.898 23.574 1.00 55.25 594 SER A CA 1
ATOM 4719 C C . SER A 1 594 ? 3.376 -20.982 23.269 1.00 55.25 594 SER A C 1
ATOM 4721 O O . SER A 1 594 ? 2.228 -20.711 22.930 1.00 55.25 594 SER A O 1
ATOM 4723 N N . LYS A 1 595 ? 3.748 -22.256 23.470 1.00 58.66 595 LYS A N 1
ATOM 4724 C CA . LYS A 1 595 ? 2.763 -23.355 23.529 1.00 58.66 595 LYS A CA 1
ATOM 4725 C C . LYS A 1 595 ? 1.912 -23.201 24.794 1.00 58.66 595 LYS A C 1
ATOM 4727 O O . LYS A 1 595 ? 2.234 -23.773 25.834 1.00 58.66 595 LYS A O 1
ATOM 4732 N N . GLY A 1 596 ? 0.865 -22.384 24.715 1.00 69.69 596 GLY A N 1
ATOM 4733 C CA . GLY A 1 596 ? 0.107 -21.912 25.871 1.00 69.69 596 GLY A CA 1
ATOM 4734 C C . GLY A 1 596 ? -1.347 -21.557 25.568 1.00 69.69 596 GLY A C 1
ATOM 4735 O O . GLY A 1 596 ? -1.911 -21.944 24.547 1.00 69.69 596 GLY A O 1
ATOM 4736 N N . ASN A 1 597 ? -1.967 -20.844 26.509 1.00 86.50 597 ASN A N 1
ATOM 4737 C CA . ASN A 1 597 ? -3.343 -20.375 26.382 1.00 86.50 597 ASN A CA 1
ATOM 4738 C C . ASN A 1 597 ? -3.439 -19.250 25.327 1.00 86.50 597 ASN A C 1
ATOM 4740 O O . ASN A 1 597 ? -2.587 -18.367 25.286 1.00 86.50 597 ASN A O 1
ATOM 4744 N N . LEU A 1 598 ? -4.490 -19.279 24.503 1.00 92.31 598 LEU A N 1
ATOM 4745 C CA . LEU A 1 598 ? -4.763 -18.321 23.425 1.00 92.31 598 LEU A CA 1
ATOM 4746 C C . LEU A 1 598 ? -5.840 -17.275 23.791 1.00 92.31 598 LEU A C 1
ATOM 4748 O O . LEU A 1 598 ? -6.269 -16.500 22.930 1.00 92.31 598 LEU A O 1
ATOM 4752 N N . ASP A 1 599 ? -6.313 -17.258 25.040 1.00 91.31 599 ASP A N 1
ATOM 4753 C CA . ASP A 1 599 ? -7.281 -16.275 25.543 1.00 91.31 599 ASP A CA 1
ATOM 4754 C C . ASP A 1 599 ? -6.792 -14.829 25.375 1.00 91.31 599 ASP A C 1
ATOM 4756 O O . ASP A 1 599 ? -5.612 -14.519 25.537 1.00 91.31 599 ASP A O 1
ATOM 4760 N N . GLN A 1 600 ? -7.722 -13.903 25.109 1.00 91.88 600 GLN A N 1
ATOM 4761 C CA . GLN A 1 600 ? -7.379 -12.503 24.827 1.00 91.88 600 GLN A CA 1
ATOM 4762 C C . GLN A 1 600 ? -6.644 -11.798 25.976 1.00 91.88 600 GLN A C 1
ATOM 4764 O O . GLN A 1 600 ? -5.985 -10.792 25.730 1.00 91.88 600 GLN A O 1
ATOM 4769 N N . THR A 1 601 ? -6.740 -12.278 27.216 1.00 90.38 601 THR A N 1
ATOM 4770 C CA . THR A 1 601 ? -6.072 -11.694 28.393 1.00 90.38 601 THR A CA 1
ATOM 4771 C C . THR A 1 601 ? -4.607 -12.102 28.531 1.00 90.38 601 THR A C 1
ATOM 4773 O O . THR A 1 601 ? -3.858 -11.396 29.208 1.00 90.38 601 THR A O 1
ATOM 4776 N N . VAL A 1 602 ? -4.161 -13.159 27.845 1.00 90.94 602 VAL A N 1
ATOM 4777 C CA . VAL A 1 602 ? -2.791 -13.687 27.932 1.00 90.94 602 VAL A CA 1
ATOM 4778 C C . VAL A 1 602 ? -1.779 -12.675 27.394 1.00 90.94 602 VAL A C 1
ATOM 4780 O O . VAL A 1 602 ? -1.814 -12.300 26.225 1.00 90.94 602 VAL A O 1
ATOM 4783 N N . THR A 1 603 ? -0.860 -12.230 28.251 1.00 92.06 603 THR A N 1
ATOM 4784 C CA . THR A 1 603 ? 0.133 -11.193 27.930 1.00 92.06 603 THR A CA 1
ATOM 4785 C C . THR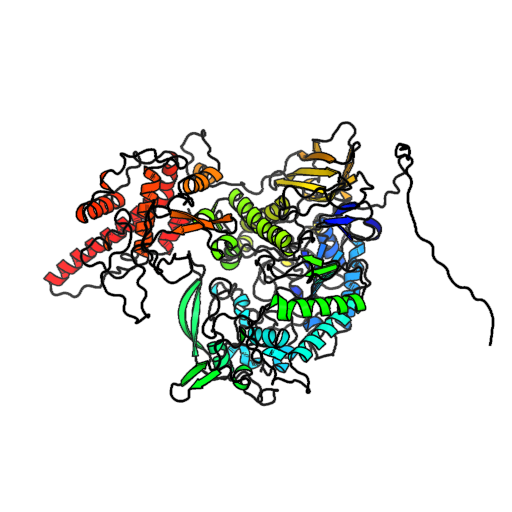 A 1 603 ? 1.294 -11.682 27.068 1.00 92.06 603 THR A C 1
ATOM 4787 O O . THR A 1 603 ? 1.864 -10.868 26.353 1.00 92.06 603 THR A O 1
ATOM 4790 N N . SER A 1 604 ? 1.623 -12.981 27.053 1.00 91.81 604 SER A N 1
ATOM 4791 C CA . SER A 1 604 ? 2.674 -13.517 26.165 1.00 91.81 604 SER A CA 1
ATOM 4792 C C . SER A 1 604 ? 2.309 -13.415 24.678 1.00 91.81 604 SER A C 1
ATOM 4794 O O . SER A 1 604 ? 3.184 -13.410 23.821 1.00 91.81 604 SER A O 1
ATOM 4796 N N . LEU A 1 605 ? 1.023 -13.241 24.348 1.00 93.50 605 LEU A N 1
ATOM 4797 C CA . LEU A 1 605 ? 0.605 -12.912 22.984 1.00 93.50 605 LEU A CA 1
ATOM 4798 C C . LEU A 1 605 ? 1.139 -11.541 22.523 1.00 93.50 605 LEU A C 1
ATOM 4800 O O . LEU A 1 605 ? 1.249 -11.330 21.322 1.00 93.50 605 LEU A O 1
ATOM 4804 N N . ASP A 1 606 ? 1.520 -10.628 23.423 1.00 94.94 606 ASP A N 1
ATOM 4805 C CA . ASP A 1 606 ? 2.152 -9.351 23.047 1.00 94.94 606 ASP A CA 1
ATOM 4806 C C . ASP A 1 606 ? 3.640 -9.495 22.668 1.00 94.94 606 ASP A C 1
ATOM 4808 O O . ASP A 1 606 ? 4.223 -8.560 22.112 1.00 94.94 606 ASP A O 1
ATOM 4812 N N . GLU A 1 607 ? 4.263 -10.649 22.935 1.00 93.81 607 GLU A N 1
ATOM 4813 C CA . GLU A 1 607 ? 5.650 -10.919 22.545 1.00 93.81 607 GLU A CA 1
ATOM 4814 C C . GLU A 1 607 ? 5.835 -10.844 21.019 1.00 93.81 607 GLU A C 1
ATOM 4816 O O . GLU A 1 607 ? 4.907 -11.058 20.234 1.00 93.81 607 GLU A O 1
ATOM 4821 N N . GLY A 1 608 ? 7.036 -10.449 20.593 1.00 94.31 608 GLY A N 1
ATOM 4822 C CA . GLY A 1 608 ? 7.334 -10.056 19.214 1.00 94.31 608 GLY A CA 1
ATOM 4823 C C . GLY A 1 608 ? 6.836 -8.658 18.822 1.00 94.31 608 GLY A C 1
ATOM 4824 O O . GLY A 1 608 ? 7.360 -8.072 17.876 1.00 94.31 608 GLY A O 1
ATOM 4825 N N . GLY A 1 609 ? 5.866 -8.079 19.535 1.00 95.62 609 GLY A N 1
ATOM 4826 C CA . GLY A 1 609 ? 5.292 -6.772 19.218 1.00 95.62 609 GLY A CA 1
ATOM 4827 C C . GLY A 1 609 ? 6.216 -5.583 19.515 1.00 95.62 609 GLY A C 1
ATOM 4828 O O . GLY A 1 609 ? 6.563 -5.307 20.663 1.00 95.62 609 GLY A O 1
ATOM 4829 N N . ARG A 1 610 ? 6.550 -4.804 18.482 1.00 95.19 610 ARG A N 1
ATOM 4830 C CA . ARG A 1 610 ? 7.118 -3.449 18.590 1.00 95.19 610 ARG A CA 1
ATOM 4831 C C . ARG A 1 610 ? 5.987 -2.421 18.676 1.00 95.19 610 ARG A C 1
ATOM 4833 O O . ARG A 1 610 ? 4.897 -2.642 18.159 1.00 95.19 610 ARG A O 1
ATOM 4840 N N . ILE A 1 611 ? 6.259 -1.283 19.319 1.00 96.75 611 ILE A N 1
ATOM 4841 C CA . ILE A 1 611 ? 5.404 -0.077 19.344 1.00 96.75 611 ILE A CA 1
ATOM 4842 C C . ILE A 1 611 ? 3.907 -0.298 19.668 1.00 96.75 611 ILE A C 1
ATOM 4844 O O . ILE A 1 611 ? 3.060 0.503 19.270 1.00 96.75 611 ILE A O 1
ATOM 4848 N N . LEU A 1 612 ? 3.556 -1.347 20.427 1.00 96.31 612 LEU A N 1
ATOM 4849 C CA . LEU A 1 612 ? 2.157 -1.756 20.642 1.00 96.31 612 LEU A CA 1
ATOM 4850 C C . LEU A 1 612 ? 1.263 -0.657 21.230 1.00 96.31 612 LEU A C 1
ATOM 4852 O O . LEU A 1 612 ? 0.081 -0.615 20.917 1.00 96.31 612 LEU A O 1
ATOM 4856 N N . ARG A 1 613 ? 1.811 0.287 22.005 1.00 94.38 613 ARG A N 1
ATOM 4857 C CA . ARG A 1 613 ? 1.069 1.463 22.499 1.00 94.38 613 ARG A CA 1
ATOM 4858 C C . ARG A 1 613 ? 0.513 2.359 21.389 1.00 94.38 613 ARG A C 1
ATOM 4860 O O . ARG A 1 613 ? -0.535 2.966 21.601 1.00 94.38 613 ARG A O 1
ATOM 4867 N N . SER A 1 614 ? 1.183 2.414 20.238 1.00 96.44 614 SER A N 1
ATOM 4868 C CA . SER A 1 614 ? 0.728 3.141 19.050 1.00 96.44 614 SER A CA 1
ATOM 4869 C C . SER A 1 614 ? -0.182 2.303 18.159 1.00 96.44 614 SER A C 1
ATOM 4871 O O . SER A 1 614 ? -1.073 2.871 17.542 1.00 96.44 614 SER A O 1
ATOM 4873 N N . VAL A 1 615 ? 0.017 0.983 18.088 1.00 97.12 615 VAL A N 1
ATOM 4874 C CA . VAL A 1 615 ? -0.749 0.076 17.208 1.00 97.12 615 VAL A CA 1
ATOM 4875 C C . VAL A 1 615 ? -2.080 -0.359 17.836 1.00 97.12 615 VAL A C 1
ATOM 4877 O O . VAL A 1 615 ? -3.119 -0.339 17.180 1.00 97.12 615 VAL A O 1
ATOM 4880 N N . VAL A 1 616 ? -2.064 -0.729 19.118 1.00 97.25 616 VAL A N 1
ATOM 4881 C CA . VAL A 1 616 ? -3.190 -1.326 19.849 1.00 97.25 616 VAL A CA 1
ATOM 4882 C C . VAL A 1 616 ? -3.965 -0.227 20.580 1.00 97.25 616 VAL A C 1
ATOM 4884 O O . VAL A 1 616 ? -3.670 0.128 21.725 1.00 97.25 616 VAL A O 1
ATOM 4887 N N . ARG A 1 617 ? -4.949 0.346 19.882 1.00 97.50 617 ARG A N 1
ATOM 4888 C CA . ARG A 1 617 ? -5.761 1.498 20.317 1.00 97.50 617 ARG A CA 1
ATOM 4889 C C . ARG A 1 617 ? -7.235 1.091 20.483 1.00 97.50 617 ARG A C 1
ATOM 4891 O O . ARG A 1 617 ? -7.693 0.200 19.766 1.00 97.50 617 ARG A O 1
ATOM 4898 N N . PRO A 1 618 ? -7.993 1.717 21.400 1.00 98.25 618 PRO A N 1
ATOM 4899 C CA . PRO A 1 618 ? -9.422 1.467 21.529 1.00 98.25 618 PRO A CA 1
ATOM 4900 C C . PRO A 1 618 ? -10.176 2.025 20.319 1.00 98.25 618 PRO A C 1
ATOM 4902 O O . PRO A 1 618 ? -9.738 3.006 19.717 1.00 98.25 618 PRO A O 1
ATOM 4905 N N . TYR A 1 619 ? -11.319 1.433 19.969 1.00 98.56 619 TYR A N 1
ATOM 4906 C CA . TYR A 1 619 ? -12.171 1.959 18.898 1.00 98.56 619 TYR A CA 1
ATOM 4907 C C . TYR A 1 619 ? -13.634 1.500 18.995 1.00 98.56 619 TYR A C 1
ATOM 4909 O O . TYR A 1 619 ? -13.902 0.398 19.480 1.00 98.56 619 TYR A O 1
ATOM 4917 N N . PRO A 1 620 ? -14.594 2.315 18.515 1.00 97.88 620 PRO A N 1
ATOM 4918 C CA . PRO A 1 620 ? -16.009 1.956 18.450 1.00 97.88 620 PRO A CA 1
ATOM 4919 C C . PRO A 1 620 ? -16.236 0.946 17.319 1.00 97.88 620 PRO A C 1
ATOM 4921 O O . PRO A 1 620 ? -16.429 1.314 16.160 1.00 97.88 620 PRO A O 1
ATOM 4924 N N . ALA A 1 621 ? -16.145 -0.341 17.645 1.00 98.19 621 ALA A N 1
ATOM 4925 C CA . ALA A 1 621 ? -16.174 -1.416 16.661 1.00 98.19 621 ALA A CA 1
ATOM 4926 C C . ALA A 1 621 ? -17.577 -1.618 16.075 1.00 98.19 621 ALA A C 1
ATOM 4928 O O . ALA A 1 621 ? -17.707 -1.733 14.859 1.00 98.19 621 ALA A O 1
ATOM 4929 N N . LYS A 1 622 ? -18.626 -1.601 16.909 1.00 97.69 622 LYS A N 1
ATOM 4930 C CA . LYS A 1 622 ? -20.030 -1.708 16.473 1.00 97.69 622 LYS A CA 1
ATOM 4931 C C . LYS A 1 622 ? -20.836 -0.592 17.134 1.00 97.69 622 LYS A C 1
ATOM 4933 O O . LYS A 1 622 ? -21.061 -0.636 18.338 1.00 97.69 622 LYS A O 1
ATOM 4938 N N . THR A 1 623 ? -21.243 0.416 16.368 1.00 96.31 623 THR A N 1
ATOM 4939 C CA . THR A 1 623 ? -21.923 1.618 16.886 1.00 96.31 623 THR A CA 1
ATOM 4940 C C . THR A 1 623 ? -23.431 1.518 16.705 1.00 96.31 623 THR A C 1
ATOM 4942 O O . THR A 1 623 ? -23.893 1.321 15.582 1.00 96.31 623 THR A O 1
ATOM 4945 N N . ALA A 1 624 ? -24.202 1.712 17.777 1.00 93.75 624 ALA A N 1
ATOM 4946 C CA . ALA A 1 624 ? -25.657 1.872 17.734 1.00 93.75 624 ALA A CA 1
ATOM 4947 C C . ALA A 1 624 ? -26.043 3.261 17.184 1.00 93.75 624 ALA A C 1
ATOM 4949 O O . ALA A 1 624 ? -26.520 4.138 17.897 1.00 93.75 624 ALA A O 1
ATOM 4950 N N . GLY A 1 625 ? -25.742 3.486 15.906 1.00 91.69 625 GLY A N 1
ATOM 4951 C CA . GLY A 1 625 ? -25.917 4.758 15.211 1.00 91.69 625 GLY A CA 1
ATOM 4952 C C . GLY A 1 625 ? -24.741 5.088 14.294 1.00 91.69 625 GLY A C 1
ATOM 4953 O O . GLY A 1 625 ? -23.859 4.260 14.060 1.00 91.69 625 GLY A O 1
ATOM 4954 N N . ILE A 1 626 ? -24.729 6.312 13.772 1.00 92.25 626 ILE A N 1
ATOM 4955 C CA . ILE A 1 626 ? -23.719 6.814 12.837 1.00 92.25 626 ILE A CA 1
ATOM 4956 C C . ILE A 1 626 ? -22.604 7.522 13.630 1.00 92.25 626 ILE A C 1
ATOM 4958 O O . ILE A 1 626 ? -22.887 8.518 14.304 1.00 92.25 626 ILE A O 1
ATOM 4962 N N . PRO A 1 627 ? -21.343 7.046 13.571 1.00 94.31 627 PRO A N 1
ATOM 4963 C CA . PRO A 1 627 ? -20.194 7.716 14.177 1.00 94.31 627 PRO A CA 1
ATOM 4964 C C . PRO A 1 627 ? -20.042 9.159 13.681 1.00 94.31 627 PRO A C 1
ATOM 4966 O O . PRO A 1 627 ? -19.999 9.399 12.478 1.00 94.31 627 PRO A O 1
ATOM 4969 N N . MET A 1 628 ? -19.926 10.113 14.605 1.00 93.38 628 MET A N 1
ATOM 4970 C CA . MET A 1 628 ? -19.769 11.547 14.320 1.00 93.38 628 MET A CA 1
ATOM 4971 C C . MET A 1 628 ? -18.336 12.036 14.550 1.00 93.38 628 MET A C 1
ATOM 4973 O O . MET A 1 628 ? -17.860 12.914 13.829 1.00 93.38 628 MET A O 1
ATOM 4977 N N . LYS A 1 629 ? -17.653 11.492 15.565 1.00 95.56 629 LYS A N 1
ATOM 4978 C CA . LYS A 1 629 ? -16.299 11.894 15.975 1.00 95.56 629 LYS A CA 1
ATOM 4979 C C . LYS A 1 629 ? -15.671 10.821 16.858 1.00 95.56 629 LYS A C 1
ATOM 4981 O O . LYS A 1 629 ? -16.328 10.321 17.767 1.00 95.56 629 LYS A O 1
ATOM 4986 N N . PHE A 1 630 ? -14.387 10.539 16.657 1.00 97.56 630 PHE A N 1
ATOM 4987 C CA . PHE A 1 630 ? -13.577 9.753 17.584 1.00 97.56 630 PHE A CA 1
ATOM 4988 C C . PHE A 1 630 ? -12.222 10.433 17.788 1.00 97.56 630 PHE A C 1
ATOM 4990 O O . PHE A 1 630 ? -11.607 10.905 16.832 1.00 97.56 630 PHE A O 1
ATOM 4997 N N . ASN A 1 631 ? -11.763 10.508 19.034 1.00 96.62 631 ASN A N 1
ATOM 4998 C CA . ASN A 1 631 ? -10.469 11.088 19.384 1.00 96.62 631 ASN A CA 1
ATOM 4999 C C . ASN A 1 631 ? -9.871 10.328 20.571 1.00 96.62 631 ASN A C 1
ATOM 5001 O O . ASN A 1 631 ? -10.516 10.235 21.610 1.00 96.62 631 ASN A O 1
ATOM 5005 N N . TYR A 1 632 ? -8.647 9.818 20.436 1.00 97.12 632 TYR A N 1
ATOM 5006 C CA . TYR A 1 632 ? -7.939 9.066 21.476 1.00 97.12 632 TYR A CA 1
ATOM 5007 C C . TYR A 1 632 ? -6.545 9.659 21.701 1.00 97.12 632 TYR A C 1
ATOM 5009 O O . TYR A 1 632 ? -5.787 9.864 20.754 1.00 97.12 632 TYR A O 1
ATOM 5017 N N . GLU A 1 633 ? -6.194 9.922 22.961 1.00 95.62 633 GLU A N 1
ATOM 5018 C CA . GLU A 1 633 ? -4.866 10.402 23.344 1.00 95.62 633 GLU A CA 1
ATOM 5019 C C . GLU A 1 633 ? -4.022 9.255 23.905 1.00 95.62 633 GLU A C 1
ATOM 5021 O O . GLU A 1 633 ? -4.195 8.805 25.039 1.00 95.62 633 GLU A O 1
ATOM 5026 N N . MET A 1 634 ? -3.052 8.812 23.107 1.00 93.44 634 MET A N 1
ATOM 5027 C CA . MET A 1 634 ? -2.197 7.663 23.397 1.00 93.44 634 MET A CA 1
ATOM 5028 C C . MET A 1 634 ? -1.401 7.768 24.709 1.00 93.44 634 MET A C 1
ATOM 5030 O O . MET A 1 634 ? -1.054 6.740 25.294 1.00 93.44 634 MET A O 1
ATOM 5034 N N . ASN A 1 635 ? -1.097 8.968 25.208 1.00 92.38 635 ASN A N 1
ATOM 5035 C CA . ASN A 1 635 ? -0.332 9.132 26.449 1.00 92.38 635 ASN A CA 1
ATOM 5036 C C . ASN A 1 635 ? -1.177 8.925 27.713 1.00 92.38 635 ASN A C 1
ATOM 5038 O O . ASN A 1 635 ? -0.675 8.375 28.689 1.00 92.38 635 ASN A O 1
ATOM 5042 N N . THR A 1 636 ? -2.459 9.298 27.696 1.00 93.50 636 THR A N 1
ATOM 5043 C CA . THR A 1 636 ? -3.383 9.113 28.834 1.00 93.50 636 THR A CA 1
ATOM 5044 C C . THR A 1 636 ? -4.272 7.877 28.680 1.00 93.50 636 THR A C 1
ATOM 5046 O O . THR A 1 636 ? -4.823 7.388 29.665 1.00 93.50 636 THR A O 1
ATOM 5049 N N . GLY A 1 637 ? -4.413 7.380 27.448 1.00 94.50 637 GLY A N 1
ATOM 5050 C CA . GLY A 1 637 ? -5.396 6.389 27.013 1.00 94.50 637 GLY A CA 1
ATOM 5051 C C . GLY A 1 637 ? -6.828 6.921 26.925 1.00 94.50 637 GLY A C 1
ATOM 5052 O O . GLY A 1 637 ? -7.726 6.176 26.543 1.00 94.50 637 GLY A O 1
ATOM 5053 N N . GLN A 1 638 ? -7.068 8.182 27.292 1.00 97.06 638 GLN A N 1
ATOM 5054 C CA . GLN A 1 638 ? -8.406 8.758 27.276 1.00 97.06 638 GLN A CA 1
ATOM 5055 C C . GLN A 1 638 ? -8.923 8.837 25.838 1.00 97.06 638 GLN A C 1
ATOM 5057 O O . GLN A 1 638 ? -8.197 9.279 24.946 1.00 97.06 638 GLN A O 1
ATOM 5062 N N . PHE A 1 639 ? -10.189 8.477 25.629 1.00 98.25 639 PHE A N 1
ATOM 5063 C CA . PHE A 1 639 ? -10.875 8.740 24.369 1.00 98.25 639 PHE A CA 1
ATOM 5064 C C . PHE A 1 639 ? -12.224 9.421 24.556 1.00 98.25 639 PHE A C 1
ATOM 5066 O O . PHE A 1 639 ? -12.861 9.352 25.606 1.00 98.25 639 PHE A O 1
ATOM 5073 N N . GLU A 1 640 ? -12.637 10.089 23.493 1.00 98.50 640 GLU A N 1
ATOM 5074 C CA . GLU A 1 640 ? -13.931 10.713 23.301 1.00 98.50 640 GLU A CA 1
ATOM 5075 C C . GLU A 1 640 ? -14.585 10.086 22.070 1.00 98.50 640 GLU A C 1
ATOM 5077 O O . GLU A 1 640 ? -13.938 9.930 21.029 1.00 98.50 640 GLU A O 1
ATOM 5082 N N . PHE A 1 641 ? -15.864 9.740 22.190 1.00 98.44 641 PHE A N 1
ATOM 5083 C CA . PHE A 1 641 ? -16.655 9.203 21.091 1.00 98.44 641 PHE A CA 1
ATOM 5084 C C . PHE A 1 641 ? -18.025 9.880 21.035 1.00 98.44 641 PHE A C 1
ATOM 5086 O O . PHE A 1 641 ? -18.702 9.996 22.057 1.00 98.44 641 PHE A O 1
ATOM 5093 N N . GLU A 1 642 ? -18.417 10.327 19.842 1.00 96.62 642 GLU A N 1
ATOM 5094 C CA . GLU A 1 642 ? -19.721 10.926 19.550 1.00 96.62 642 GLU A CA 1
ATOM 5095 C C . GLU A 1 642 ? -20.383 10.162 18.396 1.00 96.62 642 GLU A C 1
ATOM 5097 O O . GLU A 1 642 ? -19.732 9.890 17.382 1.00 96.62 642 GLU A O 1
ATOM 5102 N N . TRP A 1 643 ? -21.675 9.858 18.518 1.00 94.38 643 TRP A N 1
ATOM 5103 C CA . TRP A 1 643 ? -22.496 9.251 17.465 1.00 94.38 643 TRP A CA 1
ATOM 5104 C C . TRP A 1 643 ? -23.923 9.801 17.494 1.00 94.38 643 TRP A C 1
ATOM 5106 O O . TRP A 1 643 ? -24.326 10.489 18.436 1.00 94.38 643 TRP A O 1
ATOM 5116 N N . VAL A 1 644 ? -24.677 9.540 16.428 1.00 91.38 644 VAL A N 1
ATOM 5117 C CA . VAL A 1 644 ? -26.064 9.991 16.276 1.00 91.38 644 VAL A CA 1
ATOM 5118 C C . VAL A 1 644 ? -26.967 8.848 15.825 1.00 91.38 644 VAL A C 1
ATOM 5120 O O . VAL A 1 644 ? -26.597 8.071 14.943 1.00 91.38 644 VAL A O 1
ATOM 5123 N N . VAL A 1 645 ? -28.158 8.749 16.408 1.00 89.19 645 VAL A N 1
ATOM 5124 C CA . VAL A 1 645 ? -29.190 7.800 15.973 1.00 89.19 645 VAL A CA 1
ATOM 5125 C C . VAL A 1 645 ? -29.682 8.221 14.577 1.00 89.19 645 VAL A C 1
ATOM 5127 O O . VAL A 1 645 ? -30.022 9.395 14.394 1.00 89.19 645 VAL A O 1
ATOM 5130 N N . PRO A 1 646 ? -29.702 7.326 13.570 1.00 83.12 646 PRO A N 1
ATOM 5131 C CA . PRO A 1 646 ? -30.059 7.682 12.197 1.00 83.12 646 PRO A CA 1
ATOM 5132 C C . PRO A 1 646 ? -31.508 8.174 12.079 1.00 83.12 646 PRO A C 1
ATOM 5134 O O . PRO A 1 646 ? -32.408 7.682 12.760 1.00 83.12 646 PRO A O 1
ATOM 5137 N N . VAL A 1 647 ? -31.742 9.129 11.173 1.00 78.38 647 VAL A N 1
ATOM 5138 C CA . VAL A 1 647 ? -33.080 9.654 10.862 1.00 78.38 647 VAL A CA 1
ATOM 5139 C C . VAL A 1 647 ? -33.523 9.097 9.513 1.00 78.38 647 VAL A C 1
ATOM 5141 O O . VAL A 1 647 ? -32.924 9.386 8.479 1.00 78.38 647 VAL A O 1
ATOM 5144 N N . THR A 1 648 ? -34.590 8.303 9.502 1.00 68.56 648 THR A N 1
ATOM 5145 C CA . THR A 1 648 ? -35.109 7.698 8.272 1.00 68.56 648 THR A CA 1
ATOM 5146 C C . THR A 1 648 ? -35.809 8.722 7.370 1.00 68.56 648 THR A C 1
ATOM 5148 O O . THR A 1 648 ? -36.598 9.548 7.824 1.00 68.56 648 THR A O 1
ATOM 5151 N N . GLY A 1 649 ? -35.573 8.625 6.055 1.00 59.06 649 GLY A N 1
ATOM 5152 C CA . GLY A 1 649 ? -36.424 9.258 5.035 1.00 59.06 649 GLY A CA 1
ATOM 5153 C C . GLY A 1 649 ? -35.900 10.524 4.346 1.00 59.06 649 GLY A C 1
ATOM 5154 O O . GLY A 1 649 ? -36.628 11.083 3.528 1.00 59.06 649 GLY A O 1
ATOM 5155 N N . GLN A 1 650 ? -34.666 10.968 4.598 1.00 50.34 650 GLN A N 1
ATOM 5156 C CA . GLN A 1 650 ? -33.989 11.939 3.725 1.00 50.34 650 GLN A CA 1
ATOM 5157 C C . GLN A 1 650 ? -32.938 11.236 2.867 1.00 50.34 650 GLN A C 1
ATOM 5159 O O . GLN A 1 650 ? -32.231 10.365 3.356 1.00 50.34 650 GLN A O 1
ATOM 5164 N N . ALA A 1 651 ? -32.826 11.629 1.596 1.00 51.84 651 ALA A N 1
ATOM 5165 C CA . ALA A 1 651 ? -31.743 11.225 0.706 1.00 51.84 651 ALA A CA 1
ATOM 5166 C C . ALA A 1 651 ? -30.873 12.452 0.407 1.00 51.84 651 ALA A C 1
ATOM 5168 O O . ALA A 1 651 ? -31.352 13.423 -0.177 1.00 51.84 651 ALA A O 1
ATOM 5169 N N . ALA A 1 652 ? -29.605 12.417 0.811 1.00 58.09 652 ALA A N 1
ATOM 5170 C CA . ALA A 1 652 ? -28.615 13.430 0.480 1.00 58.09 652 ALA A CA 1
ATOM 5171 C C . ALA A 1 652 ? -27.244 12.769 0.334 1.00 58.09 652 ALA A C 1
ATOM 5173 O O . ALA A 1 652 ? -26.910 11.831 1.054 1.00 58.09 652 ALA A O 1
ATOM 5174 N N . SER A 1 653 ? -26.463 13.285 -0.604 1.00 63.72 653 SER A N 1
ATOM 5175 C CA . SER A 1 653 ? -25.074 12.911 -0.866 1.00 63.72 653 SER A CA 1
ATOM 5176 C C . SER A 1 653 ? -24.152 14.024 -0.379 1.00 63.72 653 SER A C 1
ATOM 5178 O O . SER A 1 653 ? -24.462 15.200 -0.591 1.00 63.72 653 SER A O 1
ATOM 5180 N N . SER A 1 654 ? -23.005 13.684 0.204 1.00 74.12 654 SER A N 1
ATOM 5181 C CA . SER A 1 654 ? -22.036 14.665 0.699 1.00 74.12 654 SER A CA 1
ATOM 5182 C C . SER A 1 654 ? -20.634 14.275 0.285 1.00 74.12 654 SER A C 1
ATOM 5184 O O . SER A 1 654 ? -20.102 13.241 0.674 1.00 74.12 654 SER A O 1
ATOM 5186 N N . SER A 1 655 ? -19.979 15.180 -0.427 1.00 77.06 655 SER A N 1
ATOM 5187 C CA . SER A 1 655 ? -18.569 15.057 -0.780 1.00 77.06 655 SER A CA 1
ATOM 5188 C C . SER A 1 655 ? -17.609 15.206 0.411 1.00 77.06 655 SER A C 1
ATOM 5190 O O . SER A 1 655 ? -16.399 15.107 0.209 1.00 77.06 655 SER A O 1
ATOM 5192 N N . SER A 1 656 ? -18.114 15.458 1.628 1.00 82.50 656 SER A N 1
ATOM 5193 C CA . SER A 1 656 ? -17.302 15.619 2.837 1.00 82.50 656 SER A CA 1
ATOM 5194 C C . SER A 1 656 ? -17.440 14.459 3.824 1.00 82.50 656 SER A C 1
ATOM 5196 O O . SER A 1 656 ? -18.450 13.753 3.865 1.00 82.50 656 SER A O 1
ATOM 5198 N N . ILE A 1 657 ? -16.407 14.280 4.649 1.00 79.50 657 ILE A N 1
ATOM 5199 C CA . ILE A 1 657 ? -16.411 13.389 5.818 1.00 79.50 657 ILE A CA 1
ATOM 5200 C C . ILE A 1 657 ? -17.186 14.001 6.995 1.00 79.50 657 ILE A C 1
ATOM 5202 O O . ILE A 1 657 ? -17.719 13.253 7.812 1.00 79.50 657 ILE A O 1
ATOM 5206 N N . SER A 1 658 ? -17.250 15.335 7.113 1.00 76.94 658 SER A N 1
ATOM 5207 C CA . SER A 1 658 ? -17.751 15.999 8.323 1.00 76.94 658 SER A CA 1
ATOM 5208 C C . SER A 1 658 ? -18.650 17.216 8.028 1.00 76.94 658 SER A C 1
ATOM 5210 O O . SER A 1 658 ? -18.222 18.113 7.303 1.00 76.94 658 SER A O 1
ATOM 5212 N N . PRO A 1 659 ? -19.861 17.301 8.618 1.00 66.56 659 PRO A N 1
ATOM 5213 C CA . PRO A 1 659 ? -20.521 16.239 9.378 1.00 66.56 659 PRO A CA 1
ATOM 5214 C C . PRO A 1 659 ? -20.837 15.037 8.466 1.00 66.56 659 PRO A C 1
ATOM 5216 O O . PRO A 1 659 ? -21.199 15.242 7.304 1.00 66.56 659 PRO A O 1
ATOM 5219 N N . PRO A 1 660 ? -20.709 13.792 8.961 1.00 64.56 660 PRO A N 1
ATOM 5220 C CA . PRO A 1 660 ? -21.138 12.626 8.204 1.00 64.56 660 PRO A CA 1
ATOM 5221 C C . PRO A 1 660 ? -22.654 12.678 8.004 1.00 64.56 660 PRO A C 1
ATOM 5223 O O . PRO A 1 660 ? -23.399 13.253 8.804 1.00 64.56 660 PRO A O 1
ATOM 5226 N N . ILE A 1 661 ? -23.110 12.108 6.894 1.00 68.44 661 ILE A N 1
ATOM 5227 C CA . ILE A 1 661 ? -24.515 12.178 6.507 1.00 68.44 661 ILE A CA 1
ATOM 5228 C C . ILE A 1 661 ? -25.327 11.252 7.407 1.00 68.44 661 ILE A C 1
ATOM 5230 O O . ILE A 1 661 ? -24.965 10.097 7.592 1.00 68.44 661 ILE A O 1
ATOM 5234 N N . GLN A 1 662 ? -26.465 11.726 7.910 1.00 62.84 662 GLN A N 1
ATOM 5235 C CA . GLN A 1 662 ? -27.372 10.939 8.758 1.00 62.84 662 GLN A CA 1
ATOM 5236 C C . GLN A 1 662 ? -28.203 9.900 7.977 1.00 62.84 662 GLN A C 1
ATOM 5238 O O . GLN A 1 662 ? -29.280 9.508 8.420 1.00 62.84 662 GLN A O 1
ATOM 5243 N N . ILE A 1 663 ? -27.752 9.522 6.780 1.00 57.34 663 ILE A N 1
ATOM 5244 C CA . ILE A 1 663 ? -28.588 8.965 5.721 1.00 57.34 663 ILE A CA 1
ATOM 5245 C C . ILE A 1 663 ? -28.062 7.600 5.309 1.00 57.34 663 ILE A C 1
ATOM 5247 O O . ILE A 1 663 ? -27.095 7.501 4.559 1.00 57.34 663 ILE A O 1
ATOM 5251 N N . ASP A 1 664 ? -28.774 6.564 5.746 1.00 54.50 664 ASP A N 1
ATOM 5252 C CA . ASP A 1 664 ? -29.235 5.513 4.843 1.00 54.50 664 ASP A CA 1
ATOM 5253 C C . ASP A 1 664 ? -30.464 4.788 5.436 1.00 54.50 664 ASP A C 1
ATOM 5255 O O . ASP A 1 664 ? -30.827 4.935 6.600 1.00 54.50 664 ASP A O 1
ATOM 5259 N N . SER A 1 665 ? -31.106 4.001 4.589 1.00 52.78 665 SER A N 1
ATOM 5260 C CA . SER A 1 665 ? -32.329 3.212 4.725 1.00 52.78 665 SER A CA 1
ATOM 5261 C C . SER A 1 665 ? -32.344 2.083 5.772 1.00 52.78 665 SER A C 1
ATOM 5263 O O . SER A 1 665 ? -33.331 1.345 5.830 1.00 52.78 665 SER A O 1
ATOM 5265 N N . HIS A 1 666 ? -31.307 1.907 6.600 1.00 64.06 666 HIS A N 1
ATOM 5266 C CA . HIS A 1 666 ? -31.253 0.791 7.552 1.00 64.06 666 HIS A CA 1
ATOM 5267 C C . HIS A 1 666 ? -31.914 1.115 8.902 1.00 64.06 666 HIS A C 1
ATOM 5269 O O . HIS A 1 666 ? -31.560 2.059 9.601 1.00 64.06 666 HIS A O 1
ATOM 5275 N N . GLU A 1 667 ? -32.861 0.267 9.297 1.00 75.81 667 GLU A N 1
ATOM 5276 C CA . GLU A 1 667 ? -33.475 0.279 10.625 1.00 75.81 667 GLU A CA 1
ATOM 5277 C C . GLU A 1 667 ? -32.450 -0.172 11.683 1.00 75.81 667 GLU A C 1
ATOM 5279 O O . GLU A 1 667 ? -31.948 -1.299 11.614 1.00 75.81 667 GLU A O 1
ATOM 5284 N N . LEU A 1 668 ? -32.150 0.698 12.655 1.00 86.69 668 LEU A N 1
ATOM 5285 C CA . LEU A 1 668 ? -31.362 0.360 13.843 1.00 86.69 668 LEU A CA 1
ATOM 5286 C C . LEU A 1 668 ? -32.232 -0.455 14.815 1.00 86.69 668 LEU A C 1
ATOM 5288 O O . LEU A 1 668 ? -33.326 -0.035 15.180 1.00 86.69 668 LEU A O 1
ATOM 5292 N N . LYS A 1 669 ? -31.750 -1.633 15.222 1.00 88.62 669 LYS A N 1
ATOM 5293 C CA . LYS A 1 669 ? -32.495 -2.640 16.014 1.00 88.62 669 LYS A CA 1
ATOM 5294 C C . LYS A 1 669 ? -31.846 -2.956 17.361 1.00 88.62 669 LYS A C 1
ATOM 5296 O O . LYS A 1 669 ? -32.212 -3.933 18.009 1.00 88.62 669 LYS A O 1
ATOM 5301 N N . CYS A 1 670 ? -30.832 -2.189 17.745 1.00 87.56 670 CYS A N 1
ATOM 5302 C CA . CYS A 1 670 ? -30.008 -2.430 18.919 1.00 87.56 670 CYS A CA 1
ATOM 5303 C C . CYS A 1 670 ? -29.497 -1.094 19.462 1.00 87.56 670 CYS A C 1
ATOM 5305 O O . CYS A 1 670 ? -28.930 -0.320 18.695 1.00 87.56 670 CYS A O 1
ATOM 5307 N N . CYS A 1 671 ? -29.661 -0.873 20.768 1.00 89.44 671 CYS A N 1
ATOM 5308 C CA . CYS A 1 671 ? -29.175 0.302 21.496 1.00 89.44 671 CYS A CA 1
ATOM 5309 C C . CYS A 1 671 ? -27.807 0.084 22.175 1.00 89.44 671 CYS A C 1
ATOM 5311 O O . CYS A 1 671 ? -27.407 0.849 23.051 1.00 89.44 671 CYS A O 1
ATOM 5313 N N . GLU A 1 672 ? -27.094 -0.992 21.815 1.00 93.94 672 GLU A N 1
ATOM 5314 C CA . GLU A 1 672 ? -25.814 -1.375 22.420 1.00 93.94 672 GLU A CA 1
ATOM 5315 C C . GLU A 1 672 ? -24.645 -1.122 21.459 1.00 93.94 672 GLU A C 1
ATOM 5317 O O . GLU A 1 672 ? -24.462 -1.811 20.444 1.00 93.94 672 GLU A O 1
ATOM 5322 N N . THR A 1 673 ? -23.824 -0.138 21.823 1.00 96.31 673 THR A N 1
ATOM 5323 C CA . THR A 1 673 ? -22.541 0.164 21.188 1.00 96.31 673 THR A CA 1
ATOM 5324 C C . THR A 1 673 ? -21.439 -0.681 21.830 1.00 96.31 673 THR A C 1
ATOM 5326 O O . THR A 1 673 ? -21.207 -0.596 23.037 1.00 96.31 673 THR A O 1
ATOM 5329 N N . GLU A 1 674 ? -20.727 -1.473 21.025 1.00 97.94 674 GLU A N 1
ATOM 5330 C CA . GLU A 1 674 ? -19.568 -2.268 21.446 1.00 97.94 674 GLU A CA 1
ATOM 5331 C C . GLU A 1 674 ? -18.262 -1.563 21.039 1.00 97.94 674 GLU A C 1
ATOM 5333 O O . GLU A 1 674 ? -17.968 -1.375 19.852 1.00 97.94 674 GLU A O 1
ATOM 5338 N N . ILE A 1 675 ? -17.447 -1.204 22.029 1.00 98.62 675 ILE A N 1
ATOM 5339 C CA . ILE A 1 675 ? -16.161 -0.517 21.871 1.00 98.62 675 ILE A CA 1
ATOM 5340 C C . ILE A 1 675 ? -15.046 -1.481 22.276 1.00 98.62 675 ILE A C 1
ATOM 5342 O O . ILE A 1 675 ? -15.037 -1.999 23.394 1.00 98.62 675 ILE A O 1
ATOM 5346 N N . TYR A 1 676 ? -14.076 -1.711 21.392 1.00 98.62 676 TYR A N 1
ATOM 5347 C CA . TYR A 1 676 ? -12.856 -2.420 21.766 1.00 98.62 676 TYR A CA 1
ATOM 5348 C C . TYR A 1 676 ? -12.040 -1.530 22.705 1.00 98.62 676 TYR A C 1
ATOM 5350 O O . TYR A 1 676 ? -11.721 -0.391 22.361 1.00 98.62 676 TYR A O 1
ATOM 5358 N N . VAL A 1 677 ? -11.704 -2.044 23.887 1.00 98.38 677 VAL A N 1
ATOM 5359 C CA . VAL A 1 677 ? -10.877 -1.364 24.888 1.00 98.38 677 VAL A CA 1
ATOM 5360 C C . VAL A 1 677 ? -9.784 -2.336 25.345 1.00 98.38 677 VAL A C 1
ATOM 5362 O O . VAL A 1 677 ? -10.091 -3.280 26.085 1.00 98.38 677 VAL A O 1
ATOM 5365 N N . PRO A 1 678 ? -8.519 -2.128 24.918 1.00 97.00 678 PRO A N 1
ATOM 5366 C CA . PRO A 1 678 ? -7.470 -3.113 25.118 1.00 97.00 678 PRO A CA 1
ATOM 5367 C C . PRO A 1 678 ? -7.215 -3.445 26.588 1.00 97.00 678 PRO A C 1
ATOM 5369 O O . PRO A 1 678 ? -7.105 -2.540 27.423 1.00 97.00 678 PRO A O 1
ATOM 5372 N N . ALA A 1 679 ? -6.970 -4.723 26.890 1.00 94.75 679 ALA A N 1
ATOM 5373 C CA . ALA A 1 679 ? -6.507 -5.146 28.216 1.00 94.75 679 ALA A CA 1
ATOM 5374 C C . ALA A 1 679 ? -5.184 -4.450 28.598 1.00 94.75 679 ALA A C 1
ATOM 5376 O O . ALA A 1 679 ? -4.991 -4.074 29.747 1.00 94.75 679 ALA A O 1
ATOM 5377 N N . MET A 1 680 ? -4.312 -4.150 27.624 1.00 93.19 680 MET A N 1
ATOM 5378 C CA . MET A 1 680 ? -3.099 -3.337 27.828 1.00 93.19 680 MET A CA 1
ATOM 5379 C C . MET A 1 680 ? -3.384 -1.944 28.436 1.00 93.19 680 MET A C 1
ATOM 5381 O O . MET A 1 680 ? -2.518 -1.372 29.102 1.00 93.19 680 MET A O 1
ATOM 5385 N N . LEU A 1 681 ? -4.576 -1.377 28.214 1.00 95.12 681 LEU A N 1
ATOM 5386 C CA . LEU A 1 681 ? -4.988 -0.111 28.826 1.00 95.12 681 LEU A CA 1
ATOM 5387 C C . LEU A 1 681 ? -5.708 -0.346 30.159 1.00 95.12 681 LEU A C 1
ATOM 5389 O O . LEU A 1 681 ? -5.381 0.311 31.146 1.00 95.12 681 LEU A O 1
ATOM 5393 N N . ALA A 1 682 ? -6.654 -1.287 30.194 1.00 95.44 682 ALA A N 1
ATOM 5394 C CA . ALA A 1 682 ? -7.573 -1.469 31.316 1.00 95.44 682 ALA A CA 1
ATOM 5395 C C . ALA A 1 682 ? -7.054 -2.355 32.463 1.00 95.44 682 ALA A C 1
ATOM 5397 O O . ALA A 1 682 ? -7.471 -2.150 33.600 1.00 95.44 682 ALA A O 1
ATOM 5398 N N . HIS A 1 683 ? -6.151 -3.308 32.208 1.00 93.88 683 HIS A N 1
ATOM 5399 C CA . HIS A 1 683 ? -5.714 -4.282 33.213 1.00 93.88 683 HIS A CA 1
ATOM 5400 C C . HIS A 1 683 ? -5.132 -3.590 34.454 1.00 93.88 683 HIS A C 1
ATOM 5402 O O . HIS A 1 683 ? -4.243 -2.736 34.356 1.00 93.88 683 HIS A O 1
ATOM 5408 N N . GLY A 1 684 ? -5.653 -3.952 35.629 1.00 93.62 684 GLY A N 1
ATOM 5409 C CA . GLY A 1 684 ? -5.275 -3.345 36.910 1.00 93.62 684 GLY A CA 1
ATOM 5410 C C . GLY A 1 684 ? -5.722 -1.887 37.098 1.00 93.62 684 GLY A C 1
ATOM 5411 O O . GLY A 1 684 ? -5.237 -1.229 38.018 1.00 93.62 684 GLY A O 1
ATOM 5412 N N . ARG A 1 685 ? -6.621 -1.363 36.253 1.00 96.06 685 ARG A N 1
ATOM 5413 C CA . ARG A 1 685 ? -7.164 0.005 36.326 1.00 96.06 685 ARG A CA 1
ATOM 5414 C C . ARG A 1 685 ? -8.685 -0.003 36.323 1.00 96.06 685 ARG A C 1
ATOM 5416 O O . ARG A 1 685 ? -9.330 -0.876 35.751 1.00 96.06 685 ARG A O 1
ATOM 5423 N N . LYS A 1 686 ? -9.279 1.032 36.909 1.00 96.38 686 LYS A N 1
ATOM 5424 C CA . LYS A 1 686 ? -10.711 1.293 36.784 1.00 96.38 686 LYS A CA 1
ATOM 5425 C C . LYS A 1 686 ? -10.991 1.987 35.452 1.00 96.38 686 LYS A C 1
ATOM 5427 O O . LYS A 1 686 ? -10.472 3.075 35.205 1.00 96.38 686 LYS A O 1
ATOM 5432 N N . VAL A 1 687 ? -11.847 1.387 34.626 1.00 97.81 687 VAL A N 1
ATOM 5433 C CA . VAL A 1 687 ? -12.438 2.051 33.454 1.00 97.81 687 VAL A CA 1
ATOM 5434 C C . VAL A 1 687 ? -13.538 2.995 33.940 1.00 97.81 687 VAL A C 1
ATOM 5436 O O . VAL A 1 687 ? -14.422 2.588 34.693 1.00 97.81 687 VAL A O 1
ATOM 5439 N N . ILE A 1 688 ? -13.469 4.265 33.549 1.00 97.75 688 ILE A N 1
ATOM 5440 C CA . ILE A 1 688 ? -14.420 5.310 33.942 1.00 97.75 688 ILE A CA 1
ATOM 5441 C C . ILE A 1 688 ? -15.042 5.887 32.674 1.00 97.75 688 ILE A C 1
ATOM 5443 O O . ILE A 1 688 ? -14.339 6.512 31.882 1.00 97.75 688 ILE A O 1
ATOM 5447 N N . VAL A 1 689 ? -16.355 5.723 32.517 1.00 98.12 689 VAL A N 1
ATOM 5448 C CA . VAL A 1 689 ? -17.146 6.347 31.445 1.00 98.12 689 VAL A CA 1
ATOM 5449 C C . VAL A 1 689 ? -17.911 7.548 32.008 1.00 98.12 689 VAL A C 1
ATOM 5451 O O . VAL A 1 689 ? -18.459 7.488 33.111 1.00 98.12 689 VAL A O 1
ATOM 5454 N N . ARG A 1 690 ? -17.920 8.660 31.270 1.00 97.75 690 ARG A N 1
ATOM 5455 C CA . ARG A 1 690 ? -18.646 9.907 31.571 1.00 97.75 690 ARG A CA 1
ATOM 5456 C C . ARG A 1 690 ? -19.403 10.377 30.329 1.00 97.75 690 ARG A C 1
ATOM 5458 O O . ARG A 1 690 ? -18.997 10.037 29.224 1.00 97.75 690 ARG A O 1
ATOM 5465 N N . GLY A 1 691 ? -20.434 11.205 30.509 1.00 95.31 691 GLY A N 1
ATOM 5466 C CA . GLY A 1 691 ? -21.259 11.735 29.409 1.00 95.31 691 GLY A CA 1
ATOM 5467 C C . GLY A 1 691 ? -22.463 10.865 29.029 1.00 95.31 691 GLY A C 1
ATOM 5468 O O . GLY A 1 691 ? -23.121 11.149 28.041 1.00 95.31 691 GLY A O 1
ATOM 5469 N N . LEU A 1 692 ? -22.744 9.825 29.817 1.00 93.88 692 LEU A N 1
ATOM 5470 C CA . LEU A 1 692 ? -23.954 9.010 29.708 1.00 93.88 692 LEU A CA 1
ATOM 5471 C C . LEU A 1 692 ? -25.185 9.798 30.174 1.00 93.88 692 LEU A C 1
ATOM 5473 O O . LEU A 1 692 ? -25.089 10.552 31.151 1.00 93.88 692 LEU A O 1
ATOM 5477 N N . ASP A 1 693 ? -26.318 9.597 29.501 1.00 90.00 693 ASP A N 1
ATOM 5478 C CA . ASP A 1 693 ? -27.591 10.219 29.863 1.00 90.00 693 ASP A CA 1
ATOM 5479 C C . ASP A 1 693 ? -28.259 9.509 31.058 1.00 90.00 693 ASP A C 1
ATOM 5481 O O . ASP A 1 693 ? -27.797 8.486 31.574 1.00 90.00 693 ASP A O 1
ATOM 5485 N N . ALA A 1 694 ? -29.352 10.082 31.567 1.00 87.75 694 ALA A N 1
ATOM 5486 C CA . ALA A 1 694 ? -30.052 9.539 32.727 1.00 87.75 694 ALA A CA 1
ATOM 5487 C C . ALA A 1 694 ? -30.743 8.202 32.395 1.00 87.75 694 ALA A C 1
ATOM 5489 O O . ALA A 1 694 ? -31.792 8.184 31.759 1.00 87.75 694 ALA A O 1
ATOM 5490 N N . GLY A 1 695 ? -30.179 7.096 32.887 1.00 87.12 695 GLY A N 1
ATOM 5491 C CA . GLY A 1 695 ? -30.676 5.736 32.640 1.00 87.12 695 GLY A CA 1
ATOM 5492 C C . GLY A 1 695 ? -29.852 4.939 31.625 1.00 87.12 695 GLY A C 1
ATOM 5493 O O . GLY A 1 695 ? -30.118 3.754 31.449 1.00 87.12 695 GLY A O 1
ATOM 5494 N N . ASP A 1 696 ? -28.840 5.555 31.012 1.00 93.19 696 ASP A N 1
ATOM 5495 C CA . ASP A 1 696 ? -27.841 4.850 30.210 1.00 93.19 696 ASP A CA 1
ATOM 5496 C C . ASP A 1 696 ? -26.908 4.015 31.104 1.00 93.19 696 ASP A C 1
ATOM 5498 O O . ASP A 1 696 ? -26.526 4.422 32.207 1.00 93.19 696 ASP A O 1
ATOM 5502 N N . GLU A 1 697 ? -26.480 2.858 30.601 1.00 95.12 697 GLU A N 1
ATOM 5503 C CA . GLU A 1 697 ? -25.632 1.909 31.328 1.00 95.12 697 GLU A CA 1
ATOM 5504 C C . GLU A 1 697 ? -24.343 1.593 30.559 1.00 95.12 697 GLU A C 1
ATOM 5506 O O . GLU A 1 697 ? -24.278 1.672 29.330 1.00 95.12 697 GLU A O 1
ATOM 5511 N N . TYR A 1 698 ? -23.293 1.192 31.281 1.00 96.62 698 TYR A N 1
ATOM 5512 C CA . TYR A 1 698 ? -22.083 0.647 30.668 1.00 96.62 698 TYR A CA 1
ATOM 5513 C C . TYR A 1 698 ? -21.505 -0.517 31.469 1.00 96.62 698 TYR A C 1
ATOM 5515 O O . TYR A 1 698 ? -21.635 -0.586 32.692 1.00 96.62 698 TYR A O 1
ATOM 5523 N N . SER A 1 699 ? -20.806 -1.410 30.775 1.00 96.81 699 SER A N 1
ATOM 5524 C CA . SER A 1 699 ? -20.027 -2.488 31.387 1.00 96.81 699 SER A CA 1
ATOM 5525 C C . SER A 1 699 ? -18.756 -2.754 30.586 1.00 96.81 699 SER A C 1
ATOM 5527 O O . SER A 1 699 ? -18.756 -2.651 29.361 1.00 96.81 699 SER A O 1
ATOM 5529 N N . TYR A 1 700 ? -17.662 -3.080 31.274 1.00 97.56 700 TYR A N 1
ATOM 5530 C CA . TYR A 1 700 ? -16.408 -3.493 30.645 1.00 97.56 700 TYR A CA 1
ATOM 5531 C C . TYR A 1 700 ? -16.100 -4.948 31.002 1.00 97.56 700 TYR A C 1
ATOM 5533 O O . TYR A 1 700 ? -15.948 -5.277 32.179 1.00 97.56 700 TYR A O 1
ATOM 5541 N N . ASP A 1 701 ? -15.996 -5.800 29.984 1.00 96.75 701 ASP A N 1
ATOM 5542 C CA . ASP A 1 701 ? -15.521 -7.179 30.089 1.00 96.75 701 ASP A CA 1
ATOM 5543 C C . ASP A 1 701 ? -14.065 -7.230 29.596 1.00 96.75 701 ASP A C 1
ATOM 5545 O O . ASP A 1 701 ? -13.788 -7.103 28.399 1.00 96.75 701 ASP A O 1
ATOM 5549 N N . GLU A 1 702 ? -13.126 -7.407 30.531 1.00 95.12 702 GLU A N 1
ATOM 5550 C CA . GLU A 1 702 ? -11.691 -7.490 30.234 1.00 95.12 702 GLU A CA 1
ATOM 5551 C C . GLU A 1 702 ? -11.321 -8.778 29.481 1.00 95.12 702 GLU A C 1
ATOM 5553 O O . GLU A 1 702 ? -10.465 -8.746 28.596 1.00 95.12 702 GLU A O 1
ATOM 5558 N N . ALA A 1 703 ? -12.005 -9.898 29.755 1.00 94.12 703 ALA A N 1
ATOM 5559 C CA . ALA A 1 703 ? -11.775 -11.167 29.059 1.00 94.12 703 ALA A CA 1
ATOM 5560 C C . ALA A 1 703 ? -12.121 -11.071 27.564 1.00 94.12 703 ALA A C 1
ATOM 5562 O O . ALA A 1 703 ? -11.524 -11.752 26.729 1.00 94.12 703 ALA A O 1
ATOM 5563 N N . ARG A 1 704 ? -13.056 -10.177 27.231 1.00 94.19 704 ARG A N 1
ATOM 5564 C CA . ARG A 1 704 ? -13.478 -9.828 25.868 1.00 94.19 704 ARG A CA 1
ATOM 5565 C C . ARG A 1 704 ? -12.858 -8.542 25.328 1.00 94.19 704 ARG A C 1
ATOM 5567 O O . ARG A 1 704 ? -13.169 -8.166 24.199 1.00 94.19 704 ARG A O 1
ATOM 5574 N N . GLN A 1 705 ? -12.070 -7.830 26.133 1.00 97.25 705 GLN A N 1
ATOM 5575 C CA . GLN A 1 705 ? -11.560 -6.485 25.840 1.00 97.25 705 GLN A CA 1
ATOM 5576 C C . GLN A 1 705 ? -12.644 -5.539 25.278 1.00 97.25 705 GLN A C 1
ATOM 5578 O O . GLN A 1 705 ? -12.422 -4.802 24.316 1.00 97.25 705 GLN A O 1
ATOM 5583 N N . THR A 1 706 ? -13.855 -5.607 25.839 1.00 98.00 706 THR A N 1
ATOM 5584 C CA . THR A 1 706 ? -15.066 -4.987 25.279 1.00 98.00 706 THR A CA 1
ATOM 5585 C C . THR A 1 706 ? -15.745 -4.102 26.313 1.00 98.00 706 THR A C 1
ATOM 5587 O O . THR A 1 706 ? -16.160 -4.573 27.369 1.00 98.00 706 THR A O 1
ATOM 5590 N N . LEU A 1 707 ? -15.876 -2.816 25.991 1.00 98.31 707 LEU A N 1
ATOM 5591 C CA . LEU A 1 707 ? -16.750 -1.873 26.677 1.00 98.31 707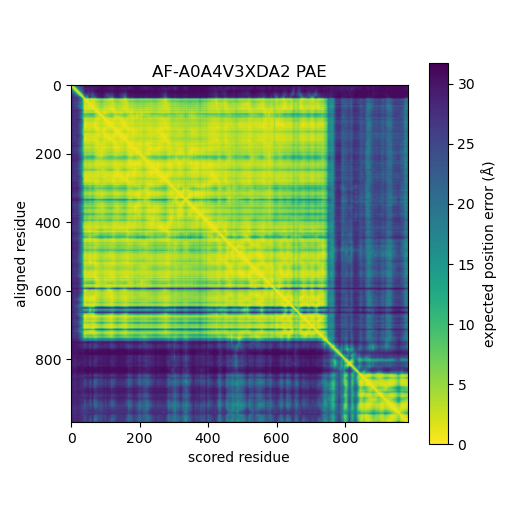 LEU A CA 1
ATOM 5592 C C . LEU A 1 707 ? -18.080 -1.818 25.921 1.00 98.31 707 LEU A C 1
ATOM 5594 O O . LEU A 1 707 ? -18.116 -1.379 24.772 1.00 98.31 707 LEU A O 1
ATOM 5598 N N . THR A 1 708 ? -19.161 -2.233 26.570 1.00 97.69 708 THR A N 1
ATOM 5599 C CA . THR A 1 708 ? -20.525 -2.060 26.064 1.00 97.69 708 THR A CA 1
ATOM 5600 C C . THR A 1 708 ? -21.122 -0.804 26.681 1.00 97.69 708 THR A C 1
ATOM 5602 O O . THR A 1 708 ? -21.087 -0.646 27.903 1.00 97.69 708 THR A O 1
ATOM 5605 N N . VAL A 1 709 ? -21.681 0.071 25.847 1.00 96.81 709 VAL A N 1
ATOM 5606 C CA . VAL A 1 709 ? -22.506 1.214 26.260 1.00 96.81 709 VAL A CA 1
ATOM 5607 C C . VAL A 1 709 ? -23.909 0.993 25.723 1.00 96.81 709 VAL A C 1
ATOM 5609 O O . VAL A 1 709 ? -24.074 0.740 24.529 1.00 96.81 709 VAL A O 1
ATOM 5612 N N . ARG A 1 710 ? -24.902 1.068 26.607 1.00 94.31 710 ARG A N 1
ATOM 5613 C CA . ARG A 1 710 ? -26.313 0.895 26.286 1.00 94.31 710 ARG A CA 1
ATOM 5614 C C . ARG A 1 710 ? -27.055 2.193 26.546 1.00 94.31 710 ARG A C 1
ATOM 5616 O O . ARG A 1 710 ? -27.090 2.658 27.686 1.00 94.31 710 ARG A O 1
ATOM 5623 N N . ASN A 1 711 ? -27.669 2.731 25.503 1.00 88.81 711 ASN A N 1
ATOM 5624 C CA . ASN A 1 711 ? -28.481 3.932 25.603 1.00 88.81 711 ASN A CA 1
ATOM 5625 C C . ASN A 1 711 ? -29.953 3.573 25.844 1.00 88.81 711 ASN A C 1
ATOM 5627 O O . ASN A 1 711 ? -30.463 2.564 25.341 1.00 88.81 711 ASN A O 1
ATOM 5631 N N . LEU A 1 712 ? -30.631 4.373 26.667 1.00 79.75 712 LEU A N 1
ATOM 5632 C CA . LEU A 1 712 ? -32.057 4.215 26.967 1.00 79.75 712 LEU A CA 1
ATOM 5633 C C . LEU A 1 712 ? -32.944 5.066 26.039 1.00 79.75 712 LEU A C 1
ATOM 5635 O O . LEU A 1 712 ? -34.117 4.746 25.847 1.00 79.75 712 LEU A O 1
ATOM 5639 N N . HIS A 1 713 ? -32.383 6.133 25.460 1.00 71.31 713 HIS A N 1
ATOM 5640 C CA . HIS A 1 713 ? -33.097 7.175 24.715 1.00 71.31 713 HIS A CA 1
ATOM 5641 C C . HIS A 1 713 ? -32.653 7.282 23.242 1.00 71.31 713 HIS A C 1
ATOM 5643 O O . HIS A 1 713 ? -32.126 8.306 22.803 1.00 71.31 713 HIS A O 1
ATOM 5649 N N . ASP A 1 714 ? -32.941 6.238 22.462 1.00 76.81 714 ASP A N 1
ATOM 5650 C CA . ASP A 1 714 ? -32.583 6.130 21.035 1.00 76.81 714 ASP A CA 1
ATOM 5651 C C . ASP A 1 714 ? -33.647 6.724 20.085 1.00 76.81 714 ASP A C 1
ATOM 5653 O O . ASP A 1 714 ? -34.012 6.133 19.065 1.00 76.81 714 ASP A O 1
ATOM 5657 N N . ASP A 1 715 ? -34.182 7.903 20.409 1.00 84.00 715 ASP A N 1
ATOM 5658 C CA . ASP A 1 715 ? -35.054 8.626 19.477 1.00 84.00 715 ASP A CA 1
ATOM 5659 C C . ASP A 1 715 ? -34.270 9.038 18.203 1.00 84.00 715 ASP A C 1
ATOM 5661 O O . ASP A 1 715 ? -33.126 9.495 18.303 1.00 84.00 715 ASP A O 1
ATOM 5665 N N . PRO A 1 716 ? -34.841 8.920 16.986 1.00 84.75 716 PRO A N 1
ATOM 5666 C CA . PRO A 1 716 ? -34.152 9.290 15.748 1.00 84.75 716 PRO A CA 1
ATOM 5667 C C . PRO A 1 716 ? -33.607 10.725 15.765 1.00 84.75 716 PRO A C 1
ATOM 5669 O O . PRO A 1 716 ? -34.354 11.691 15.922 1.00 84.75 716 PRO A O 1
ATOM 5672 N N . GLY A 1 717 ? -32.297 10.869 15.551 1.00 83.44 717 GLY A N 1
ATOM 5673 C CA . GLY A 1 717 ? -31.579 12.144 15.609 1.00 83.44 717 GLY A CA 1
ATOM 5674 C C . GLY A 1 717 ? -30.942 12.477 16.965 1.00 83.44 717 GLY A C 1
ATOM 5675 O O . GLY A 1 717 ? -30.164 13.436 17.021 1.00 83.44 717 GLY A O 1
ATOM 5676 N N . SER A 1 718 ? -31.202 11.697 18.024 1.00 88.56 718 SER A N 1
ATOM 5677 C CA . SER A 1 718 ? -30.505 11.805 19.315 1.00 88.56 718 SER A CA 1
ATOM 5678 C C . SER A 1 718 ? -28.996 11.647 19.152 1.00 88.56 718 SER A C 1
ATOM 5680 O O . SER A 1 718 ? -28.521 10.823 18.370 1.00 88.56 718 SER A O 1
ATOM 5682 N N . ARG A 1 719 ? -28.229 12.466 19.879 1.00 91.44 719 ARG A N 1
ATOM 5683 C CA . ARG A 1 719 ? -26.761 12.481 19.847 1.00 91.44 719 ARG A CA 1
ATOM 5684 C C . ARG A 1 719 ? -26.209 12.068 21.197 1.00 91.44 719 ARG A C 1
ATOM 5686 O O . ARG A 1 719 ? -26.492 12.736 22.186 1.00 91.44 719 ARG A O 1
ATOM 5693 N N . HIS A 1 720 ? -25.339 11.069 21.199 1.00 94.12 720 HIS A N 1
ATOM 5694 C CA . HIS A 1 720 ? -24.669 10.587 22.402 1.00 94.12 720 HIS A CA 1
ATOM 5695 C C . HIS A 1 720 ? -23.185 10.947 22.342 1.00 94.12 720 HIS A C 1
ATOM 5697 O O . HIS A 1 720 ? -22.572 10.959 21.268 1.00 94.12 720 HIS A O 1
ATOM 5703 N N . ARG A 1 721 ? -22.602 11.269 23.500 1.00 96.00 721 ARG A N 1
ATOM 5704 C CA . ARG A 1 721 ? -21.193 11.653 23.633 1.00 96.00 721 ARG A CA 1
ATOM 5705 C C . ARG A 1 721 ? -20.618 11.108 24.926 1.00 96.00 721 ARG A C 1
ATOM 5707 O O . ARG A 1 721 ? -20.956 11.593 26.000 1.00 96.00 721 ARG A O 1
ATOM 5714 N N . ILE A 1 722 ? -19.669 10.186 24.816 1.00 98.19 722 ILE A N 1
ATOM 5715 C CA . ILE A 1 722 ? -18.962 9.644 25.978 1.00 98.19 722 ILE A CA 1
ATOM 5716 C C . ILE A 1 722 ? -17.501 10.079 26.007 1.00 98.19 722 ILE A C 1
ATOM 5718 O O . ILE A 1 722 ? -16.856 10.274 24.975 1.00 98.19 722 ILE A O 1
ATOM 5722 N N . VAL A 1 723 ? -16.964 10.162 27.220 1.00 98.44 723 VAL A N 1
ATOM 5723 C CA . VAL A 1 723 ? -15.531 10.275 27.489 1.00 98.44 723 VAL A CA 1
ATOM 5724 C C . VAL A 1 723 ? -15.127 9.118 28.391 1.00 98.44 723 VAL A C 1
ATOM 5726 O O . VAL A 1 723 ? -15.697 8.943 29.470 1.00 98.44 723 VAL A O 1
ATOM 5729 N N . VAL A 1 724 ? -14.140 8.341 27.954 1.00 98.56 724 VAL A N 1
ATOM 5730 C CA . VAL A 1 724 ? -13.631 7.164 28.664 1.00 98.56 724 VAL A CA 1
ATOM 5731 C C . VAL A 1 724 ? -12.202 7.424 29.119 1.00 98.56 724 VAL A C 1
ATOM 5733 O O . VAL A 1 724 ? -11.369 7.882 28.339 1.00 98.56 724 VAL A O 1
ATOM 5736 N N . SER A 1 725 ? -11.915 7.138 30.386 1.00 97.88 725 SER A N 1
ATOM 5737 C CA . SER A 1 725 ? -10.606 7.335 31.017 1.00 97.88 725 SER A CA 1
ATOM 5738 C C . SER A 1 725 ? -10.251 6.180 31.956 1.00 97.88 725 SER A C 1
ATOM 5740 O O . SER A 1 725 ? -11.132 5.431 32.377 1.00 97.88 725 SER A O 1
ATOM 5742 N N . PHE A 1 726 ? -8.978 6.080 32.341 1.00 96.88 726 PHE A N 1
ATOM 5743 C CA . PHE A 1 726 ? -8.469 5.042 33.242 1.00 96.88 726 PHE A CA 1
ATOM 5744 C C . PHE A 1 726 ? -7.921 5.642 34.541 1.00 96.88 726 PHE A C 1
ATOM 5746 O O . PHE A 1 726 ? -7.279 6.692 34.512 1.00 96.88 726 PHE A O 1
ATOM 5753 N N . ASP A 1 727 ? -8.160 4.964 35.663 1.00 95.12 727 ASP A N 1
ATOM 5754 C CA . ASP A 1 727 ? -7.658 5.335 36.991 1.00 95.12 727 ASP A CA 1
ATOM 5755 C C . ASP A 1 727 ? -6.920 4.144 37.648 1.00 95.12 727 ASP A C 1
ATOM 5757 O O . ASP A 1 727 ? -7.527 3.077 37.788 1.00 95.12 727 ASP A O 1
ATOM 5761 N N . PRO A 1 728 ? -5.629 4.270 38.023 1.00 94.69 728 PRO A N 1
ATOM 5762 C CA . PRO A 1 728 ? -4.748 5.421 37.788 1.00 94.69 728 PRO A CA 1
ATOM 5763 C C . PRO A 1 728 ? -4.476 5.665 36.290 1.00 94.69 728 PRO A C 1
ATOM 5765 O O . PRO A 1 728 ? -4.544 4.724 35.495 1.00 94.69 728 PRO A O 1
ATOM 5768 N N . PRO A 1 729 ? -4.129 6.900 35.883 1.00 90.06 729 PRO A N 1
ATOM 5769 C CA . PRO A 1 729 ? -3.840 7.220 34.489 1.00 90.06 729 PRO A CA 1
ATOM 5770 C C . PRO A 1 729 ? -2.617 6.463 33.958 1.00 90.06 729 PRO A C 1
ATOM 5772 O O . PRO A 1 729 ? -1.786 5.935 34.702 1.00 90.06 729 PRO A O 1
ATOM 5775 N N . LEU A 1 730 ? -2.500 6.419 32.634 1.00 91.81 730 LEU A N 1
ATOM 5776 C CA . LEU A 1 730 ? -1.371 5.792 31.959 1.00 91.81 730 LEU A CA 1
ATOM 5777 C C . LEU A 1 730 ? -0.104 6.656 32.027 1.00 91.81 730 LEU A C 1
ATOM 5779 O O . LEU A 1 730 ? -0.155 7.883 32.085 1.00 91.81 730 LEU A O 1
ATOM 5783 N N . SER A 1 731 ? 1.050 5.989 32.003 1.00 88.44 731 SER A N 1
ATOM 5784 C CA . SER A 1 731 ? 2.351 6.636 31.852 1.00 88.44 731 SER A CA 1
ATOM 5785 C C . SER A 1 731 ? 2.493 7.209 30.440 1.00 88.44 731 SER A C 1
ATOM 5787 O O . SER A 1 731 ? 2.345 6.469 29.462 1.00 88.44 731 SER A O 1
ATOM 5789 N N . SER A 1 732 ? 2.839 8.493 30.339 1.00 90.25 732 SER A N 1
ATOM 5790 C CA . SER A 1 732 ? 3.152 9.134 29.059 1.00 90.25 732 SER A CA 1
ATOM 5791 C C . SER A 1 732 ? 4.301 8.413 28.341 1.00 90.25 732 SER A C 1
ATOM 5793 O O . SER A 1 732 ? 5.307 8.074 28.963 1.00 90.25 732 SER A O 1
ATOM 5795 N N . GLN A 1 733 ? 4.141 8.178 27.038 1.00 89.25 733 GLN A N 1
ATOM 5796 C CA . GLN A 1 733 ? 5.160 7.605 26.152 1.00 89.25 733 GLN A CA 1
ATOM 5797 C C . GLN A 1 733 ? 6.071 8.699 25.589 1.00 89.25 733 GLN A C 1
ATOM 5799 O O . GLN A 1 733 ? 7.287 8.543 25.561 1.00 89.25 733 GLN A O 1
ATOM 5804 N N . PHE A 1 734 ? 5.490 9.817 25.149 1.00 91.00 734 PHE A N 1
ATOM 5805 C CA . PHE A 1 734 ? 6.228 10.960 24.623 1.00 91.00 734 PHE A CA 1
ATOM 5806 C C . PHE A 1 734 ? 5.445 12.262 24.801 1.00 91.00 734 PHE A C 1
ATOM 5808 O O . PHE A 1 734 ? 4.223 12.284 24.911 1.00 91.00 734 PHE A O 1
ATOM 5815 N N . VAL A 1 735 ? 6.154 13.391 24.771 1.00 86.88 735 VAL A N 1
ATOM 5816 C CA . VAL A 1 735 ? 5.512 14.710 24.737 1.00 86.88 735 VAL A CA 1
ATOM 5817 C C . VAL A 1 735 ? 4.876 14.930 23.363 1.00 86.88 735 VAL A C 1
ATOM 5819 O O . VAL A 1 735 ? 5.573 14.862 22.347 1.00 86.88 735 VAL A O 1
ATOM 5822 N N . VAL A 1 736 ? 3.576 15.241 23.333 1.00 88.12 736 VAL A N 1
ATOM 5823 C CA . VAL A 1 736 ? 2.895 15.772 22.141 1.00 88.12 736 VAL A CA 1
ATOM 5824 C C . VAL A 1 736 ? 3.284 17.243 21.998 1.00 88.12 736 VAL A C 1
ATOM 5826 O O . VAL A 1 736 ? 2.637 18.142 22.524 1.00 88.12 736 VAL A O 1
ATOM 5829 N N . ASN A 1 737 ? 4.424 17.474 21.356 1.00 80.88 737 ASN A N 1
ATOM 5830 C CA . ASN A 1 737 ? 5.013 18.793 21.179 1.00 80.88 737 ASN A CA 1
ATOM 5831 C C . ASN A 1 737 ? 4.377 19.567 20.013 1.00 80.88 737 ASN A C 1
ATOM 5833 O O . ASN A 1 737 ? 4.042 19.003 18.969 1.00 80.88 737 ASN A O 1
ATOM 5837 N N . THR A 1 738 ? 4.303 20.883 20.185 1.00 73.00 738 THR A N 1
ATOM 5838 C CA . THR A 1 738 ? 4.133 21.890 19.132 1.00 73.00 738 THR A CA 1
ATOM 5839 C C . THR A 1 738 ? 5.470 22.596 18.873 1.00 73.00 738 THR A C 1
ATOM 5841 O O . THR A 1 738 ? 6.423 22.459 19.651 1.00 73.00 738 THR A O 1
ATOM 5844 N N . PHE A 1 739 ? 5.533 23.414 17.817 1.00 59.84 739 PHE A N 1
ATOM 5845 C CA . PHE A 1 739 ? 6.647 24.343 17.579 1.00 59.84 739 PHE A CA 1
ATOM 5846 C C . PHE A 1 739 ? 6.982 25.184 18.829 1.00 59.84 739 PHE A C 1
ATOM 5848 O O . PHE A 1 739 ? 8.135 25.250 19.262 1.00 59.84 739 PHE A O 1
ATOM 5855 N N . TRP A 1 740 ? 5.958 25.762 19.466 1.00 53.03 740 TRP A N 1
ATOM 5856 C CA . TRP A 1 740 ? 6.115 26.635 20.629 1.00 53.03 740 TRP A CA 1
ATOM 5857 C C . TRP A 1 740 ? 6.610 25.897 21.878 1.00 53.03 740 TRP A C 1
ATOM 5859 O O . TRP A 1 740 ? 7.472 26.417 22.589 1.00 53.03 740 TRP A O 1
ATOM 5869 N N . THR A 1 741 ? 6.139 24.671 22.140 1.00 58.66 741 THR A N 1
ATOM 5870 C CA . THR A 1 741 ? 6.591 23.900 23.315 1.00 58.66 741 THR A CA 1
ATOM 5871 C C . THR A 1 741 ? 8.047 23.452 23.177 1.00 58.66 741 THR A C 1
ATOM 5873 O O . THR A 1 741 ? 8.803 23.504 24.149 1.00 58.66 741 THR A O 1
ATOM 5876 N N . ASP A 1 742 ? 8.473 23.056 21.969 1.00 55.56 742 ASP A N 1
ATOM 5877 C CA . ASP A 1 742 ? 9.877 22.713 21.705 1.00 55.56 742 ASP A CA 1
ATOM 5878 C C . ASP A 1 742 ? 10.785 23.938 21.840 1.00 55.56 742 ASP A C 1
ATOM 5880 O O . ASP A 1 742 ? 11.868 23.843 22.427 1.00 55.56 742 ASP A O 1
ATOM 5884 N N . TRP A 1 743 ? 10.328 25.098 21.356 1.00 48.19 743 TRP A N 1
ATOM 5885 C CA . TRP A 1 743 ? 11.049 26.356 21.511 1.00 48.19 743 TRP A CA 1
ATOM 5886 C C . TRP A 1 743 ? 11.217 26.743 22.986 1.00 48.19 743 TRP A C 1
ATOM 5888 O O . TRP A 1 743 ? 12.354 26.986 23.402 1.00 48.19 743 TRP A O 1
ATOM 5898 N N . LYS A 1 744 ? 10.134 26.719 23.786 1.00 50.38 744 LYS A N 1
ATOM 5899 C CA . LYS A 1 744 ? 10.168 26.987 25.239 1.00 50.38 744 LYS A CA 1
ATOM 5900 C C . LYS A 1 744 ? 11.156 26.055 25.952 1.00 50.38 744 LYS A C 1
ATOM 5902 O O . LYS A 1 744 ? 11.988 26.521 26.729 1.00 50.38 744 LYS A O 1
ATOM 5907 N N . ARG A 1 745 ? 11.137 24.751 25.639 1.00 52.19 745 ARG A N 1
ATOM 5908 C CA . ARG A 1 745 ? 12.036 23.751 26.250 1.00 52.19 745 ARG A CA 1
ATOM 5909 C C . ARG A 1 745 ? 13.516 23.978 25.917 1.00 52.19 745 ARG A C 1
ATOM 5911 O O . ARG A 1 745 ? 14.359 23.774 26.782 1.00 52.19 745 ARG A O 1
ATOM 5918 N N . LYS A 1 746 ? 13.849 24.422 24.698 1.00 44.84 746 LYS A N 1
ATOM 5919 C CA . LYS A 1 746 ? 15.233 24.782 24.311 1.00 44.84 746 LYS A CA 1
ATOM 5920 C C . LYS A 1 746 ? 15.729 26.094 24.961 1.00 44.84 746 LYS A C 1
ATOM 5922 O O . LYS A 1 746 ? 16.913 26.403 24.848 1.00 44.84 746 LYS A O 1
ATOM 5927 N N . HIS A 1 747 ? 14.854 26.875 25.607 1.00 43.22 747 HIS A N 1
ATOM 5928 C CA . HIS A 1 747 ? 15.106 28.274 25.992 1.00 43.22 747 HIS A CA 1
ATOM 5929 C C . HIS A 1 747 ? 14.590 28.656 27.393 1.00 43.22 747 HIS A C 1
ATOM 5931 O O . HIS A 1 747 ? 14.240 29.811 27.630 1.00 43.22 747 HIS A O 1
ATOM 5937 N N . SER A 1 748 ? 14.539 27.707 28.331 1.00 34.84 748 SER A N 1
ATOM 5938 C CA . SER A 1 748 ? 13.818 27.820 29.611 1.00 34.84 748 SER A CA 1
ATOM 5939 C C . SER A 1 748 ? 14.459 28.726 30.687 1.00 34.84 748 SER A C 1
ATOM 5941 O O . SER A 1 748 ? 14.518 28.353 31.857 1.00 34.84 748 SER A O 1
ATOM 5943 N N . THR A 1 749 ? 14.929 29.920 30.319 1.00 33.47 749 THR A N 1
ATOM 5944 C CA . THR A 1 749 ? 15.269 31.020 31.246 1.00 33.47 749 THR A CA 1
ATOM 5945 C C . THR A 1 749 ? 14.263 32.179 31.198 1.00 33.47 749 THR A C 1
ATOM 5947 O O . THR A 1 749 ? 14.526 33.229 31.777 1.00 33.47 749 THR A O 1
ATOM 5950 N N . PHE A 1 750 ? 13.112 32.010 30.530 1.00 33.16 750 PHE A N 1
ATOM 5951 C CA . PHE A 1 750 ? 12.084 33.049 30.380 1.00 33.16 750 PHE A CA 1
ATOM 5952 C C . PHE A 1 750 ? 10.668 32.604 30.791 1.00 33.16 750 PHE A C 1
ATOM 5954 O O . PHE A 1 750 ? 10.362 31.416 30.867 1.00 33.16 750 PHE A O 1
ATOM 5961 N N . ASN A 1 751 ? 9.849 33.611 31.114 1.00 31.88 751 ASN A N 1
ATOM 5962 C CA . ASN A 1 751 ? 8.598 33.536 31.879 1.00 31.88 751 ASN A CA 1
ATOM 5963 C C . ASN A 1 751 ? 7.469 32.740 31.158 1.00 31.88 751 ASN A C 1
ATOM 5965 O O . ASN A 1 751 ? 7.440 32.763 29.928 1.00 31.88 751 ASN A O 1
ATOM 5969 N N . PRO A 1 752 ? 6.528 32.065 31.863 1.00 33.31 752 PRO A N 1
ATOM 5970 C CA . PRO A 1 752 ? 5.620 31.087 31.234 1.00 33.31 752 PRO A CA 1
ATOM 5971 C C . PRO A 1 752 ? 4.411 31.643 30.465 1.00 33.31 752 PRO A C 1
ATOM 5973 O O . PRO A 1 752 ? 3.763 30.879 29.745 1.00 33.31 752 PRO A O 1
ATOM 5976 N N . GLU A 1 753 ? 4.063 32.915 30.652 1.00 31.41 753 GLU A N 1
ATOM 5977 C CA . GLU A 1 753 ? 2.855 33.514 30.071 1.00 31.41 753 GLU A CA 1
ATOM 5978 C C . GLU A 1 753 ? 3.000 33.734 28.551 1.00 31.41 753 GLU A C 1
ATOM 5980 O O . GLU A 1 753 ? 4.100 33.963 28.051 1.00 31.41 753 GLU A O 1
ATOM 5985 N N . PHE A 1 754 ? 1.865 33.682 27.842 1.00 36.91 754 PHE A N 1
ATOM 5986 C CA . PHE A 1 754 ? 1.693 33.690 26.377 1.00 36.91 754 PHE A CA 1
ATOM 5987 C C . PHE A 1 754 ? 1.942 32.351 25.638 1.00 36.91 754 PHE A C 1
ATOM 5989 O O . PHE A 1 754 ? 3.034 31.774 25.621 1.00 36.91 754 PHE A O 1
ATOM 5996 N N . GLU A 1 755 ? 0.884 31.888 24.958 1.00 33.69 755 GLU A N 1
ATOM 5997 C CA . GLU A 1 755 ? 0.894 30.876 23.891 1.00 33.69 755 GLU A CA 1
ATOM 5998 C C . GLU A 1 755 ? -0.071 31.298 22.774 1.00 33.69 755 GLU A C 1
ATOM 6000 O O . GLU A 1 755 ? -1.281 31.316 22.997 1.00 33.69 755 GLU A O 1
ATOM 6005 N N . PRO A 1 756 ? 0.428 31.614 21.567 1.00 34.09 756 PRO A N 1
ATOM 6006 C CA . PRO A 1 756 ? -0.369 31.580 20.347 1.00 34.09 756 PRO A CA 1
ATOM 6007 C C . PRO A 1 756 ? -0.512 30.129 19.866 1.00 34.09 756 PRO A C 1
ATOM 6009 O O . PRO A 1 756 ? 0.398 29.313 20.032 1.00 34.09 756 PRO A O 1
ATOM 6012 N N . SER A 1 757 ? -1.624 29.796 19.213 1.00 34.03 757 SER A N 1
ATOM 6013 C CA . SER A 1 757 ? -1.795 28.485 18.575 1.00 34.03 757 SER A CA 1
ATOM 6014 C C . SER A 1 757 ? -0.810 28.279 17.413 1.00 34.03 757 SER A C 1
ATOM 6016 O O . SER A 1 757 ? -0.324 29.227 16.795 1.00 34.03 757 SER A O 1
ATOM 6018 N N . THR A 1 758 ? -0.546 27.022 17.047 1.00 35.28 758 THR A N 1
ATOM 6019 C CA . THR A 1 758 ? 0.206 26.666 15.824 1.00 35.28 758 THR A CA 1
ATOM 6020 C C . THR A 1 758 ? -0.452 27.195 14.550 1.00 35.28 758 THR A C 1
ATOM 6022 O O . THR A 1 758 ? 0.252 27.560 13.609 1.00 35.28 758 THR A O 1
ATOM 6025 N N . SER A 1 759 ? -1.785 27.321 14.535 1.00 36.41 759 SER A N 1
ATOM 6026 C CA . SER A 1 759 ? -2.508 27.938 13.419 1.00 36.41 759 SER A CA 1
ATOM 6027 C C . SER A 1 759 ? -2.113 29.399 13.190 1.00 36.41 759 SER A C 1
ATOM 6029 O O . SER A 1 759 ? -2.107 29.827 12.039 1.00 36.41 759 SER A O 1
ATOM 6031 N N . ALA A 1 760 ? -1.728 30.147 14.234 1.00 34.16 760 ALA A N 1
ATOM 6032 C CA . ALA A 1 760 ? -1.445 31.576 14.132 1.00 34.16 760 ALA A CA 1
ATOM 6033 C C . ALA A 1 760 ? -0.268 31.880 13.193 1.00 34.16 760 ALA A C 1
ATOM 6035 O O . ALA A 1 760 ? -0.393 32.767 12.360 1.00 34.16 760 ALA A O 1
ATOM 6036 N N . PHE A 1 761 ? 0.836 31.124 13.231 1.00 35.44 761 PHE A N 1
ATOM 6037 C CA . PHE A 1 761 ? 2.003 31.396 12.371 1.00 35.44 761 PHE A CA 1
ATOM 6038 C C . PHE A 1 761 ? 1.694 31.190 10.874 1.00 35.44 761 PHE A C 1
ATOM 6040 O O . PHE A 1 761 ? 2.038 32.025 10.037 1.00 35.44 761 PHE A O 1
ATOM 6047 N N . SER A 1 762 ? 0.980 30.112 10.529 1.00 35.50 762 SER A N 1
ATOM 6048 C CA . SER A 1 762 ? 0.571 29.841 9.141 1.00 35.50 762 SER A CA 1
ATOM 6049 C C . SER A 1 762 ? -0.570 30.765 8.682 1.00 35.50 762 SER A C 1
ATOM 6051 O O . SER A 1 762 ? -0.583 31.218 7.534 1.00 35.50 762 SER A O 1
ATOM 6053 N N . ALA A 1 763 ? -1.489 31.130 9.586 1.00 34.84 763 ALA A N 1
ATOM 6054 C CA . ALA A 1 763 ? -2.539 32.115 9.333 1.00 34.84 763 ALA A CA 1
ATOM 6055 C C . ALA A 1 763 ? -1.973 33.531 9.135 1.00 34.84 763 ALA A C 1
ATOM 6057 O O . ALA A 1 763 ? -2.376 34.195 8.194 1.00 34.84 763 ALA A O 1
ATOM 6058 N N . THR A 1 764 ? -0.982 33.943 9.928 1.00 35.84 764 THR A N 1
ATOM 6059 C CA . THR A 1 764 ? -0.247 35.221 9.836 1.00 35.84 764 THR A CA 1
ATOM 6060 C C . THR A 1 764 ? 0.395 35.408 8.465 1.00 35.84 764 THR A C 1
ATOM 6062 O O . THR A 1 764 ? 0.220 36.441 7.826 1.00 35.84 764 THR A O 1
ATOM 6065 N N . ILE A 1 765 ? 1.090 34.382 7.964 1.00 36.56 765 ILE A N 1
ATOM 6066 C CA . ILE A 1 765 ? 1.672 34.401 6.610 1.00 36.56 765 ILE A CA 1
ATOM 6067 C C . ILE A 1 765 ? 0.568 34.351 5.534 1.00 36.56 765 ILE A C 1
ATOM 6069 O O . ILE A 1 765 ? 0.737 34.884 4.441 1.00 36.56 765 ILE A O 1
ATOM 6073 N N . THR A 1 766 ? -0.583 33.739 5.831 1.00 35.91 766 THR A N 1
ATOM 6074 C CA . THR A 1 766 ? -1.713 33.617 4.892 1.00 35.91 766 THR A CA 1
ATOM 6075 C C . THR A 1 766 ? -2.581 34.875 4.803 1.00 35.91 766 THR A C 1
ATOM 6077 O O . THR A 1 766 ? -3.092 35.164 3.723 1.00 35.91 766 THR A O 1
ATOM 6080 N N . ALA A 1 767 ? -2.746 35.624 5.894 1.00 35.59 767 ALA A N 1
ATOM 6081 C CA . ALA A 1 767 ? -3.630 36.786 5.986 1.00 35.59 767 ALA A CA 1
ATOM 6082 C C . ALA A 1 767 ? -3.203 37.928 5.053 1.00 35.59 767 ALA A C 1
ATOM 6084 O O . ALA A 1 767 ? -4.054 38.682 4.586 1.00 35.59 767 ALA A O 1
ATOM 6085 N N . LYS A 1 768 ? -1.906 38.013 4.720 1.00 39.97 768 LYS A N 1
ATOM 6086 C CA . LYS A 1 768 ? -1.363 39.061 3.847 1.00 39.97 768 LYS A CA 1
ATOM 6087 C C . LYS A 1 768 ? -1.300 38.710 2.352 1.00 39.97 768 LYS A C 1
ATOM 6089 O O . LYS A 1 768 ? -0.853 39.539 1.563 1.00 39.97 768 LYS A O 1
ATOM 6094 N N . ILE A 1 769 ? -1.732 37.514 1.937 1.00 38.34 769 ILE A N 1
ATOM 6095 C CA . ILE A 1 769 ? -1.774 37.149 0.511 1.00 38.34 769 ILE A CA 1
ATOM 6096 C C . ILE A 1 769 ? -2.971 37.870 -0.128 1.00 38.34 769 ILE A C 1
ATOM 6098 O O . ILE A 1 769 ? -4.119 37.571 0.208 1.00 38.34 769 ILE A O 1
ATOM 6102 N N . ARG A 1 770 ? -2.726 38.822 -1.039 1.00 34.00 770 ARG A N 1
ATOM 6103 C CA . ARG A 1 770 ? -3.808 39.606 -1.660 1.00 34.00 770 ARG A CA 1
ATOM 6104 C C . ARG A 1 770 ? -4.736 38.731 -2.510 1.00 34.00 770 ARG A C 1
ATOM 6106 O O . ARG A 1 770 ? -4.294 37.853 -3.256 1.00 34.00 770 ARG A O 1
ATOM 6113 N N . ARG A 1 771 ? -6.032 39.035 -2.409 1.00 34.59 771 ARG A N 1
ATOM 6114 C CA . ARG A 1 771 ? -7.093 38.562 -3.302 1.00 34.59 771 ARG A CA 1
ATOM 6115 C C . ARG A 1 771 ? -7.051 39.396 -4.579 1.00 34.59 771 ARG A C 1
ATOM 6117 O O . ARG A 1 771 ? -7.118 40.615 -4.483 1.00 34.59 771 ARG A O 1
ATOM 6124 N N . ILE A 1 772 ? -6.985 38.754 -5.743 1.00 34.78 772 ILE A N 1
ATOM 6125 C CA . ILE A 1 772 ? -7.426 39.394 -6.989 1.00 34.78 772 ILE A CA 1
ATOM 6126 C C . ILE A 1 772 ? -8.938 39.185 -7.057 1.00 34.78 772 ILE A C 1
ATOM 6128 O O . ILE A 1 772 ? -9.387 38.043 -7.212 1.00 34.78 772 ILE A O 1
ATOM 6132 N N . ASP A 1 773 ? -9.709 40.258 -6.897 1.00 31.31 773 ASP A N 1
ATOM 6133 C CA . ASP A 1 773 ? -11.134 40.248 -7.219 1.00 31.31 773 ASP A CA 1
ATOM 6134 C C . ASP A 1 773 ? -11.360 40.611 -8.687 1.00 31.31 773 ASP A C 1
ATOM 6136 O O . ASP A 1 773 ? -10.492 41.152 -9.368 1.00 31.31 773 ASP A O 1
ATOM 6140 N N . GLN A 1 774 ? -12.516 40.207 -9.209 1.00 30.28 774 GLN A N 1
ATOM 6141 C CA . GLN A 1 774 ? -12.786 40.213 -10.648 1.00 30.28 774 GLN A CA 1
ATOM 6142 C C . GLN A 1 774 ? -12.990 41.630 -11.223 1.00 30.28 774 GLN A C 1
ATOM 6144 O O . GLN A 1 774 ? -12.956 41.795 -12.441 1.00 30.28 774 GLN A O 1
ATOM 6149 N N . ASP A 1 775 ? -13.136 42.624 -10.344 1.00 28.36 775 ASP A N 1
ATOM 6150 C CA . ASP A 1 775 ? -13.481 44.011 -10.663 1.00 28.36 775 ASP A CA 1
ATOM 6151 C C . ASP A 1 775 ? -12.244 44.887 -10.980 1.00 28.36 775 ASP A C 1
ATOM 6153 O O . ASP A 1 775 ? -12.369 45.901 -11.662 1.00 28.36 775 ASP A O 1
ATOM 6157 N N . ASP A 1 776 ? -11.027 44.463 -10.602 1.00 32.03 776 ASP A N 1
ATOM 6158 C CA . ASP A 1 776 ? -9.755 45.166 -10.901 1.00 32.03 776 ASP A CA 1
ATOM 6159 C C . ASP A 1 776 ? -9.329 45.075 -12.394 1.00 32.03 776 ASP A C 1
ATOM 6161 O O . ASP A 1 776 ? -8.185 45.362 -12.753 1.00 32.03 776 ASP A O 1
ATOM 6165 N N . LEU A 1 777 ? -10.228 44.636 -13.285 1.00 33.25 777 LEU A N 1
ATOM 6166 C CA . LEU A 1 777 ? -9.972 44.403 -14.714 1.00 33.25 777 LEU A CA 1
ATOM 6167 C C . LEU A 1 777 ? -10.792 45.289 -15.670 1.00 33.25 777 LEU A C 1
ATOM 6169 O O . LEU A 1 777 ? -10.606 45.166 -16.881 1.00 33.25 777 LEU A O 1
ATOM 6173 N N . GLU A 1 778 ? -11.675 46.168 -15.181 1.00 25.67 778 GLU A N 1
ATOM 6174 C CA . GLU A 1 778 ? -12.564 46.951 -16.062 1.00 25.67 778 GLU A CA 1
ATOM 6175 C C . GLU A 1 778 ? -11.971 48.254 -16.634 1.00 25.67 778 GLU A C 1
ATOM 6177 O O . GLU A 1 778 ? -12.579 48.827 -17.537 1.00 25.67 778 GLU A O 1
ATOM 6182 N N . ASP A 1 779 ? -10.777 48.698 -16.216 1.00 29.75 779 ASP A N 1
ATOM 6183 C CA . ASP A 1 779 ? -10.123 49.880 -16.809 1.00 29.75 779 ASP A CA 1
ATOM 6184 C C . ASP A 1 779 ? -8.775 49.551 -17.475 1.00 29.75 779 ASP A C 1
ATOM 6186 O O . ASP A 1 779 ? -7.696 49.670 -16.894 1.00 29.75 779 ASP A O 1
ATOM 6190 N N . THR A 1 780 ? -8.843 49.073 -18.720 1.00 29.62 780 THR A N 1
ATOM 6191 C CA . THR A 1 780 ? -7.952 49.491 -19.824 1.00 29.62 780 THR A CA 1
ATOM 6192 C C . THR A 1 780 ? -8.396 48.842 -21.134 1.00 29.62 780 THR A C 1
ATOM 6194 O O . THR A 1 780 ? -8.245 47.640 -21.353 1.00 29.62 780 THR A O 1
ATOM 6197 N N . SER A 1 781 ? -8.909 49.655 -22.054 1.00 27.20 781 SER A N 1
ATOM 6198 C CA . SER A 1 781 ? -9.267 49.218 -23.402 1.00 27.20 781 SER A CA 1
ATOM 6199 C C . SER A 1 781 ? -8.020 48.999 -24.272 1.00 27.20 781 SER A C 1
ATOM 6201 O O . SER A 1 781 ? -7.619 49.913 -24.994 1.00 27.20 781 SER A O 1
ATOM 6203 N N . ASP A 1 782 ? -7.418 47.805 -24.250 1.00 27.95 782 ASP A N 1
ATOM 6204 C CA . ASP A 1 782 ? -6.470 47.412 -25.303 1.00 27.95 782 ASP A CA 1
ATOM 6205 C C . ASP A 1 782 ? -6.435 45.894 -25.576 1.00 27.95 782 ASP A C 1
ATOM 6207 O O . ASP A 1 782 ? -6.252 45.068 -24.678 1.00 27.95 782 ASP A O 1
ATOM 6211 N N . ASN A 1 783 ? -6.621 45.516 -26.843 1.00 30.98 783 ASN A N 1
ATOM 6212 C CA . ASN A 1 783 ? -6.763 44.125 -27.291 1.00 30.98 783 ASN A CA 1
ATOM 6213 C C . ASN A 1 783 ? -5.391 43.511 -27.621 1.00 30.98 783 ASN A C 1
ATOM 6215 O O . ASN A 1 783 ? -4.944 43.571 -28.768 1.00 30.98 783 ASN A O 1
ATOM 6219 N N . ASN A 1 784 ? -4.737 42.866 -26.649 1.00 26.56 784 ASN A N 1
ATOM 6220 C CA . ASN A 1 784 ? -3.478 42.145 -26.881 1.00 26.56 784 ASN A CA 1
ATOM 6221 C C . ASN A 1 784 ? -3.541 40.675 -26.392 1.00 26.56 784 ASN A C 1
ATOM 6223 O O . ASN A 1 784 ? -3.651 40.455 -25.184 1.00 26.56 784 ASN A O 1
ATOM 6227 N N . PRO A 1 785 ? -3.442 39.659 -27.280 1.00 26.69 785 PRO A N 1
ATOM 6228 C CA . PRO A 1 785 ? -3.609 38.243 -26.911 1.00 26.69 785 PRO A CA 1
ATOM 6229 C C . PRO A 1 785 ? -2.503 37.613 -26.040 1.00 26.69 785 PRO A C 1
ATOM 6231 O O . PRO A 1 785 ? -2.650 36.468 -25.622 1.00 26.69 785 PRO A O 1
ATOM 6234 N N . ASN A 1 786 ? -1.394 38.311 -25.770 1.00 26.31 786 ASN A N 1
ATOM 6235 C CA . ASN A 1 786 ? -0.180 37.724 -25.178 1.00 26.31 786 ASN A CA 1
ATOM 6236 C C . ASN A 1 786 ? -0.031 37.961 -23.657 1.00 26.31 786 ASN A C 1
ATOM 6238 O O . ASN A 1 786 ? 0.989 38.480 -23.209 1.00 26.31 786 ASN A O 1
ATOM 6242 N N . ARG A 1 787 ? -1.020 37.569 -22.838 1.00 26.95 787 ARG A N 1
ATOM 6243 C CA . ARG A 1 787 ? -0.910 37.574 -21.358 1.00 26.95 787 ARG A CA 1
ATOM 6244 C C . ARG A 1 787 ? -0.957 36.148 -20.787 1.00 26.95 787 ARG A C 1
ATOM 6246 O O . ARG A 1 787 ? -2.027 35.640 -20.460 1.00 26.95 787 ARG A O 1
ATOM 6253 N N . ASN A 1 788 ? 0.212 35.517 -20.653 1.00 27.42 788 ASN A N 1
ATOM 6254 C CA . ASN A 1 788 ? 0.368 34.201 -20.020 1.00 27.42 788 ASN A CA 1
ATOM 6255 C C . ASN A 1 788 ? 0.723 34.335 -18.530 1.00 27.42 788 ASN A C 1
ATOM 6257 O O . ASN A 1 788 ? 1.604 35.109 -18.172 1.00 27.42 788 ASN A O 1
ATOM 6261 N N . PHE A 1 789 ? 0.083 33.531 -17.677 1.00 29.94 789 PHE A N 1
ATOM 6262 C CA . PHE A 1 789 ? 0.425 33.390 -16.257 1.00 29.94 789 PHE A CA 1
ATOM 6263 C C . PHE A 1 789 ? 1.258 32.118 -16.053 1.00 29.94 789 PHE A C 1
ATOM 6265 O O . PHE A 1 789 ? 0.869 31.055 -16.542 1.00 29.94 789 PHE A O 1
ATOM 6272 N N . VAL A 1 790 ? 2.363 32.194 -15.308 1.00 30.12 790 VAL A N 1
ATOM 6273 C CA . VAL A 1 790 ? 3.205 31.023 -15.013 1.00 30.12 790 VAL A CA 1
ATOM 6274 C C . VAL A 1 790 ? 2.645 30.249 -13.816 1.00 30.12 790 VAL A C 1
ATOM 6276 O O . VAL A 1 790 ? 2.416 30.802 -12.742 1.00 30.12 790 VAL A O 1
ATOM 6279 N N . VAL A 1 791 ? 2.435 28.945 -13.999 1.00 28.09 791 VAL A N 1
ATOM 6280 C CA . VAL A 1 791 ? 2.116 27.999 -12.919 1.00 28.09 791 VAL A CA 1
ATOM 6281 C C . VAL A 1 791 ? 3.421 27.353 -12.452 1.00 28.09 791 VAL A C 1
ATOM 6283 O O . VAL A 1 791 ? 4.232 26.943 -13.279 1.00 28.09 791 VAL A O 1
ATOM 6286 N N . LEU A 1 792 ? 3.629 27.256 -11.135 1.00 28.84 792 LEU A N 1
ATOM 6287 C CA . LEU A 1 792 ? 4.811 26.612 -10.550 1.00 28.84 792 LEU A CA 1
ATOM 6288 C C . LEU A 1 792 ? 4.890 25.136 -10.982 1.00 28.84 792 LEU A C 1
ATOM 6290 O O . LEU A 1 792 ? 4.076 24.325 -10.545 1.00 28.84 792 LEU A O 1
ATOM 6294 N N . GLY A 1 793 ? 5.862 24.808 -11.841 1.00 27.98 793 GLY A N 1
ATOM 6295 C CA . GLY A 1 793 ? 6.061 23.448 -12.366 1.00 27.98 793 GLY A CA 1
ATOM 6296 C C . GLY A 1 793 ? 7.072 23.295 -13.516 1.00 27.98 793 GLY A C 1
ATOM 6297 O O . GLY A 1 793 ? 7.113 22.236 -14.130 1.00 27.98 793 GLY A O 1
ATOM 6298 N N . GLY A 1 794 ? 7.870 24.322 -13.842 1.00 24.53 794 GLY A N 1
ATOM 6299 C CA . GLY A 1 794 ? 8.856 24.286 -14.933 1.00 24.53 794 GLY A CA 1
ATOM 6300 C C . GLY A 1 794 ? 10.259 24.712 -14.488 1.00 24.53 794 GLY A C 1
ATOM 6301 O O . GLY A 1 794 ? 10.408 25.389 -13.472 1.00 24.53 794 GLY A O 1
ATOM 6302 N N . GLN A 1 795 ? 11.282 24.333 -15.265 1.00 28.59 795 GLN A N 1
ATOM 6303 C CA . GLN A 1 795 ? 12.706 24.620 -15.017 1.00 28.59 795 GLN A CA 1
ATOM 6304 C C . GLN A 1 795 ? 13.086 26.100 -15.248 1.00 28.59 795 GLN A C 1
ATOM 6306 O O . GLN A 1 795 ? 13.951 26.412 -16.063 1.00 28.59 795 GLN A O 1
ATOM 6311 N N . HIS A 1 796 ? 12.466 27.026 -14.518 1.00 33.88 796 HIS A N 1
ATOM 6312 C CA . HIS A 1 796 ? 12.923 28.414 -14.436 1.00 33.88 796 HIS A CA 1
ATOM 6313 C C . HIS A 1 796 ? 13.471 28.710 -13.033 1.00 33.88 796 HIS A C 1
ATOM 6315 O O . HIS A 1 796 ? 12.840 28.325 -12.045 1.00 33.88 796 HIS A O 1
ATOM 6321 N N . PRO A 1 797 ? 14.628 29.390 -12.908 1.00 37.03 797 PRO A N 1
ATOM 6322 C CA . PRO A 1 797 ? 15.077 29.885 -11.614 1.00 37.03 797 PRO A CA 1
ATOM 6323 C C . PRO A 1 797 ? 14.029 30.853 -11.044 1.00 37.03 797 PRO A C 1
ATOM 6325 O O . PRO A 1 797 ? 13.500 31.699 -11.760 1.00 37.03 797 PRO A O 1
ATOM 6328 N N . LEU A 1 798 ? 13.732 30.727 -9.749 1.00 43.75 798 LEU A N 1
ATOM 6329 C CA . LEU A 1 798 ? 12.826 31.620 -9.021 1.00 43.75 798 LEU A CA 1
ATOM 6330 C C . LEU A 1 798 ? 13.514 32.972 -8.790 1.00 43.75 798 LEU A C 1
ATOM 6332 O O . LEU A 1 798 ? 14.093 33.191 -7.726 1.00 43.75 798 LEU A O 1
ATOM 6336 N N . VAL A 1 799 ? 13.507 33.851 -9.795 1.00 41.41 799 VAL A N 1
ATOM 6337 C CA . VAL A 1 799 ? 14.308 35.086 -9.738 1.00 41.41 799 VAL A CA 1
ATOM 6338 C C . VAL A 1 799 ? 13.614 36.262 -9.051 1.00 41.41 799 VAL A C 1
ATOM 6340 O O . VAL A 1 799 ? 14.319 37.163 -8.610 1.00 41.41 799 VAL A O 1
ATOM 6343 N N . ASP A 1 800 ? 12.285 36.253 -8.877 1.00 44.09 800 ASP A N 1
ATOM 6344 C CA . ASP A 1 800 ? 11.563 37.327 -8.175 1.00 44.09 800 ASP A CA 1
ATOM 6345 C C . ASP A 1 800 ? 10.740 36.854 -6.963 1.00 44.09 800 ASP A C 1
ATOM 6347 O O . ASP A 1 800 ? 9.580 36.458 -7.070 1.00 44.09 800 ASP A O 1
ATOM 6351 N N . ILE A 1 801 ? 11.349 36.932 -5.775 1.00 49.75 801 ILE A N 1
ATOM 6352 C CA . ILE A 1 801 ? 10.677 36.697 -4.492 1.00 49.75 801 ILE A CA 1
ATOM 6353 C C . ILE A 1 801 ? 10.521 38.038 -3.767 1.00 49.75 801 ILE A C 1
ATOM 6355 O O . ILE A 1 801 ? 11.507 38.656 -3.365 1.00 49.75 801 ILE A O 1
ATOM 6359 N N . SER A 1 802 ? 9.277 38.466 -3.544 1.00 51.56 802 SER A N 1
ATOM 6360 C CA . SER A 1 802 ? 8.956 39.686 -2.797 1.00 51.56 802 SER A CA 1
ATOM 6361 C C . SER A 1 802 ? 7.685 39.542 -1.963 1.00 51.56 802 SER A C 1
ATOM 6363 O O . SER A 1 802 ? 6.880 38.638 -2.180 1.00 51.56 802 SER A O 1
ATOM 6365 N N . ALA A 1 803 ? 7.493 40.452 -1.004 1.00 46.16 803 ALA A N 1
ATOM 6366 C CA . ALA A 1 803 ? 6.298 40.473 -0.159 1.00 46.16 803 ALA A CA 1
ATOM 6367 C C . ALA A 1 803 ? 5.004 40.844 -0.916 1.00 46.16 803 ALA A C 1
ATOM 6369 O O . ALA A 1 803 ? 3.922 40.516 -0.438 1.00 46.16 803 ALA A O 1
ATOM 6370 N N . GLU A 1 804 ? 5.106 41.508 -2.074 1.00 43.25 804 GLU A N 1
ATOM 6371 C CA . GLU A 1 804 ? 3.951 41.978 -2.857 1.00 43.25 804 GLU A CA 1
ATOM 6372 C C . GLU A 1 804 ? 3.640 41.074 -4.070 1.00 43.25 804 GLU A C 1
ATOM 6374 O O . GLU A 1 804 ? 2.508 41.059 -4.544 1.00 43.25 804 GLU A O 1
ATOM 6379 N N . ASN A 1 805 ? 4.591 40.243 -4.522 1.00 47.81 805 ASN A N 1
ATOM 6380 C CA . ASN A 1 805 ? 4.376 39.280 -5.615 1.00 47.81 805 ASN A CA 1
ATOM 6381 C C . ASN A 1 805 ? 3.697 37.970 -5.162 1.00 47.81 805 ASN A C 1
ATOM 6383 O O . ASN A 1 805 ? 3.477 37.081 -5.982 1.00 47.81 805 ASN A O 1
ATOM 6387 N N . LEU A 1 806 ? 3.348 37.834 -3.877 1.00 50.00 806 LEU A N 1
ATOM 6388 C CA . LEU A 1 806 ? 2.639 36.681 -3.312 1.00 50.00 806 LEU A CA 1
ATOM 6389 C C . LEU A 1 806 ? 1.117 36.880 -3.401 1.00 50.00 806 LEU A C 1
ATOM 6391 O O . LEU A 1 806 ? 0.519 37.556 -2.562 1.00 50.00 806 LEU A O 1
ATOM 6395 N N . MET A 1 807 ? 0.473 36.255 -4.389 1.00 44.97 807 MET A N 1
ATOM 6396 C CA . MET A 1 807 ? -0.972 36.371 -4.621 1.00 44.97 807 MET A CA 1
ATOM 6397 C C . MET A 1 807 ? -1.701 35.027 -4.571 1.00 44.97 807 MET A C 1
ATOM 6399 O O . MET A 1 807 ? -1.100 33.948 -4.550 1.00 44.97 807 MET A O 1
ATOM 6403 N N . TYR A 1 808 ? -3.034 35.081 -4.578 1.00 43.81 808 TYR A N 1
ATOM 6404 C CA . TYR A 1 808 ? -3.859 33.937 -4.946 1.00 43.81 808 TYR A CA 1
ATOM 6405 C C . TYR A 1 808 ? -4.939 34.318 -5.960 1.00 43.81 808 TYR A C 1
ATOM 6407 O O . TYR A 1 808 ? -5.521 35.401 -5.913 1.00 43.81 808 TYR A O 1
ATOM 6415 N N . ARG A 1 809 ? -5.253 33.383 -6.860 1.00 37.72 809 ARG A N 1
ATOM 6416 C CA . ARG A 1 809 ? -6.360 33.489 -7.815 1.00 37.72 809 ARG A CA 1
ATOM 6417 C C . ARG A 1 809 ? -7.476 32.533 -7.426 1.00 37.72 809 ARG A C 1
ATOM 6419 O O . ARG A 1 809 ? -7.228 31.347 -7.198 1.00 37.72 809 ARG A O 1
ATOM 6426 N N . LYS A 1 810 ? -8.713 33.032 -7.409 1.00 39.03 810 LYS A N 1
ATOM 6427 C CA . LYS A 1 810 ? -9.912 32.191 -7.416 1.00 39.03 810 LYS A CA 1
ATOM 6428 C C . LYS A 1 810 ? -10.157 31.716 -8.850 1.00 39.03 810 LYS A C 1
ATOM 6430 O O . LYS A 1 810 ? -10.354 32.523 -9.755 1.00 39.03 810 LYS A O 1
ATOM 6435 N N . MET A 1 811 ? -10.059 30.413 -9.069 1.00 43.00 811 MET A N 1
ATOM 6436 C CA . MET A 1 811 ? -10.280 29.787 -10.373 1.00 43.00 811 MET A CA 1
ATOM 6437 C C . MET A 1 811 ? -11.789 29.665 -10.656 1.00 43.00 811 MET A C 1
ATOM 6439 O O . MET A 1 811 ? -12.608 29.794 -9.745 1.00 43.00 811 MET A O 1
ATOM 6443 N N . LEU A 1 812 ? -12.168 29.382 -11.909 1.00 35.22 812 LEU A N 1
ATOM 6444 C CA . LEU A 1 812 ? -13.577 29.207 -12.311 1.00 35.22 812 LEU A CA 1
ATOM 6445 C C . LEU A 1 812 ? -14.288 28.055 -11.569 1.00 35.22 812 LEU A C 1
ATOM 6447 O O . LEU A 1 812 ? -15.508 28.066 -11.461 1.00 35.22 812 LEU A O 1
ATOM 6451 N N . ASP A 1 813 ? -13.538 27.095 -11.015 1.00 40.78 813 ASP A N 1
ATOM 6452 C CA . ASP A 1 813 ? -14.047 26.015 -10.154 1.00 40.78 813 ASP A CA 1
ATOM 6453 C C . ASP A 1 813 ? -14.201 26.422 -8.671 1.00 40.78 813 ASP A C 1
ATOM 6455 O O . ASP A 1 813 ? -14.429 25.579 -7.804 1.00 40.78 813 ASP A O 1
ATOM 6459 N N . GLY A 1 814 ? -14.038 27.712 -8.361 1.00 34.78 814 GLY A N 1
ATOM 6460 C CA . GLY A 1 814 ? -14.143 28.284 -7.020 1.00 34.78 814 GLY A CA 1
ATOM 6461 C C . GLY A 1 814 ? -12.912 28.094 -6.129 1.00 34.78 814 GLY A C 1
ATOM 6462 O O . GLY A 1 814 ? -12.868 28.698 -5.054 1.00 34.78 814 GLY A O 1
ATOM 6463 N N . LYS A 1 815 ? -11.905 27.310 -6.541 1.00 36.41 815 LYS A N 1
ATOM 6464 C CA . LYS A 1 815 ? -10.716 27.025 -5.719 1.00 36.41 815 LYS A CA 1
ATOM 6465 C C . LYS A 1 815 ? -9.721 28.181 -5.738 1.00 36.41 815 LYS A C 1
ATOM 6467 O O . LYS A 1 815 ? -9.488 28.801 -6.774 1.00 36.41 815 LYS A O 1
ATOM 6472 N N . LEU A 1 816 ? -9.077 28.422 -4.597 1.00 37.19 816 LEU A N 1
ATOM 6473 C CA . LEU A 1 816 ? -7.969 29.369 -4.483 1.00 37.19 816 LEU A CA 1
ATOM 6474 C C . LEU A 1 816 ? -6.651 28.659 -4.823 1.00 37.19 816 LEU A C 1
ATOM 6476 O O . LEU A 1 816 ? -6.324 27.645 -4.205 1.00 37.19 816 LEU A O 1
ATOM 6480 N N . ARG A 1 817 ? -5.883 29.191 -5.776 1.00 40.00 817 ARG A N 1
ATOM 6481 C CA . ARG A 1 817 ? -4.508 28.753 -6.075 1.00 40.00 817 ARG A CA 1
ATOM 6482 C C . ARG A 1 817 ? -3.536 29.888 -5.794 1.00 40.00 817 ARG A C 1
ATOM 6484 O O . ARG A 1 817 ? -3.837 31.026 -6.142 1.00 40.00 817 ARG A O 1
ATOM 6491 N N . GLY A 1 818 ? -2.383 29.584 -5.200 1.00 38.59 818 GLY A N 1
ATOM 6492 C CA . GLY A 1 818 ? -1.287 30.551 -5.107 1.00 38.59 818 GLY A CA 1
ATOM 6493 C C . GLY A 1 818 ? -0.773 30.907 -6.503 1.00 38.59 818 GLY A C 1
ATOM 6494 O O . GLY A 1 818 ? -0.665 30.029 -7.358 1.00 38.59 818 GLY A O 1
ATOM 6495 N N . VAL A 1 819 ? -0.487 32.184 -6.730 1.00 39.25 819 VAL A N 1
ATOM 6496 C CA . VAL A 1 819 ? 0.075 32.718 -7.976 1.00 39.25 819 VAL A CA 1
ATOM 6497 C C . VAL A 1 819 ? 1.191 33.680 -7.589 1.00 39.25 819 VAL A C 1
ATOM 6499 O O . VAL A 1 819 ? 0.987 34.538 -6.733 1.00 39.25 819 VAL A O 1
ATOM 6502 N N . LEU A 1 820 ? 2.363 33.534 -8.205 1.00 39.06 820 LEU A N 1
ATOM 6503 C CA . LEU A 1 820 ? 3.399 34.562 -8.155 1.00 39.06 820 LEU A CA 1
ATOM 6504 C C . LEU A 1 820 ? 3.169 35.540 -9.304 1.00 39.06 820 LEU A C 1
ATOM 6506 O O . LEU A 1 820 ? 2.932 35.113 -10.436 1.00 39.06 820 LEU A O 1
ATOM 6510 N N . ASN A 1 821 ? 3.229 36.837 -9.014 1.00 36.78 821 ASN A N 1
ATOM 6511 C CA . ASN A 1 821 ? 3.307 37.837 -10.070 1.00 36.78 821 ASN A CA 1
ATOM 6512 C C . ASN A 1 821 ? 4.746 37.892 -10.587 1.00 36.78 821 ASN A C 1
ATOM 6514 O O . ASN A 1 821 ? 5.648 38.253 -9.840 1.00 36.78 821 ASN A O 1
ATOM 6518 N N . ASP A 1 822 ? 4.929 37.547 -11.855 1.00 43.28 822 ASP A N 1
ATOM 6519 C CA . ASP A 1 822 ? 6.169 37.738 -12.607 1.00 43.28 822 ASP A CA 1
ATOM 6520 C C . ASP A 1 822 ? 5.755 38.248 -13.996 1.00 43.28 822 ASP A C 1
ATOM 6522 O O . ASP A 1 822 ? 5.445 37.471 -14.903 1.00 43.28 822 ASP A O 1
ATOM 6526 N N . TRP A 1 823 ? 5.575 39.568 -14.111 1.00 30.77 823 TRP A N 1
ATOM 6527 C CA . TRP A 1 823 ? 5.075 40.225 -15.332 1.00 30.77 823 TRP A CA 1
ATOM 6528 C C . TRP A 1 823 ? 6.211 40.769 -16.208 1.00 30.77 823 TRP A C 1
ATOM 6530 O O . TRP A 1 823 ? 5.961 41.335 -17.273 1.00 30.77 823 TRP A O 1
ATOM 6540 N N . ASP A 1 824 ? 7.456 40.582 -15.778 1.00 35.69 824 ASP A N 1
ATOM 6541 C CA . ASP A 1 824 ? 8.579 41.417 -16.187 1.00 35.69 824 ASP A CA 1
ATOM 6542 C C . ASP A 1 824 ? 9.423 40.772 -17.299 1.00 35.69 824 ASP A C 1
ATOM 6544 O O . ASP A 1 824 ? 10.052 41.482 -18.088 1.00 35.69 824 ASP A O 1
ATOM 6548 N N . LEU A 1 825 ? 9.459 39.431 -17.382 1.00 35.91 825 LEU A N 1
ATOM 6549 C CA . LEU A 1 825 ? 10.442 38.705 -18.207 1.00 35.91 825 LEU A CA 1
ATOM 6550 C C . LEU A 1 825 ? 9.900 37.534 -19.052 1.00 35.91 825 LEU A C 1
ATOM 6552 O O . LEU A 1 825 ? 10.672 36.690 -19.513 1.00 35.91 825 LEU A O 1
ATOM 6556 N N . SER A 1 826 ? 8.604 37.512 -19.381 1.00 28.06 826 SER A N 1
ATOM 6557 C CA . SER A 1 826 ? 8.084 36.570 -20.387 1.00 28.06 826 SER A CA 1
ATOM 6558 C C . SER A 1 826 ? 8.435 36.999 -21.826 1.00 28.06 826 SER A C 1
ATOM 6560 O O . SER A 1 826 ? 7.684 37.693 -22.510 1.00 28.06 826 SER A O 1
ATOM 6562 N N . LYS A 1 827 ? 9.589 36.547 -22.339 1.00 26.75 827 LYS A N 1
ATOM 6563 C CA . LYS A 1 827 ? 9.886 36.581 -23.784 1.00 26.75 827 LYS A CA 1
ATOM 6564 C C . LYS A 1 827 ? 9.481 35.270 -24.450 1.00 26.75 827 LYS A C 1
ATOM 6566 O O . LYS A 1 827 ? 10.064 34.225 -24.185 1.00 26.75 827 LYS A O 1
ATOM 6571 N N . VAL A 1 828 ? 8.523 35.350 -25.372 1.00 29.56 828 VAL A N 1
ATOM 6572 C CA . VAL A 1 828 ? 8.176 34.247 -26.277 1.00 29.56 828 VAL A CA 1
ATOM 6573 C C . VAL A 1 828 ? 9.215 34.184 -27.400 1.00 29.56 828 VAL A C 1
ATOM 6575 O O . VAL A 1 828 ? 9.329 35.119 -28.191 1.00 29.56 828 VAL A O 1
ATOM 6578 N N . GLY A 1 829 ? 9.972 33.091 -27.470 1.00 27.38 829 GLY A N 1
ATOM 6579 C CA . GLY A 1 829 ? 10.964 32.827 -28.512 1.00 27.38 829 GLY A CA 1
ATOM 6580 C C . GLY A 1 829 ? 11.538 31.416 -28.381 1.00 27.38 829 GLY A C 1
ATOM 6581 O O . GLY A 1 829 ? 11.595 30.874 -27.280 1.00 27.38 829 GLY A O 1
ATOM 6582 N N . GLU A 1 830 ? 11.919 30.805 -29.503 1.00 25.20 830 GLU A N 1
ATOM 6583 C CA . GLU A 1 830 ? 12.435 29.431 -29.536 1.00 25.20 830 GLU A CA 1
ATOM 6584 C C . GLU A 1 830 ? 13.721 29.280 -28.707 1.00 25.20 830 GLU A C 1
ATOM 6586 O O . GLU A 1 830 ? 14.607 30.140 -28.738 1.00 25.20 830 GLU A O 1
ATOM 6591 N N . ALA A 1 831 ? 13.831 28.164 -27.980 1.00 30.53 831 ALA A N 1
ATOM 6592 C CA . ALA A 1 831 ? 14.938 27.878 -27.072 1.00 30.53 831 ALA A CA 1
ATOM 6593 C C . ALA A 1 831 ? 16.243 27.547 -27.824 1.00 30.53 831 ALA A C 1
ATOM 6595 O O . ALA A 1 831 ? 16.687 26.402 -27.894 1.00 30.53 831 ALA A O 1
ATOM 6596 N N . THR A 1 832 ? 16.890 28.577 -28.362 1.00 26.64 832 THR A N 1
ATOM 6597 C CA . THR A 1 832 ? 18.314 28.529 -28.715 1.00 26.64 832 THR A CA 1
ATOM 6598 C C . THR A 1 832 ? 19.135 28.679 -27.433 1.00 26.64 832 THR A C 1
ATOM 6600 O O . THR A 1 832 ? 18.960 29.642 -26.690 1.00 26.64 832 THR A O 1
ATOM 6603 N N . GLY A 1 833 ? 19.985 27.693 -27.129 1.00 33.59 833 GLY A N 1
ATOM 6604 C CA . GLY A 1 833 ? 20.626 27.513 -25.817 1.00 33.59 833 GLY A CA 1
ATOM 6605 C C . GLY A 1 833 ? 21.723 28.523 -25.460 1.00 33.59 833 GLY A C 1
ATOM 6606 O O . GLY A 1 833 ? 22.869 28.133 -25.255 1.00 33.59 833 GLY A O 1
ATOM 6607 N N . ILE A 1 834 ? 21.387 29.813 -25.380 1.00 30.23 834 ILE A N 1
ATOM 6608 C CA . ILE A 1 834 ? 22.265 30.888 -24.907 1.00 30.23 834 ILE A CA 1
ATOM 6609 C C . ILE A 1 834 ? 21.458 31.801 -23.975 1.00 30.23 834 ILE A C 1
ATOM 6611 O O . ILE A 1 834 ? 20.698 32.652 -24.434 1.00 30.23 834 ILE A O 1
ATOM 6615 N N . ASN A 1 835 ? 21.667 31.674 -22.661 1.00 34.50 835 ASN A N 1
ATOM 6616 C CA . ASN A 1 835 ? 21.260 32.724 -21.725 1.00 34.50 835 ASN A CA 1
ATOM 6617 C C . ASN A 1 835 ? 22.082 33.992 -22.034 1.00 34.50 835 ASN A C 1
ATOM 6619 O O . ASN A 1 835 ? 23.316 33.922 -22.030 1.00 34.50 835 ASN A O 1
ATOM 6623 N N . PRO A 1 836 ? 21.461 35.155 -22.304 1.00 32.72 836 PRO A N 1
ATOM 6624 C CA . PRO A 1 836 ? 22.207 36.393 -22.468 1.00 32.72 836 PRO A CA 1
ATOM 6625 C C . PRO A 1 836 ? 22.810 36.804 -21.118 1.00 32.72 836 PRO A C 1
ATOM 6627 O O . PRO A 1 836 ? 22.086 37.058 -20.157 1.00 32.72 836 PRO A O 1
ATOM 6630 N N . LYS A 1 837 ? 24.144 36.886 -21.048 1.00 34.56 837 LYS A N 1
ATOM 6631 C CA . LYS A 1 837 ? 24.863 37.317 -19.840 1.00 34.56 837 LYS A CA 1
ATOM 6632 C C . LYS A 1 837 ? 24.340 38.665 -19.328 1.00 34.56 837 LYS A C 1
ATOM 6634 O O . LYS A 1 837 ? 24.272 39.627 -20.092 1.00 34.56 837 LYS A O 1
ATOM 6639 N N . GLY A 1 838 ? 24.089 38.759 -18.022 1.00 43.06 838 GLY A N 1
ATOM 6640 C CA . GLY A 1 838 ? 23.984 40.041 -17.317 1.00 43.06 838 GLY A CA 1
ATOM 6641 C C . GLY A 1 838 ? 22.580 40.621 -17.087 1.00 43.06 838 GLY A C 1
ATOM 6642 O O . GLY A 1 838 ? 22.483 41.773 -16.666 1.00 43.06 838 GLY A O 1
ATOM 6643 N N . THR A 1 839 ? 21.484 39.889 -17.308 1.00 43.34 839 THR A N 1
ATOM 6644 C CA . THR A 1 839 ? 20.150 40.373 -16.896 1.00 43.34 839 THR A CA 1
ATOM 6645 C C . THR A 1 839 ? 19.952 40.249 -15.386 1.00 43.34 839 THR A C 1
ATOM 6647 O O . THR A 1 839 ? 19.890 39.142 -14.855 1.00 43.34 839 THR A O 1
ATOM 6650 N N . ARG A 1 840 ? 19.789 41.382 -14.691 1.00 53.84 840 ARG A N 1
ATOM 6651 C CA . ARG A 1 840 ? 19.281 41.396 -13.311 1.00 53.84 840 ARG A CA 1
ATOM 6652 C C . ARG A 1 840 ? 17.793 41.060 -13.325 1.00 53.84 840 ARG A C 1
ATOM 6654 O O . ARG A 1 840 ? 17.035 41.769 -13.981 1.00 53.84 840 ARG A O 1
ATOM 6661 N N . ALA A 1 841 ? 17.382 40.053 -12.570 1.00 47.44 841 ALA A N 1
ATOM 6662 C CA . ALA A 1 841 ? 15.977 39.717 -12.377 1.00 47.44 841 ALA A CA 1
ATOM 6663 C C . ALA A 1 841 ? 15.664 39.615 -10.876 1.00 47.44 841 ALA A C 1
ATOM 6665 O O . ALA A 1 841 ? 16.540 39.243 -10.090 1.00 47.44 841 ALA A O 1
ATOM 6666 N N . GLY A 1 842 ? 14.452 40.030 -10.496 1.00 51.62 842 GLY A N 1
ATOM 6667 C CA . GLY A 1 842 ? 13.970 40.067 -9.115 1.00 51.62 842 GLY A CA 1
ATOM 6668 C C . GLY A 1 842 ? 13.649 41.451 -8.547 1.00 51.62 842 GLY A C 1
ATOM 6669 O O . GLY A 1 842 ? 14.168 42.482 -8.984 1.00 51.62 842 GLY A O 1
ATOM 6670 N N . THR A 1 843 ? 12.832 41.471 -7.496 1.00 56.66 843 THR A N 1
ATOM 6671 C CA . THR A 1 843 ? 12.508 42.676 -6.734 1.00 56.66 843 THR A CA 1
ATOM 6672 C C . THR A 1 843 ? 13.756 43.190 -6.016 1.00 56.66 843 THR A C 1
ATOM 6674 O O . THR A 1 843 ? 14.285 42.562 -5.098 1.00 56.66 843 THR A O 1
ATOM 6677 N N . GLN A 1 844 ? 14.230 44.372 -6.416 1.00 65.69 844 GLN A N 1
ATOM 6678 C CA . GLN A 1 844 ? 15.480 44.982 -5.934 1.00 65.69 844 GLN A CA 1
ATOM 6679 C C . GLN A 1 844 ? 15.613 45.060 -4.385 1.00 65.69 844 GLN A C 1
ATOM 6681 O O . GLN A 1 844 ? 16.704 44.783 -3.867 1.00 65.69 844 GLN A O 1
ATOM 6686 N N . PRO A 1 845 ? 14.540 45.351 -3.612 1.00 66.00 845 PRO A N 1
ATOM 6687 C CA . PRO A 1 845 ? 14.482 45.185 -2.152 1.00 66.00 845 PRO A CA 1
ATOM 6688 C C . PRO A 1 845 ? 14.861 43.815 -1.558 1.00 66.00 845 PRO A C 1
ATOM 6690 O O . PRO A 1 845 ? 15.154 43.754 -0.367 1.00 66.00 845 PRO A O 1
ATOM 6693 N N . PHE A 1 846 ? 14.885 42.730 -2.334 1.00 74.62 846 PHE A N 1
ATOM 6694 C CA . PHE A 1 846 ? 15.152 41.374 -1.827 1.00 74.62 846 PHE A CA 1
ATOM 6695 C C . PHE A 1 846 ? 16.240 40.618 -2.597 1.00 74.62 846 PHE A C 1
ATOM 6697 O O . PHE A 1 846 ? 16.589 39.516 -2.202 1.00 74.62 846 PHE A O 1
ATOM 6704 N N . MET A 1 847 ? 16.829 41.215 -3.638 1.00 77.00 847 MET A N 1
ATOM 6705 C CA . MET A 1 847 ? 17.981 40.653 -4.352 1.00 77.00 847 MET A CA 1
ATOM 6706 C C . MET A 1 847 ? 19.189 40.375 -3.436 1.00 77.00 847 MET A C 1
ATOM 6708 O O . MET A 1 847 ? 19.551 41.216 -2.605 1.00 77.00 847 MET A O 1
ATOM 6712 N N . SER A 1 848 ? 19.876 39.253 -3.696 1.00 84.06 848 SER A N 1
ATOM 6713 C CA . SER A 1 848 ? 21.245 38.979 -3.231 1.00 84.06 848 SER A CA 1
ATOM 6714 C C . SER A 1 848 ? 22.193 40.145 -3.537 1.00 84.06 848 SER A C 1
ATOM 6716 O O . SER A 1 848 ? 22.116 40.798 -4.584 1.00 84.06 848 SER A O 1
ATOM 6718 N N . ARG A 1 849 ? 23.148 40.383 -2.637 1.00 86.50 849 ARG A N 1
ATOM 6719 C CA . ARG A 1 849 ? 24.150 41.444 -2.761 1.00 86.50 849 ARG A CA 1
ATOM 6720 C C . ARG A 1 849 ? 24.998 41.324 -4.030 1.00 86.50 849 ARG A C 1
ATOM 6722 O O . ARG A 1 849 ? 25.409 42.345 -4.575 1.00 86.50 849 ARG A O 1
ATOM 6729 N N . ASP A 1 850 ? 25.261 40.110 -4.511 1.00 85.31 850 ASP A N 1
ATOM 6730 C CA . ASP A 1 850 ? 26.154 39.884 -5.658 1.00 85.31 850 ASP A CA 1
ATOM 6731 C C . ASP A 1 850 ? 25.505 40.144 -7.025 1.00 85.31 850 ASP A C 1
ATOM 6733 O O . ASP A 1 850 ? 26.226 40.379 -7.992 1.00 85.31 850 ASP A O 1
ATOM 6737 N N . ILE A 1 851 ? 24.170 40.157 -7.120 1.00 82.69 851 ILE A N 1
ATOM 6738 C CA . ILE A 1 851 ? 23.448 40.502 -8.362 1.00 82.69 851 ILE A CA 1
ATOM 6739 C C . ILE A 1 851 ? 23.101 42.002 -8.446 1.00 82.69 851 ILE A C 1
ATOM 6741 O O . ILE A 1 851 ? 22.683 42.503 -9.491 1.00 82.69 851 ILE A O 1
ATOM 6745 N N . LEU A 1 852 ? 23.361 42.767 -7.379 1.00 79.44 852 LEU A N 1
ATOM 6746 C CA . LEU A 1 852 ? 23.208 44.227 -7.319 1.00 79.44 852 LEU A CA 1
ATOM 6747 C C . LEU A 1 852 ? 24.418 44.982 -7.921 1.00 79.44 852 LEU A C 1
ATOM 6749 O O . LEU A 1 852 ? 24.838 46.017 -7.409 1.00 79.44 852 LEU A O 1
ATOM 6753 N N . VAL A 1 853 ? 24.975 44.505 -9.038 1.00 77.56 853 VAL A N 1
ATOM 6754 C CA . VAL A 1 853 ? 26.155 45.088 -9.718 1.00 77.56 853 VAL A CA 1
ATOM 6755 C C . VAL A 1 853 ? 25.882 45.344 -11.210 1.00 77.56 853 VAL A C 1
ATOM 6757 O O . VAL A 1 853 ? 24.981 44.718 -11.768 1.00 77.56 853 VAL A O 1
ATOM 6760 N N . PRO A 1 854 ? 26.573 46.296 -11.883 1.00 67.06 854 PRO A N 1
ATOM 6761 C CA . PRO A 1 854 ? 26.268 46.690 -13.268 1.00 67.06 854 PRO A CA 1
ATOM 6762 C C . PRO A 1 854 ? 26.122 45.520 -14.246 1.00 67.06 854 PRO A C 1
ATOM 6764 O O . PRO A 1 854 ? 25.136 45.485 -14.971 1.00 67.06 854 PRO A O 1
ATOM 6767 N N . ASN A 1 855 ? 27.032 44.545 -14.170 1.00 72.69 855 ASN A N 1
ATOM 6768 C CA . ASN A 1 855 ? 26.974 43.283 -14.903 1.00 72.69 855 ASN A CA 1
ATOM 6769 C C . ASN A 1 855 ? 26.911 42.136 -13.873 1.00 72.69 855 ASN A C 1
ATOM 6771 O O . ASN A 1 855 ? 27.960 41.797 -13.320 1.00 72.69 855 ASN A O 1
ATOM 6775 N N . PRO A 1 856 ? 25.724 41.598 -13.533 1.00 73.25 856 PRO A N 1
ATOM 6776 C CA . PRO A 1 856 ? 25.605 40.508 -12.567 1.00 73.25 856 PRO A CA 1
ATOM 6777 C C . PRO A 1 856 ? 26.223 39.203 -13.108 1.00 73.25 856 PRO A C 1
ATOM 6779 O O . PRO A 1 856 ? 26.253 39.005 -14.327 1.00 73.25 856 PRO A O 1
ATOM 6782 N N . PRO A 1 857 ? 26.710 38.315 -12.220 1.00 72.31 857 PRO A N 1
ATOM 6783 C CA . PRO A 1 857 ? 27.155 36.971 -12.587 1.00 72.31 857 PRO A CA 1
ATOM 6784 C C . PRO A 1 857 ? 25.977 36.076 -13.013 1.00 72.31 857 PRO A C 1
ATOM 6786 O O . PRO A 1 857 ? 24.813 36.428 -12.809 1.00 72.31 857 PRO A O 1
ATOM 6789 N N . ASP A 1 858 ? 26.288 34.898 -13.560 1.00 70.31 858 ASP A N 1
ATOM 6790 C CA . ASP A 1 858 ? 25.294 33.848 -13.805 1.00 70.31 858 ASP A CA 1
ATOM 6791 C C . ASP A 1 858 ? 24.611 33.423 -12.488 1.00 70.31 858 ASP A C 1
ATOM 6793 O O . ASP A 1 858 ? 25.205 33.504 -11.410 1.00 70.31 858 ASP A O 1
ATOM 6797 N N . HIS A 1 859 ? 23.339 33.014 -12.560 1.00 69.56 859 HIS A N 1
ATOM 6798 C CA . HIS A 1 859 ? 22.510 32.788 -11.369 1.00 69.56 859 HIS A CA 1
ATOM 6799 C C . HIS A 1 859 ? 22.948 31.551 -10.573 1.00 69.56 859 HIS A C 1
ATOM 6801 O O . HIS A 1 859 ? 23.010 30.451 -11.118 1.00 69.56 859 HIS A O 1
ATOM 6807 N N . LEU A 1 860 ? 23.183 31.721 -9.270 1.00 74.00 860 LEU A N 1
ATOM 6808 C CA . LEU A 1 860 ? 23.615 30.669 -8.346 1.00 74.00 860 LEU A CA 1
ATOM 6809 C C . LEU A 1 860 ? 22.531 30.373 -7.304 1.00 74.00 860 LEU A C 1
ATOM 6811 O O . LEU A 1 860 ? 21.846 31.285 -6.839 1.00 74.00 860 LEU A O 1
ATOM 6815 N N . GLU A 1 861 ? 22.423 29.117 -6.861 1.00 68.81 861 GLU A N 1
ATOM 6816 C CA . GLU A 1 861 ? 21.425 28.685 -5.865 1.00 68.81 861 GLU A CA 1
ATOM 6817 C C . GLU A 1 861 ? 21.478 29.535 -4.582 1.00 68.81 861 GLU A C 1
ATOM 6819 O O . GLU A 1 861 ? 20.445 29.962 -4.060 1.00 68.81 861 GLU A O 1
ATOM 6824 N N . ARG A 1 862 ? 22.688 29.883 -4.123 1.00 84.50 862 ARG A N 1
ATOM 6825 C CA . ARG A 1 862 ? 22.891 30.731 -2.940 1.00 84.50 862 ARG A CA 1
ATOM 6826 C C . ARG A 1 862 ? 22.284 32.131 -3.038 1.00 84.50 862 ARG A C 1
ATOM 6828 O O . ARG A 1 862 ? 22.016 32.718 -1.993 1.00 84.50 862 ARG A O 1
ATOM 6835 N N . PHE A 1 863 ? 22.028 32.662 -4.237 1.00 83.75 863 PHE A N 1
ATOM 6836 C CA . PHE A 1 863 ? 21.320 33.937 -4.379 1.00 83.75 863 PHE A CA 1
ATOM 6837 C C . PHE A 1 863 ? 19.873 33.809 -3.896 1.00 83.75 863 PHE A C 1
ATOM 6839 O O . PHE A 1 863 ? 19.387 34.698 -3.206 1.00 83.75 863 PHE A O 1
ATOM 6846 N N . ASN A 1 864 ? 19.215 32.676 -4.168 1.00 69.06 864 ASN A N 1
ATOM 6847 C CA . ASN A 1 864 ? 17.862 32.397 -3.681 1.00 69.06 864 ASN A CA 1
ATOM 6848 C C . ASN A 1 864 ? 17.847 32.272 -2.151 1.00 69.06 864 ASN A C 1
ATOM 6850 O O . ASN A 1 864 ? 16.943 32.785 -1.495 1.00 69.06 864 ASN A O 1
ATOM 6854 N N . TRP A 1 865 ? 18.868 31.628 -1.576 1.00 77.62 865 TRP A N 1
ATOM 6855 C CA . TRP A 1 865 ? 19.018 31.491 -0.125 1.00 77.62 865 TRP A CA 1
ATOM 6856 C C . TRP A 1 865 ? 19.250 32.836 0.583 1.00 77.62 865 TRP A C 1
ATOM 6858 O O . TRP A 1 865 ? 18.702 33.065 1.662 1.00 77.62 865 TRP A O 1
ATOM 6868 N N . GLU A 1 866 ? 20.001 33.748 -0.035 1.00 84.88 866 GLU A N 1
ATOM 6869 C CA . GLU A 1 866 ? 20.226 35.106 0.473 1.00 84.88 866 GLU A CA 1
ATOM 6870 C C . GLU A 1 866 ? 18.956 35.968 0.352 1.00 84.88 866 GLU A C 1
ATOM 6872 O O . GLU A 1 866 ? 18.559 36.630 1.312 1.00 84.88 866 GLU A O 1
ATOM 6877 N N . SER A 1 867 ? 18.248 35.881 -0.780 1.00 77.50 867 SER A N 1
ATOM 6878 C CA . SER A 1 867 ? 16.949 36.540 -0.978 1.00 77.50 867 SER A CA 1
ATOM 6879 C C . SER A 1 867 ? 15.888 36.037 0.009 1.00 77.50 867 SER A C 1
ATOM 6881 O O . SER A 1 867 ? 15.148 36.833 0.587 1.00 77.50 867 SER A O 1
ATOM 6883 N N . MET A 1 868 ? 15.844 34.727 0.280 1.00 77.31 868 MET A N 1
ATOM 6884 C CA . MET A 1 868 ? 14.977 34.140 1.308 1.00 77.31 868 MET A CA 1
ATOM 6885 C C . MET A 1 868 ? 15.287 34.721 2.694 1.00 77.31 868 MET A C 1
ATOM 6887 O O . MET A 1 868 ? 14.363 35.089 3.418 1.00 77.31 868 MET A O 1
ATOM 6891 N N . PHE A 1 869 ? 16.567 34.847 3.059 1.00 83.81 869 PHE A N 1
ATOM 6892 C CA . PHE A 1 869 ? 16.973 35.497 4.308 1.00 83.81 869 PHE A CA 1
ATOM 6893 C C . PHE A 1 869 ? 16.462 36.948 4.389 1.00 83.81 869 PHE A C 1
ATOM 6895 O O . PHE A 1 869 ? 15.902 37.339 5.414 1.00 83.81 869 PHE A O 1
ATOM 6902 N N . TYR A 1 870 ? 16.568 37.724 3.306 1.00 82.31 870 TYR A N 1
ATOM 6903 C CA . TYR A 1 870 ? 16.069 39.103 3.252 1.00 82.31 870 TYR A CA 1
ATOM 6904 C C . TYR A 1 870 ? 14.545 39.215 3.373 1.00 82.31 870 TYR A C 1
ATOM 6906 O O . TYR A 1 870 ? 14.057 40.103 4.073 1.00 82.31 870 TYR A O 1
ATOM 6914 N N . VAL A 1 871 ? 13.785 38.302 2.763 1.00 72.44 871 VAL A N 1
ATOM 6915 C CA . VAL A 1 871 ? 12.320 38.254 2.907 1.00 72.44 871 VAL A CA 1
ATOM 6916 C C . VAL A 1 871 ? 11.915 37.842 4.325 1.00 72.44 871 VAL A C 1
ATOM 6918 O O . VAL A 1 871 ? 11.030 38.465 4.910 1.00 72.44 871 VAL A O 1
ATOM 6921 N N . LEU A 1 872 ? 12.583 36.847 4.919 1.00 72.88 872 LEU A N 1
ATOM 6922 C CA . LEU A 1 872 ? 12.329 36.438 6.304 1.00 72.88 872 LEU A CA 1
ATOM 6923 C C . LEU A 1 872 ? 12.644 37.569 7.296 1.00 72.88 872 LEU A C 1
ATOM 6925 O O . LEU A 1 872 ? 11.872 37.768 8.231 1.00 72.88 872 LEU A O 1
ATOM 6929 N N . LEU A 1 873 ? 13.725 38.329 7.080 1.00 81.88 873 LEU A N 1
ATOM 6930 C CA . LEU A 1 873 ? 14.086 39.500 7.889 1.00 81.88 873 LEU A CA 1
ATOM 6931 C C . LEU A 1 873 ? 13.046 40.626 7.767 1.00 81.88 873 LEU A C 1
ATOM 6933 O O . LEU A 1 873 ? 12.634 41.198 8.772 1.00 81.88 873 LEU A O 1
ATOM 6937 N N . TRP A 1 874 ? 12.572 40.907 6.553 1.00 77.25 874 TRP A N 1
ATOM 6938 C CA . TRP A 1 874 ? 11.502 41.879 6.317 1.00 77.25 874 TRP A CA 1
ATOM 6939 C C . TRP A 1 874 ? 10.203 41.471 7.025 1.00 77.25 874 TRP A C 1
ATOM 6941 O O . TRP A 1 874 ? 9.604 42.266 7.746 1.00 77.25 874 TRP A O 1
ATOM 6951 N N . ILE A 1 875 ? 9.795 40.203 6.911 1.00 68.62 875 ILE A N 1
ATOM 6952 C CA . ILE A 1 875 ? 8.611 39.692 7.616 1.00 68.62 875 ILE A CA 1
ATOM 6953 C C . ILE A 1 875 ? 8.785 39.814 9.143 1.00 68.62 875 ILE A C 1
ATOM 6955 O O . ILE A 1 875 ? 7.885 40.283 9.841 1.00 68.62 875 ILE A O 1
ATOM 6959 N N . ALA A 1 876 ? 9.970 39.467 9.648 1.00 74.31 876 ALA A N 1
ATOM 6960 C CA . ALA A 1 876 ? 10.359 39.570 11.053 1.00 74.31 876 ALA A CA 1
ATOM 6961 C C . ALA A 1 876 ? 10.264 40.987 11.652 1.00 74.31 876 ALA A C 1
ATOM 6963 O O . ALA A 1 876 ? 9.944 41.138 12.834 1.00 74.31 876 ALA A O 1
ATOM 6964 N N . CYS A 1 877 ? 10.564 42.013 10.860 1.00 77.81 877 CYS A N 1
ATOM 6965 C CA . CYS A 1 877 ? 10.554 43.408 11.295 1.00 77.81 877 CYS A CA 1
ATOM 6966 C C . CYS A 1 877 ? 9.169 44.066 11.230 1.00 77.81 877 CYS A C 1
ATOM 6968 O O . CYS A 1 877 ? 8.862 44.933 12.049 1.00 77.81 877 CYS A O 1
ATOM 6970 N N . HIS A 1 878 ? 8.331 43.662 10.271 1.00 68.00 878 HIS A N 1
ATOM 6971 C CA . HIS A 1 878 ? 7.182 44.471 9.858 1.00 68.00 878 HIS A CA 1
ATOM 6972 C C . HIS A 1 878 ? 5.794 43.963 10.277 1.00 68.00 878 HIS A C 1
ATOM 6974 O O . HIS A 1 878 ? 4.861 44.770 10.270 1.00 68.00 878 HIS A O 1
ATOM 6980 N N . TYR A 1 879 ? 5.626 42.682 10.642 1.00 62.38 879 TYR A N 1
ATOM 6981 C CA . TYR A 1 879 ? 4.287 42.090 10.830 1.00 62.38 879 TYR A CA 1
ATOM 6982 C C . TYR A 1 879 ? 4.013 41.508 12.222 1.00 62.38 879 TYR A C 1
ATOM 6984 O O . TYR A 1 879 ? 4.870 40.840 12.811 1.00 62.38 879 TYR A O 1
ATOM 6992 N N . ILE A 1 880 ? 2.779 41.702 12.700 1.00 65.12 880 ILE A N 1
ATOM 6993 C CA . ILE A 1 880 ? 2.165 40.998 13.842 1.00 65.12 880 ILE A CA 1
ATOM 6994 C C . ILE A 1 880 ? 0.825 40.423 13.376 1.00 65.12 880 ILE A C 1
ATOM 6996 O O . ILE A 1 880 ? 0.046 41.142 12.763 1.00 65.12 880 ILE A O 1
ATOM 7000 N N . ASP A 1 881 ? 0.590 39.129 13.605 1.00 51.88 881 ASP A N 1
ATOM 7001 C CA . ASP A 1 881 ? -0.643 38.394 13.252 1.00 51.88 881 ASP A CA 1
ATOM 7002 C C . ASP A 1 881 ? -1.170 38.557 11.798 1.00 51.88 881 ASP A C 1
ATOM 7004 O O . ASP A 1 881 ? -2.303 38.203 11.478 1.00 51.88 881 ASP A O 1
ATOM 7008 N N . GLY A 1 882 ? -0.318 39.036 10.885 1.00 47.91 882 GLY A N 1
ATOM 7009 C CA . GLY A 1 882 ? -0.588 39.254 9.457 1.00 47.91 882 GLY A CA 1
ATOM 7010 C C . GLY A 1 882 ? -0.679 40.732 9.070 1.00 47.91 882 GLY A C 1
ATOM 7011 O O . GLY A 1 882 ? -0.478 41.076 7.905 1.00 47.91 882 GLY A O 1
ATOM 7012 N N . GLU A 1 883 ? -0.886 41.607 10.051 1.00 51.25 883 GLU A N 1
ATOM 7013 C CA . GLU A 1 883 ? -0.988 43.054 9.880 1.00 51.25 883 GLU A CA 1
ATOM 7014 C C . GLU A 1 883 ? 0.389 43.716 9.769 1.00 51.25 883 GLU A C 1
ATOM 7016 O O . GLU A 1 883 ? 1.341 43.329 10.452 1.00 51.25 883 GLU A O 1
ATOM 7021 N N . PHE A 1 884 ? 0.500 44.735 8.912 1.00 63.72 884 PHE A N 1
ATOM 7022 C CA . PHE A 1 884 ? 1.715 45.539 8.740 1.00 63.72 884 PHE A CA 1
ATOM 7023 C C . PHE A 1 884 ? 1.744 46.652 9.795 1.00 63.72 884 PHE A C 1
ATOM 7025 O O . PHE A 1 884 ? 1.038 47.651 9.669 1.00 63.72 884 PHE A O 1
ATOM 7032 N N . VAL A 1 885 ? 2.533 46.462 10.853 1.00 69.19 885 VAL A N 1
ATOM 7033 C CA . VAL A 1 885 ? 2.445 47.264 12.091 1.00 69.19 885 VAL A CA 1
ATOM 7034 C C . VAL A 1 885 ? 3.607 48.232 12.310 1.00 69.19 885 VAL A C 1
ATOM 7036 O O . VAL A 1 885 ? 3.447 49.208 13.036 1.00 69.19 885 VAL A O 1
ATOM 7039 N N . ASN A 1 886 ? 4.757 47.992 11.675 1.00 72.94 886 ASN A N 1
ATOM 7040 C CA . ASN A 1 886 ? 5.978 48.783 11.861 1.00 72.94 886 ASN A CA 1
ATOM 7041 C C . ASN A 1 886 ? 6.431 49.408 10.525 1.00 72.94 886 ASN A C 1
ATOM 7043 O O . ASN A 1 886 ? 7.379 48.904 9.926 1.00 72.94 886 ASN A O 1
ATOM 7047 N N . PRO A 1 887 ? 5.774 50.460 10.003 1.00 66.50 887 PRO A N 1
ATOM 7048 C CA . PRO A 1 887 ? 6.134 51.045 8.708 1.00 66.50 887 PRO A CA 1
ATOM 7049 C C . PRO A 1 887 ? 7.525 51.701 8.681 1.00 66.50 887 PRO A C 1
ATOM 7051 O O . PRO A 1 887 ? 8.160 51.666 7.637 1.00 66.50 887 PRO A O 1
ATOM 7054 N N . GLU A 1 888 ? 7.988 52.247 9.813 1.00 71.75 888 GLU A N 1
ATOM 7055 C CA . GLU A 1 888 ? 9.229 53.045 9.950 1.00 71.75 888 GLU A CA 1
ATOM 7056 C C . GLU A 1 888 ? 10.501 52.197 10.183 1.00 71.75 888 GLU A C 1
ATOM 7058 O O . GLU A 1 888 ? 11.633 52.686 10.218 1.00 71.75 888 GLU A O 1
ATOM 7063 N N . VAL A 1 889 ? 10.340 50.891 10.405 1.00 75.56 889 VAL A N 1
ATOM 7064 C CA . VAL A 1 889 ? 11.475 49.981 10.593 1.00 75.56 889 VAL A CA 1
ATOM 7065 C C . VAL A 1 889 ? 12.115 49.700 9.233 1.00 75.56 889 VAL A C 1
ATOM 7067 O O . VAL A 1 889 ? 11.421 49.557 8.240 1.00 75.56 889 VAL A O 1
ATOM 7070 N N . LEU A 1 890 ? 13.447 49.606 9.158 1.00 75.38 890 LEU A N 1
ATOM 7071 C CA . LEU A 1 890 ? 14.160 49.380 7.890 1.00 75.38 890 LEU A CA 1
ATOM 7072 C C . LEU A 1 890 ? 13.820 50.406 6.772 1.00 75.38 890 LEU A C 1
ATOM 7074 O O . LEU A 1 890 ? 13.977 50.073 5.602 1.00 75.38 890 LEU A O 1
ATOM 7078 N N . ASP A 1 891 ? 13.456 51.658 7.082 1.00 68.12 891 ASP A N 1
ATOM 7079 C CA . ASP A 1 891 ? 13.093 52.716 6.102 1.00 68.12 891 ASP A CA 1
ATOM 7080 C C . ASP A 1 891 ? 14.006 52.810 4.859 1.00 68.12 891 ASP A C 1
ATOM 7082 O O . ASP A 1 891 ? 13.570 53.089 3.740 1.00 68.12 891 ASP A O 1
ATOM 7086 N N . ASN A 1 892 ? 15.306 52.550 5.027 1.00 72.12 892 ASN A N 1
ATOM 7087 C CA . ASN A 1 892 ? 16.281 52.624 3.939 1.00 72.12 892 ASN A CA 1
ATOM 7088 C C . ASN A 1 892 ? 16.248 51.430 2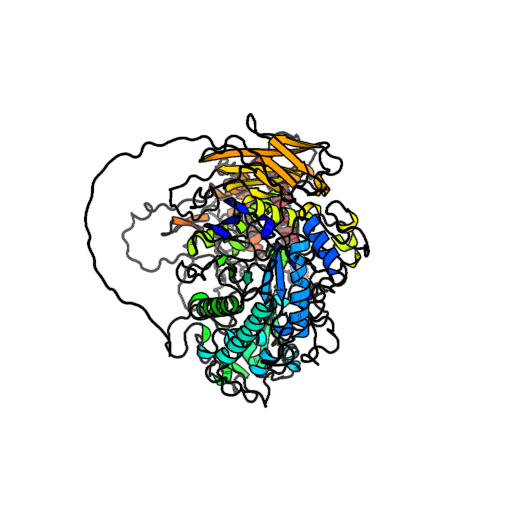.957 1.00 72.12 892 ASN A C 1
ATOM 7090 O O . ASN A 1 892 ? 16.907 51.468 1.919 1.00 72.12 892 ASN A O 1
ATOM 7094 N N . TRP A 1 893 ? 15.499 50.367 3.257 1.00 76.56 893 TRP A N 1
ATOM 7095 C CA . TRP A 1 893 ? 15.455 49.101 2.508 1.00 76.56 893 TRP A CA 1
ATOM 7096 C C . TRP A 1 893 ? 14.820 49.219 1.120 1.00 76.56 893 TRP A C 1
ATOM 7098 O O . TRP A 1 893 ? 15.158 48.450 0.215 1.00 76.56 893 TRP A O 1
ATOM 7108 N N . LEU A 1 894 ? 13.915 50.191 0.969 1.00 67.50 894 LEU A N 1
ATOM 7109 C CA . LEU A 1 894 ? 13.171 50.498 -0.255 1.00 67.50 894 LEU A CA 1
ATOM 7110 C C . LEU A 1 894 ? 13.756 51.699 -1.025 1.00 67.50 894 LEU A C 1
ATOM 7112 O O . LEU A 1 894 ? 13.160 52.154 -1.999 1.00 67.50 894 LEU A O 1
ATOM 7116 N N . GLN A 1 895 ? 14.913 52.228 -0.606 1.00 65.31 895 GLN A N 1
ATOM 7117 C CA . GLN A 1 895 ? 15.516 53.413 -1.225 1.00 65.31 895 GLN A CA 1
ATOM 7118 C C . GLN A 1 895 ? 15.910 53.153 -2.692 1.00 65.31 895 GLN A C 1
ATOM 7120 O O . GLN A 1 895 ? 16.609 52.172 -2.978 1.00 65.31 895 GLN A O 1
ATOM 7125 N N . PRO A 1 896 ? 15.532 54.038 -3.636 1.00 52.78 896 PRO A N 1
ATOM 7126 C CA . PRO A 1 896 ? 15.840 53.864 -5.049 1.00 52.78 896 PRO A CA 1
ATOM 7127 C C . PRO A 1 896 ? 17.327 54.132 -5.322 1.00 52.78 896 PRO A C 1
ATOM 7129 O O . PRO A 1 896 ? 17.758 55.265 -5.530 1.00 52.78 896 PRO A O 1
ATOM 7132 N N . GLY A 1 897 ? 18.135 53.072 -5.352 1.00 70.94 897 GLY A N 1
ATOM 7133 C CA . GLY A 1 897 ? 19.528 53.171 -5.777 1.00 70.94 897 GLY A CA 1
ATOM 7134 C C . GLY A 1 897 ? 20.373 51.953 -5.427 1.00 70.94 897 GLY A C 1
ATOM 7135 O O . GLY A 1 897 ? 20.443 51.532 -4.277 1.00 70.94 897 GLY A O 1
ATOM 7136 N N . ILE A 1 898 ? 21.111 51.443 -6.416 1.00 73.50 898 ILE A N 1
ATOM 7137 C CA . ILE A 1 898 ? 21.954 50.238 -6.302 1.00 73.50 898 ILE A CA 1
ATOM 7138 C C . ILE A 1 898 ? 22.923 50.323 -5.111 1.00 73.50 898 ILE A C 1
ATOM 7140 O O . ILE A 1 898 ? 23.100 49.346 -4.391 1.00 73.50 898 ILE A O 1
ATOM 7144 N N . LYS A 1 899 ? 23.511 51.502 -4.867 1.00 78.25 899 LYS A N 1
ATOM 7145 C CA . LYS A 1 899 ? 24.403 51.733 -3.724 1.00 78.25 899 LYS A CA 1
ATOM 7146 C C . LYS A 1 899 ? 23.676 51.574 -2.379 1.00 78.25 899 LYS A C 1
ATOM 7148 O O . LYS A 1 899 ? 24.170 50.856 -1.520 1.00 78.25 899 LYS A O 1
ATOM 7153 N N . GLY A 1 900 ? 22.497 52.182 -2.217 1.00 76.69 900 GLY A N 1
ATOM 7154 C CA . GLY A 1 900 ? 21.701 52.076 -0.986 1.00 76.69 900 GLY A CA 1
ATOM 7155 C C . GLY A 1 900 ? 21.202 50.651 -0.724 1.00 76.69 900 GLY A C 1
ATOM 7156 O O . GLY A 1 900 ? 21.261 50.165 0.405 1.00 76.69 900 GLY A O 1
ATOM 7157 N N . LEU A 1 901 ? 20.810 49.934 -1.780 1.00 77.56 901 LEU A N 1
ATOM 7158 C CA . LEU A 1 901 ? 20.445 48.516 -1.701 1.00 77.56 901 LEU A CA 1
ATOM 7159 C C . LEU A 1 901 ? 21.647 47.648 -1.284 1.00 77.56 901 LEU A C 1
ATOM 7161 O O . LEU A 1 901 ? 21.534 46.833 -0.373 1.00 77.56 901 LEU A O 1
ATOM 7165 N N . LEU A 1 902 ? 22.828 47.859 -1.879 1.00 80.81 902 LEU A N 1
ATOM 7166 C CA . LEU A 1 902 ? 24.059 47.165 -1.474 1.00 80.81 902 LEU A CA 1
ATOM 7167 C C . LEU A 1 902 ? 24.432 47.443 -0.014 1.00 80.81 902 LEU A C 1
ATOM 7169 O O . LEU A 1 902 ? 24.847 46.526 0.696 1.00 80.81 902 LEU A O 1
ATOM 7173 N N . ASP A 1 903 ? 24.306 48.688 0.438 1.00 81.75 903 ASP A N 1
ATOM 7174 C CA . ASP A 1 903 ? 24.678 49.078 1.797 1.00 81.75 903 ASP A CA 1
ATOM 7175 C C . ASP A 1 903 ? 23.676 48.535 2.838 1.00 81.75 903 ASP A C 1
ATOM 7177 O O . ASP A 1 903 ? 24.103 48.040 3.882 1.00 81.75 903 ASP A O 1
ATOM 7181 N N . THR A 1 904 ? 22.373 48.467 2.527 1.00 83.06 904 THR A N 1
ATOM 7182 C CA . THR A 1 904 ? 21.377 47.786 3.386 1.00 83.06 904 THR A CA 1
ATOM 7183 C C . THR A 1 904 ? 21.561 46.264 3.426 1.00 83.06 904 THR A C 1
ATOM 7185 O O . THR A 1 904 ? 21.451 45.673 4.502 1.00 83.06 904 THR A O 1
ATOM 7188 N N . ARG A 1 905 ? 21.938 45.615 2.312 1.00 86.81 905 ARG A N 1
ATOM 7189 C CA . ARG A 1 905 ? 22.304 44.180 2.297 1.00 86.81 905 ARG A CA 1
ATOM 7190 C C . ARG A 1 905 ? 23.547 43.881 3.131 1.00 86.81 905 ARG A C 1
ATOM 7192 O O . ARG A 1 905 ? 23.557 42.900 3.873 1.00 86.81 905 ARG A O 1
ATOM 7199 N N . LYS A 1 906 ? 24.578 44.733 3.063 1.00 84.88 906 LYS A N 1
ATOM 7200 C CA . LYS A 1 906 ? 25.760 44.628 3.940 1.00 84.88 906 LYS A CA 1
ATOM 7201 C C . LYS A 1 906 ? 25.386 44.805 5.411 1.00 84.88 906 LYS A C 1
ATOM 7203 O O . LYS A 1 906 ? 25.864 44.026 6.226 1.00 84.88 906 LYS A O 1
ATOM 7208 N N . ALA A 1 907 ? 24.535 45.780 5.740 1.00 83.94 907 ALA A N 1
ATOM 7209 C CA . ALA A 1 907 ? 24.092 46.020 7.113 1.00 83.94 907 ALA A CA 1
ATOM 7210 C C . ALA A 1 907 ? 23.349 44.805 7.693 1.00 83.94 907 ALA A C 1
ATOM 7212 O O . ALA A 1 907 ? 23.762 44.288 8.727 1.00 83.94 907 ALA A O 1
ATOM 7213 N N . ALA A 1 908 ? 22.346 44.279 6.978 1.00 84.62 908 ALA A N 1
ATOM 7214 C CA . ALA A 1 908 ? 21.583 43.102 7.404 1.00 84.62 908 ALA A CA 1
ATOM 7215 C C . ALA A 1 908 ? 22.436 41.835 7.571 1.00 84.62 908 ALA A C 1
ATOM 7217 O O . ALA A 1 908 ? 22.142 41.010 8.432 1.00 84.62 908 ALA A O 1
ATOM 7218 N N . LEU A 1 909 ? 23.488 41.673 6.760 1.00 88.25 909 LEU A N 1
ATOM 7219 C CA . LEU A 1 909 ? 24.453 40.583 6.919 1.00 88.25 909 LEU A CA 1
ATOM 7220 C C . LEU A 1 909 ? 25.461 40.837 8.053 1.00 88.25 909 LEU A C 1
ATOM 7222 O O . LEU A 1 909 ? 25.941 39.881 8.659 1.00 88.25 909 LEU A O 1
ATOM 7226 N N . GLY A 1 910 ? 25.741 42.095 8.395 1.00 82.81 910 GLY A N 1
ATOM 7227 C CA . GLY A 1 910 ? 26.594 42.475 9.522 1.00 82.81 910 GLY A CA 1
ATOM 7228 C C . GLY A 1 910 ? 25.952 42.166 10.875 1.00 82.81 910 GLY A C 1
ATOM 7229 O O . GLY A 1 910 ? 26.471 41.341 11.626 1.00 82.81 910 GLY A O 1
ATOM 7230 N N . GLU A 1 911 ? 24.806 42.781 11.168 1.00 79.94 911 GLU A N 1
ATOM 7231 C CA . GLU A 1 911 ? 24.073 42.609 12.428 1.00 79.94 911 GLU A CA 1
ATOM 7232 C C . GLU A 1 911 ? 22.566 42.824 12.212 1.00 79.94 911 GLU A C 1
ATOM 7234 O O . GLU A 1 911 ? 22.155 43.696 11.449 1.00 79.94 911 GLU A O 1
ATOM 7239 N N . ILE A 1 912 ? 21.732 42.019 12.879 1.00 77.88 912 ILE A N 1
ATOM 7240 C CA . ILE A 1 912 ? 20.273 42.194 12.881 1.00 77.88 912 ILE A CA 1
ATOM 7241 C C . ILE A 1 912 ? 19.887 42.939 14.152 1.00 77.88 912 ILE A C 1
ATOM 7243 O O . ILE A 1 912 ? 20.081 42.423 15.256 1.00 77.88 912 ILE A O 1
ATOM 7247 N N . ASP A 1 913 ? 19.270 44.111 14.003 1.00 79.75 913 ASP A N 1
ATOM 7248 C CA . ASP A 1 913 ? 18.648 44.779 15.139 1.00 79.75 913 ASP A CA 1
ATOM 7249 C C . ASP A 1 913 ? 17.403 44.003 15.602 1.00 79.75 913 ASP A C 1
ATOM 7251 O O . ASP A 1 913 ? 16.316 44.083 15.028 1.00 79.75 913 ASP A O 1
ATOM 7255 N N . ARG A 1 914 ? 17.563 43.250 16.692 1.00 76.19 914 ARG A N 1
ATOM 7256 C CA . ARG A 1 914 ? 16.473 42.507 17.333 1.00 76.19 914 ARG A CA 1
ATOM 7257 C C . ARG A 1 914 ? 15.453 43.404 18.044 1.00 76.19 914 ARG A C 1
ATOM 7259 O O . ARG A 1 914 ? 14.375 42.904 18.368 1.00 76.19 914 ARG A O 1
ATOM 7266 N N . ALA A 1 915 ? 15.757 44.676 18.319 1.00 77.00 915 ALA A N 1
ATOM 7267 C CA . ALA A 1 915 ? 14.784 45.613 18.886 1.00 77.00 915 ALA A CA 1
ATOM 7268 C C . ALA A 1 915 ? 13.721 45.998 17.847 1.00 77.00 915 ALA A C 1
ATOM 7270 O O . ALA A 1 915 ? 12.534 46.002 18.175 1.00 77.00 915 ALA A O 1
ATOM 7271 N N . SER A 1 916 ? 14.142 46.191 16.593 1.00 76.38 916 SER A N 1
ATOM 7272 C CA . SER A 1 916 ? 13.283 46.405 15.418 1.00 76.38 916 SER A CA 1
ATOM 7273 C C . SER A 1 916 ? 12.388 45.212 15.042 1.00 76.38 916 SER A C 1
ATOM 7275 O O . SER A 1 916 ? 11.474 45.357 14.233 1.00 76.38 916 SER A O 1
ATOM 7277 N N . MET A 1 917 ? 12.610 44.025 15.618 1.00 80.56 917 MET A N 1
ATOM 7278 C CA . MET A 1 917 ? 11.809 42.833 15.327 1.00 80.56 917 MET A CA 1
ATOM 7279 C C . MET A 1 917 ? 10.547 42.718 16.186 1.00 80.56 917 MET A C 1
ATOM 7281 O O . MET A 1 917 ? 10.584 42.839 17.422 1.00 80.56 917 MET A O 1
ATOM 7285 N N . THR A 1 918 ? 9.436 42.371 15.529 1.00 73.31 918 THR A N 1
ATOM 7286 C CA . THR A 1 918 ? 8.139 42.156 16.178 1.00 73.31 918 THR A CA 1
ATOM 7287 C C . THR A 1 918 ? 8.203 40.968 17.133 1.00 73.31 918 THR A C 1
ATOM 7289 O O . THR A 1 918 ? 8.915 39.981 16.914 1.00 73.31 918 THR A O 1
ATOM 7292 N N . THR A 1 919 ? 7.468 41.061 18.242 1.00 69.94 919 THR A N 1
ATOM 7293 C CA . THR A 1 919 ? 7.626 40.158 19.393 1.00 69.94 919 THR A CA 1
ATOM 7294 C C . THR A 1 919 ? 7.441 38.683 19.023 1.00 69.94 919 THR A C 1
ATOM 7296 O O . THR A 1 919 ? 8.167 37.834 19.538 1.00 69.94 919 THR A O 1
ATOM 7299 N N . GLN A 1 920 ? 6.540 38.392 18.076 1.00 63.91 920 GLN A N 1
ATOM 7300 C CA . GLN A 1 920 ? 6.249 37.043 17.577 1.00 63.91 920 GLN A CA 1
ATOM 7301 C C . GLN A 1 920 ? 7.392 36.405 16.768 1.00 63.91 920 GLN A C 1
ATOM 7303 O O . GLN A 1 920 ? 7.535 35.183 16.778 1.00 63.91 920 GLN A O 1
ATOM 7308 N N . PHE A 1 921 ? 8.226 37.205 16.090 1.00 66.06 921 PHE A N 1
ATOM 7309 C CA . PHE A 1 921 ? 9.310 36.710 15.231 1.00 66.06 921 PHE A CA 1
ATOM 7310 C C . PHE A 1 921 ? 10.695 36.760 15.893 1.00 66.06 921 PHE A C 1
ATOM 7312 O O . PHE A 1 921 ? 11.647 36.194 15.359 1.00 66.06 921 PHE A O 1
ATOM 7319 N N . ARG A 1 922 ? 10.837 37.330 17.098 1.00 70.94 922 ARG A N 1
ATOM 7320 C CA . ARG A 1 922 ? 12.082 37.245 17.900 1.00 70.94 922 ARG A CA 1
ATOM 7321 C C . ARG A 1 922 ? 12.641 35.811 18.057 1.00 70.94 922 ARG A C 1
ATOM 7323 O O . ARG A 1 922 ? 13.863 35.665 18.029 1.00 70.94 922 ARG A O 1
ATOM 7330 N N . PRO A 1 923 ? 11.817 34.745 18.157 1.00 60.03 923 PRO A N 1
ATOM 7331 C CA . PRO A 1 923 ? 12.269 33.354 18.045 1.00 60.03 923 PRO A CA 1
ATOM 7332 C C . PRO A 1 923 ? 12.983 33.029 16.722 1.00 60.03 923 PRO A C 1
ATOM 7334 O O . PRO A 1 923 ? 14.096 32.501 16.756 1.00 60.03 923 PRO A O 1
ATOM 7337 N N . LEU A 1 924 ? 12.381 33.403 15.584 1.00 63.56 924 LEU A N 1
ATOM 7338 C CA . LEU A 1 924 ? 12.908 33.202 14.224 1.00 63.56 924 LEU A CA 1
ATOM 7339 C C . LEU A 1 924 ? 14.255 33.915 14.023 1.00 63.56 924 LEU A C 1
ATOM 7341 O O . LEU A 1 924 ? 15.131 33.387 13.335 1.00 63.56 924 LEU A O 1
ATOM 7345 N N . ALA A 1 925 ? 14.439 35.070 14.680 1.00 69.69 925 ALA A N 1
ATOM 7346 C CA . ALA A 1 925 ? 15.713 35.788 14.727 1.00 69.69 925 ALA A CA 1
ATOM 7347 C C . ALA A 1 925 ? 16.854 34.858 15.142 1.00 69.69 925 ALA A C 1
ATOM 7349 O O . ALA A 1 925 ? 17.851 34.725 14.444 1.00 69.69 925 ALA A O 1
ATOM 7350 N N . LYS A 1 926 ? 16.678 34.175 16.277 1.00 69.06 926 LYS A N 1
ATOM 7351 C CA . LYS A 1 926 ? 17.731 33.377 16.902 1.00 69.06 926 LYS A CA 1
ATOM 7352 C C . LYS A 1 926 ? 17.922 32.018 16.228 1.00 69.06 926 LYS A C 1
ATOM 7354 O O . LYS A 1 926 ? 19.048 31.529 16.187 1.00 69.06 926 LYS A O 1
ATOM 7359 N N . THR A 1 927 ? 16.844 31.377 15.773 1.00 61.16 927 THR A N 1
ATOM 7360 C CA . THR A 1 927 ? 16.919 30.020 15.209 1.00 61.16 927 THR A CA 1
ATOM 7361 C C . THR A 1 927 ? 17.384 30.017 13.763 1.00 61.16 927 THR A C 1
ATOM 7363 O O . THR A 1 927 ? 18.205 29.174 13.415 1.00 61.16 927 THR A O 1
ATOM 7366 N N . TRP A 1 928 ? 16.878 30.929 12.928 1.00 75.81 928 TRP A N 1
ATOM 7367 C CA . TRP A 1 928 ? 17.131 30.920 11.485 1.00 75.81 928 TRP A CA 1
ATOM 7368 C C . TRP A 1 928 ? 17.868 32.172 11.014 1.00 75.81 928 TRP A C 1
ATOM 7370 O O . TRP A 1 928 ? 18.916 32.029 10.392 1.00 75.81 928 TRP A O 1
ATOM 7380 N N . LEU A 1 929 ? 17.387 33.386 11.314 1.00 81.88 929 LEU A N 1
ATOM 7381 C CA . LEU A 1 929 ? 17.989 34.597 10.735 1.00 81.88 929 LEU A CA 1
ATOM 7382 C C . LEU A 1 929 ? 19.449 34.783 11.162 1.00 81.88 929 LEU A C 1
ATOM 7384 O O . LEU A 1 929 ? 20.292 34.988 10.302 1.00 81.88 929 LEU A O 1
ATOM 7388 N N . ASP A 1 930 ? 19.782 34.660 12.446 1.00 86.94 930 ASP A N 1
ATOM 7389 C CA . ASP A 1 930 ? 21.152 34.833 12.940 1.00 86.94 930 ASP A CA 1
ATOM 7390 C C . ASP A 1 930 ? 22.131 33.775 12.395 1.00 86.94 930 ASP A C 1
ATOM 7392 O O . ASP A 1 930 ? 23.213 34.162 11.944 1.00 86.94 930 ASP A O 1
ATOM 7396 N N . PRO A 1 931 ? 21.806 32.464 12.371 1.00 87.12 931 PRO A N 1
ATOM 7397 C CA . PRO A 1 931 ? 22.673 31.478 11.730 1.00 87.12 931 PRO A CA 1
ATOM 7398 C C . PRO A 1 931 ? 22.784 31.644 10.208 1.00 87.12 931 PRO A C 1
ATOM 7400 O O . PRO A 1 931 ? 23.894 31.527 9.691 1.00 87.12 931 PRO A O 1
ATOM 7403 N N . LEU A 1 932 ? 21.690 31.962 9.498 1.00 87.25 932 LEU A N 1
ATOM 7404 C CA . LEU A 1 932 ? 21.714 32.247 8.053 1.00 87.25 932 LEU A CA 1
ATOM 7405 C C . LEU A 1 932 ? 22.593 33.469 7.761 1.00 87.25 932 LEU A C 1
ATOM 7407 O O . LEU A 1 932 ? 23.548 33.386 6.989 1.00 87.25 932 LEU A O 1
ATOM 7411 N N . ARG A 1 933 ? 22.336 34.582 8.456 1.00 93.31 933 ARG A N 1
ATOM 7412 C CA . ARG A 1 933 ? 23.152 35.799 8.422 1.00 93.31 933 ARG A CA 1
ATOM 7413 C C . ARG A 1 933 ? 24.625 35.473 8.633 1.00 93.31 933 ARG A C 1
ATOM 7415 O O . ARG A 1 933 ? 25.468 35.941 7.873 1.00 93.31 933 ARG A O 1
ATOM 7422 N N . LYS A 1 934 ? 24.937 34.665 9.651 1.00 93.00 934 LYS A N 1
ATOM 7423 C CA . LYS A 1 934 ? 26.307 34.289 10.001 1.00 93.00 934 LYS A CA 1
ATOM 7424 C C . LYS A 1 934 ? 27.010 33.564 8.853 1.00 93.00 934 LYS A C 1
ATOM 7426 O O . LYS A 1 934 ? 28.099 33.995 8.489 1.00 93.00 934 LYS A O 1
ATOM 7431 N N . ILE A 1 935 ? 26.410 32.533 8.251 1.00 93.75 935 ILE A N 1
ATOM 7432 C CA . ILE A 1 935 ? 27.072 31.791 7.160 1.00 93.75 935 ILE A CA 1
ATOM 7433 C C . ILE A 1 935 ? 27.281 32.649 5.903 1.00 93.75 935 ILE A C 1
ATOM 7435 O O . ILE A 1 935 ? 28.344 32.568 5.290 1.00 93.75 935 ILE A O 1
ATOM 7439 N N . PHE A 1 936 ? 26.342 33.542 5.569 1.00 94.50 936 PHE A N 1
ATOM 7440 C CA . PHE A 1 936 ? 26.530 34.515 4.486 1.00 94.50 936 PHE A CA 1
ATOM 7441 C C . PHE A 1 936 ? 27.613 35.549 4.818 1.00 94.50 936 PHE A C 1
ATOM 7443 O O . PHE A 1 936 ? 28.472 35.838 3.987 1.00 94.50 936 PHE A O 1
ATOM 7450 N N . SER A 1 937 ? 27.609 36.089 6.039 1.00 93.50 937 SER A N 1
ATOM 7451 C CA . SER A 1 937 ? 28.597 37.067 6.503 1.00 93.50 937 SER A CA 1
ATOM 7452 C C . SER A 1 937 ? 30.013 36.488 6.516 1.00 93.50 937 SER A C 1
ATOM 7454 O O . SER A 1 937 ? 30.944 37.150 6.064 1.00 93.50 937 SER A O 1
ATOM 7456 N N . GLU A 1 938 ? 30.183 35.259 7.008 1.00 93.81 938 GLU A N 1
ATOM 7457 C CA . GLU A 1 938 ? 31.469 34.556 7.030 1.00 93.81 938 GLU A CA 1
ATOM 7458 C C . GLU A 1 938 ? 31.940 34.192 5.618 1.00 93.81 938 GLU A C 1
ATOM 7460 O O . GLU A 1 938 ? 33.088 34.475 5.287 1.00 93.81 938 GLU A O 1
ATOM 7465 N N . GLY A 1 939 ? 31.065 33.662 4.756 1.00 94.06 939 GLY A N 1
ATOM 7466 C CA . GLY A 1 939 ? 31.417 33.348 3.365 1.00 94.06 939 GLY A CA 1
ATOM 7467 C C . GLY A 1 939 ? 31.830 34.582 2.560 1.00 94.06 939 GLY A C 1
ATOM 7468 O O . GLY A 1 939 ? 32.778 34.546 1.773 1.00 94.06 939 GLY A O 1
ATOM 7469 N N . TYR A 1 940 ? 31.178 35.721 2.802 1.00 93.88 940 TYR A N 1
ATOM 7470 C CA . TYR A 1 940 ? 31.575 36.987 2.193 1.00 93.88 940 TYR A CA 1
ATOM 7471 C C . TYR A 1 940 ? 32.852 37.592 2.776 1.00 93.88 940 TYR A C 1
ATOM 7473 O O . TYR A 1 940 ? 33.587 38.245 2.035 1.00 93.88 940 TYR A O 1
ATOM 7481 N N . LEU A 1 941 ? 33.141 37.372 4.060 1.00 93.19 941 LEU A N 1
ATOM 7482 C CA . LEU A 1 941 ? 34.426 37.738 4.655 1.00 93.19 941 LEU A CA 1
ATOM 7483 C C . LEU A 1 941 ? 35.559 36.874 4.083 1.00 93.19 941 LEU A C 1
ATOM 7485 O O . LEU A 1 941 ? 36.582 37.418 3.677 1.00 93.19 941 LEU A O 1
ATOM 7489 N N . ALA A 1 942 ? 35.348 35.560 3.966 1.00 93.06 942 ALA A N 1
ATOM 7490 C CA . ALA A 1 942 ? 36.294 34.626 3.359 1.00 93.06 942 ALA A CA 1
ATOM 7491 C C . ALA A 1 942 ? 36.643 35.031 1.918 1.00 93.06 942 ALA A C 1
ATOM 7493 O O . ALA A 1 942 ? 37.822 35.096 1.572 1.00 93.06 942 ALA A O 1
ATOM 7494 N N . ARG A 1 943 ? 35.643 35.411 1.106 1.00 92.75 943 ARG A N 1
ATOM 7495 C CA . ARG A 1 943 ? 35.882 35.929 -0.251 1.00 92.75 943 ARG A CA 1
ATOM 7496 C C . ARG A 1 943 ? 36.709 37.214 -0.259 1.00 92.75 943 ARG A C 1
ATOM 7498 O O . ARG A 1 943 ? 37.600 37.355 -1.087 1.00 92.75 943 ARG A O 1
ATOM 7505 N N . ASN A 1 944 ? 36.415 38.157 0.635 1.00 91.12 944 ASN A N 1
ATOM 7506 C CA . ASN A 1 944 ? 37.154 39.420 0.700 1.00 91.12 944 ASN A CA 1
ATOM 7507 C C . ASN A 1 944 ? 38.619 39.199 1.112 1.00 91.12 944 ASN A C 1
ATOM 7509 O O . ASN A 1 944 ? 39.506 39.809 0.524 1.00 91.12 944 ASN A O 1
ATOM 7513 N N . ASN A 1 945 ? 38.876 38.306 2.073 1.00 91.00 945 ASN A N 1
ATOM 7514 C CA . ASN A 1 945 ? 40.234 37.940 2.478 1.00 91.00 945 ASN A CA 1
ATOM 7515 C C . ASN A 1 945 ? 40.991 37.277 1.320 1.00 91.00 945 ASN A C 1
ATOM 7517 O O . ASN A 1 945 ? 42.080 37.722 0.976 1.00 91.00 945 ASN A O 1
ATOM 7521 N N . HIS A 1 946 ? 40.365 36.304 0.651 1.00 92.19 946 HIS A N 1
ATOM 7522 C CA . HIS A 1 946 ? 40.926 35.649 -0.530 1.00 92.19 946 HIS A CA 1
ATOM 7523 C C . HIS A 1 946 ? 41.273 36.648 -1.646 1.00 92.19 946 HIS A C 1
ATOM 7525 O O . HIS A 1 946 ? 42.330 36.536 -2.254 1.00 92.19 946 HIS A O 1
ATOM 7531 N N . LEU A 1 947 ? 40.424 37.649 -1.912 1.00 88.25 947 LEU A N 1
ATOM 7532 C CA . LEU A 1 947 ? 40.712 38.685 -2.915 1.00 88.25 947 LEU A CA 1
ATOM 7533 C C . LEU A 1 947 ? 41.914 39.565 -2.535 1.00 88.25 947 LEU A C 1
ATOM 7535 O O . LEU A 1 947 ? 42.678 39.945 -3.419 1.00 88.25 947 LEU A O 1
ATOM 7539 N N . ASN A 1 948 ? 42.102 39.865 -1.246 1.00 88.00 948 ASN A N 1
ATOM 7540 C CA . ASN A 1 948 ? 43.283 40.590 -0.772 1.00 88.00 948 ASN A CA 1
ATOM 7541 C C . ASN A 1 948 ? 44.550 39.730 -0.914 1.00 88.00 948 ASN A C 1
ATOM 7543 O O . ASN A 1 948 ? 45.546 40.200 -1.450 1.00 88.00 948 ASN A O 1
ATOM 7547 N N . GLU A 1 949 ? 44.499 38.462 -0.498 1.00 88.44 949 GLU A N 1
ATOM 7548 C CA . GLU A 1 949 ? 45.629 37.526 -0.592 1.00 88.44 949 GLU A CA 1
ATOM 7549 C C . GLU A 1 949 ? 46.015 37.218 -2.049 1.00 88.44 949 GLU A C 1
ATOM 7551 O O . GLU A 1 949 ? 47.200 37.173 -2.378 1.00 88.44 949 GLU A O 1
ATOM 7556 N N . ALA A 1 950 ? 45.032 37.084 -2.944 1.00 85.88 950 ALA A N 1
ATOM 7557 C CA . ALA A 1 950 ? 45.257 36.949 -4.381 1.00 85.88 950 ALA A CA 1
ATOM 7558 C C . ALA A 1 950 ? 45.872 38.222 -4.995 1.00 85.88 950 ALA A C 1
ATOM 7560 O O . ALA A 1 950 ? 46.707 38.119 -5.891 1.00 85.88 950 ALA A O 1
ATOM 7561 N N . GLY A 1 951 ? 45.506 39.411 -4.499 1.00 84.44 951 GLY A N 1
ATOM 7562 C CA . GLY A 1 951 ? 46.152 40.678 -4.860 1.00 84.44 951 GLY A CA 1
ATOM 7563 C C . GLY A 1 951 ? 47.612 40.732 -4.403 1.00 84.44 951 GLY A C 1
ATOM 7564 O O . GLY A 1 951 ? 48.505 40.947 -5.218 1.00 84.44 951 GLY A O 1
ATOM 7565 N N . ASP A 1 952 ? 47.867 40.420 -3.130 1.00 84.25 952 ASP A N 1
ATOM 7566 C CA . ASP A 1 952 ? 49.210 40.333 -2.544 1.00 84.25 952 ASP A CA 1
ATOM 7567 C C . ASP A 1 952 ? 50.100 39.276 -3.227 1.00 84.25 952 ASP A C 1
ATOM 7569 O O . ASP A 1 952 ? 51.328 39.376 -3.164 1.00 84.25 952 ASP A O 1
ATOM 7573 N N . ALA A 1 953 ? 49.514 38.227 -3.813 1.00 81.50 953 ALA A N 1
ATOM 7574 C CA . ALA A 1 953 ? 50.212 37.219 -4.612 1.00 81.50 953 ALA A CA 1
ATOM 7575 C C . ALA A 1 953 ? 50.476 37.714 -6.046 1.00 81.50 953 ALA A C 1
ATOM 7577 O O . ALA A 1 953 ? 51.589 37.567 -6.553 1.00 81.50 953 ALA A O 1
ATOM 7578 N N . ALA A 1 954 ? 49.499 38.376 -6.675 1.00 79.06 954 ALA A N 1
ATOM 7579 C CA . ALA A 1 954 ? 49.648 38.976 -7.999 1.00 79.06 954 ALA A CA 1
ATOM 7580 C C . ALA A 1 954 ? 50.731 40.071 -8.023 1.00 79.06 954 ALA A C 1
ATOM 7582 O O . ALA A 1 954 ? 51.559 40.082 -8.935 1.00 79.06 954 ALA A O 1
ATOM 7583 N N . ASP A 1 955 ? 50.809 40.910 -6.985 1.00 83.88 955 ASP A N 1
ATOM 7584 C CA . ASP A 1 955 ? 51.867 41.920 -6.806 1.00 83.88 955 ASP A CA 1
ATOM 7585 C C . ASP A 1 955 ? 53.272 41.299 -6.638 1.00 83.88 955 ASP A C 1
ATOM 7587 O O . ASP A 1 955 ? 54.284 41.964 -6.873 1.00 83.88 955 ASP A O 1
ATOM 7591 N N . LYS A 1 956 ? 53.353 40.009 -6.276 1.00 84.75 956 LYS A N 1
ATOM 7592 C CA . LYS A 1 956 ? 54.596 39.214 -6.210 1.00 84.75 956 LYS A CA 1
ATOM 7593 C C . LYS A 1 956 ? 54.847 38.367 -7.466 1.00 84.75 956 LYS A C 1
ATOM 7595 O O . LYS A 1 956 ? 55.909 37.758 -7.580 1.00 84.75 956 LYS A O 1
ATOM 7600 N N . GLY A 1 957 ? 53.909 38.336 -8.416 1.00 78.81 957 GLY A N 1
ATOM 7601 C CA . GLY A 1 957 ? 53.972 37.494 -9.615 1.00 78.81 957 GLY A CA 1
ATOM 7602 C C . GLY A 1 957 ? 53.670 36.008 -9.371 1.00 78.81 957 GLY A C 1
ATOM 7603 O O . GLY A 1 957 ? 54.061 35.168 -10.180 1.00 78.81 957 GLY A O 1
ATOM 7604 N N . GLU A 1 958 ? 53.001 35.673 -8.267 1.00 85.06 958 GLU A N 1
ATOM 7605 C CA . GLU A 1 958 ? 52.654 34.304 -7.871 1.00 85.06 958 GLU A CA 1
ATOM 7606 C C . GLU A 1 958 ? 51.239 33.921 -8.347 1.00 85.06 958 GLU A C 1
ATOM 7608 O O . GLU A 1 958 ? 50.331 34.751 -8.388 1.00 85.06 958 GLU A O 1
ATOM 7613 N N . SER A 1 959 ? 51.020 32.647 -8.698 1.00 78.38 959 SER A N 1
ATOM 7614 C CA . SER A 1 959 ? 49.680 32.135 -9.023 1.00 78.38 959 SER A CA 1
ATOM 7615 C C . SER A 1 959 ? 48.916 31.755 -7.755 1.00 78.38 959 SER A C 1
ATOM 7617 O O . SER A 1 959 ? 49.405 30.934 -6.976 1.00 78.38 959 SER A O 1
ATOM 7619 N N . TYR A 1 960 ? 47.699 32.269 -7.592 1.00 83.06 960 TYR A N 1
ATOM 7620 C CA . TYR A 1 960 ? 46.834 31.990 -6.443 1.00 83.06 960 TYR A CA 1
ATOM 7621 C C . TYR A 1 960 ? 45.589 31.175 -6.879 1.00 83.06 960 TYR A C 1
ATOM 7623 O O . TYR A 1 960 ? 45.132 31.366 -8.009 1.00 83.06 960 TYR A O 1
ATOM 7631 N N . PRO A 1 961 ? 45.051 30.243 -6.060 1.00 87.00 961 PRO A N 1
ATOM 7632 C CA . PRO A 1 961 ? 43.881 29.432 -6.429 1.00 87.00 961 PRO A CA 1
ATOM 7633 C C . PRO A 1 961 ? 42.612 30.263 -6.677 1.00 87.00 961 PRO A C 1
ATOM 7635 O O . PRO A 1 961 ? 42.474 31.345 -6.120 1.00 87.00 961 PRO A O 1
ATOM 7638 N N . GLU A 1 962 ? 41.647 29.740 -7.440 1.00 87.44 962 GLU A N 1
ATOM 7639 C CA . GLU A 1 962 ? 40.328 30.380 -7.577 1.00 87.44 962 GLU A CA 1
ATOM 7640 C C . GLU A 1 962 ? 39.456 30.196 -6.320 1.00 87.44 962 GLU A C 1
ATOM 7642 O O . GLU A 1 962 ? 39.511 29.169 -5.638 1.00 87.44 962 GLU A O 1
ATOM 7647 N N . PHE A 1 963 ? 38.606 31.185 -6.026 1.00 90.19 963 PHE A N 1
ATOM 7648 C CA . PHE A 1 963 ? 37.616 31.108 -4.950 1.00 90.19 963 PHE A CA 1
ATOM 7649 C C . PHE A 1 963 ? 36.327 30.423 -5.415 1.00 90.19 963 PHE A C 1
ATOM 7651 O O . PHE A 1 963 ? 35.714 30.853 -6.397 1.00 90.19 963 PHE A O 1
ATOM 7658 N N . ASP A 1 964 ? 35.845 29.447 -4.639 1.00 89.19 964 ASP A N 1
ATOM 7659 C CA . ASP A 1 964 ? 34.508 28.871 -4.809 1.00 89.19 964 ASP A CA 1
ATOM 7660 C C . ASP A 1 964 ? 33.428 29.936 -4.548 1.00 89.19 964 ASP A C 1
ATOM 7662 O O . ASP A 1 964 ? 33.029 30.224 -3.414 1.00 89.19 964 ASP A O 1
ATOM 7666 N N . ASN A 1 965 ? 32.946 30.529 -5.638 1.00 85.81 965 ASN A N 1
ATOM 7667 C CA . ASN A 1 965 ? 31.859 31.497 -5.628 1.00 85.81 965 ASN A CA 1
ATOM 7668 C C . ASN A 1 965 ? 30.469 30.848 -5.644 1.00 85.81 965 ASN A C 1
ATOM 7670 O O . ASN A 1 965 ? 29.500 31.587 -5.467 1.00 85.81 965 ASN A O 1
ATOM 7674 N N . GLU A 1 966 ? 30.344 29.530 -5.819 1.00 83.81 966 GLU A N 1
ATOM 7675 C CA . GLU A 1 966 ? 29.069 28.805 -5.768 1.00 83.81 966 GLU A CA 1
ATOM 7676 C C . GLU A 1 966 ? 28.609 28.639 -4.317 1.00 83.81 966 GLU A C 1
ATOM 7678 O O . GLU A 1 966 ? 27.479 29.002 -3.988 1.00 83.81 966 GLU A O 1
ATOM 7683 N N . THR A 1 967 ? 29.513 28.221 -3.424 1.00 87.06 967 THR A N 1
ATOM 7684 C CA . THR A 1 967 ? 29.219 27.986 -1.995 1.00 87.06 967 THR A CA 1
ATOM 7685 C C . THR A 1 967 ? 29.801 29.044 -1.043 1.00 87.06 967 THR A C 1
ATOM 7687 O O . THR A 1 967 ? 29.712 28.911 0.179 1.00 87.06 967 THR A O 1
ATOM 7690 N N . LEU A 1 968 ? 30.404 30.114 -1.581 1.00 91.50 968 LEU A N 1
ATOM 7691 C CA . LEU A 1 968 ? 31.192 31.107 -0.832 1.00 91.50 968 LEU A CA 1
ATOM 7692 C C . LEU A 1 968 ? 32.281 30.450 0.039 1.00 91.50 968 LEU A C 1
ATOM 7694 O O . LEU A 1 968 ? 32.287 30.590 1.264 1.00 91.50 968 LEU A O 1
ATOM 7698 N N . GLY A 1 969 ? 33.192 29.707 -0.593 1.00 89.19 969 GLY A N 1
ATOM 7699 C CA . GLY A 1 969 ? 34.312 29.043 0.086 1.00 89.19 969 GLY A CA 1
ATOM 7700 C C . GLY A 1 969 ? 33.870 27.956 1.071 1.00 89.19 969 GLY A C 1
ATOM 7701 O O . GLY A 1 969 ? 34.461 27.806 2.138 1.00 89.19 969 GLY A O 1
ATOM 7702 N N . GLY A 1 970 ? 32.785 27.242 0.770 1.00 89.56 970 GLY A N 1
ATOM 7703 C CA . GLY A 1 970 ? 32.215 26.211 1.633 1.00 89.56 970 GLY A CA 1
ATOM 7704 C C . GLY A 1 970 ? 31.432 26.743 2.834 1.00 89.56 970 GLY A C 1
ATOM 7705 O O . GLY A 1 970 ? 31.102 25.957 3.725 1.00 89.56 970 GLY A O 1
ATOM 7706 N N . HIS A 1 971 ? 31.133 28.044 2.931 1.00 91.88 971 HIS A N 1
ATOM 7707 C CA . HIS A 1 971 ? 30.346 28.597 4.046 1.00 91.88 971 HIS A CA 1
ATOM 7708 C C . HIS A 1 971 ? 28.835 28.447 3.844 1.00 91.88 971 HIS A C 1
ATOM 7710 O O . HIS A 1 971 ? 28.132 28.097 4.793 1.00 91.88 971 HIS A O 1
ATOM 7716 N N . VAL A 1 972 ? 28.348 28.643 2.620 1.00 88.50 972 VAL A N 1
ATOM 7717 C CA . VAL A 1 972 ? 26.942 28.504 2.227 1.00 88.50 972 VAL A CA 1
ATOM 7718 C C . VAL A 1 972 ? 26.795 27.226 1.401 1.00 88.50 972 VAL A C 1
ATOM 7720 O O . VAL A 1 972 ? 26.675 27.261 0.181 1.00 88.50 972 VAL A O 1
ATOM 7723 N N . THR A 1 973 ? 26.840 26.079 2.084 1.00 80.12 973 THR A N 1
ATOM 7724 C CA . THR A 1 973 ? 26.516 24.772 1.486 1.00 80.12 973 THR A CA 1
ATOM 7725 C C . THR A 1 973 ? 25.105 24.341 1.864 1.00 80.12 973 THR A C 1
ATOM 7727 O O . THR A 1 973 ? 24.556 24.776 2.885 1.00 80.12 973 THR A O 1
ATOM 7730 N N . TYR A 1 974 ? 24.541 23.430 1.072 1.00 63.88 974 TYR A N 1
ATOM 7731 C CA . TYR A 1 974 ? 23.250 22.808 1.341 1.00 63.88 974 TYR A CA 1
ATOM 7732 C C . TYR A 1 974 ? 23.174 22.208 2.760 1.00 63.88 974 TYR A C 1
ATOM 7734 O O . TYR A 1 974 ? 22.210 22.450 3.483 1.00 63.88 974 TYR A O 1
ATOM 7742 N N . GLU A 1 975 ? 24.206 21.497 3.219 1.00 70.38 975 GLU A N 1
ATOM 7743 C CA . GLU A 1 975 ? 24.221 20.837 4.533 1.00 70.38 975 GLU A CA 1
ATOM 7744 C C . GLU A 1 975 ? 24.170 21.854 5.673 1.00 70.38 975 GLU A C 1
ATOM 7746 O O . GLU A 1 975 ? 23.530 21.600 6.693 1.00 70.38 975 GLU A O 1
ATOM 7751 N N . LYS A 1 976 ? 24.824 23.012 5.508 1.00 79.00 976 LYS A N 1
ATOM 7752 C CA . LYS A 1 976 ? 24.832 24.101 6.495 1.00 79.00 976 LYS A CA 1
ATOM 7753 C C . LYS A 1 976 ? 23.500 24.845 6.512 1.00 79.00 976 LYS A C 1
ATOM 7755 O O . LYS A 1 976 ? 22.945 25.047 7.591 1.00 79.00 976 LYS A O 1
ATOM 7760 N N . MET A 1 977 ? 22.950 25.170 5.340 1.00 73.75 977 MET A N 1
ATOM 7761 C CA . MET A 1 977 ? 21.596 25.720 5.193 1.00 73.75 977 MET A CA 1
ATOM 7762 C C . MET A 1 977 ? 20.555 24.796 5.843 1.00 73.75 977 MET A C 1
ATOM 7764 O O . MET A 1 977 ? 19.772 25.221 6.693 1.00 73.75 977 MET A O 1
ATOM 7768 N N . TRP A 1 978 ? 20.593 23.505 5.517 1.00 57.59 978 TRP A N 1
ATOM 7769 C CA . TRP A 1 978 ? 19.670 22.504 6.046 1.00 57.59 978 TRP A CA 1
ATOM 7770 C C . TRP A 1 978 ? 19.855 22.258 7.545 1.00 57.59 978 TRP A C 1
ATOM 7772 O O . TRP A 1 978 ? 18.877 22.124 8.281 1.00 57.59 978 TRP A O 1
ATOM 7782 N N . ALA A 1 979 ? 21.099 22.266 8.033 1.00 64.88 979 ALA A N 1
ATOM 7783 C CA . ALA A 1 979 ? 21.388 22.152 9.457 1.00 64.88 979 ALA A CA 1
ATOM 7784 C C . ALA A 1 979 ? 20.790 23.295 10.286 1.00 64.88 979 ALA A C 1
ATOM 7786 O O . ALA A 1 979 ? 20.513 23.058 11.460 1.00 64.88 979 ALA A O 1
ATOM 7787 N N . ILE A 1 980 ? 20.573 24.475 9.693 1.00 69.00 980 ILE A N 1
ATOM 7788 C CA . ILE A 1 980 ? 19.894 25.623 10.309 1.00 69.00 980 ILE A CA 1
ATOM 7789 C C . ILE A 1 980 ? 18.370 25.474 10.214 1.00 69.00 980 ILE A C 1
ATOM 7791 O O . ILE A 1 980 ? 17.680 25.571 11.227 1.00 69.00 980 ILE A O 1
ATOM 7795 N N . LEU A 1 981 ? 17.839 25.204 9.017 1.00 53.44 981 LEU A N 1
ATOM 7796 C CA . LEU A 1 981 ? 16.390 25.191 8.759 1.00 53.44 981 LEU A CA 1
ATOM 7797 C C . LEU A 1 981 ? 15.641 24.035 9.452 1.00 53.44 981 LEU A C 1
ATOM 7799 O O . LEU A 1 981 ? 14.436 24.127 9.667 1.00 53.44 981 LEU A O 1
ATOM 7803 N N . ARG A 1 982 ? 16.343 22.966 9.853 1.00 49.91 982 ARG A N 1
ATOM 7804 C CA . ARG A 1 982 ? 15.771 21.820 10.591 1.00 49.91 982 ARG A CA 1
ATOM 7805 C C . ARG A 1 982 ? 15.650 22.001 12.120 1.00 49.91 982 ARG A C 1
ATOM 7807 O O . ARG A 1 982 ? 15.233 21.056 12.791 1.00 49.91 982 ARG A O 1
ATOM 7814 N N . ILE A 1 983 ? 16.123 23.122 12.686 1.00 43.31 983 ILE A N 1
ATOM 7815 C CA . ILE A 1 983 ? 16.224 23.376 14.148 1.00 43.31 983 ILE A CA 1
ATOM 7816 C C . ILE A 1 983 ? 14.909 23.880 14.744 1.00 43.31 983 ILE A C 1
ATOM 7818 O O . ILE A 1 983 ? 14.613 23.417 15.876 1.00 43.31 983 ILE A O 1
#

Nearest PDB structures (foldseek):
  7lpq-assembly4_D  TM=8.840E-01  e=6.421E-55  Cryptococcus neoformans H99
  7lpo-assembly1_A  TM=8.802E-01  e=7.059E-54  Cryptococcus neoformans H99
  7lpp-assembly3_C  TM=8.937E-01  e=3.551E-53  Cryptococcus neoformans H99
  7lpq-assembly1_A  TM=8.665E-01  e=3.979E-54  Cryptococcus neoformans H99
  7lpo-assembly3_C  TM=8.536E-01  e=1.107E-51  Cryptococcus neoformans H99

pLDDT: mean 81.84, std 22.05, range [21.78, 98.88]

Organism: NCBI:txid167371

Sequence (983 aa):
MSSFSNVDASFILVDDASTSASTRSTTPLIPQESQTTPSYAHDWRASTTGGLRISGRHFVDKYGRVCSLRGVNLSGACKTPTNDDNATFPDRHEDVTFVGRPFPLEEAPEHFARLRRWGLTFIRFLVTWEAIEHTGPGDYDMDYLNYLKSLLSLLPQFGLVAFVEMHQDVWSRYTGGSGAPAWTITAVGFDLHKLENAGAAWLKGVRGGGHVETERGIWPCGYQKLAAATVATCFWAGDAFAPKLNVDGVPIQQYLQGKFLGAWEMLARAIGNLEGVIGFQMMNEPHRGYIEVPSMHAFDYNTDLHLAYVPSALQSFALGAGHAVHVPHYSRSFPIPTKLTSHELVNAEKINVWRPEGPTAGACVWEMHGVWGWDRKKDEAIVLRENYFVKHPMTGKKVEWYTDFYYPFNLKWAEVVRAASSPNKFIFVEPIPNEFCPTSWTTEYRPPGMVYAPHWYDLNGLFNKAFGNFSVNVQGLSRGMFPLKAFYWGQAGARENFTLQIRNIAEASYKSIGETPVIIGECGVPMDMNRGEGFRTNDFTWQSKMMDAMITGLEHNLIGYTLWSYNPDNDDASGDYWNGENFSWFSRSRSHSSKGNLDQTVTSLDEGGRILRSVVRPYPAKTAGIPMKFNYEMNTGQFEFEWVVPVTGQAASSSSISPPIQIDSHELKCCETEIYVPAMLAHGRKVIVRGLDAGDEYSYDEARQTLTVRNLHDDPGSRHRIVVSFDPPLSSQFVVNTFWTDWKRKHSTFNPEFEPSTSAFSATITAKIRRIDQDDLEDTSDNNPNRNFVVLGGQHPLVDISAENLMYRKMLDGKLRGVLNDWDLSKVGEATGINPKGTRAGTQPFMSRDILVPNPPDHLERFNWESMFYVLLWIACHYIDGEFVNPEVLDNWLQPGIKGLLDTRKAALGEIDRASMTTQFRPLAKTWLDPLRKIFSEGYLARNNHLNEAGDAADKGESYPEFDNETLGGHVTYEKMWAILRI

Foldseek 3Di:
DDDDDDDDDDDDDDDDDDDDDDDDDDDDDDDDPDPDDPDALLQQFCVVFVHWDDFFQFTHGPQRWGFFAAAAEQFLLLQAFPPDALVQPPPPQLPGANQQVLHHLVCLLLLLLLRLLLSRQEYAYEHAQSNFARNHQPDGDVNSLLSVLSSLLCSNVSSHAYAYEHEWALCDLLQQTGHHHPVLQCQQFFDSVQCVQLVQHPNQQQSLDCQDPQNPPCRNLSLLGNRSLVSLQQQFPQVQQQVLRDGPNHGSNCRVLVSLLVSLLSNLLSHQARSRHQAYESYPQRHNRCAPQVWQQDGALLPGDAAAFRGGNQRNQCSQLQAWDFTFHWDQDPPRGIDGDGTDTGNPVSDHRGHCPHSCNSHRSNVVSVQWDADPVVRDIGGRNTCSNQARPPPRHGDDRCPPGVLVSLQVSLVSSCVSHNLSHAYEYEHRALDAPDLQLAQVSDDPNYAHAHADEQCVCSSQLAFDQKGFLSSQVSVQHDGVVGIAGFLQRLLVSLLVSVQRRQLSCCNRVWRHHYEHAEYFHFQCGPVLPCLVPVDSLRRLSNLLSNVSSCQFLSHYYHYHHARLDAASNSASSGRSTHGHQFHNVQADDDPDDSFSLDPSSCTSGHSSLSSSAKFQRTRLAAWQHWGADSFFSKIKTKGWQADPDDDDIDSGSPRPDSDDDDDNNFQKTKMQANCVFAPPWDKDKDQADDPKDWDADNSSSIIITGHPDNDHGDMGMMMIGIPVTHHGPDDRDHPVRVLCVVPVPDDDDDDDDPVLVVQLLVLQADEDDPPVPPPDDDDDPPDDFDRPDDPDPPQADDSNQWHWYQDPVRDIHTGGDDPDDDDDDDCPPDDPFADRGYDLLQFDLQNLDRGHGDDAPVRVLSSVLSRLLVCQQADDSNDGDQPPQPVQSPPPDSVSVNVSSLVQLVDRDLVSGDPVCSSVCPQANVLSSPLVNVLVVLVVVLVVVCVVQVVVVHDDDDADPNCSNVSNDSVSNCVRVVD

Mean predicted aligned error: 14.04 Å

InterPro domains:
  IPR001547 Glycoside hydrolase, family 5 [PF00150] (109-288)
  IPR013780 Glycosyl hydrolase, all-beta [G3DSA:2.60.40.1180] (604-726)
  IPR017853 Glycoside hydrolase superfamily [SSF51445] (47-585)
  IPR018087 Glycoside hydrolase, family 5, conserved site [PS00659] (278-287)
  IPR040976 Fungal-type protein kinase [PF17667] (800-875)
  IPR041036 Glycoside hydrolase family 5, C-terminal domain [PF18564] (617-724)
  IPR052066 Glycosphingolipid Hydrolyzing Enzymes [PTHR31308] (51-730)

Solvent-accessible surface area (backbone atoms only — not comparable to full-atom values): 54187 Å² total; per-residue (Å²): 140,85,79,90,87,86,90,87,84,89,88,89,88,87,87,85,89,85,88,80,89,82,81,84,80,87,74,81,86,75,85,74,81,81,83,74,70,95,72,37,27,57,42,55,31,48,86,74,26,64,37,79,42,78,51,49,51,36,41,25,33,71,44,37,23,32,43,52,51,35,23,26,28,47,19,66,41,41,57,51,46,75,74,68,51,50,89,56,62,84,61,69,58,56,75,63,42,39,60,50,55,61,54,45,77,87,53,44,64,59,56,45,28,29,32,38,47,48,57,33,24,33,31,41,31,47,39,26,49,26,51,38,34,30,64,35,97,88,43,66,43,59,65,33,46,51,47,50,33,58,53,50,63,50,29,47,84,51,19,20,34,27,31,41,32,39,33,39,38,37,56,10,50,86,18,23,38,12,18,44,27,62,59,64,51,41,62,73,10,45,36,78,89,38,26,51,72,17,56,22,27,45,45,55,23,60,46,78,30,20,71,49,83,94,41,52,85,39,55,74,34,18,43,65,18,37,49,22,15,48,51,32,27,30,48,60,39,8,73,63,74,36,70,85,43,42,50,100,87,32,50,42,15,62,48,50,47,51,47,55,51,49,52,44,31,53,50,21,52,56,38,39,83,38,87,20,42,52,28,39,30,84,50,42,65,58,64,59,38,50,53,58,45,86,37,44,79,39,74,55,80,75,80,49,73,61,44,43,74,53,41,21,58,50,53,26,51,37,17,33,59,22,35,58,44,74,30,47,28,23,40,84,48,76,94,53,65,44,40,83,76,50,69,46,75,41,15,78,84,39,43,52,22,33,28,64,88,28,71,47,58,40,44,44,71,53,46,77,66,53,39,33,49,74,41,84,88,77,75,44,77,42,79,68,38,71,57,52,49,35,20,40,74,92,76,68,44,76,59,52,65,58,75,78,31,47,42,64,48,51,47,56,48,54,51,44,38,25,77,38,42,42,82,84,40,34,38,37,46,57,60,51,66,68,54,59,49,53,79,82,44,38,77,85,73,53,59,79,64,46,30,42,29,40,36,50,66,62,62,60,37,58,77,68,39,34,71,69,62,60,43,61,37,54,79,43,46,67,69,58,43,60,66,78,80,28,57,30,38,19,52,51,27,35,24,54,50,37,28,50,58,52,42,52,34,57,27,30,29,23,63,27,44,40,67,46,24,58,32,36,52,34,35,60,54,56,54,50,25,62,82,36,43,24,72,77,71,72,54,49,64,56,51,29,48,54,42,35,20,47,53,48,10,33,39,68,59,73,48,26,37,15,34,38,28,44,20,69,80,15,31,90,84,61,17,51,78,46,50,38,44,32,37,36,42,35,22,44,85,60,39,75,93,74,95,67,80,65,56,53,66,48,66,74,54,55,49,18,54,46,56,48,75,41,72,48,62,64,45,64,19,28,26,48,24,47,76,67,48,43,50,72,42,75,34,50,64,31,34,40,44,31,33,29,27,55,42,81,89,62,89,81,86,63,48,53,69,75,79,52,76,61,47,56,94,67,69,69,72,51,53,58,24,24,21,29,41,43,47,94,73,42,66,98,34,48,79,43,80,43,64,70,58,98,77,39,49,74,52,73,42,60,74,52,23,21,33,39,40,36,58,73,72,79,51,69,60,38,72,52,47,41,39,38,39,46,46,74,65,52,76,68,81,69,83,80,28,38,59,66,56,52,51,48,68,79,53,77,89,64,78,87,77,86,82,80,61,80,64,48,64,57,45,18,68,50,66,55,45,47,76,66,62,88,74,87,67,80,87,70,98,71,98,67,95,85,80,83,82,74,72,88,84,66,101,63,82,83,50,59,65,54,88,80,33,43,33,34,41,67,44,98,87,70,49,78,40,76,38,64,64,76,90,84,76,88,75,92,71,82,91,66,97,65,84,74,86,42,76,76,68,46,45,71,75,23,55,30,66,73,51,63,44,98,69,21,71,83,91,51,75,53,42,52,56,45,20,49,51,46,49,53,50,51,49,27,33,26,41,56,86,36,44,83,72,38,83,76,54,70,63,61,50,75,48,96,43,61,67,48,39,44,52,47,48,50,44,55,36,72,56,75,68,68,82,57,30,26,81,89,33,51,62,49,41,67,57,41,50,49,55,52,28,46,31,54,38,50,14,54,47,52,50,54,51,50,54,50,54,42,46,64,29,50,81,70,75,46,93,63,86,87,78,50,74,71,26,31,70,72,40,50,35,71,70,54,54,48,64,38,77,74,110